Protein AF-0000000086620107 (afdb_homodimer)

Organism: Rhododendron simsii (NCBI:txid118357)

InterPro domains:
  IPR001828 Receptor, ligand binding region [PF01094] (64-385)
  IPR015683 Ionotropic glutamate receptor [PTHR34836] (44-530)
  IPR028082 Periplasmic binding protein-like I [SSF53822] (48-407)
  IPR044440 Plant glutamate receptor, periplasmic ligand-binding domain [cd19990] (48-416)

Structure (mmCIF, N/CA/C/O backbone):
data_AF-0000000086620107-model_v1
#
loop_
_entity.id
_entity.type
_entity.pdbx_description
1 polymer 'Receptor ligand binding region domain-containing protein'
#
loop_
_atom_site.group_PDB
_atom_site.id
_atom_site.type_symbol
_atom_site.label_atom_id
_atom_site.label_alt_id
_atom_site.label_comp_id
_atom_site.label_asym_id
_atom_site.label_entity_id
_atom_site.label_seq_id
_atom_site.pdbx_PDB_ins_code
_atom_site.Cartn_x
_atom_site.Cartn_y
_atom_site.Cartn_z
_atom_site.occupancy
_atom_site.B_iso_or_equiv
_atom_site.auth_seq_id
_atom_site.auth_comp_id
_atom_site.auth_asym_id
_atom_site.auth_atom_id
_atom_site.pdbx_PDB_model_num
ATOM 1 N N . MET A 1 1 ? -24.797 -97.438 -87.312 1 19.02 1 MET A N 1
ATOM 2 C CA . MET A 1 1 ? -23.859 -96.75 -86.438 1 19.02 1 MET A CA 1
ATOM 3 C C . MET A 1 1 ? -24.562 -95.688 -85.562 1 19.02 1 MET A C 1
ATOM 5 O O . MET A 1 1 ? -24.125 -95.438 -84.438 1 19.02 1 MET A O 1
ATOM 9 N N . HIS A 1 2 ? -25.406 -94.75 -86.188 1 22.33 2 HIS A N 1
ATOM 10 C CA . HIS A 1 2 ? -25.578 -93.375 -85.688 1 22.33 2 HIS A CA 1
ATOM 11 C C . HIS A 1 2 ? -26.203 -93.375 -84.312 1 22.33 2 HIS A C 1
ATOM 13 O O . HIS A 1 2 ? -26.844 -94.312 -83.875 1 22.33 2 HIS A O 1
ATOM 19 N N . ALA A 1 3 ? -26.078 -92.062 -83.625 1 22.72 3 ALA A N 1
ATOM 20 C CA . ALA A 1 3 ? -25.672 -91.25 -82.438 1 22.72 3 ALA A CA 1
ATOM 21 C C . ALA A 1 3 ? -26.875 -90.812 -81.625 1 22.72 3 ALA A C 1
ATOM 23 O O . ALA A 1 3 ? -27.578 -89.875 -81.938 1 22.72 3 ALA A O 1
ATOM 24 N N . ASN A 1 4 ? -27.703 -91.688 -81.188 1 23 4 ASN A N 1
ATOM 25 C CA . ASN A 1 4 ? -29.016 -91.562 -80.562 1 23 4 ASN A CA 1
ATOM 26 C C . ASN A 1 4 ? -28.938 -90.75 -79.312 1 23 4 ASN A C 1
ATOM 28 O O . ASN A 1 4 ? -28.234 -91.125 -78.375 1 23 4 ASN A O 1
ATOM 32 N N . ARG A 1 5 ? -29.188 -89.375 -79.312 1 22.62 5 ARG A N 1
ATOM 33 C CA . ARG A 1 5 ? -29.078 -88.125 -78.562 1 22.62 5 ARG A CA 1
ATOM 34 C C . ARG A 1 5 ? -29.953 -88.25 -77.312 1 22.62 5 ARG A C 1
ATOM 36 O O . ARG A 1 5 ? -31.156 -88 -77.375 1 22.62 5 ARG A O 1
ATOM 43 N N . ARG A 1 6 ? -29.906 -89.25 -76.438 1 22.67 6 ARG A N 1
ATOM 44 C CA . ARG A 1 6 ? -30.875 -89.562 -75.438 1 22.67 6 ARG A CA 1
ATOM 45 C C . ARG A 1 6 ? -30.891 -88.5 -74.312 1 22.67 6 ARG A C 1
ATOM 47 O O . ARG A 1 6 ? -30.016 -88.562 -73.438 1 22.67 6 ARG A O 1
ATOM 54 N N . PHE A 1 7 ? -31.109 -87.25 -74.688 1 23.56 7 PHE A N 1
ATOM 55 C CA . PHE A 1 7 ? -30.891 -86.062 -73.812 1 23.56 7 PHE A CA 1
ATOM 56 C C . PHE A 1 7 ? -31.828 -86.125 -72.625 1 23.56 7 PHE A C 1
ATOM 58 O O . PHE A 1 7 ? -33.062 -86.25 -72.812 1 23.56 7 PHE A O 1
ATOM 65 N N . LEU A 1 8 ? -31.406 -86.75 -71.5 1 21.97 8 LEU A N 1
ATOM 66 C CA . LEU A 1 8 ? -32.094 -87.125 -70.25 1 21.97 8 LEU A CA 1
ATOM 67 C C . LEU A 1 8 ? -32.531 -85.875 -69.5 1 21.97 8 LEU A C 1
ATOM 69 O O . LEU A 1 8 ? -31.719 -85.062 -69.125 1 21.97 8 LEU A O 1
ATOM 73 N N . HIS A 1 9 ? -33.656 -85.188 -69.812 1 24.03 9 HIS A N 1
ATOM 74 C CA . HIS A 1 9 ? -34.344 -84 -69.312 1 24.03 9 HIS A CA 1
ATOM 75 C C . HIS A 1 9 ? -34.656 -84.125 -67.875 1 24.03 9 HIS A C 1
ATOM 77 O O . HIS A 1 9 ? -35.625 -84.812 -67.5 1 24.03 9 HIS A O 1
ATOM 83 N N . THR A 1 10 ? -33.688 -84.438 -67 1 23.66 10 THR A N 1
ATOM 84 C CA . THR A 1 10 ? -34 -84.75 -65.562 1 23.66 10 THR A CA 1
ATOM 85 C C . THR A 1 10 ? -34.625 -83.5 -64.938 1 23.66 10 THR A C 1
ATOM 87 O O . THR A 1 10 ? -34.062 -82.375 -65 1 23.66 10 THR A O 1
ATOM 90 N N . ALA A 1 11 ? -35.969 -83.375 -64.75 1 23.75 11 ALA A N 1
ATOM 91 C CA . ALA A 1 11 ? -36.969 -82.438 -64.25 1 23.75 11 ALA A CA 1
ATOM 92 C C . ALA A 1 11 ? -36.719 -82.188 -62.781 1 23.75 11 ALA A C 1
ATOM 94 O O . ALA A 1 11 ? -36.875 -83.062 -61.906 1 23.75 11 ALA A O 1
ATOM 95 N N . PHE A 1 12 ? -35.562 -81.5 -62.344 1 25.27 12 PHE A N 1
ATOM 96 C CA . PHE A 1 12 ? -35.156 -81.188 -61 1 25.27 12 PHE A CA 1
ATOM 97 C C . PHE A 1 12 ? -36.188 -80.312 -60.312 1 25.27 12 PHE A C 1
ATOM 99 O O . PHE A 1 12 ? -36.531 -79.25 -60.875 1 25.27 12 PHE A O 1
ATOM 106 N N . GLY A 1 13 ? -37.281 -80.812 -59.656 1 23.7 13 GLY A N 1
ATOM 107 C CA . GLY A 1 13 ? -38.406 -80.188 -58.938 1 23.7 13 GLY A CA 1
ATOM 108 C C . GLY A 1 13 ? -37.938 -79.25 -57.812 1 23.7 13 GLY A C 1
ATOM 109 O O . GLY A 1 13 ? -37.281 -79.688 -56.875 1 23.7 13 GLY A O 1
ATOM 110 N N . ILE A 1 14 ? -37.531 -78 -58.031 1 26 14 ILE A N 1
ATOM 111 C CA . ILE A 1 14 ? -36.969 -76.938 -57.281 1 26 14 ILE A CA 1
ATOM 112 C C . ILE A 1 14 ? -38 -76.438 -56.25 1 26 14 ILE A C 1
ATOM 114 O O . ILE A 1 14 ? -38.938 -75.75 -56.625 1 26 14 ILE A O 1
ATOM 118 N N . THR A 1 15 ? -38.75 -77.25 -55.469 1 26.95 15 THR A N 1
ATOM 119 C CA . THR A 1 15 ? -39.75 -76.625 -54.594 1 26.95 15 THR A CA 1
ATOM 120 C C . THR A 1 15 ? -39.062 -75.75 -53.562 1 26.95 15 THR A C 1
ATOM 122 O O . THR A 1 15 ? -38.406 -76.25 -52.625 1 26.95 15 THR A O 1
ATOM 125 N N . ALA A 1 16 ? -38.312 -74.688 -53.906 1 27.84 16 ALA A N 1
ATOM 126 C CA . ALA A 1 16 ? -37.562 -73.812 -53.062 1 27.84 16 ALA A CA 1
ATOM 127 C C . ALA A 1 16 ? -38.469 -73.062 -52.094 1 27.84 16 ALA A C 1
ATOM 129 O O . ALA A 1 16 ? -39.438 -72.438 -52.5 1 27.84 16 ALA A O 1
ATOM 130 N N . LYS A 1 17 ? -38.719 -73.625 -50.844 1 32.25 17 LYS A N 1
ATOM 131 C CA . LYS A 1 17 ? -39.469 -73.125 -49.719 1 32.25 17 LYS A CA 1
ATOM 132 C C . LYS A 1 17 ? -39 -71.688 -49.344 1 32.25 17 LYS A C 1
ATOM 134 O O . LYS A 1 17 ? -37.812 -71.438 -49.156 1 32.25 17 LYS A O 1
ATOM 139 N N . PRO A 1 18 ? -39.781 -70.688 -49.719 1 34.66 18 PRO A N 1
ATOM 140 C CA . PRO A 1 18 ? -39.531 -69.25 -49.531 1 34.66 18 PRO A CA 1
ATOM 141 C C . PRO A 1 18 ? -39.406 -68.875 -48.062 1 34.66 18 PRO A C 1
ATOM 143 O O . PRO A 1 18 ? -39.469 -67.688 -47.719 1 34.66 18 PRO A O 1
ATOM 146 N N . ILE A 1 19 ? -39.219 -69.812 -47.188 1 34.22 19 ILE A N 1
ATOM 147 C CA . ILE A 1 19 ? -39.469 -69.438 -45.812 1 34.22 19 ILE A CA 1
ATOM 148 C C . ILE A 1 19 ? -38.406 -68.438 -45.375 1 34.22 19 ILE A C 1
ATOM 150 O O . ILE A 1 19 ? -38.5 -67.938 -44.25 1 34.22 19 ILE A O 1
ATOM 154 N N . VAL A 1 20 ? -37.312 -68.5 -46.062 1 37.44 20 VAL A N 1
ATOM 155 C CA . VAL A 1 20 ? -36.219 -67.812 -45.375 1 37.44 20 VAL A CA 1
ATOM 156 C C . VAL A 1 20 ? -36.375 -66.312 -45.406 1 37.44 20 VAL A C 1
ATOM 158 O O . VAL A 1 20 ? -35.531 -65.562 -44.906 1 37.44 20 VAL A O 1
ATOM 161 N N . PHE A 1 21 ? -37.312 -65.875 -46.312 1 41.38 21 PHE A N 1
ATOM 162 C CA . PHE A 1 21 ? -37.219 -64.438 -46.531 1 41.38 21 PHE A CA 1
ATOM 163 C C . PHE A 1 21 ? -37.812 -63.688 -45.344 1 41.38 21 PHE A C 1
ATOM 165 O O . PHE A 1 21 ? -37.688 -62.469 -45.25 1 41.38 21 PHE A O 1
ATOM 172 N N . VAL A 1 22 ? -38.688 -64.438 -44.594 1 44.47 22 VAL A N 1
ATOM 173 C CA . VAL A 1 22 ? -39.438 -63.625 -43.656 1 44.47 22 VAL A CA 1
ATOM 174 C C . VAL A 1 22 ? -38.531 -63.156 -42.531 1 44.47 22 VAL A C 1
ATOM 176 O O . VAL A 1 22 ? -38.625 -62 -42.062 1 44.47 22 VAL A O 1
ATOM 179 N N . PRO A 1 23 ? -37.688 -64.125 -42.062 1 48.03 23 PRO A N 1
ATOM 180 C CA . PRO A 1 23 ? -36.969 -63.625 -40.906 1 48.03 23 PRO A CA 1
ATOM 181 C C . PRO A 1 23 ? -35.969 -62.5 -41.281 1 48.03 23 PRO A C 1
ATOM 183 O O . PRO A 1 23 ? -35.688 -61.625 -40.469 1 48.03 23 PRO A O 1
ATOM 186 N N . ILE A 1 24 ? -35.5 -62.5 -42.531 1 48.69 24 ILE A N 1
ATOM 187 C CA . ILE A 1 24 ? -34.562 -61.469 -42.906 1 48.69 24 ILE A CA 1
ATOM 188 C C . ILE A 1 24 ? -35.281 -60.125 -42.969 1 48.69 24 ILE A C 1
ATOM 190 O O . ILE A 1 24 ? -34.75 -59.094 -42.562 1 48.69 24 ILE A O 1
ATOM 194 N N . LEU A 1 25 ? -36.562 -60.219 -43.531 1 48.03 25 LEU A N 1
ATOM 195 C CA . LEU A 1 25 ? -37.281 -58.969 -43.562 1 48.03 25 LEU A CA 1
ATOM 196 C C . LEU A 1 25 ? -37.625 -58.5 -42.156 1 48.03 25 LEU A C 1
ATOM 198 O O . LEU A 1 25 ? -37.562 -57.281 -41.875 1 48.03 25 LEU A O 1
ATOM 202 N N . MET A 1 26 ? -37.938 -59.5 -41.312 1 48.06 26 MET A N 1
ATOM 203 C CA . MET A 1 26 ? -38.219 -59.031 -39.938 1 48.06 26 MET A CA 1
ATOM 204 C C . MET A 1 26 ? -36.969 -58.531 -39.281 1 48.06 26 MET A C 1
ATOM 206 O O . MET A 1 26 ? -37.031 -57.625 -38.438 1 48.06 26 MET A O 1
ATOM 210 N N . ILE A 1 27 ? -35.812 -59.219 -39.469 1 50.09 27 ILE A N 1
ATOM 211 C CA . ILE A 1 27 ? -34.594 -58.656 -38.938 1 50.09 27 ILE A CA 1
ATOM 212 C C . ILE A 1 27 ? -34.312 -57.281 -39.562 1 50.09 27 ILE A C 1
ATOM 214 O O . ILE A 1 27 ? -33.906 -56.344 -38.875 1 50.09 27 ILE A O 1
ATOM 218 N N . PHE A 1 28 ? -34.594 -57.188 -40.938 1 48.28 28 PHE A N 1
ATOM 219 C CA . PHE A 1 28 ? -34.438 -55.875 -41.531 1 48.28 28 PHE A CA 1
ATOM 220 C C . PHE A 1 28 ? -35.469 -54.906 -40.969 1 48.28 28 PHE A C 1
ATOM 222 O O . PHE A 1 28 ? -35.156 -53.719 -40.719 1 48.28 28 PHE A O 1
ATOM 229 N N . LEU A 1 29 ? -36.75 -55.344 -40.906 1 46.97 29 LEU A N 1
ATOM 230 C CA . LEU A 1 29 ? -37.719 -54.438 -40.312 1 46.97 29 LEU A CA 1
ATOM 231 C C . LEU A 1 29 ? -37.406 -54.188 -38.844 1 46.97 29 LEU A C 1
ATOM 233 O O . LEU A 1 29 ? -37.562 -53.062 -38.344 1 46.97 29 LEU A O 1
ATOM 237 N N . LEU A 1 30 ? -37.062 -55.281 -38.062 1 45.09 30 LEU A N 1
ATOM 238 C CA . LEU A 1 30 ? -36.625 -55 -36.719 1 45.09 30 LEU A CA 1
ATOM 239 C C . LEU A 1 30 ? -35.344 -54.156 -36.688 1 45.09 30 LEU A C 1
ATOM 241 O O . LEU A 1 30 ? -35.094 -53.375 -35.781 1 45.09 30 LEU A O 1
ATOM 245 N N . MET A 1 31 ? -34.375 -54.406 -37.625 1 43.88 31 MET A N 1
ATOM 246 C CA . MET A 1 31 ? -33.25 -53.469 -37.688 1 43.88 31 MET A CA 1
ATOM 247 C C . MET A 1 31 ? -33.75 -52.062 -38.094 1 43.88 31 MET A C 1
ATOM 249 O O . MET A 1 31 ? -33.125 -51.062 -37.719 1 43.88 31 MET A O 1
ATOM 253 N N . ILE A 1 32 ? -34.625 -51.938 -39.125 1 44.31 32 ILE A N 1
ATOM 254 C CA . ILE A 1 32 ? -35.125 -50.594 -39.438 1 44.31 32 ILE A CA 1
ATOM 255 C C . ILE A 1 32 ? -35.938 -50.062 -38.25 1 44.31 32 ILE A C 1
ATOM 257 O O . ILE A 1 32 ? -35.875 -48.875 -37.969 1 44.31 32 ILE A O 1
ATOM 261 N N . LEU A 1 33 ? -36.906 -50.844 -37.719 1 40.69 33 LEU A N 1
ATOM 262 C CA . LEU A 1 33 ? -37.656 -50.25 -36.625 1 40.69 33 LEU A CA 1
ATOM 263 C C . LEU A 1 33 ? -36.75 -49.938 -35.438 1 40.69 33 LEU A C 1
ATOM 265 O O . LEU A 1 33 ? -37.156 -49.25 -34.5 1 40.69 33 LEU A O 1
ATOM 269 N N . SER A 1 34 ? -35.75 -50.844 -35.188 1 35.44 34 SER A N 1
ATOM 270 C CA . SER A 1 34 ? -34.812 -50.375 -34.188 1 35.44 34 SER A CA 1
ATOM 271 C C . SER A 1 34 ? -34.094 -49.094 -34.656 1 35.44 34 SER A C 1
ATOM 273 O O . SER A 1 34 ? -33 -48.812 -34.188 1 35.44 34 SER A O 1
ATOM 275 N N . LEU A 1 35 ? -34.25 -48.75 -35.969 1 33.69 35 LEU A N 1
ATOM 276 C CA . LEU A 1 35 ? -33.875 -47.344 -36.125 1 33.69 35 LEU A CA 1
ATOM 277 C C . LEU A 1 35 ? -34.625 -46.469 -35.125 1 33.69 35 LEU A C 1
ATOM 279 O O . LEU A 1 35 ? -35.844 -46.25 -35.281 1 33.69 35 LEU A O 1
ATOM 283 N N . GLY A 1 36 ? -34.562 -46.875 -33.875 1 31.12 36 GLY A N 1
ATOM 284 C CA . GLY A 1 36 ? -35.031 -46 -32.844 1 31.12 36 GLY A CA 1
ATOM 285 C C . GLY A 1 36 ? -35.156 -44.562 -33.281 1 31.12 36 GLY A C 1
ATOM 286 O O . GLY A 1 36 ? -34.531 -44.156 -34.25 1 31.12 36 GLY A O 1
ATOM 287 N N . SER A 1 37 ? -36.406 -44 -33.156 1 33.91 37 SER A N 1
ATOM 288 C CA . SER A 1 37 ? -36.531 -42.531 -33.125 1 33.91 37 SER A CA 1
ATOM 289 C C . SER A 1 37 ? -35.219 -41.875 -32.719 1 33.91 37 SER A C 1
ATOM 291 O O . SER A 1 37 ? -34.656 -42.188 -31.672 1 33.91 37 SER A O 1
ATOM 293 N N . VAL A 1 38 ? -34.344 -41.781 -33.656 1 32.97 38 VAL A N 1
ATOM 294 C CA . VAL A 1 38 ? -33.438 -40.656 -33.375 1 32.97 38 VAL A CA 1
ATOM 295 C C . VAL A 1 38 ? -34.188 -39.562 -32.625 1 32.97 38 VAL A C 1
ATOM 297 O O . VAL A 1 38 ? -35.031 -38.875 -33.219 1 32.97 38 VAL A O 1
ATOM 300 N N . ASP A 1 39 ? -34.969 -39.844 -31.609 1 32.28 39 ASP A N 1
ATOM 301 C CA . ASP A 1 39 ? -35.125 -38.625 -30.828 1 32.28 39 ASP A CA 1
ATOM 302 C C . ASP A 1 39 ? -34 -37.656 -31.109 1 32.28 39 ASP A C 1
ATOM 304 O O . ASP A 1 39 ? -32.812 -37.969 -30.859 1 32.28 39 ASP A O 1
ATOM 308 N N . VAL A 1 40 ? -34 -37.125 -32.281 1 34.78 40 VAL A N 1
ATOM 309 C CA . VAL A 1 40 ? -33.344 -35.844 -32.312 1 34.78 40 VAL A CA 1
ATOM 310 C C . VAL A 1 40 ? -33.312 -35.219 -30.906 1 34.78 40 VAL A C 1
ATOM 312 O O . VAL A 1 40 ? -34.312 -34.688 -30.453 1 34.78 40 VAL A O 1
ATOM 315 N N . ALA A 1 41 ? -33.156 -36.062 -29.969 1 35.66 41 ALA A N 1
ATOM 316 C CA . ALA A 1 41 ? -32.781 -35.312 -28.781 1 35.66 41 ALA A CA 1
ATOM 317 C C . ALA A 1 41 ? -32.094 -34 -29.156 1 35.66 41 ALA A C 1
ATOM 319 O O . ALA A 1 41 ? -31.094 -34 -29.891 1 35.66 41 ALA A O 1
ATOM 320 N N . ALA A 1 42 ? -32.844 -33.156 -29.656 1 38.09 42 ALA A N 1
ATOM 321 C CA . ALA A 1 42 ? -32.281 -31.797 -29.641 1 38.09 42 ALA A CA 1
ATOM 322 C C . ALA A 1 42 ? -31.031 -31.719 -28.797 1 38.09 42 ALA A C 1
ATOM 324 O O . ALA A 1 42 ? -31.047 -32.062 -27.609 1 38.09 42 ALA A O 1
ATOM 325 N N . ASP A 1 43 ? -29.969 -32.25 -29.141 1 42.5 43 ASP A N 1
ATOM 326 C CA . ASP A 1 43 ? -28.625 -32.188 -28.578 1 42.5 43 ASP A CA 1
ATOM 327 C C . ASP A 1 43 ? -28.484 -31.016 -27.625 1 42.5 43 ASP A C 1
ATOM 329 O O . ASP A 1 43 ? -28.406 -29.859 -28.078 1 42.5 43 ASP A O 1
ATOM 333 N N . ASN A 1 44 ? -29.344 -30.953 -26.688 1 56.5 44 ASN A N 1
ATOM 334 C CA . ASN A 1 44 ? -29.25 -29.953 -25.625 1 56.5 44 ASN A CA 1
ATOM 335 C C . ASN A 1 44 ? -27.797 -29.578 -25.344 1 56.5 44 ASN A C 1
ATOM 337 O O . ASN A 1 44 ? -27 -30.422 -24.922 1 56.5 44 ASN A O 1
ATOM 341 N N . MET A 1 45 ? -27.297 -28.844 -26.141 1 77.81 45 MET A N 1
ATOM 342 C CA . MET A 1 45 ? -25.953 -28.281 -25.938 1 77.81 45 MET A CA 1
ATOM 343 C C . MET A 1 45 ? -25.734 -27.906 -24.484 1 77.81 45 MET A C 1
ATOM 345 O O . MET A 1 45 ? -26.609 -27.328 -23.844 1 77.81 45 MET A O 1
ATOM 349 N N . VAL A 1 46 ? -24.844 -28.719 -23.844 1 87.06 46 VAL A N 1
ATOM 350 C CA . VAL A 1 46 ? -24.5 -28.391 -22.469 1 87.06 46 VAL A CA 1
ATOM 351 C C . VAL A 1 46 ? -23.234 -27.547 -22.422 1 87.06 46 VAL A C 1
ATOM 353 O O . VAL A 1 46 ? -22.219 -27.906 -23.031 1 87.06 46 VAL A O 1
ATOM 356 N N . THR A 1 47 ? -23.422 -26.438 -21.984 1 88.5 47 THR A N 1
ATOM 357 C CA . THR A 1 47 ? -22.281 -25.547 -21.766 1 88.5 47 THR A CA 1
ATOM 358 C C . THR A 1 47 ? -21.703 -25.734 -20.375 1 88.5 47 THR A C 1
ATOM 360 O O . THR A 1 47 ? -22.422 -25.594 -19.375 1 88.5 47 THR A O 1
ATOM 363 N N . ASN A 1 48 ? -20.375 -26.078 -20.266 1 93.06 48 ASN A N 1
ATOM 364 C CA . ASN A 1 48 ? -19.703 -26.312 -18.984 1 93.06 48 ASN A CA 1
ATOM 365 C C . ASN A 1 48 ? -19.125 -25.016 -18.438 1 93.06 48 ASN A C 1
ATOM 367 O O . ASN A 1 48 ? -18.375 -24.312 -19.109 1 93.06 48 ASN A O 1
ATOM 371 N N . ILE A 1 49 ? -19.547 -24.766 -17.234 1 94.25 49 ILE A N 1
ATOM 372 C CA . ILE A 1 49 ? -19.047 -23.594 -16.516 1 94.25 49 ILE A CA 1
ATOM 373 C C . ILE A 1 49 ? -18.219 -24.031 -15.305 1 94.25 49 ILE A C 1
ATOM 375 O O . ILE A 1 49 ? -18.594 -24.984 -14.609 1 94.25 49 ILE A O 1
ATOM 379 N N . GLY A 1 50 ? -17.047 -23.438 -15.172 1 95.94 50 GLY A N 1
ATOM 380 C CA . GLY A 1 50 ? -16.219 -23.75 -14.008 1 95.94 50 GLY A CA 1
ATOM 381 C C . GLY A 1 50 ? -16.438 -22.781 -12.859 1 95.94 50 GLY A C 1
ATOM 382 O O . GLY A 1 50 ? -16.547 -21.578 -13.062 1 95.94 50 GLY A O 1
ATOM 383 N N . GLY A 1 51 ? -16.562 -23.344 -11.656 1 95.69 51 GLY A N 1
ATOM 384 C CA . GLY A 1 51 ? -16.672 -22.547 -10.438 1 95.69 51 GLY A CA 1
ATOM 385 C C . GLY A 1 51 ? -15.555 -22.812 -9.461 1 95.69 51 GLY A C 1
ATOM 386 O O . GLY A 1 51 ? -15.289 -23.953 -9.094 1 95.69 51 GLY A O 1
ATOM 387 N N . ILE A 1 52 ? -14.82 -21.734 -9.125 1 95.38 52 ILE A N 1
ATOM 388 C CA . ILE A 1 52 ? -13.797 -21.812 -8.094 1 95.38 52 ILE A CA 1
ATOM 389 C C . ILE A 1 52 ? -14.25 -21.047 -6.855 1 95.38 52 ILE A C 1
ATOM 391 O O . ILE A 1 52 ? -14.211 -19.828 -6.824 1 95.38 52 ILE A O 1
ATOM 395 N N . ILE A 1 53 ? -14.641 -21.797 -5.82 1 93.38 53 ILE A N 1
ATOM 396 C CA . ILE A 1 53 ? -15.234 -21.203 -4.629 1 93.38 53 ILE A CA 1
ATOM 397 C C . ILE A 1 53 ? -14.547 -21.75 -3.381 1 93.38 53 ILE A C 1
ATOM 399 O O . ILE A 1 53 ? -14.039 -22.875 -3.383 1 93.38 53 ILE A O 1
ATOM 403 N N . ASN A 1 54 ? -14.43 -20.891 -2.404 1 90.44 54 ASN A N 1
ATOM 404 C CA . ASN A 1 54 ? -13.945 -21.328 -1.1 1 90.44 54 ASN A CA 1
ATOM 405 C C . ASN A 1 54 ? -15.062 -21.953 -0.27 1 90.44 54 ASN A C 1
ATOM 407 O O . ASN A 1 54 ? -15.852 -21.25 0.355 1 90.44 54 ASN A O 1
ATOM 411 N N . HIS A 1 55 ? -15.062 -23.203 -0.09 1 87.94 55 HIS A N 1
ATOM 412 C CA . HIS A 1 55 ? -16.156 -23.938 0.546 1 87.94 55 HIS A CA 1
ATOM 413 C C . HIS A 1 55 ? -16.141 -23.734 2.059 1 87.94 55 HIS A C 1
ATOM 415 O O . HIS A 1 55 ? -17.141 -24 2.734 1 87.94 55 HIS A O 1
ATOM 421 N N . ASN A 1 56 ? -15.016 -23.234 2.518 1 84.12 56 ASN A N 1
ATOM 422 C CA . ASN A 1 56 ? -14.883 -23.078 3.963 1 84.12 56 ASN A CA 1
ATOM 423 C C . ASN A 1 56 ? -15.312 -21.688 4.422 1 84.12 56 ASN A C 1
ATOM 425 O O . ASN A 1 56 ? -15.461 -21.438 5.621 1 84.12 56 ASN A O 1
ATOM 429 N N . SER A 1 57 ? -15.562 -20.859 3.488 1 86.69 57 SER A N 1
ATOM 430 C CA . SER A 1 57 ? -15.922 -19.5 3.852 1 86.69 57 SER A CA 1
ATOM 431 C C . SER A 1 57 ? -17.422 -19.25 3.67 1 86.69 57 SER A C 1
ATOM 433 O O . SER A 1 57 ? -18.047 -19.875 2.82 1 86.69 57 SER A O 1
ATOM 435 N N . ARG A 1 58 ? -17.953 -18.359 4.465 1 87.31 58 ARG A N 1
ATOM 436 C CA . ARG A 1 58 ? -19.359 -17.969 4.336 1 87.31 58 ARG A CA 1
ATOM 437 C C . ARG A 1 58 ? -19.641 -17.375 2.957 1 87.31 58 ARG A C 1
ATOM 439 O O . ARG A 1 58 ? -20.688 -17.641 2.367 1 87.31 58 ARG A O 1
ATOM 446 N N . ILE A 1 59 ? -18.766 -16.609 2.459 1 89.56 59 ILE A N 1
ATOM 447 C CA . ILE A 1 59 ? -18.891 -15.977 1.149 1 89.56 59 ILE A CA 1
ATOM 448 C C . ILE A 1 59 ? -18.969 -17.047 0.067 1 89.56 59 ILE A C 1
ATOM 450 O O . ILE A 1 59 ? -19.844 -17 -0.8 1 89.56 59 ILE A O 1
ATOM 454 N N . GLY A 1 60 ? -18.062 -18 0.189 1 91.25 60 GLY A N 1
ATOM 455 C CA . GLY A 1 60 ? -18.062 -19.078 -0.794 1 91.25 60 GLY A CA 1
ATOM 456 C C . GLY A 1 60 ? -19.344 -19.891 -0.795 1 91.25 60 GLY A C 1
ATOM 457 O O . GLY A 1 60 ? -19.844 -20.266 -1.857 1 91.25 60 GLY A O 1
ATOM 458 N N . LYS A 1 61 ? -19.891 -20.141 0.316 1 92.5 61 LYS A N 1
ATOM 459 C CA . LYS A 1 61 ? -21.125 -20.906 0.443 1 92.5 61 LYS A CA 1
ATOM 460 C C . LYS A 1 61 ? -22.297 -20.188 -0.205 1 92.5 61 LYS A C 1
ATOM 462 O O . LYS A 1 61 ? -23.094 -20.797 -0.917 1 92.5 61 LYS A O 1
ATOM 467 N N . GLU A 1 62 ? -22.375 -18.938 0.039 1 94.25 62 GLU A N 1
ATOM 468 C CA . GLU A 1 62 ? -23.5 -18.219 -0.526 1 94.25 62 GLU A CA 1
ATOM 469 C C . GLU A 1 62 ? -23.359 -18.047 -2.037 1 94.25 62 GLU A C 1
ATOM 471 O O . GLU A 1 62 ? -24.344 -18.078 -2.77 1 94.25 62 GLU A O 1
ATOM 476 N N . GLN A 1 63 ? -22.109 -17.891 -2.447 1 94.81 63 GLN A N 1
ATOM 477 C CA . GLN A 1 63 ? -21.875 -17.797 -3.883 1 94.81 63 GLN A CA 1
ATOM 478 C C . GLN A 1 63 ? -22.281 -19.094 -4.59 1 94.81 63 GLN A C 1
ATOM 480 O O . GLN A 1 63 ? -22.953 -19.047 -5.633 1 94.81 63 GLN A O 1
ATOM 485 N N . LYS A 1 64 ? -21.859 -20.172 -4.055 1 96 64 LYS A N 1
ATOM 486 C CA . LYS A 1 64 ? -22.203 -21.469 -4.637 1 96 64 LYS A CA 1
ATOM 487 C C . LYS A 1 64 ? -23.719 -21.641 -4.73 1 96 64 LYS A C 1
ATOM 489 O O . LYS A 1 64 ? -24.25 -22.016 -5.777 1 96 64 LYS A O 1
ATOM 494 N N . THR A 1 65 ? -24.359 -21.391 -3.645 1 97.19 65 THR A N 1
ATOM 495 C CA . THR A 1 65 ? -25.812 -21.547 -3.596 1 97.19 65 THR A CA 1
ATOM 496 C C . THR A 1 65 ? -26.484 -20.656 -4.633 1 97.19 65 THR A C 1
ATOM 498 O O . THR A 1 65 ? -27.406 -21.094 -5.336 1 97.19 65 THR A O 1
ATOM 501 N N . ALA A 1 66 ? -26.047 -19.422 -4.723 1 97.88 66 ALA A N 1
ATOM 502 C CA . ALA A 1 66 ? -26.641 -18.469 -5.664 1 97.88 66 ALA A CA 1
ATOM 503 C C . ALA A 1 66 ? -26.406 -18.906 -7.105 1 97.88 66 ALA A C 1
ATOM 505 O O . ALA A 1 66 ? -27.297 -18.797 -7.945 1 97.88 66 ALA A O 1
ATOM 506 N N . MET A 1 67 ? -25.203 -19.406 -7.395 1 97.62 67 MET A N 1
ATOM 507 C CA . MET A 1 67 ? -24.906 -19.891 -8.742 1 97.62 67 MET A CA 1
ATOM 508 C C . MET A 1 67 ? -25.766 -21.109 -9.094 1 97.62 67 MET A C 1
ATOM 510 O O . MET A 1 67 ? -26.266 -21.219 -10.211 1 97.62 67 MET A O 1
ATOM 514 N N . ASP A 1 68 ? -25.906 -21.984 -8.18 1 97.44 68 ASP A N 1
ATOM 515 C CA . ASP A 1 68 ? -26.719 -23.172 -8.398 1 97.44 68 ASP A CA 1
ATOM 516 C C . ASP A 1 68 ? -28.172 -22.797 -8.703 1 97.44 68 ASP A C 1
ATOM 518 O O . ASP A 1 68 ? -28.797 -23.391 -9.578 1 97.44 68 ASP A O 1
ATOM 522 N N . ILE A 1 69 ? -28.672 -21.859 -7.984 1 97.94 69 ILE A N 1
ATOM 523 C CA . ILE A 1 69 ? -30.047 -21.406 -8.195 1 97.94 69 ILE A CA 1
ATOM 524 C C . ILE A 1 69 ? -30.188 -20.797 -9.594 1 97.94 69 ILE A C 1
ATOM 526 O O . ILE A 1 69 ? -31.156 -21.078 -10.297 1 97.94 69 ILE A O 1
ATOM 530 N N . ALA A 1 70 ? -29.219 -19.953 -9.961 1 97.56 70 ALA A N 1
ATOM 531 C CA . ALA A 1 70 ? -29.25 -19.297 -11.266 1 97.56 70 ALA A CA 1
ATOM 532 C C . ALA A 1 70 ? -29.234 -20.312 -12.398 1 97.56 70 ALA A C 1
ATOM 534 O O . ALA A 1 70 ? -29.984 -20.203 -13.367 1 97.56 70 ALA A O 1
ATOM 535 N N . VAL A 1 71 ? -28.375 -21.328 -12.289 1 96.25 71 VAL A N 1
ATOM 536 C CA . VAL A 1 71 ? -28.266 -22.359 -13.305 1 96.25 71 VAL A CA 1
ATOM 537 C C . VAL A 1 71 ? -29.547 -23.188 -13.352 1 96.25 71 VAL A C 1
ATOM 539 O O . VAL A 1 71 ? -30.047 -23.5 -14.438 1 96.25 71 VAL A O 1
ATOM 542 N N . HIS A 1 72 ? -30.031 -23.516 -12.188 1 95.31 72 HIS A N 1
ATOM 543 C CA . HIS A 1 72 ? -31.281 -24.266 -12.117 1 95.31 72 HIS A CA 1
ATOM 544 C C . HIS A 1 72 ? -32.406 -23.516 -12.789 1 95.31 72 HIS A C 1
ATOM 546 O O . HIS A 1 72 ? -33.188 -24.094 -13.562 1 95.31 72 HIS A O 1
ATOM 552 N N . ASN A 1 73 ? -32.531 -22.266 -12.445 1 94.38 73 ASN A N 1
ATOM 553 C CA . ASN A 1 73 ? -33.594 -21.438 -13.023 1 94.38 73 ASN A CA 1
ATOM 554 C C . ASN A 1 73 ? -33.469 -21.344 -14.539 1 94.38 73 ASN A C 1
ATOM 556 O O . ASN A 1 73 ? -34.469 -21.328 -15.266 1 94.38 73 ASN A O 1
ATOM 560 N N . PHE A 1 74 ? -32.281 -21.266 -15.031 1 92.88 74 PHE A N 1
ATOM 561 C CA . PHE A 1 74 ? -32.031 -21.188 -16.469 1 92.88 74 PHE A CA 1
ATOM 562 C C . PHE A 1 74 ? -32.375 -22.516 -17.141 1 92.88 74 PHE A C 1
ATOM 564 O O . PHE A 1 74 ? -33.062 -22.516 -18.172 1 92.88 74 PHE A O 1
ATOM 571 N N . ASN A 1 75 ? -31.859 -23.531 -16.562 1 93.19 75 ASN A N 1
ATOM 572 C CA . ASN A 1 75 ? -32.094 -24.859 -17.156 1 93.19 75 ASN A CA 1
ATOM 573 C C . ASN A 1 75 ? -33.562 -25.219 -17.188 1 93.19 75 ASN A C 1
ATOM 575 O O . ASN A 1 75 ? -34 -25.938 -18.078 1 93.19 75 ASN A O 1
ATOM 579 N N . LYS A 1 76 ? -34.312 -24.734 -16.281 1 91.5 76 LYS A N 1
ATOM 580 C CA . LYS A 1 76 ? -35.75 -24.969 -16.234 1 91.5 76 LYS A CA 1
ATOM 581 C C . LYS A 1 76 ? -36.438 -24.234 -17.375 1 91.5 76 LYS A C 1
ATOM 583 O O . LYS A 1 76 ? -37.438 -24.719 -17.906 1 91.5 76 LYS A O 1
ATOM 588 N N . ARG A 1 77 ? -35.938 -23.109 -17.688 1 86.31 77 ARG A N 1
ATOM 589 C CA . ARG A 1 77 ? -36.594 -22.266 -18.703 1 86.31 77 ARG A CA 1
ATOM 590 C C . ARG A 1 77 ? -36.094 -22.625 -20.094 1 86.31 77 ARG A C 1
ATOM 592 O O . ARG A 1 77 ? -36.812 -22.438 -21.078 1 86.31 77 ARG A O 1
ATOM 599 N N . SER A 1 78 ? -34.875 -23.094 -20.141 1 82.44 78 SER A N 1
ATOM 600 C CA . SER A 1 78 ? -34.281 -23.328 -21.438 1 82.44 78 SER A CA 1
ATOM 601 C C . SER A 1 78 ? -34.562 -24.75 -21.922 1 82.44 78 SER A C 1
ATOM 603 O O . SER A 1 78 ? -34.438 -25.719 -21.156 1 82.44 78 SER A O 1
ATOM 605 N N . THR A 1 79 ? -35 -24.859 -23.125 1 74.88 79 THR A N 1
ATOM 606 C CA . THR A 1 79 ? -35.281 -26.188 -23.688 1 74.88 79 THR A CA 1
ATOM 607 C C . THR A 1 79 ? -34.156 -26.641 -24.578 1 74.88 79 THR A C 1
ATOM 609 O O . THR A 1 79 ? -34 -27.844 -24.828 1 74.88 79 THR A O 1
ATOM 612 N N . MET A 1 80 ? -33.312 -25.766 -25 1 73.5 80 MET A N 1
ATOM 613 C CA . MET A 1 80 ? -32.344 -26.141 -26.031 1 73.5 80 MET A CA 1
ATOM 614 C C . MET A 1 80 ? -30.922 -26.078 -25.484 1 73.5 80 MET A C 1
ATOM 616 O O . MET A 1 80 ? -30 -26.656 -26.078 1 73.5 80 MET A O 1
ATOM 620 N N . HIS A 1 81 ? -30.719 -25.391 -24.484 1 82.75 81 HIS A N 1
ATOM 621 C CA . HIS A 1 81 ? -29.375 -25.141 -23.984 1 82.75 81 HIS A CA 1
ATOM 622 C C . HIS A 1 81 ? -29.328 -25.219 -22.453 1 82.75 81 HIS A C 1
ATOM 624 O O . HIS A 1 81 ? -30.094 -24.531 -21.781 1 82.75 81 HIS A O 1
ATOM 630 N N . ASN A 1 82 ? -28.5 -26.25 -21.953 1 89.06 82 ASN A N 1
ATOM 631 C CA . ASN A 1 82 ? -28.359 -26.359 -20.5 1 89.06 82 ASN A CA 1
ATOM 632 C C . ASN A 1 82 ? -26.953 -25.969 -20.047 1 89.06 82 ASN A C 1
ATOM 634 O O . ASN A 1 82 ? -26 -26.031 -20.828 1 89.06 82 ASN A O 1
ATOM 638 N N . LEU A 1 83 ? -26.938 -25.531 -18.812 1 92.19 83 LEU A N 1
ATOM 639 C CA . LEU A 1 83 ? -25.672 -25.188 -18.188 1 92.19 83 LEU A CA 1
ATOM 640 C C . LEU A 1 83 ? -25.281 -26.219 -17.125 1 92.19 83 LEU A C 1
ATOM 642 O O . LEU A 1 83 ? -26.141 -26.75 -16.438 1 92.19 83 LEU A O 1
ATOM 646 N N . ALA A 1 84 ? -24.016 -26.578 -17.141 1 94.38 84 ALA A N 1
ATOM 647 C CA . ALA A 1 84 ? -23.469 -27.438 -16.094 1 94.38 84 ALA A CA 1
ATOM 648 C C . ALA A 1 84 ? -22.359 -26.734 -15.32 1 94.38 84 ALA A C 1
ATOM 650 O O . ALA A 1 84 ? -21.438 -26.172 -15.914 1 94.38 84 ALA A O 1
ATOM 651 N N . LEU A 1 85 ? -22.516 -26.781 -13.992 1 95.5 85 LEU A N 1
ATOM 652 C CA . LEU A 1 85 ? -21.531 -26.141 -13.133 1 95.5 85 LEU A CA 1
ATOM 653 C C . LEU A 1 85 ? -20.578 -27.188 -12.531 1 95.5 85 LEU A C 1
ATOM 655 O O . LEU A 1 85 ? -21.031 -28.172 -11.945 1 95.5 85 LEU A O 1
ATOM 659 N N . HIS A 1 86 ? -19.266 -26.969 -12.719 1 95.69 86 HIS A N 1
ATOM 660 C CA . HIS A 1 86 ? -18.234 -27.812 -12.133 1 95.69 86 HIS A CA 1
ATOM 661 C C . HIS A 1 86 ? -17.422 -27.047 -11.094 1 95.69 86 HIS A C 1
ATOM 663 O O . HIS A 1 86 ? -16.75 -26.062 -11.422 1 95.69 86 HIS A O 1
ATOM 669 N N . TYR A 1 87 ? -17.531 -27.547 -9.805 1 94.31 87 TYR A N 1
ATOM 670 C CA . TYR A 1 87 ? -16.859 -26.828 -8.734 1 94.31 87 TYR A CA 1
ATOM 671 C C . TYR A 1 87 ? -15.531 -27.484 -8.367 1 94.31 87 TYR A C 1
ATOM 673 O O . TYR A 1 87 ? -15.406 -28.719 -8.445 1 94.31 87 TYR A O 1
ATOM 681 N N . HIS A 1 88 ? -14.594 -26.688 -8.07 1 87.62 88 HIS A N 1
ATOM 682 C CA . HIS A 1 88 ? -13.406 -27.156 -7.355 1 87.62 88 HIS A CA 1
ATOM 683 C C . HIS A 1 88 ? -13.367 -26.594 -5.938 1 87.62 88 HIS A C 1
ATOM 685 O O . HIS A 1 88 ? -13.578 -25.391 -5.73 1 87.62 88 HIS A O 1
ATOM 691 N N . LYS A 1 89 ? -13.273 -27.516 -5.059 1 71.69 89 LYS A N 1
ATOM 692 C CA . LYS A 1 89 ? -13.266 -27.094 -3.656 1 71.69 89 LYS A CA 1
ATOM 693 C C . LYS A 1 89 ? -11.898 -26.562 -3.244 1 71.69 89 LYS A C 1
ATOM 695 O O . LYS A 1 89 ? -10.891 -27.266 -3.355 1 71.69 89 LYS A O 1
ATOM 700 N N . LEU A 1 90 ? -11.977 -25.219 -3.023 1 74.06 90 LEU A N 1
ATOM 701 C CA . LEU A 1 90 ? -10.742 -24.531 -2.67 1 74.06 90 LEU A CA 1
ATOM 702 C C . LEU A 1 90 ? -10.672 -24.281 -1.17 1 74.06 90 LEU A C 1
ATOM 704 O O . LEU A 1 90 ? -11.703 -24.094 -0.52 1 74.06 90 LEU A O 1
ATOM 708 N N . GLY A 1 91 ? -9.523 -24.453 -0.543 1 65.56 91 GLY A N 1
ATOM 709 C CA . GLY A 1 91 ? -9.328 -24.047 0.839 1 65.56 91 GLY A CA 1
ATOM 710 C C . GLY A 1 91 ? -8.742 -22.656 0.976 1 65.56 91 GLY A C 1
ATOM 711 O O . GLY A 1 91 ? -8.055 -22.359 1.956 1 65.56 91 GLY A O 1
ATOM 712 N N . GLY A 1 92 ? -8.883 -21.797 0.033 1 71.69 92 GLY A N 1
ATOM 713 C CA . GLY A 1 92 ? -8.43 -20.438 0.25 1 71.69 92 GLY A CA 1
ATOM 714 C C . GLY A 1 92 ? -7.027 -20.188 -0.271 1 71.69 92 GLY A C 1
ATOM 715 O O . GLY A 1 92 ? -6.527 -19.062 -0.193 1 71.69 92 GLY A O 1
ATOM 716 N N . ASP A 1 93 ? -6.332 -21.031 -0.787 1 80 93 ASP A N 1
ATOM 717 C CA . ASP A 1 93 ? -4.973 -20.875 -1.294 1 80 93 ASP A CA 1
ATOM 718 C C . ASP A 1 93 ? -4.977 -20.484 -2.77 1 80 93 ASP A C 1
ATOM 720 O O . ASP A 1 93 ? -5.469 -21.234 -3.615 1 80 93 ASP A O 1
ATOM 724 N N . PRO A 1 94 ? -4.328 -19.391 -3.072 1 86.81 94 PRO A N 1
ATOM 725 C CA . PRO A 1 94 ? -4.348 -18.906 -4.453 1 86.81 94 PRO A CA 1
ATOM 726 C C . PRO A 1 94 ? -3.689 -19.891 -5.43 1 86.81 94 PRO A C 1
ATOM 728 O O . PRO A 1 94 ? -4.125 -20 -6.578 1 86.81 94 PRO A O 1
ATOM 731 N N . LEU A 1 95 ? -2.666 -20.562 -5.031 1 88.38 95 LEU A N 1
ATOM 732 C CA . LEU A 1 95 ? -2.002 -21.516 -5.918 1 88.38 95 LEU A CA 1
ATOM 733 C C . LEU A 1 95 ? -2.912 -22.703 -6.227 1 88.38 95 LEU A C 1
ATOM 735 O O . LEU A 1 95 ? -2.916 -23.203 -7.352 1 88.38 95 LEU A O 1
ATOM 739 N N . LYS A 1 96 ? -3.617 -23.109 -5.25 1 88.88 96 LYS A N 1
ATOM 740 C CA . LYS A 1 96 ? -4.574 -24.188 -5.477 1 88.88 96 LYS A CA 1
ATOM 741 C C . LYS A 1 96 ? -5.676 -23.75 -6.441 1 88.88 96 LYS A C 1
ATOM 743 O O . LYS A 1 96 ? -6.18 -24.562 -7.219 1 88.88 96 LYS A O 1
ATOM 748 N N . ALA A 1 97 ? -6.023 -22.5 -6.328 1 92.31 97 ALA A N 1
ATOM 749 C CA . ALA A 1 97 ? -7.016 -21.969 -7.262 1 92.31 97 ALA A CA 1
ATOM 750 C C . ALA A 1 97 ? -6.5 -22.016 -8.695 1 92.31 97 ALA A C 1
ATOM 752 O O . ALA A 1 97 ? -7.262 -22.312 -9.625 1 92.31 97 ALA A O 1
ATOM 753 N N . ALA A 1 98 ? -5.246 -21.75 -8.867 1 92.25 98 ALA A N 1
ATOM 754 C CA . ALA A 1 98 ? -4.645 -21.797 -10.195 1 92.25 98 ALA A CA 1
ATOM 755 C C . ALA A 1 98 ? -4.637 -23.234 -10.734 1 92.25 98 ALA A C 1
ATOM 757 O O . ALA A 1 98 ? -4.941 -23.453 -11.906 1 92.25 98 ALA A O 1
ATOM 758 N N . TYR A 1 99 ? -4.316 -24.172 -9.852 1 90.75 99 TYR A N 1
ATOM 759 C CA . TYR A 1 99 ? -4.336 -25.578 -10.25 1 90.75 99 TYR A CA 1
ATOM 760 C C . TYR A 1 99 ? -5.75 -26.016 -10.602 1 90.75 99 TYR A C 1
ATOM 762 O O . TYR A 1 99 ? -5.953 -26.781 -11.555 1 90.75 99 TYR A O 1
ATOM 770 N N . ALA A 1 100 ? -6.648 -25.562 -9.828 1 94.31 100 ALA A N 1
ATOM 771 C CA . ALA A 1 100 ? -8.047 -25.891 -10.078 1 94.31 100 ALA A CA 1
ATOM 772 C C . ALA A 1 100 ? -8.5 -25.359 -11.43 1 94.31 100 ALA A C 1
ATOM 774 O O . ALA A 1 100 ? -9.219 -26.047 -12.164 1 94.31 100 ALA A O 1
ATOM 775 N N . ALA A 1 101 ? -8.117 -24.141 -11.711 1 95.62 101 ALA A N 1
ATOM 776 C CA . ALA A 1 101 ? -8.469 -23.531 -12.992 1 95.62 101 ALA A CA 1
ATOM 777 C C . ALA A 1 101 ? -7.914 -24.359 -14.156 1 95.62 101 ALA A C 1
ATOM 779 O O . ALA A 1 101 ? -8.617 -24.609 -15.141 1 95.62 101 ALA A O 1
ATOM 780 N N . LYS A 1 102 ? -6.695 -24.797 -14.023 1 94 102 LYS A N 1
ATOM 781 C CA . LYS A 1 102 ? -6.07 -25.594 -15.07 1 94 102 LYS A CA 1
ATOM 782 C C . LYS A 1 102 ? -6.801 -26.922 -15.258 1 94 102 LYS A C 1
ATOM 784 O O . LYS A 1 102 ? -7.012 -27.375 -16.391 1 94 102 LYS A O 1
ATOM 789 N N . GLU A 1 103 ? -7.156 -27.5 -14.188 1 94.12 103 GLU A N 1
ATOM 790 C CA . GLU A 1 103 ? -7.879 -28.766 -14.234 1 94.12 103 GLU A CA 1
ATOM 791 C C . GLU A 1 103 ? -9.25 -28.594 -14.883 1 94.12 103 GLU A C 1
ATOM 793 O O . GLU A 1 103 ? -9.656 -29.406 -15.711 1 94.12 103 GLU A O 1
ATOM 798 N N . LEU A 1 104 ? -9.93 -27.547 -14.523 1 95.62 104 LEU A N 1
ATOM 799 C CA . LEU A 1 104 ? -11.258 -27.297 -15.07 1 95.62 104 LEU A CA 1
ATOM 800 C C . LEU A 1 104 ? -11.188 -27.062 -16.578 1 95.62 104 LEU A C 1
ATOM 802 O O . LEU A 1 104 ? -12.039 -27.562 -17.312 1 95.62 104 LEU A O 1
ATOM 806 N N . ILE A 1 105 ? -10.18 -26.375 -17.031 1 95.19 105 ILE A N 1
ATOM 807 C CA . ILE A 1 105 ? -10.039 -26.047 -18.453 1 95.19 105 ILE A CA 1
ATOM 808 C C . ILE A 1 105 ? -9.633 -27.297 -19.234 1 95.19 105 ILE A C 1
ATOM 810 O O . ILE A 1 105 ? -10.227 -27.609 -20.266 1 95.19 105 ILE A O 1
ATOM 814 N N . ASN A 1 106 ? -8.703 -28.047 -18.703 1 94.62 106 ASN A N 1
ATOM 815 C CA . ASN A 1 106 ? -8.117 -29.156 -19.453 1 94.62 106 ASN A CA 1
ATOM 816 C C . ASN A 1 106 ? -8.969 -30.406 -19.375 1 94.62 106 ASN A C 1
ATOM 818 O O . ASN A 1 106 ? -9.078 -31.156 -20.344 1 94.62 106 ASN A O 1
ATOM 822 N N . GLU A 1 107 ? -9.57 -30.641 -18.219 1 94.69 107 GLU A N 1
ATOM 823 C CA . GLU A 1 107 ? -10.273 -31.906 -18.016 1 94.69 107 GLU A CA 1
ATOM 824 C C . GLU A 1 107 ? -11.766 -31.75 -18.266 1 94.69 107 GLU A C 1
ATOM 826 O O . GLU A 1 107 ? -12.406 -32.625 -18.828 1 94.69 107 GLU A O 1
ATOM 831 N N . LYS A 1 108 ? -12.305 -30.641 -17.844 1 93.44 108 LYS A N 1
ATOM 832 C CA . LYS A 1 108 ? -13.75 -30.469 -17.938 1 93.44 108 LYS A CA 1
ATOM 833 C C . LYS A 1 108 ? -14.109 -29.594 -19.141 1 93.44 108 LYS A C 1
ATOM 835 O O . LYS A 1 108 ? -15.289 -29.453 -19.484 1 93.44 108 LYS A O 1
ATOM 840 N N . HIS A 1 109 ? -13.18 -28.938 -19.766 1 92 109 HIS A N 1
ATOM 841 C CA . HIS A 1 109 ? -13.367 -28.109 -20.953 1 92 109 HIS A CA 1
ATOM 842 C C . HIS A 1 109 ? -14.398 -27.016 -20.703 1 92 109 HIS A C 1
ATOM 844 O O . HIS A 1 109 ? -15.344 -26.859 -21.484 1 92 109 HIS A O 1
ATOM 850 N N . VAL A 1 110 ? -14.188 -26.312 -19.672 1 93.62 110 VAL A N 1
ATOM 851 C CA . VAL A 1 110 ? -15.102 -25.234 -19.312 1 93.62 110 VAL A CA 1
ATOM 852 C C . VAL A 1 110 ? -14.898 -24.047 -20.266 1 93.62 110 VAL A C 1
ATOM 854 O O . VAL A 1 110 ? -13.781 -23.812 -20.734 1 93.62 110 VAL A O 1
ATOM 857 N N . VAL A 1 111 ? -15.969 -23.312 -20.5 1 91.12 111 VAL A N 1
ATOM 858 C CA . VAL A 1 111 ? -15.906 -22.203 -21.453 1 91.12 111 VAL A CA 1
ATOM 859 C C . VAL A 1 111 ? -15.688 -20.891 -20.703 1 91.12 111 VAL A C 1
ATOM 861 O O . VAL A 1 111 ? -15.25 -19.906 -21.281 1 91.12 111 VAL A O 1
ATOM 864 N N . VAL A 1 112 ? -15.992 -20.922 -19.438 1 94.31 112 VAL A N 1
ATOM 865 C CA . VAL A 1 112 ? -15.82 -19.75 -18.578 1 94.31 112 VAL A CA 1
ATOM 866 C C . VAL A 1 112 ? -15.609 -20.203 -17.141 1 94.31 112 VAL A C 1
ATOM 868 O O . VAL A 1 112 ? -16.094 -21.25 -16.719 1 94.31 112 VAL A O 1
ATOM 871 N N . ILE A 1 113 ? -14.789 -19.5 -16.438 1 95.81 113 ILE A N 1
ATOM 872 C CA . ILE A 1 113 ? -14.57 -19.75 -15.023 1 95.81 113 ILE A CA 1
ATOM 873 C C . ILE A 1 113 ? -15.133 -18.594 -14.195 1 95.81 113 ILE A C 1
ATOM 875 O O . ILE A 1 113 ? -14.938 -17.422 -14.539 1 95.81 113 ILE A O 1
ATOM 879 N N . ILE A 1 114 ? -15.867 -18.953 -13.125 1 95.88 114 ILE A N 1
ATOM 880 C CA . ILE A 1 114 ? -16.453 -17.938 -12.258 1 95.88 114 ILE A CA 1
ATOM 881 C C . ILE A 1 114 ? -16.031 -18.188 -10.812 1 95.88 114 ILE A C 1
ATOM 883 O O . ILE A 1 114 ? -15.836 -19.344 -10.406 1 95.88 114 ILE A O 1
ATOM 887 N N . GLY A 1 115 ? -15.773 -17.109 -10.172 1 94.81 115 GLY A N 1
ATOM 888 C CA . GLY A 1 115 ? -15.578 -17.297 -8.742 1 94.81 115 GLY A CA 1
ATOM 889 C C . GLY A 1 115 ? -14.438 -16.469 -8.18 1 94.81 115 GLY A C 1
ATOM 890 O O . GLY A 1 115 ? -14.305 -15.281 -8.492 1 94.81 115 GLY A O 1
ATOM 891 N N . MET A 1 116 ? -13.641 -17.016 -7.172 1 91.69 116 MET A N 1
ATOM 892 C CA . MET A 1 116 ? -12.516 -16.406 -6.457 1 91.69 116 MET A CA 1
ATOM 893 C C . MET A 1 116 ? -13.008 -15.398 -5.426 1 91.69 116 MET A C 1
ATOM 895 O O . MET A 1 116 ? -13.875 -14.57 -5.723 1 91.69 116 MET A O 1
ATOM 899 N N . GLU A 1 117 ? -12.523 -15.492 -4.312 1 86.94 117 GLU A N 1
ATOM 900 C CA . GLU A 1 117 ? -12.922 -14.625 -3.209 1 86.94 117 GLU A CA 1
ATOM 901 C C . GLU A 1 117 ? -11.938 -13.477 -3.027 1 86.94 117 GLU A C 1
ATOM 903 O O . GLU A 1 117 ? -12.32 -12.391 -2.586 1 86.94 117 GLU A O 1
ATOM 908 N N . THR A 1 118 ? -10.719 -13.75 -3.357 1 84.12 118 THR A N 1
ATOM 909 C CA . THR A 1 118 ? -9.68 -12.75 -3.137 1 84.12 118 THR A CA 1
ATOM 910 C C . THR A 1 118 ? -9.016 -12.367 -4.453 1 84.12 118 THR A C 1
ATOM 912 O O . THR A 1 118 ? -9.062 -13.117 -5.426 1 84.12 118 THR A O 1
ATOM 915 N N . TRP A 1 119 ? -8.438 -11.266 -4.438 1 83.31 119 TRP A N 1
ATOM 916 C CA . TRP A 1 119 ? -7.734 -10.797 -5.629 1 83.31 119 TRP A CA 1
ATOM 917 C C . TRP A 1 119 ? -6.559 -11.711 -5.957 1 83.31 119 TRP A C 1
ATOM 919 O O . TRP A 1 119 ? -6.25 -11.945 -7.129 1 83.31 119 TRP A O 1
ATOM 929 N N . SER A 1 120 ? -5.875 -12.203 -4.957 1 83 120 SER A N 1
ATOM 930 C CA . SER A 1 120 ? -4.738 -13.094 -5.191 1 83 120 SER A CA 1
ATOM 931 C C . SER A 1 120 ? -5.156 -14.336 -5.957 1 83 120 SER A C 1
ATOM 933 O O . SER A 1 120 ? -4.434 -14.797 -6.848 1 83 120 SER A O 1
ATOM 935 N N . GLU A 1 121 ? -6.277 -14.836 -5.605 1 88.56 121 GLU A N 1
ATOM 936 C CA . GLU A 1 121 ? -6.816 -15.961 -6.355 1 88.56 121 GLU A CA 1
ATOM 937 C C . GLU A 1 121 ? -7.18 -15.555 -7.781 1 88.56 121 GLU A C 1
ATOM 939 O O . GLU A 1 121 ? -6.867 -16.266 -8.734 1 88.56 121 GLU A O 1
ATOM 944 N N . THR A 1 122 ? -7.82 -14.43 -7.859 1 89.69 122 THR A N 1
ATOM 945 C CA . THR A 1 122 ? -8.289 -13.93 -9.148 1 89.69 122 THR A CA 1
ATOM 946 C C . THR A 1 122 ? -7.121 -13.727 -10.102 1 89.69 122 THR A C 1
ATOM 948 O O . THR A 1 122 ? -7.199 -14.102 -11.273 1 89.69 122 THR A O 1
ATOM 951 N N . ALA A 1 123 ? -6.078 -13.148 -9.609 1 86.06 123 ALA A N 1
ATOM 952 C CA . ALA A 1 123 ? -4.93 -12.828 -10.453 1 86.06 123 ALA A CA 1
ATOM 953 C C . ALA A 1 123 ? -4.305 -14.102 -11.023 1 86.06 123 ALA A C 1
ATOM 955 O O . ALA A 1 123 ? -3.973 -14.156 -12.211 1 86.06 123 ALA A O 1
ATOM 956 N N . LEU A 1 124 ? -4.16 -15.109 -10.25 1 89.06 124 LEU A N 1
ATOM 957 C CA . LEU A 1 124 ? -3.545 -16.359 -10.703 1 89.06 124 LEU A CA 1
ATOM 958 C C . LEU A 1 124 ? -4.465 -17.094 -11.664 1 89.06 124 LEU A C 1
ATOM 960 O O . LEU A 1 124 ? -4.008 -17.625 -12.68 1 89.06 124 LEU A O 1
ATOM 964 N N . VAL A 1 125 ? -5.742 -17.062 -11.312 1 93.25 125 VAL A N 1
ATOM 965 C CA . VAL A 1 125 ? -6.703 -17.75 -12.164 1 93.25 125 VAL A CA 1
ATOM 966 C C . VAL A 1 125 ? -6.832 -17.016 -13.492 1 93.25 125 VAL A C 1
ATOM 968 O O . VAL A 1 125 ? -6.969 -17.641 -14.547 1 93.25 125 VAL A O 1
ATOM 971 N N . ALA A 1 126 ? -6.848 -15.695 -13.43 1 91.56 126 ALA A N 1
ATOM 972 C CA . ALA A 1 126 ? -6.906 -14.891 -14.648 1 91.56 126 ALA A CA 1
ATOM 973 C C . ALA A 1 126 ? -5.707 -15.172 -15.547 1 91.56 126 ALA A C 1
ATOM 975 O O . ALA A 1 126 ? -5.84 -15.195 -16.781 1 91.56 126 ALA A O 1
ATOM 976 N N . SER A 1 127 ? -4.555 -15.344 -14.938 1 89.31 127 SER A N 1
ATOM 977 C CA . SER A 1 127 ? -3.357 -15.672 -15.703 1 89.31 127 SER A CA 1
ATOM 978 C C . SER A 1 127 ? -3.51 -17 -16.422 1 89.31 127 SER A C 1
ATOM 980 O O . SER A 1 127 ? -3.145 -17.125 -17.594 1 89.31 127 SER A O 1
ATOM 982 N N . VAL A 1 128 ? -4.051 -17.969 -15.75 1 93.5 128 VAL A N 1
ATOM 983 C CA . VAL A 1 128 ? -4.285 -19.297 -16.328 1 93.5 128 VAL A CA 1
ATOM 984 C C . VAL A 1 128 ? -5.312 -19.188 -17.453 1 93.5 128 VAL A C 1
ATOM 986 O O . VAL A 1 128 ? -5.125 -19.75 -18.531 1 93.5 128 VAL A O 1
ATOM 989 N N . GLY A 1 129 ? -6.395 -18.438 -17.156 1 94.06 129 GLY A N 1
ATOM 990 C CA . GLY A 1 129 ? -7.434 -18.234 -18.156 1 94.06 129 GLY A CA 1
ATOM 991 C C . GLY A 1 129 ? -6.93 -17.547 -19.406 1 94.06 129 GLY A C 1
ATOM 992 O O . GLY A 1 129 ? -7.281 -17.953 -20.531 1 94.06 129 GLY A O 1
ATOM 993 N N . ASN A 1 130 ? -6.137 -16.594 -19.219 1 89.25 130 ASN A N 1
ATOM 994 C CA . ASN A 1 130 ? -5.59 -15.867 -20.359 1 89.25 130 ASN A CA 1
ATOM 995 C C . ASN A 1 130 ? -4.688 -16.75 -21.203 1 89.25 130 ASN A C 1
ATOM 997 O O . ASN A 1 130 ? -4.719 -16.688 -22.438 1 89.25 130 ASN A O 1
ATOM 1001 N N . GLN A 1 131 ? -3.891 -17.547 -20.594 1 88.06 131 GLN A N 1
ATOM 1002 C CA . GLN A 1 131 ? -3.016 -18.469 -21.312 1 88.06 131 GLN A CA 1
ATOM 1003 C C . GLN A 1 131 ? -3.826 -19.484 -22.094 1 88.06 131 GLN A C 1
ATOM 1005 O O . GLN A 1 131 ? -3.461 -19.844 -23.219 1 88.06 131 GLN A O 1
ATOM 1010 N N . ALA A 1 132 ? -4.934 -19.922 -21.547 1 93 132 ALA A N 1
ATOM 1011 C CA . ALA A 1 132 ? -5.777 -20.953 -22.172 1 93 132 ALA A CA 1
ATOM 1012 C C . ALA A 1 132 ? -6.855 -20.312 -23.047 1 93 132 ALA A C 1
ATOM 1014 O O . ALA A 1 132 ? -7.629 -21.016 -23.688 1 93 132 ALA A O 1
ATOM 1015 N N . GLN A 1 133 ? -6.98 -18.984 -23.031 1 91.88 133 GLN A N 1
ATOM 1016 C CA . GLN A 1 133 ? -7.984 -18.25 -23.781 1 91.88 133 GLN A CA 1
ATOM 1017 C C . GLN A 1 133 ? -9.391 -18.594 -23.312 1 91.88 133 GLN A C 1
ATOM 1019 O O . GLN A 1 133 ? -10.273 -18.891 -24.109 1 91.88 133 GLN A O 1
ATOM 1024 N N . VAL A 1 134 ? -9.555 -18.672 -22.031 1 94 134 VAL A N 1
ATOM 1025 C CA . VAL A 1 134 ? -10.836 -18.891 -21.375 1 94 134 VAL A CA 1
ATOM 1026 C C . VAL A 1 134 ? -11.18 -17.688 -20.5 1 94 134 VAL A C 1
ATOM 1028 O O . VAL A 1 134 ? -10.414 -17.344 -19.594 1 94 134 VAL A O 1
ATOM 1031 N N . PRO A 1 135 ? -12.297 -17.047 -20.672 1 93.81 135 PRO A N 1
ATOM 1032 C CA . PRO A 1 135 ? -12.664 -15.891 -19.859 1 93.81 135 PRO A CA 1
ATOM 1033 C C . PRO A 1 135 ? -12.883 -16.25 -18.391 1 93.81 135 PRO A C 1
ATOM 1035 O O . PRO A 1 135 ? -13.297 -17.375 -18.078 1 93.81 135 PRO A O 1
ATOM 1038 N N . VAL A 1 136 ? -12.57 -15.297 -17.547 1 94.69 136 VAL A N 1
ATOM 1039 C CA . VAL A 1 136 ? -12.711 -15.461 -16.094 1 94.69 136 VAL A CA 1
ATOM 1040 C C . VAL A 1 136 ? -13.57 -14.328 -15.539 1 94.69 136 VAL A C 1
ATOM 1042 O O . VAL A 1 136 ? -13.32 -13.148 -15.812 1 94.69 136 VAL A O 1
ATOM 1045 N N . ILE A 1 137 ? -14.617 -14.688 -14.812 1 94.5 137 ILE A N 1
ATOM 1046 C CA . ILE A 1 137 ? -15.438 -13.711 -14.102 1 94.5 137 ILE A CA 1
ATOM 1047 C C . ILE A 1 137 ? -15.109 -13.742 -12.609 1 94.5 137 ILE A C 1
ATOM 1049 O O . ILE A 1 137 ? -15.383 -14.727 -11.922 1 94.5 137 ILE A O 1
ATOM 1053 N N . SER A 1 138 ? -14.555 -12.688 -12.172 1 93.88 138 SER A N 1
ATOM 1054 C CA . SER A 1 138 ? -14.133 -12.625 -10.781 1 93.88 138 SER A CA 1
ATOM 1055 C C . SER A 1 138 ? -15.234 -12.039 -9.898 1 93.88 138 SER A C 1
ATOM 1057 O O . SER A 1 138 ? -15.891 -11.062 -10.281 1 93.88 138 SER A O 1
ATOM 1059 N N . LEU A 1 139 ? -15.383 -12.664 -8.75 1 92.75 139 LEU A N 1
ATOM 1060 C CA . LEU A 1 139 ? -16.344 -12.18 -7.758 1 92.75 139 LEU A CA 1
ATOM 1061 C C . LEU A 1 139 ? -15.625 -11.492 -6.598 1 92.75 139 LEU A C 1
ATOM 1063 O O . LEU A 1 139 ? -16.25 -11.141 -5.594 1 92.75 139 LEU A O 1
ATOM 1067 N N . ALA A 1 140 ? -14.281 -11.375 -6.742 1 85.62 140 ALA A N 1
ATOM 1068 C CA . ALA A 1 140 ? -13.477 -10.766 -5.688 1 85.62 140 ALA A CA 1
ATOM 1069 C C . ALA A 1 140 ? -13.75 -9.273 -5.586 1 85.62 140 ALA A C 1
ATOM 1071 O O . ALA A 1 140 ? -13.914 -8.594 -6.602 1 85.62 140 ALA A O 1
ATOM 1072 N N . ALA A 1 141 ? -13.727 -8.867 -4.219 1 68.19 141 ALA A N 1
ATOM 1073 C CA . ALA A 1 141 ? -13.938 -7.438 -3.988 1 68.19 141 ALA A CA 1
ATOM 1074 C C . ALA A 1 141 ? -12.68 -6.641 -4.324 1 68.19 141 ALA A C 1
ATOM 1076 O O . ALA A 1 141 ? -11.562 -7.152 -4.199 1 68.19 141 ALA A O 1
ATOM 1077 N N . GLY A 1 142 ? -12.781 -5.441 -4.902 1 61.31 142 GLY A N 1
ATOM 1078 C CA . GLY A 1 142 ? -11.664 -4.516 -5.02 1 61.31 142 GLY A CA 1
ATOM 1079 C C . GLY A 1 142 ? -10.977 -4.586 -6.367 1 61.31 142 GLY A C 1
ATOM 1080 O O . GLY A 1 142 ? -9.781 -4.879 -6.445 1 61.31 142 GLY A O 1
ATOM 1081 N N . ALA A 1 143 ? -11.781 -4.406 -7.309 1 60.5 143 ALA A N 1
ATOM 1082 C CA . ALA A 1 143 ? -11.32 -4.516 -8.688 1 60.5 143 ALA A CA 1
ATOM 1083 C C . ALA A 1 143 ? -10.352 -3.391 -9.039 1 60.5 143 ALA A C 1
ATOM 1085 O O . ALA A 1 143 ? -10.609 -2.225 -8.727 1 60.5 143 ALA A O 1
ATOM 1086 N N . ILE A 1 144 ? -8.961 -3.785 -9.219 1 61.72 144 ILE A N 1
ATOM 1087 C CA . ILE A 1 144 ? -8.055 -2.789 -9.773 1 61.72 144 ILE A CA 1
ATOM 1088 C C . ILE A 1 144 ? -8.016 -2.92 -11.297 1 61.72 144 ILE A C 1
ATOM 1090 O O . ILE A 1 144 ? -8.195 -4.012 -11.836 1 61.72 144 ILE A O 1
ATOM 1094 N N . LYS A 1 145 ? -8.102 -1.798 -11.867 1 60.97 145 LYS A N 1
ATOM 1095 C CA . LYS A 1 145 ? -8.016 -1.806 -13.328 1 60.97 145 LYS A CA 1
ATOM 1096 C C . LYS A 1 145 ? -6.762 -2.541 -13.797 1 60.97 145 LYS A C 1
ATOM 1098 O O . LYS A 1 145 ? -5.668 -2.305 -13.281 1 60.97 145 LYS A O 1
ATOM 1103 N N . THR A 1 146 ? -7.047 -3.648 -14.438 1 66.5 146 THR A N 1
ATOM 1104 C CA . THR A 1 146 ? -5.883 -4.395 -14.906 1 66.5 146 THR A CA 1
ATOM 1105 C C . THR A 1 146 ? -5.871 -4.48 -16.422 1 66.5 146 THR A C 1
ATOM 1107 O O . THR A 1 146 ? -6.926 -4.637 -17.047 1 66.5 146 THR A O 1
ATOM 1110 N N . ARG A 1 147 ? -4.832 -4.133 -17.047 1 66.62 147 ARG A N 1
ATOM 1111 C CA . ARG A 1 147 ? -4.66 -4.277 -18.5 1 66.62 147 ARG A CA 1
ATOM 1112 C C . ARG A 1 147 ? -3.955 -5.59 -18.828 1 66.62 147 ARG A C 1
ATOM 1114 O O . ARG A 1 147 ? -3.932 -6.004 -20 1 66.62 147 ARG A O 1
ATOM 1121 N N . GLN A 1 148 ? -3.676 -6.301 -17.844 1 75.44 148 GLN A N 1
ATOM 1122 C CA . GLN A 1 148 ? -2.846 -7.484 -18.031 1 75.44 148 GLN A CA 1
ATOM 1123 C C . GLN A 1 148 ? -3.682 -8.672 -18.5 1 75.44 148 GLN A C 1
ATOM 1125 O O . GLN A 1 148 ? -3.182 -9.547 -19.203 1 75.44 148 GLN A O 1
ATOM 1130 N N . TRP A 1 149 ? -4.938 -8.633 -18.078 1 84.81 149 TRP A N 1
ATOM 1131 C CA . TRP A 1 149 ? -5.773 -9.781 -18.391 1 84.81 149 TRP A CA 1
ATOM 1132 C C . TRP A 1 149 ? -7.031 -9.352 -19.141 1 84.81 149 TRP A C 1
ATOM 1134 O O . TRP A 1 149 ? -8.094 -9.172 -18.531 1 84.81 149 TRP A O 1
ATOM 1144 N N . PRO A 1 150 ? -6.918 -9.328 -20.438 1 83.31 150 PRO A N 1
ATOM 1145 C CA . PRO A 1 150 ? -8.055 -8.859 -21.234 1 83.31 150 PRO A CA 1
ATOM 1146 C C . PRO A 1 150 ? -9.281 -9.758 -21.094 1 83.31 150 PRO A C 1
ATOM 1148 O O . PRO A 1 150 ? -10.406 -9.32 -21.359 1 83.31 150 PRO A O 1
ATOM 1151 N N . LEU A 1 151 ? -9.086 -11.031 -20.672 1 90.75 151 LEU A N 1
ATOM 1152 C CA . LEU A 1 151 ? -10.211 -11.961 -20.594 1 90.75 151 LEU A CA 1
ATOM 1153 C C . LEU A 1 151 ? -10.797 -11.977 -19.188 1 90.75 151 LEU A C 1
ATOM 1155 O O . LEU A 1 151 ? -11.68 -12.789 -18.891 1 90.75 151 LEU A O 1
ATOM 1159 N N . LEU A 1 152 ? -10.32 -11.102 -18.344 1 91.38 152 LEU A N 1
ATOM 1160 C CA . LEU A 1 152 ? -10.828 -11 -16.969 1 91.38 152 LEU A CA 1
ATOM 1161 C C . LEU A 1 152 ? -11.969 -9.992 -16.891 1 91.38 152 LEU A C 1
ATOM 1163 O O . LEU A 1 152 ? -11.844 -8.859 -17.359 1 91.38 152 LEU A O 1
ATOM 1167 N N . VAL A 1 153 ? -13.102 -10.43 -16.406 1 91.44 153 VAL A N 1
ATOM 1168 C CA . VAL A 1 153 ? -14.25 -9.57 -16.109 1 91.44 153 VAL A CA 1
ATOM 1169 C C . VAL A 1 153 ? -14.492 -9.539 -14.602 1 91.44 153 VAL A C 1
ATOM 1171 O O . VAL A 1 153 ? -14.555 -10.586 -13.953 1 91.44 153 VAL A O 1
ATOM 1174 N N . GLN A 1 154 ? -14.625 -8.406 -14.117 1 90.56 154 GLN A N 1
ATOM 1175 C CA . GLN A 1 154 ? -14.781 -8.273 -12.672 1 90.56 154 GLN A CA 1
ATOM 1176 C C . GLN A 1 154 ? -16.203 -7.836 -12.305 1 90.56 154 GLN A C 1
ATOM 1178 O O . GLN A 1 154 ? -16.656 -6.781 -12.75 1 90.56 154 GLN A O 1
ATOM 1183 N N . MET A 1 155 ? -16.844 -8.688 -11.469 1 89.88 155 MET A N 1
ATOM 1184 C CA . MET A 1 155 ? -18.188 -8.398 -10.977 1 89.88 155 MET A CA 1
ATOM 1185 C C . MET A 1 155 ? -18.125 -7.609 -9.664 1 89.88 155 MET A C 1
ATOM 1187 O O . MET A 1 155 ? -18.672 -8.039 -8.656 1 89.88 155 MET A O 1
ATOM 1191 N N . ALA A 1 156 ? -17.391 -6.578 -9.602 1 82.25 156 ALA A N 1
ATOM 1192 C CA . ALA A 1 156 ? -17.25 -5.727 -8.43 1 82.25 156 ALA A CA 1
ATOM 1193 C C . ALA A 1 156 ? -17.141 -4.254 -8.828 1 82.25 156 ALA A C 1
ATOM 1195 O O . ALA A 1 156 ? -16.719 -3.938 -9.938 1 82.25 156 ALA A O 1
ATOM 1196 N N . ASN A 1 157 ? -17.562 -3.396 -7.922 1 77.75 157 ASN A N 1
ATOM 1197 C CA . ASN A 1 157 ? -17.516 -1.958 -8.156 1 77.75 157 ASN A CA 1
ATOM 1198 C C . ASN A 1 157 ? -16.094 -1.429 -8.109 1 77.75 157 ASN A C 1
ATOM 1200 O O . ASN A 1 157 ? -15.195 -2.082 -7.566 1 77.75 157 ASN A O 1
ATOM 1204 N N . ASP A 1 158 ? -16 -0.241 -8.672 1 76.19 158 ASP A N 1
ATOM 1205 C CA . ASP A 1 158 ? -14.711 0.449 -8.641 1 76.19 158 ASP A CA 1
ATOM 1206 C C . ASP A 1 158 ? -14.312 0.807 -7.215 1 76.19 158 ASP A C 1
ATOM 1208 O O . ASP A 1 158 ? -15.086 1.427 -6.48 1 76.19 158 ASP A O 1
ATOM 1212 N N . VAL A 1 159 ? -13.164 0.46 -6.848 1 83.12 159 VAL A N 1
ATOM 1213 C CA . VAL A 1 159 ? -12.672 0.655 -5.492 1 83.12 159 VAL A CA 1
ATOM 1214 C C . VAL A 1 159 ? -12.438 2.143 -5.234 1 83.12 159 VAL A C 1
ATOM 1216 O O . VAL A 1 159 ? -12.547 2.607 -4.098 1 83.12 159 VAL A O 1
ATOM 1219 N N . SER A 1 160 ? -12.188 2.947 -6.262 1 85.31 160 SER A N 1
ATOM 1220 C CA . SER A 1 160 ? -11.891 4.367 -6.094 1 85.31 160 SER A CA 1
ATOM 1221 C C . SER A 1 160 ? -13.086 5.121 -5.527 1 85.31 160 SER A C 1
ATOM 1223 O O . SER A 1 160 ? -12.922 6.02 -4.699 1 85.31 160 SER A O 1
ATOM 1225 N N . GLU A 1 161 ? -14.25 4.723 -5.949 1 86.88 161 GLU A N 1
ATOM 1226 C CA . GLU A 1 161 ? -15.453 5.395 -5.461 1 86.88 161 GLU A CA 1
ATOM 1227 C C . GLU A 1 161 ? -15.695 5.082 -3.986 1 86.88 161 GLU A C 1
ATOM 1229 O O . GLU A 1 161 ? -16.125 5.953 -3.227 1 86.88 161 GLU A O 1
ATOM 1234 N N . GLN A 1 162 ? -15.445 3.92 -3.713 1 90.44 162 GLN A N 1
ATOM 1235 C CA . GLN A 1 162 ? -15.586 3.527 -2.316 1 90.44 162 GLN A CA 1
ATOM 1236 C C . GLN A 1 162 ? -14.633 4.32 -1.422 1 90.44 162 GLN A C 1
ATOM 1238 O O . GLN A 1 162 ? -15.008 4.742 -0.327 1 90.44 162 GLN A O 1
ATOM 1243 N N . MET A 1 163 ? -13.406 4.516 -1.863 1 93.38 163 MET A N 1
ATOM 1244 C CA . MET A 1 163 ? -12.414 5.254 -1.09 1 93.38 163 MET A CA 1
ATOM 1245 C C . MET A 1 163 ? -12.805 6.723 -0.965 1 93.38 163 MET A C 1
ATOM 1247 O O . MET A 1 163 ? -12.586 7.344 0.077 1 93.38 163 MET A O 1
ATOM 1251 N N . ASN A 1 164 ? -13.414 7.238 -1.998 1 92.56 164 ASN A N 1
ATOM 1252 C CA . ASN A 1 164 ? -13.906 8.609 -1.926 1 92.56 164 ASN A CA 1
ATOM 1253 C C . ASN A 1 164 ? -15.016 8.758 -0.892 1 92.56 164 ASN A C 1
ATOM 1255 O O . ASN A 1 164 ? -15.117 9.781 -0.22 1 92.56 164 ASN A O 1
ATOM 1259 N N . CYS A 1 165 ? -15.844 7.746 -0.812 1 93.62 165 CYS A N 1
ATOM 1260 C CA . CYS A 1 165 ? -16.891 7.762 0.197 1 93.62 165 CYS A CA 1
ATOM 1261 C C . CYS A 1 165 ? -16.297 7.762 1.602 1 93.62 165 CYS A C 1
ATOM 1263 O O . CYS A 1 165 ? -16.734 8.531 2.463 1 93.62 165 CYS A O 1
ATOM 1265 N N . ILE A 1 166 ? -15.328 6.926 1.844 1 95.88 166 ILE A N 1
ATOM 1266 C CA . ILE A 1 166 ? -14.664 6.848 3.139 1 95.88 166 ILE A CA 1
ATOM 1267 C C . ILE A 1 166 ? -14.016 8.195 3.467 1 95.88 166 ILE A C 1
ATOM 1269 O O . ILE A 1 166 ? -14.109 8.672 4.598 1 95.88 166 ILE A O 1
ATOM 1273 N N . ALA A 1 167 ? -13.336 8.758 2.471 1 94.31 167 ALA A N 1
ATOM 1274 C CA . ALA A 1 167 ? -12.703 10.062 2.66 1 94.31 167 ALA A CA 1
ATOM 1275 C C . ALA A 1 167 ? -13.734 11.125 3.021 1 94.31 167 ALA A C 1
ATOM 1277 O O . ALA A 1 167 ? -13.484 11.992 3.867 1 94.31 167 ALA A O 1
ATOM 1278 N N . ALA A 1 168 ? -14.891 11.047 2.395 1 91.81 168 ALA A N 1
ATOM 1279 C CA . ALA A 1 168 ? -15.961 12 2.686 1 91.81 168 ALA A CA 1
ATOM 1280 C C . ALA A 1 168 ? -16.422 11.875 4.133 1 91.81 168 ALA A C 1
ATOM 1282 O O . ALA A 1 168 ? -16.781 12.867 4.762 1 91.81 168 ALA A O 1
ATOM 1283 N N . ILE A 1 169 ? -16.406 10.695 4.648 1 92 169 ILE A N 1
ATOM 1284 C CA . ILE A 1 169 ? -16.844 10.445 6.02 1 92 169 ILE A CA 1
ATOM 1285 C C . ILE A 1 169 ? -15.836 11.031 7 1 92 169 ILE A C 1
ATOM 1287 O O . ILE A 1 169 ? -16.219 11.664 7.992 1 92 169 ILE A O 1
ATOM 1291 N N . VAL A 1 170 ? -14.555 10.93 6.723 1 89.19 170 VAL A N 1
ATOM 1292 C CA . VAL A 1 170 ? -13.516 11.297 7.68 1 89.19 170 VAL A CA 1
ATOM 1293 C C . VAL A 1 170 ? -13.164 12.773 7.527 1 89.19 170 VAL A C 1
ATOM 1295 O O . VAL A 1 170 ? -12.523 13.359 8.406 1 89.19 170 VAL A O 1
ATOM 1298 N N . GLN A 1 171 ? -13.57 13.367 6.551 1 82.81 171 GLN A N 1
ATOM 1299 C CA . GLN A 1 171 ? -13.188 14.719 6.172 1 82.81 171 GLN A CA 1
ATOM 1300 C C . GLN A 1 171 ? -13.352 15.688 7.34 1 82.81 171 GLN A C 1
ATOM 1302 O O . GLN A 1 171 ? -14.406 15.711 7.988 1 82.81 171 GLN A O 1
ATOM 1307 N N . SER A 1 172 ? -12.32 16.469 7.641 1 64.56 172 SER A N 1
ATOM 1308 C CA . SER A 1 172 ? -12.297 17.625 8.539 1 64.56 172 SER A CA 1
ATOM 1309 C C . SER A 1 172 ? -12.266 17.188 10 1 64.56 172 SER A C 1
ATOM 1311 O O . SER A 1 172 ? -11.758 17.906 10.859 1 64.56 172 SER A O 1
ATOM 1313 N N . ASN A 1 173 ? -12.742 15.953 10.32 1 71.44 173 ASN A N 1
ATOM 1314 C CA . ASN A 1 173 ? -12.844 15.562 11.719 1 71.44 173 ASN A CA 1
ATOM 1315 C C . ASN A 1 173 ? -11.719 14.609 12.117 1 71.44 173 ASN A C 1
ATOM 1317 O O . ASN A 1 173 ? -11.211 14.68 13.242 1 71.44 173 ASN A O 1
ATOM 1321 N N . TRP A 1 174 ? -11.477 13.805 11.336 1 82.69 174 TRP A N 1
ATOM 1322 C CA . TRP A 1 174 ? -10.438 12.82 11.625 1 82.69 174 TRP A CA 1
ATOM 1323 C C . TRP A 1 174 ? -9.281 12.953 10.648 1 82.69 174 TRP A C 1
ATOM 1325 O O . TRP A 1 174 ? -9.234 12.266 9.625 1 82.69 174 TRP A O 1
ATOM 1335 N N . ILE A 1 175 ? -8.328 13.734 11.016 1 78.5 175 ILE A N 1
ATOM 1336 C CA . ILE A 1 175 ? -7.223 14.109 10.141 1 78.5 175 ILE A CA 1
ATOM 1337 C C . ILE A 1 175 ? -6.188 12.984 10.109 1 78.5 175 ILE A C 1
ATOM 1339 O O . ILE A 1 175 ? -5.652 12.664 9.047 1 78.5 175 ILE A O 1
ATOM 1343 N N . ARG A 1 176 ? -5.996 12.422 11.273 1 83.69 176 ARG A N 1
ATOM 1344 C CA . ARG A 1 176 ? -5.035 11.336 11.406 1 83.69 176 ARG A CA 1
ATOM 1345 C C . ARG A 1 176 ? -5.746 9.992 11.586 1 83.69 176 ARG A C 1
ATOM 1347 O O . ARG A 1 176 ? -6.523 9.82 12.531 1 83.69 176 ARG A O 1
ATOM 1354 N N . VAL A 1 177 ? -5.477 9.133 10.688 1 91.06 177 VAL A N 1
ATOM 1355 C CA . VAL A 1 177 ? -6.234 7.887 10.742 1 91.06 177 VAL A CA 1
ATOM 1356 C C . VAL A 1 177 ? -5.273 6.699 10.75 1 91.06 177 VAL A C 1
ATOM 1358 O O . VAL A 1 177 ? -4.141 6.809 10.273 1 91.06 177 VAL A O 1
ATOM 1361 N N . VAL A 1 178 ? -5.707 5.625 11.406 1 92.62 178 VAL A N 1
ATOM 1362 C CA . VAL A 1 178 ? -5.039 4.328 11.383 1 92.62 178 VAL A CA 1
ATOM 1363 C C . VAL A 1 178 ? -5.773 3.383 10.438 1 92.62 178 VAL A C 1
ATOM 1365 O O . VAL A 1 178 ? -6.996 3.248 10.516 1 92.62 178 VAL A O 1
ATOM 1368 N N . VAL A 1 179 ? -5.082 2.82 9.516 1 96.06 179 VAL A N 1
ATOM 1369 C CA . VAL A 1 179 ? -5.719 1.916 8.57 1 96.06 179 VAL A CA 1
ATOM 1370 C C . VAL A 1 179 ? -5.43 0.468 8.953 1 96.06 179 VAL A C 1
ATOM 1372 O O . VAL A 1 179 ? -4.277 0.103 9.195 1 96.06 179 VAL A O 1
ATOM 1375 N N . VAL A 1 180 ? -6.48 -0.309 9.047 1 96.5 180 VAL A N 1
ATOM 1376 C CA . VAL A 1 180 ? -6.395 -1.72 9.414 1 96.5 180 VAL A CA 1
ATOM 1377 C C . VAL A 1 180 ? -6.66 -2.586 8.18 1 96.5 180 VAL A C 1
ATOM 1379 O O . VAL A 1 180 ? -7.633 -2.367 7.457 1 96.5 180 VAL A O 1
ATOM 1382 N N . TYR A 1 181 ? -5.789 -3.516 7.914 1 93.75 181 TYR A N 1
ATOM 1383 C CA . TYR A 1 181 ? -6.062 -4.426 6.805 1 93.75 181 TYR A CA 1
ATOM 1384 C C . TYR A 1 181 ? -5.387 -5.773 7.027 1 93.75 181 TYR A C 1
ATOM 1386 O O . TYR A 1 181 ? -4.359 -5.859 7.707 1 93.75 181 TYR A O 1
ATOM 1394 N N . GLU A 1 182 ? -6.062 -6.742 6.562 1 91.5 182 GLU A N 1
ATOM 1395 C CA . GLU A 1 182 ? -5.52 -8.102 6.527 1 91.5 182 GLU A CA 1
ATOM 1396 C C . GLU A 1 182 ? -4.672 -8.32 5.277 1 91.5 182 GLU A C 1
ATOM 1398 O O . GLU A 1 182 ? -5.109 -8.031 4.164 1 91.5 182 GLU A O 1
ATOM 1403 N N . GLU A 1 183 ? -3.453 -8.773 5.504 1 8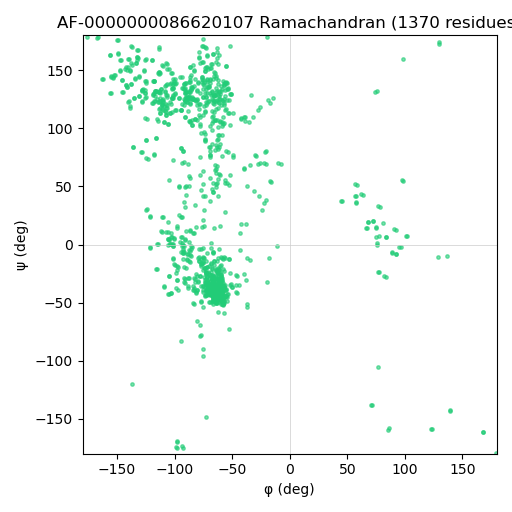4 183 GLU A N 1
ATOM 1404 C CA . GLU A 1 183 ? -2.557 -9.047 4.383 1 84 183 GLU A CA 1
ATOM 1405 C C . GLU A 1 183 ? -3.025 -10.258 3.584 1 84 183 GLU A C 1
ATOM 1407 O O . GLU A 1 183 ? -3.74 -11.117 4.109 1 84 183 GLU A O 1
ATOM 1412 N N . ASP A 1 184 ? -2.648 -10.18 2.332 1 79.25 184 ASP A N 1
ATOM 1413 C CA . ASP A 1 184 ? -2.967 -11.344 1.51 1 79.25 184 ASP A CA 1
ATOM 1414 C C . ASP A 1 184 ? -2.072 -12.523 1.868 1 79.25 184 ASP A C 1
ATOM 1416 O O . ASP A 1 184 ? -1.1 -12.375 2.609 1 79.25 184 ASP A O 1
ATOM 1420 N N . MET A 1 185 ? -2.4 -13.617 1.386 1 72.81 185 MET A N 1
ATOM 1421 C CA . MET A 1 185 ? -1.688 -14.852 1.713 1 72.81 185 MET A CA 1
ATOM 1422 C C . MET A 1 185 ? -0.227 -14.758 1.284 1 72.81 185 MET A C 1
ATOM 1424 O O . MET A 1 185 ? 0.63 -15.445 1.845 1 72.81 185 MET A O 1
ATOM 1428 N N . TYR A 1 186 ? 0.043 -13.883 0.358 1 73.06 186 TYR A N 1
ATOM 1429 C CA . TYR A 1 186 ? 1.414 -13.812 -0.134 1 73.06 186 TYR A CA 1
ATOM 1430 C C . TYR A 1 186 ? 2.088 -12.523 0.306 1 73.06 186 TYR A C 1
ATOM 1432 O O . TYR A 1 186 ? 3.09 -12.102 -0.282 1 73.06 186 TYR A O 1
ATOM 1440 N N . GLY A 1 187 ? 1.537 -11.984 1.422 1 65.44 187 GLY A N 1
ATOM 1441 C CA . GLY A 1 187 ? 2.17 -10.828 2.039 1 65.44 187 GLY A CA 1
ATOM 1442 C C . GLY A 1 187 ? 1.931 -9.539 1.278 1 65.44 187 GLY A C 1
ATOM 1443 O O . GLY A 1 187 ? 2.604 -8.539 1.521 1 65.44 187 GLY A O 1
ATOM 1444 N N . GLY A 1 188 ? 1.049 -9.57 0.442 1 74.44 188 GLY A N 1
ATOM 1445 C CA . GLY A 1 188 ? 0.767 -8.375 -0.33 1 74.44 188 GLY A CA 1
ATOM 1446 C C . GLY A 1 188 ? -0.153 -7.402 0.387 1 74.44 188 GLY A C 1
ATOM 1447 O O . GLY A 1 188 ? -0.844 -7.781 1.336 1 74.44 188 GLY A O 1
ATOM 1448 N N . VAL A 1 189 ? 0.048 -6.137 0.087 1 82.19 189 VAL A N 1
ATOM 1449 C CA . VAL A 1 189 ? -0.805 -5.059 0.574 1 82.19 189 VAL A CA 1
ATOM 1450 C C . VAL A 1 189 ? -1.988 -4.867 -0.372 1 82.19 189 VAL A C 1
ATOM 1452 O O . VAL A 1 189 ? -1.848 -5.012 -1.589 1 82.19 189 VAL A O 1
ATOM 1455 N N . PRO A 1 190 ? -3.133 -4.633 0.297 1 82.75 190 PRO A N 1
ATOM 1456 C CA . PRO A 1 190 ? -4.293 -4.414 -0.569 1 82.75 190 PRO A CA 1
ATOM 1457 C C . PRO A 1 190 ? -4.086 -3.266 -1.554 1 82.75 190 PRO A C 1
ATOM 1459 O O . PRO A 1 190 ? -3.574 -2.207 -1.176 1 82.75 190 PRO A O 1
ATOM 1462 N N . ALA A 1 191 ? -4.496 -3.504 -2.742 1 80.56 191 ALA A N 1
ATOM 1463 C CA . ALA A 1 191 ? -4.324 -2.514 -3.803 1 80.56 191 ALA A CA 1
ATOM 1464 C C . ALA A 1 191 ? -5.148 -1.263 -3.525 1 80.56 191 ALA A C 1
ATOM 1466 O O . ALA A 1 191 ? -4.887 -0.199 -4.094 1 80.56 191 ALA A O 1
ATOM 1467 N N . MET A 1 192 ? -6.078 -1.374 -2.582 1 87.44 192 MET A N 1
ATOM 1468 C CA . MET A 1 192 ? -6.953 -0.254 -2.252 1 87.44 192 MET A CA 1
ATOM 1469 C C . MET A 1 192 ? -6.219 0.778 -1.402 1 87.44 192 MET A C 1
ATOM 1471 O O . MET A 1 192 ? -6.664 1.922 -1.288 1 87.44 192 MET A O 1
ATOM 1475 N N . LEU A 1 193 ? -5.145 0.402 -0.853 1 90.69 193 LEU A N 1
ATOM 1476 C CA . LEU A 1 193 ? -4.48 1.243 0.136 1 90.69 193 LEU A CA 1
ATOM 1477 C C . LEU A 1 193 ? -3.998 2.547 -0.493 1 90.69 193 LEU A C 1
ATOM 1479 O O . LEU A 1 193 ? -4.254 3.629 0.038 1 90.69 193 LEU A O 1
ATOM 1483 N N . PRO A 1 194 ? -3.285 2.529 -1.664 1 89.62 194 PRO A N 1
ATOM 1484 C CA . PRO A 1 194 ? -2.869 3.797 -2.266 1 89.62 194 PRO A CA 1
ATOM 1485 C C . PRO A 1 194 ? -4.051 4.676 -2.668 1 89.62 194 PRO A C 1
ATOM 1487 O O . PRO A 1 194 ? -3.969 5.902 -2.594 1 89.62 194 PRO A O 1
ATOM 1490 N N . LEU A 1 195 ? -5.102 4.047 -3.072 1 89.75 195 LEU A N 1
ATOM 1491 C CA . LEU A 1 195 ? -6.293 4.801 -3.453 1 89.75 195 LEU A CA 1
ATOM 1492 C C . LEU A 1 195 ? -6.906 5.496 -2.244 1 89.75 195 LEU A C 1
ATOM 1494 O O . LEU A 1 195 ? -7.355 6.641 -2.342 1 89.75 195 LEU A O 1
ATOM 1498 N N . LEU A 1 196 ? -6.938 4.754 -1.15 1 94 196 LEU A N 1
ATOM 1499 C CA . LEU A 1 196 ? -7.426 5.363 0.081 1 94 196 LEU A CA 1
ATOM 1500 C C . LEU A 1 196 ? -6.539 6.535 0.494 1 94 196 LEU A C 1
ATOM 1502 O O . LEU A 1 196 ? -7.043 7.598 0.871 1 94 196 LEU A O 1
ATOM 1506 N N . SER A 1 197 ? -5.234 6.281 0.446 1 92.5 197 SER A N 1
ATOM 1507 C CA . SER A 1 197 ? -4.285 7.324 0.817 1 92.5 197 SER A CA 1
ATOM 1508 C C . SER A 1 197 ? -4.504 8.594 -0.003 1 92.5 197 SER A C 1
ATOM 1510 O O . SER A 1 197 ? -4.527 9.695 0.545 1 92.5 197 SER A O 1
ATOM 1512 N N . GLU A 1 198 ? -4.695 8.461 -1.261 1 89.06 198 GLU A N 1
ATOM 1513 C CA . GLU A 1 198 ? -4.914 9.602 -2.146 1 89.06 198 GLU A CA 1
ATOM 1514 C C . GLU A 1 198 ? -6.234 10.297 -1.836 1 89.06 198 GLU A C 1
ATOM 1516 O O . GLU A 1 198 ? -6.305 11.523 -1.812 1 89.06 198 GLU A O 1
ATOM 1521 N N . ALA A 1 199 ? -7.27 9.508 -1.655 1 92.56 199 ALA A N 1
ATOM 1522 C CA . ALA A 1 199 ? -8.578 10.07 -1.335 1 92.56 199 ALA A CA 1
ATOM 1523 C C . ALA A 1 199 ? -8.539 10.859 -0.031 1 92.56 199 ALA A C 1
ATOM 1525 O O . ALA A 1 199 ? -9.125 11.938 0.069 1 92.56 199 ALA A O 1
ATOM 1526 N N . LEU A 1 200 ? -7.844 10.305 0.949 1 92.75 200 LEU A N 1
ATOM 1527 C CA . LEU A 1 200 ? -7.727 10.961 2.246 1 92.75 200 LEU A CA 1
ATOM 1528 C C . LEU A 1 200 ? -6.965 12.273 2.119 1 92.75 200 LEU A C 1
ATOM 1530 O O . LEU A 1 200 ? -7.352 13.281 2.715 1 92.75 200 LEU A O 1
ATOM 1534 N N . HIS A 1 201 ? -5.953 12.242 1.345 1 84.75 201 HIS A N 1
ATOM 1535 C CA . HIS A 1 201 ? -5.16 13.453 1.171 1 84.75 201 HIS A CA 1
ATOM 1536 C C . HIS A 1 201 ? -5.988 14.57 0.551 1 84.75 201 HIS A C 1
ATOM 1538 O O . HIS A 1 201 ? -5.824 15.742 0.905 1 84.75 201 HIS A O 1
ATOM 1544 N N . LYS A 1 202 ? -6.82 14.219 -0.348 1 82.06 202 LYS A N 1
ATOM 1545 C CA . LYS A 1 202 ? -7.66 15.203 -1.025 1 82.06 202 LYS A CA 1
ATOM 1546 C C . LYS A 1 202 ? -8.547 15.945 -0.03 1 82.06 202 LYS A C 1
ATOM 1548 O O . LYS A 1 202 ? -8.906 17.094 -0.256 1 82.06 202 LYS A O 1
ATOM 1553 N N . VAL A 1 203 ? -8.859 15.289 1.052 1 83.69 203 VAL A N 1
ATOM 1554 C CA . VAL A 1 203 ? -9.758 15.914 2.016 1 83.69 203 VAL A CA 1
ATOM 1555 C C . VAL A 1 203 ? -8.961 16.406 3.225 1 83.69 203 VAL A C 1
ATOM 1557 O O . VAL A 1 203 ? -9.539 16.797 4.234 1 83.69 203 VAL A O 1
ATOM 1560 N N . GLY A 1 204 ? -7.641 16.266 3.174 1 77.25 204 GLY A N 1
ATOM 1561 C CA . GLY A 1 204 ? -6.781 16.828 4.211 1 77.25 204 GLY A CA 1
ATOM 1562 C C . GLY A 1 204 ? -6.492 15.836 5.328 1 77.25 204 GLY A C 1
ATOM 1563 O O . GLY A 1 204 ? -6.051 16.234 6.41 1 77.25 204 GLY A O 1
ATOM 1564 N N . SER A 1 205 ? -6.789 14.594 5.141 1 84.31 205 SER A N 1
ATOM 1565 C CA . SER A 1 205 ? -6.484 13.547 6.105 1 84.31 205 SER A CA 1
ATOM 1566 C C . SER A 1 205 ? -5.344 12.664 5.617 1 84.31 205 SER A C 1
ATOM 1568 O O . SER A 1 205 ? -5.02 12.656 4.426 1 84.31 205 SER A O 1
ATOM 1570 N N . TYR A 1 206 ? -4.68 12.031 6.566 1 84.5 206 TYR A N 1
ATOM 1571 C CA . TYR A 1 206 ? -3.582 11.18 6.133 1 84.5 206 TYR A CA 1
ATOM 1572 C C . TYR A 1 206 ? -3.426 9.977 7.059 1 84.5 206 TYR A C 1
ATOM 1574 O O . TYR A 1 206 ? -3.869 10.016 8.211 1 84.5 206 TYR A O 1
ATOM 1582 N N . ILE A 1 207 ? -2.812 8.977 6.555 1 90.5 207 ILE A N 1
ATOM 1583 C CA . ILE A 1 207 ? -2.58 7.738 7.289 1 90.5 207 ILE A CA 1
ATOM 1584 C C . ILE A 1 207 ? -1.321 7.871 8.141 1 90.5 207 ILE A C 1
ATOM 1586 O O . ILE A 1 207 ? -0.248 8.195 7.633 1 90.5 207 ILE A O 1
ATOM 1590 N N . VAL A 1 208 ? -1.474 7.605 9.445 1 85.88 208 VAL A N 1
ATOM 1591 C CA . VAL A 1 208 ? -0.325 7.785 10.328 1 85.88 208 VAL A CA 1
ATOM 1592 C C . VAL A 1 208 ? 0.261 6.426 10.695 1 85.88 208 VAL A C 1
ATOM 1594 O O . VAL A 1 208 ? 1.443 6.324 11.031 1 85.88 208 VAL A O 1
ATOM 1597 N N . LEU A 1 209 ? -0.619 5.48 10.664 1 89.38 209 LEU A N 1
ATOM 1598 C CA . LEU A 1 209 ? -0.192 4.145 11.07 1 89.38 209 LEU A CA 1
ATOM 1599 C C . LEU A 1 209 ? -0.914 3.072 10.266 1 89.38 209 LEU A C 1
ATOM 1601 O O . LEU A 1 209 ? -2.086 3.232 9.922 1 89.38 209 LEU A O 1
ATOM 1605 N N . HIS A 1 210 ? -0.176 2.057 9.953 1 91.12 210 HIS A N 1
ATOM 1606 C CA . HIS A 1 210 ? -0.722 0.882 9.281 1 91.12 210 HIS A CA 1
ATOM 1607 C C . HIS A 1 210 ? -0.805 -0.306 10.234 1 91.12 210 HIS A C 1
ATOM 1609 O O . HIS A 1 210 ? 0.22 -0.799 10.711 1 91.12 210 HIS A O 1
ATOM 1615 N N . PHE A 1 211 ? -1.999 -0.689 10.555 1 93.19 211 PHE A N 1
ATOM 1616 C CA . PHE A 1 211 ? -2.248 -1.87 11.367 1 93.19 211 PHE A CA 1
ATOM 1617 C C . PHE A 1 211 ? -2.471 -3.098 10.492 1 93.19 211 PHE A C 1
ATOM 1619 O O . PHE A 1 211 ? -3.611 -3.518 10.281 1 93.19 211 PHE A O 1
ATOM 1626 N N . ALA A 1 212 ? -1.376 -3.65 10.039 1 90.56 212 ALA A N 1
ATOM 1627 C CA . ALA A 1 212 ? -1.426 -4.824 9.172 1 90.56 212 ALA A CA 1
ATOM 1628 C C . ALA A 1 212 ? -1.457 -6.109 9.992 1 90.56 212 ALA A C 1
ATOM 1630 O O . ALA A 1 212 ? -0.646 -6.297 10.898 1 90.56 212 ALA A O 1
ATOM 1631 N N . VAL A 1 213 ? -2.424 -6.945 9.695 1 91 213 VAL A N 1
ATOM 1632 C CA . VAL A 1 213 ? -2.504 -8.234 10.367 1 91 213 VAL A CA 1
ATOM 1633 C C . VAL A 1 213 ? -2.266 -9.359 9.367 1 91 213 VAL A C 1
ATOM 1635 O O . VAL A 1 213 ? -2.607 -9.227 8.188 1 91 213 VAL A O 1
ATOM 1638 N N . ALA A 1 214 ? -1.671 -10.414 9.844 1 87 214 ALA A N 1
ATOM 1639 C CA . ALA A 1 214 ? -1.431 -11.586 9 1 87 214 ALA A CA 1
ATOM 1640 C C . ALA A 1 214 ? -2.742 -12.281 8.641 1 87 214 ALA A C 1
ATOM 1642 O O . ALA A 1 214 ? -3.766 -12.062 9.297 1 87 214 ALA A O 1
ATOM 1643 N N . PRO A 1 215 ? -2.697 -12.992 7.535 1 85.5 215 PRO A N 1
ATOM 1644 C CA . PRO A 1 215 ? -3.912 -13.734 7.191 1 85.5 215 PRO A CA 1
ATOM 1645 C C . PRO A 1 215 ? -4.379 -14.664 8.312 1 85.5 215 PRO A C 1
ATOM 1647 O O . PRO A 1 215 ? -3.559 -15.32 8.953 1 85.5 215 PRO A O 1
ATOM 1650 N N . PHE A 1 216 ? -5.676 -14.703 8.531 1 88 216 PHE A N 1
ATOM 1651 C CA . PHE A 1 216 ? -6.273 -15.445 9.633 1 88 216 PHE A CA 1
ATOM 1652 C C . PHE A 1 216 ? -5.852 -16.906 9.594 1 88 216 PHE A C 1
ATOM 1654 O O . PHE A 1 216 ? -5.531 -17.5 10.633 1 88 216 PHE A O 1
ATOM 1661 N N . SER A 1 217 ? -5.789 -17.422 8.406 1 80.31 217 SER A N 1
ATOM 1662 C CA . SER A 1 217 ? -5.527 -18.844 8.234 1 80.31 217 SER A CA 1
ATOM 1663 C C . SER A 1 217 ? -4.066 -19.172 8.523 1 80.31 217 SER A C 1
ATOM 1665 O O . SER A 1 217 ? -3.729 -20.328 8.781 1 80.31 217 SER A O 1
ATOM 1667 N N . SER A 1 218 ? -3.209 -18.188 8.477 1 79.38 218 SER A N 1
ATOM 1668 C CA . SER A 1 218 ? -1.785 -18.422 8.68 1 79.38 218 SER A CA 1
ATOM 1669 C C . SER A 1 218 ? -1.417 -18.344 10.156 1 79.38 218 SER A C 1
ATOM 1671 O O . SER A 1 218 ? -0.312 -18.734 10.547 1 79.38 218 SER A O 1
ATOM 1673 N N . LEU A 1 219 ? -2.367 -17.922 11 1 86.19 219 LEU A N 1
ATOM 1674 C CA . LEU A 1 219 ? -2.08 -17.688 12.414 1 86.19 219 LEU A CA 1
ATOM 1675 C C . LEU A 1 219 ? -2.541 -18.875 13.258 1 86.19 219 LEU A C 1
ATOM 1677 O O . LEU A 1 219 ? -3.65 -19.391 13.07 1 86.19 219 LEU A O 1
ATOM 1681 N N . SER A 1 220 ? -1.608 -19.344 14.102 1 86.12 220 SER A N 1
ATOM 1682 C CA . SER A 1 220 ? -1.978 -20.406 15.031 1 86.12 220 SER A CA 1
ATOM 1683 C C . SER A 1 220 ? -2.922 -19.891 16.109 1 86.12 220 SER A C 1
ATOM 1685 O O . SER A 1 220 ? -3.871 -20.578 16.484 1 86.12 220 SER A O 1
ATOM 1687 N N . ASN A 1 221 ? -2.676 -18.656 16.531 1 92.94 221 ASN A N 1
ATOM 1688 C CA . ASN A 1 221 ? -3.498 -18 17.547 1 92.94 221 ASN A CA 1
ATOM 1689 C C . ASN A 1 221 ? -3.814 -16.547 17.156 1 92.94 221 ASN A C 1
ATOM 1691 O O . ASN A 1 221 ? -3.195 -15.617 17.672 1 92.94 221 ASN A O 1
ATOM 1695 N N . PRO A 1 222 ? -4.859 -16.438 16.344 1 94.19 222 PRO A N 1
ATOM 1696 C CA . PRO A 1 222 ? -5.199 -15.094 15.859 1 94.19 222 PRO A CA 1
ATOM 1697 C C . PRO A 1 222 ? -5.555 -14.133 17 1 94.19 222 PRO A C 1
ATOM 1699 O O . PRO A 1 222 ? -5.223 -12.945 16.938 1 94.19 222 PRO A O 1
ATOM 1702 N N . LYS A 1 223 ? -6.203 -14.594 18.062 1 95.31 223 LYS A N 1
ATOM 1703 C CA . LYS A 1 223 ? -6.598 -13.75 19.188 1 95.31 223 LYS A CA 1
ATOM 1704 C C . LYS A 1 223 ? -5.379 -13.141 19.859 1 95.31 223 LYS A C 1
ATOM 1706 O O . LYS A 1 223 ? -5.34 -11.93 20.109 1 95.31 223 LYS A O 1
ATOM 1711 N N . GLN A 1 224 ? -4.48 -13.945 20.125 1 94.56 224 GLN A N 1
ATOM 1712 C CA . GLN A 1 224 ? -3.266 -13.469 20.781 1 94.56 224 GLN A CA 1
ATOM 1713 C C . GLN A 1 224 ? -2.488 -12.516 19.891 1 94.56 224 GLN A C 1
ATOM 1715 O O . GLN A 1 224 ? -1.961 -11.5 20.359 1 94.56 224 GLN A O 1
ATOM 1720 N N . PHE A 1 225 ? -2.41 -12.867 18.703 1 93.5 225 PHE A N 1
ATOM 1721 C CA . PHE A 1 225 ? -1.688 -12.039 17.75 1 93.5 225 PHE A CA 1
ATOM 1722 C C . PHE A 1 225 ? -2.283 -10.633 17.703 1 93.5 225 PHE A C 1
ATOM 1724 O O . PHE A 1 225 ? -1.557 -9.641 17.797 1 93.5 225 PHE A O 1
ATOM 1731 N N . VAL A 1 226 ? -3.572 -10.562 17.516 1 95.81 226 VAL A N 1
ATOM 1732 C CA . VAL A 1 226 ? -4.266 -9.289 17.406 1 95.81 226 VAL A CA 1
ATOM 1733 C C . VAL A 1 226 ? -4.18 -8.539 18.734 1 95.81 226 VAL A C 1
ATOM 1735 O O . VAL A 1 226 ? -3.984 -7.32 18.766 1 95.81 226 VAL A O 1
ATOM 1738 N N . HIS A 1 227 ? -4.305 -9.273 19.812 1 95.38 227 HIS A N 1
ATOM 1739 C CA . HIS A 1 227 ? -4.211 -8.672 21.141 1 95.38 227 HIS A CA 1
ATOM 1740 C C . HIS A 1 227 ? -2.869 -7.977 21.344 1 95.38 227 HIS A C 1
ATOM 1742 O O . HIS A 1 227 ? -2.818 -6.832 21.797 1 95.38 227 HIS A O 1
ATOM 1748 N N . GLU A 1 228 ? -1.854 -8.641 21 1 92.5 228 GLU A N 1
ATOM 1749 C CA . GLU A 1 228 ? -0.51 -8.094 21.172 1 92.5 228 GLU A CA 1
ATOM 1750 C C . GLU A 1 228 ? -0.299 -6.871 20.281 1 92.5 228 GLU A C 1
ATOM 1752 O O . GLU A 1 228 ? 0.331 -5.898 20.688 1 92.5 228 GLU A O 1
ATOM 1757 N N . LYS A 1 229 ? -0.752 -6.949 19.094 1 91.75 229 LYS A N 1
ATOM 1758 C CA . LYS A 1 229 ? -0.603 -5.824 18.172 1 91.75 229 LYS A CA 1
ATOM 1759 C C . LYS A 1 229 ? -1.383 -4.609 18.656 1 91.75 229 LYS A C 1
ATOM 1761 O O . LYS A 1 229 ? -0.914 -3.475 18.547 1 91.75 229 LYS A O 1
ATOM 1766 N N . LEU A 1 230 ? -2.588 -4.801 19.203 1 93 230 LEU A N 1
ATOM 1767 C CA . LEU A 1 230 ? -3.4 -3.717 19.75 1 93 230 LEU A CA 1
ATOM 1768 C C . LEU A 1 230 ? -2.748 -3.109 20.984 1 93 230 LEU A C 1
ATOM 1770 O O . LEU A 1 230 ? -2.828 -1.897 21.203 1 93 230 LEU A O 1
ATOM 1774 N N . MET A 1 231 ? -2.1 -3.912 21.766 1 90.31 231 MET A N 1
ATOM 1775 C CA . MET A 1 231 ? -1.418 -3.43 22.969 1 90.31 231 MET A CA 1
ATOM 1776 C C . MET A 1 231 ? -0.32 -2.436 22.594 1 90.31 231 MET A C 1
ATOM 1778 O O . MET A 1 231 ? -0.084 -1.472 23.328 1 90.31 231 MET A O 1
ATOM 1782 N N . LYS A 1 232 ? 0.236 -2.654 21.469 1 84.12 232 LYS A N 1
ATOM 1783 C CA . LYS A 1 232 ? 1.292 -1.754 21.016 1 84.12 232 LYS A CA 1
ATOM 1784 C C . LYS A 1 232 ? 0.72 -0.401 20.594 1 84.12 232 LYS A C 1
ATOM 1786 O O . LYS A 1 232 ? 1.434 0.604 20.578 1 84.12 232 LYS A O 1
ATOM 1791 N N . LEU A 1 233 ? -0.56 -0.405 20.234 1 83.69 233 LEU A N 1
ATOM 1792 C CA . LEU A 1 233 ? -1.219 0.814 19.781 1 83.69 233 LEU A CA 1
ATOM 1793 C C . LEU A 1 233 ? -1.752 1.618 20.969 1 83.69 233 LEU A C 1
ATOM 1795 O O . LEU A 1 233 ? -2.176 2.764 20.797 1 83.69 233 LEU A O 1
ATOM 1799 N N . LYS A 1 234 ? -1.729 1.063 22.062 1 77.31 234 LYS A N 1
ATOM 1800 C CA . LYS A 1 234 ? -2.35 1.695 23.219 1 77.31 234 LYS A CA 1
ATOM 1801 C C . LYS A 1 234 ? -1.709 3.049 23.516 1 77.31 234 LYS A C 1
ATOM 1803 O O . LYS A 1 234 ? -2.381 3.971 23.984 1 77.31 234 LYS A O 1
ATOM 1808 N N . SER A 1 235 ? -0.472 3.113 23.078 1 67.81 235 SER A N 1
ATOM 1809 C CA . SER A 1 235 ? 0.222 4.367 23.344 1 67.81 235 SER A CA 1
ATOM 1810 C C . SER A 1 235 ? 0.065 5.352 22.203 1 67.81 235 SER A C 1
ATOM 1812 O O . SER A 1 235 ? 0.495 6.504 22.297 1 67.81 235 SER A O 1
ATOM 1814 N N . SER A 1 236 ? -0.643 4.789 21.266 1 65.62 236 SER A N 1
ATOM 1815 C CA . SER A 1 236 ? -0.79 5.645 20.094 1 65.62 236 SER A CA 1
ATOM 1816 C C . SER A 1 236 ? -1.977 6.59 20.234 1 65.62 236 SER A C 1
ATOM 1818 O O . SER A 1 236 ? -2.963 6.258 20.906 1 65.62 236 SER A O 1
ATOM 1820 N N . GLN A 1 237 ? -1.866 7.867 19.703 1 66.69 237 GLN A N 1
ATOM 1821 C CA . GLN A 1 237 ? -2.875 8.898 19.922 1 66.69 237 GLN A CA 1
ATOM 1822 C C . GLN A 1 237 ? -3.971 8.828 18.859 1 66.69 237 GLN A C 1
ATOM 1824 O O . GLN A 1 237 ? -5.148 9.023 19.172 1 66.69 237 GLN A O 1
ATOM 1829 N N . PRO A 1 238 ? -3.678 8.555 17.672 1 76.25 238 PRO A N 1
ATOM 1830 C CA . PRO A 1 238 ? -4.898 8.555 16.859 1 76.25 238 PRO A CA 1
ATOM 1831 C C . PRO A 1 238 ? -5.785 7.344 17.125 1 76.25 238 PRO A C 1
ATOM 1833 O O . PRO A 1 238 ? -5.277 6.242 17.359 1 76.25 238 PRO A O 1
ATOM 1836 N N . ARG A 1 239 ? -7.086 7.637 17.281 1 84.81 239 ARG A N 1
ATOM 1837 C CA . ARG A 1 239 ? -8.055 6.578 17.547 1 84.81 239 ARG A CA 1
ATOM 1838 C C . ARG A 1 239 ? -9.141 6.547 16.484 1 84.81 239 ARG A C 1
ATOM 1840 O O . ARG A 1 239 ? -10.312 6.316 16.781 1 84.81 239 ARG A O 1
ATOM 1847 N N . ALA A 1 240 ? -8.875 7.035 15.359 1 89.81 240 ALA A N 1
ATOM 1848 C CA . ALA A 1 240 ? -9.734 6.875 14.188 1 89.81 240 ALA A CA 1
ATOM 1849 C C . ALA A 1 240 ? -9.227 5.75 13.289 1 89.81 240 ALA A C 1
ATOM 1851 O O . ALA A 1 240 ? -8.133 5.84 12.734 1 89.81 240 ALA A O 1
ATOM 1852 N N . PHE A 1 241 ? -10.055 4.734 13.188 1 94.38 241 PHE A N 1
ATOM 1853 C CA . PHE A 1 241 ? -9.625 3.514 12.516 1 94.38 241 PHE A CA 1
ATOM 1854 C C . PHE A 1 241 ? -10.469 3.27 11.266 1 94.38 241 PHE A C 1
ATOM 1856 O O . PHE A 1 241 ? -11.688 3.398 11.297 1 94.38 241 PHE A O 1
ATOM 1863 N N . ILE A 1 242 ? -9.82 2.992 10.203 1 96.81 242 ILE A N 1
ATOM 1864 C CA . ILE A 1 242 ? -10.477 2.557 8.977 1 96.81 242 ILE A CA 1
ATOM 1865 C C . ILE A 1 242 ? -10.117 1.1 8.688 1 96.81 242 ILE A C 1
ATOM 1867 O O . ILE A 1 242 ? -8.953 0.772 8.453 1 96.81 242 ILE A O 1
ATOM 1871 N N . VAL A 1 243 ? -11.07 0.234 8.758 1 97 243 VAL A N 1
ATOM 1872 C CA . VAL A 1 243 ? -10.836 -1.158 8.391 1 97 243 VAL A CA 1
ATOM 1873 C C . VAL A 1 243 ? -11.008 -1.329 6.879 1 97 243 VAL A C 1
ATOM 1875 O O . VAL A 1 243 ? -12.133 -1.462 6.387 1 97 243 VAL A O 1
ATOM 1878 N N . LEU A 1 244 ? -9.891 -1.405 6.266 1 94.88 244 LEU A N 1
ATOM 1879 C CA . LEU A 1 244 ? -9.852 -1.394 4.809 1 94.88 244 LEU A CA 1
ATOM 1880 C C . LEU A 1 244 ? -10.266 -2.748 4.242 1 94.88 244 LEU A C 1
ATOM 1882 O O . LEU A 1 244 ? -11.07 -2.814 3.309 1 94.88 244 LEU A O 1
ATOM 1886 N N . HIS A 1 245 ? -9.688 -3.789 4.758 1 91.88 245 HIS A N 1
ATOM 1887 C CA . HIS A 1 245 ? -9.953 -5.148 4.293 1 91.88 245 HIS A CA 1
ATOM 1888 C C . HIS A 1 245 ? -9.648 -6.168 5.383 1 91.88 245 HIS A C 1
ATOM 1890 O O . HIS A 1 245 ? -8.586 -6.121 6.008 1 91.88 245 HIS A O 1
ATOM 1896 N N . ALA A 1 246 ? -10.594 -7.066 5.617 1 92.44 246 ALA A N 1
ATOM 1897 C CA . ALA A 1 246 ? -10.422 -8.156 6.578 1 92.44 246 ALA A CA 1
ATOM 1898 C C . ALA A 1 246 ? -11.461 -9.258 6.348 1 92.44 246 ALA A C 1
ATOM 1900 O O . ALA A 1 246 ? -12.594 -8.977 5.953 1 92.44 246 ALA A O 1
ATOM 1901 N N . SER A 1 247 ? -10.992 -10.453 6.527 1 88.44 247 SER A N 1
ATOM 1902 C CA . SER A 1 247 ? -11.938 -11.562 6.484 1 88.44 247 SER A CA 1
ATOM 1903 C C . SER A 1 247 ? -12.914 -11.508 7.652 1 88.44 247 SER A C 1
ATOM 1905 O O . SER A 1 247 ? -12.68 -10.789 8.625 1 88.44 247 SER A O 1
ATOM 1907 N N . LEU A 1 248 ? -14 -12.25 7.547 1 88.62 248 LEU A N 1
ATOM 1908 C CA . LEU A 1 248 ? -15.023 -12.25 8.586 1 88.62 248 LEU A CA 1
ATOM 1909 C C . LEU A 1 248 ? -14.461 -12.75 9.906 1 88.62 248 LEU A C 1
ATOM 1911 O O . LEU A 1 248 ? -14.648 -12.125 10.953 1 88.62 248 LEU A O 1
ATOM 1915 N N . PRO A 1 249 ? -13.68 -13.859 9.883 1 89.31 249 PRO A N 1
ATOM 1916 C CA . PRO A 1 249 ? -13.125 -14.305 11.164 1 89.31 249 PRO A CA 1
ATOM 1917 C C . PRO A 1 249 ? -12.141 -13.305 11.758 1 89.31 249 PRO A C 1
ATOM 1919 O O . PRO A 1 249 ? -12.125 -13.094 12.977 1 89.31 249 PRO A O 1
ATOM 1922 N N . MET A 1 250 ? -11.336 -12.703 10.914 1 93.06 250 MET A N 1
ATOM 1923 C CA . MET A 1 250 ? -10.383 -11.719 11.414 1 93.06 250 MET A CA 1
ATOM 1924 C C . MET A 1 250 ? -11.102 -10.5 11.977 1 93.06 250 MET A C 1
ATOM 1926 O O . MET A 1 250 ? -10.703 -9.969 13.016 1 93.06 250 MET A O 1
ATOM 1930 N N . THR A 1 251 ? -12.133 -10.023 11.297 1 93.62 251 THR A N 1
ATOM 1931 C CA . THR A 1 251 ? -12.922 -8.891 11.766 1 93.62 251 THR A CA 1
ATOM 1932 C C . THR A 1 251 ? -13.523 -9.18 13.141 1 93.62 251 THR A C 1
ATOM 1934 O O . THR A 1 251 ? -13.516 -8.312 14.016 1 93.62 251 THR A O 1
ATOM 1937 N N . THR A 1 252 ? -13.992 -10.375 13.312 1 91.38 252 THR A N 1
ATOM 1938 C CA . THR A 1 252 ? -14.586 -10.781 14.586 1 91.38 252 THR A CA 1
ATOM 1939 C C . THR A 1 252 ? -13.555 -10.727 15.703 1 91.38 252 THR A C 1
ATOM 1941 O O . THR A 1 252 ? -13.812 -10.164 16.766 1 91.38 252 THR A O 1
ATOM 1944 N N . VAL A 1 253 ? -12.414 -11.281 15.469 1 94.44 253 VAL A N 1
ATOM 1945 C CA . VAL A 1 253 ? -11.352 -11.312 16.469 1 94.44 253 VAL A CA 1
ATOM 1946 C C . VAL A 1 253 ? -10.867 -9.891 16.75 1 94.44 253 VAL A C 1
ATOM 1948 O O . VAL A 1 253 ? -10.617 -9.531 17.891 1 94.44 253 VAL A O 1
ATOM 1951 N N . LEU A 1 254 ? -10.734 -9.102 15.672 1 96 254 LEU A N 1
ATOM 1952 C CA . LEU A 1 254 ? -10.258 -7.727 15.797 1 96 254 LEU A CA 1
ATOM 1953 C C . LEU A 1 254 ? -11.148 -6.922 16.734 1 96 254 LEU A C 1
ATOM 1955 O O . LEU A 1 254 ? -10.656 -6.301 17.688 1 96 254 LEU A O 1
ATOM 1959 N N . PHE A 1 255 ? -12.438 -6.961 16.594 1 94.25 255 PHE A N 1
ATOM 1960 C CA . PHE A 1 255 ? -13.336 -6.117 17.375 1 94.25 255 PHE A CA 1
ATOM 1961 C C . PHE A 1 255 ? -13.555 -6.695 18.766 1 94.25 255 PHE A C 1
ATOM 1963 O O . PHE A 1 255 ? -13.75 -5.949 19.734 1 94.25 255 PHE A O 1
ATOM 1970 N N . THR A 1 256 ? -13.516 -8.062 18.875 1 93.5 256 THR A N 1
ATOM 1971 C CA . THR A 1 256 ? -13.594 -8.656 20.203 1 93.5 256 THR A CA 1
ATOM 1972 C C . THR A 1 256 ? -12.43 -8.188 21.078 1 93.5 256 THR A C 1
ATOM 1974 O O . THR A 1 256 ? -12.633 -7.762 22.219 1 93.5 256 THR A O 1
ATOM 1977 N N . GLU A 1 257 ? -11.227 -8.242 20.516 1 94.75 257 GLU A N 1
ATOM 1978 C CA . GLU A 1 257 ? -10.047 -7.82 21.266 1 94.75 257 GLU A CA 1
ATOM 1979 C C . GLU A 1 257 ? -10.016 -6.305 21.438 1 94.75 257 GLU A C 1
ATOM 1981 O O . GLU A 1 257 ? -9.562 -5.801 22.469 1 94.75 257 GLU A O 1
ATOM 1986 N N . ALA A 1 258 ? -10.414 -5.57 20.391 1 92.81 258 ALA A N 1
ATOM 1987 C CA . ALA A 1 258 ? -10.477 -4.117 20.484 1 92.81 258 ALA A CA 1
ATOM 1988 C C . ALA A 1 258 ? -11.398 -3.678 21.625 1 92.81 258 ALA A C 1
ATOM 1990 O O . ALA A 1 258 ? -11.094 -2.727 22.344 1 92.81 258 ALA A O 1
ATOM 1991 N N . LYS A 1 259 ? -12.531 -4.301 21.734 1 90.75 259 LYS A N 1
ATOM 1992 C CA . LYS A 1 259 ? -13.469 -3.996 22.812 1 90.75 259 LYS A CA 1
ATOM 1993 C C . LYS A 1 259 ? -12.852 -4.289 24.172 1 90.75 259 LYS A C 1
ATOM 1995 O O . LYS A 1 259 ? -12.953 -3.475 25.094 1 90.75 259 LYS A O 1
ATOM 2000 N N . LYS A 1 260 ? -12.18 -5.387 24.281 1 90.19 260 LYS A N 1
ATOM 2001 C CA . LYS A 1 260 ? -11.539 -5.781 25.531 1 90.19 260 LYS A CA 1
ATOM 2002 C C . LYS A 1 260 ? -10.492 -4.754 25.953 1 90.19 260 LYS A C 1
ATOM 2004 O O . LYS A 1 260 ? -10.312 -4.508 27.156 1 90.19 260 LYS A O 1
ATOM 2009 N N . LEU A 1 261 ? -9.867 -4.137 25 1 88.81 261 LEU A N 1
ATOM 2010 C CA . LEU A 1 261 ? -8.773 -3.217 25.297 1 88.81 261 LEU A CA 1
ATOM 2011 C C . LEU A 1 261 ? -9.25 -1.771 25.234 1 88.81 261 LEU A C 1
ATOM 2013 O O . LEU A 1 261 ? -8.43 -0.846 25.172 1 88.81 261 LEU A O 1
ATOM 2017 N N . ASP A 1 262 ? -10.523 -1.525 25.031 1 83.81 262 ASP A N 1
ATOM 2018 C CA . ASP A 1 262 ? -11.172 -0.22 25.125 1 83.81 262 ASP A CA 1
ATOM 2019 C C . ASP A 1 262 ? -10.891 0.616 23.875 1 83.81 262 ASP A C 1
ATOM 2021 O O . ASP A 1 262 ? -10.633 1.817 23.969 1 83.81 262 ASP A O 1
ATOM 2025 N N . PHE A 1 263 ? -10.773 -0.138 22.766 1 87.88 263 PHE A N 1
ATOM 2026 C CA . PHE A 1 263 ? -10.633 0.566 21.5 1 87.88 263 PHE A CA 1
ATOM 2027 C C . PHE A 1 263 ? -11.992 0.767 20.844 1 87.88 263 PHE A C 1
ATOM 2029 O O . PHE A 1 263 ? -12.086 1.379 19.766 1 87.88 263 PHE A O 1
ATOM 2036 N N . VAL A 1 264 ? -12.891 0.052 21.422 1 83.81 264 VAL A N 1
ATOM 2037 C CA . VAL A 1 264 ? -14.234 0.23 20.875 1 83.81 264 VAL A CA 1
ATOM 2038 C C . VAL A 1 264 ? -15.086 1.032 21.859 1 83.81 264 VAL A C 1
ATOM 2040 O O . VAL A 1 264 ? -15.133 0.724 23.062 1 83.81 264 VAL A O 1
ATOM 2043 N N . GLY A 1 265 ? -15.562 1.953 21.297 1 70.31 265 GLY A N 1
ATOM 2044 C CA . GLY A 1 265 ? -16.344 2.783 22.203 1 70.31 265 GLY A CA 1
ATOM 2045 C C . GLY A 1 265 ? -15.594 4 22.703 1 70.31 265 GLY A C 1
ATOM 2046 O O . GLY A 1 265 ? -14.484 4.277 22.25 1 70.31 265 GLY A O 1
ATOM 2047 N N . LYS A 1 266 ? -16.234 5.059 23.203 1 65.88 266 LYS A N 1
ATOM 2048 C CA . LYS A 1 266 ? -15.727 6.289 23.797 1 65.88 266 LYS A CA 1
ATOM 2049 C C . LYS A 1 266 ? -15.203 7.25 22.734 1 65.88 266 LYS A C 1
ATOM 2051 O O . LYS A 1 266 ? -15.953 7.652 21.828 1 65.88 266 LYS A O 1
ATOM 2056 N N . GLU A 1 267 ? -13.797 7.312 22.688 1 72.19 267 GLU A N 1
ATOM 2057 C CA . GLU A 1 267 ? -13.195 8.352 21.859 1 72.19 267 GLU A CA 1
ATOM 2058 C C . GLU A 1 267 ? -12.664 7.773 20.547 1 72.19 267 GLU A C 1
ATOM 2060 O O . GLU A 1 267 ? -12.141 8.508 19.719 1 72.19 267 GLU A O 1
ATOM 2065 N N . SER A 1 268 ? -13.094 6.406 20.344 1 83.88 268 SER A N 1
ATOM 2066 C CA . SER A 1 268 ? -12.57 5.793 19.125 1 83.88 268 SER A CA 1
ATOM 2067 C C . SER A 1 268 ? -13.602 5.828 18 1 83.88 268 SER A C 1
ATOM 2069 O O . SER A 1 268 ? -14.805 5.711 18.25 1 83.88 268 SER A O 1
ATOM 2071 N N . PHE A 1 269 ? -13.227 6.086 16.891 1 89.06 269 PHE A N 1
ATOM 2072 C CA . PHE A 1 269 ? -14.062 6.086 15.695 1 89.06 269 PHE A CA 1
ATOM 2073 C C . PHE A 1 269 ? -13.617 4.996 14.727 1 89.06 269 PHE A C 1
ATOM 2075 O O . PHE A 1 269 ? -12.438 4.902 14.383 1 89.06 269 PHE A O 1
ATOM 2082 N N . TRP A 1 270 ? -14.562 4.098 14.391 1 93.12 270 TRP A N 1
ATOM 2083 C CA . TRP A 1 270 ? -14.281 3.012 13.453 1 93.12 270 TRP A CA 1
ATOM 2084 C C . TRP A 1 270 ? -15.141 3.131 12.203 1 93.12 270 TRP A C 1
ATOM 2086 O O . TRP A 1 270 ? -16.344 3.375 12.289 1 93.12 270 TRP A O 1
ATOM 2096 N N . VAL A 1 271 ? -14.555 3.012 11.07 1 95.38 271 VAL A N 1
ATOM 2097 C CA . VAL A 1 271 ? -15.289 3.004 9.812 1 95.38 271 VAL A CA 1
ATOM 2098 C C . VAL A 1 271 ? -14.93 1.753 9.008 1 95.38 271 VAL A C 1
ATOM 2100 O O . VAL A 1 271 ? -13.75 1.441 8.828 1 95.38 271 VAL A O 1
ATOM 2103 N N . LEU A 1 272 ? -15.914 1.035 8.539 1 96.25 272 LEU A N 1
ATOM 2104 C CA . LEU A 1 272 ? -15.734 -0.166 7.73 1 96.25 272 LEU A CA 1
ATOM 2105 C C . LEU A 1 272 ? -15.977 0.134 6.254 1 96.25 272 LEU A C 1
ATOM 2107 O O . LEU A 1 272 ? -16.922 0.837 5.906 1 96.25 272 LEU A O 1
ATOM 2111 N N . THR A 1 273 ? -15.07 -0.368 5.43 1 94.31 273 THR A N 1
ATOM 2112 C CA . THR A 1 273 ? -15.289 -0.273 3.99 1 94.31 273 THR A CA 1
ATOM 2113 C C . THR A 1 273 ? -16.344 -1.28 3.535 1 94.31 273 THR A C 1
ATOM 2115 O O . THR A 1 273 ? -16.781 -2.123 4.32 1 94.31 273 THR A O 1
ATOM 2118 N N . ASP A 1 274 ? -16.734 -1.15 2.316 1 91.38 274 ASP A N 1
ATOM 2119 C CA . ASP A 1 274 ? -17.734 -2.047 1.755 1 91.38 274 ASP A CA 1
ATOM 2120 C C . ASP A 1 274 ? -17.266 -3.498 1.788 1 91.38 274 ASP A C 1
ATOM 2122 O O . ASP A 1 274 ? -18.062 -4.414 2.014 1 91.38 274 ASP A O 1
ATOM 2126 N N . SER A 1 275 ? -15.977 -3.697 1.61 1 86.44 275 SER A N 1
ATOM 2127 C CA . SER A 1 275 ? -15.383 -5.031 1.589 1 86.44 275 SER A CA 1
ATOM 2128 C C . SER A 1 275 ? -15.57 -5.738 2.928 1 86.44 275 SER A C 1
ATOM 2130 O O . SER A 1 275 ? -15.609 -6.969 2.984 1 86.44 275 SER A O 1
ATOM 2132 N N . VAL A 1 276 ? -15.734 -4.98 3.971 1 91.12 276 VAL A N 1
ATOM 2133 C CA . VAL A 1 276 ? -15.875 -5.555 5.305 1 91.12 276 VAL A CA 1
ATOM 2134 C C . VAL A 1 276 ? -17.328 -5.469 5.75 1 91.12 276 VAL A C 1
ATOM 2136 O O . VAL A 1 276 ? -17.891 -6.441 6.266 1 91.12 276 VAL A O 1
ATOM 2139 N N . ALA A 1 277 ? -17.938 -4.344 5.484 1 92.25 277 ALA A N 1
ATOM 2140 C CA . ALA A 1 277 ? -19.297 -4.109 5.945 1 92.25 277 ALA A CA 1
ATOM 2141 C C . ALA A 1 277 ? -20.281 -5.043 5.242 1 92.25 277 ALA A C 1
ATOM 2143 O O . ALA A 1 277 ? -21.312 -5.406 5.809 1 92.25 277 ALA A O 1
ATOM 2144 N N . SER A 1 278 ? -19.953 -5.418 4.07 1 87.62 278 SER A N 1
ATOM 2145 C CA . SER A 1 278 ? -20.844 -6.305 3.324 1 87.62 278 SER A CA 1
ATOM 2146 C C . SER A 1 278 ? -20.891 -7.691 3.955 1 87.62 278 SER A C 1
ATOM 2148 O O . SER A 1 278 ? -21.812 -8.469 3.68 1 87.62 278 SER A O 1
ATOM 2150 N N . LEU A 1 279 ? -19.953 -8 4.801 1 86.44 279 LEU A N 1
ATOM 2151 C CA . LEU A 1 279 ? -19.922 -9.281 5.492 1 86.44 279 LEU A CA 1
ATOM 2152 C C . LEU A 1 279 ? -20.953 -9.32 6.617 1 86.44 279 LEU A C 1
ATOM 2154 O O . LEU A 1 279 ? -21.297 -10.398 7.109 1 86.44 279 LEU A O 1
ATOM 2158 N N . LEU A 1 280 ? -21.422 -8.188 6.98 1 85.38 280 LEU A N 1
ATOM 2159 C CA . LEU A 1 280 ? -22.312 -8.086 8.117 1 85.38 280 LEU A CA 1
ATOM 2160 C C . LEU A 1 280 ? -23.656 -8.773 7.824 1 85.38 280 LEU A C 1
ATOM 2162 O O . LEU A 1 280 ? -24.328 -9.234 8.742 1 85.38 280 LEU A O 1
ATOM 2166 N N . ASP A 1 281 ? -23.969 -8.766 6.562 1 79 281 ASP A N 1
ATOM 2167 C CA . ASP A 1 281 ? -25.219 -9.406 6.18 1 79 281 ASP A CA 1
ATOM 2168 C C . ASP A 1 281 ? -25.188 -10.906 6.496 1 79 281 ASP A C 1
ATOM 2170 O O . ASP A 1 281 ? -26.234 -11.508 6.746 1 79 281 ASP A O 1
ATOM 2174 N N . SER A 1 282 ? -23.969 -11.406 6.523 1 76.56 282 SER A N 1
ATOM 2175 C CA . SER A 1 282 ? -23.797 -12.844 6.703 1 76.56 282 SER A CA 1
ATOM 2176 C C . SER A 1 282 ? -23.344 -13.18 8.117 1 76.56 282 SER A C 1
ATOM 2178 O O . SER A 1 282 ? -23.156 -14.344 8.461 1 76.56 282 SER A O 1
ATOM 2180 N N . ALA A 1 283 ? -23.203 -12.164 8.867 1 77.94 283 ALA A N 1
ATOM 2181 C CA . ALA A 1 283 ? -22.641 -12.367 10.203 1 77.94 283 ALA A CA 1
ATOM 2182 C C . ALA A 1 283 ? -23.719 -12.727 11.203 1 77.94 283 ALA A C 1
ATOM 2184 O O . ALA A 1 283 ? -24.891 -12.406 11 1 77.94 283 ALA A O 1
ATOM 2185 N N . ASN A 1 284 ? -23.25 -13.469 12.219 1 76.25 284 ASN A N 1
ATOM 2186 C CA . ASN A 1 284 ? -24.156 -13.797 13.32 1 76.25 284 ASN A CA 1
ATOM 2187 C C . ASN A 1 284 ? -24.312 -12.625 14.281 1 76.25 284 ASN A C 1
ATOM 2189 O O . ASN A 1 284 ? -23.516 -11.695 14.281 1 76.25 284 ASN A O 1
ATOM 2193 N N . SER A 1 285 ? -25.391 -12.727 15.023 1 74.12 285 SER A N 1
ATOM 2194 C CA . SER A 1 285 ? -25.703 -11.641 15.961 1 74.12 285 SER A CA 1
ATOM 2195 C C . SER A 1 285 ? -24.562 -11.43 16.953 1 74.12 285 SER A C 1
ATOM 2197 O O . SER A 1 285 ? -24.312 -10.305 17.375 1 74.12 285 SER A O 1
ATOM 2199 N N . SER A 1 286 ? -23.906 -12.461 17.25 1 74.69 286 SER A N 1
ATOM 2200 C CA . SER A 1 286 ? -22.828 -12.352 18.234 1 74.69 286 SER A CA 1
ATOM 2201 C C . SER A 1 286 ? -21.672 -11.523 17.688 1 74.69 286 SER A C 1
ATOM 2203 O O . SER A 1 286 ? -20.906 -10.938 18.453 1 74.69 286 SER A O 1
ATOM 2205 N N . PHE A 1 287 ? -21.641 -11.43 16.391 1 78.31 287 PHE A N 1
ATOM 2206 C CA . PHE A 1 287 ? -20.609 -10.664 15.711 1 78.31 287 PHE A CA 1
ATOM 2207 C C . PHE A 1 287 ? -20.75 -9.18 16.016 1 78.31 287 PHE A C 1
ATOM 2209 O O . PHE A 1 287 ? -19.75 -8.477 16.188 1 78.31 287 PHE A O 1
ATOM 2216 N N . PHE A 1 288 ? -21.953 -8.781 16.312 1 81.25 288 PHE A N 1
ATOM 2217 C CA . PHE A 1 288 ? -22.266 -7.367 16.469 1 81.25 288 PHE A CA 1
ATOM 2218 C C . PHE A 1 288 ? -21.984 -6.898 17.891 1 81.25 288 PHE A C 1
ATOM 2220 O O . PHE A 1 288 ? -21.875 -5.699 18.141 1 81.25 288 PHE A O 1
ATOM 2227 N N . SER A 1 289 ? -21.828 -7.844 18.781 1 83 289 SER A N 1
ATOM 2228 C CA . SER A 1 289 ? -21.75 -7.488 20.188 1 83 289 SER A CA 1
ATOM 2229 C C . SER A 1 289 ? -20.516 -6.641 20.484 1 83 289 SER A C 1
ATOM 2231 O O . SER A 1 289 ? -20.516 -5.832 21.422 1 83 289 SER A O 1
ATOM 2233 N N . SER A 1 290 ? -19.562 -6.758 19.656 1 87.25 290 SER A N 1
ATOM 2234 C CA . SER A 1 290 ? -18.312 -6.051 19.922 1 87.25 290 SER A CA 1
ATOM 2235 C C . SER A 1 290 ? -18.156 -4.848 19 1 87.25 290 SER A C 1
ATOM 2237 O O . SER A 1 290 ? -17.109 -4.191 19 1 87.25 290 SER A O 1
ATOM 2239 N N . MET A 1 291 ? -19.188 -4.477 18.281 1 90.12 291 MET A N 1
ATOM 2240 C CA . MET A 1 291 ? -19 -3.477 17.234 1 90.12 291 MET A CA 1
ATOM 2241 C C . MET A 1 291 ? -19.938 -2.295 17.422 1 90.12 291 MET A C 1
ATOM 2243 O O . MET A 1 291 ? -20.344 -1.65 16.453 1 90.12 291 MET A O 1
ATOM 2247 N N . ASP A 1 292 ? -20.25 -2.049 18.625 1 86.62 292 ASP A N 1
ATOM 2248 C CA . ASP A 1 292 ? -21.156 -0.935 18.891 1 86.62 292 ASP A CA 1
ATOM 2249 C C . ASP A 1 292 ? -20.516 0.397 18.5 1 86.62 292 ASP A C 1
ATOM 2251 O O . ASP A 1 292 ? -19.375 0.678 18.875 1 86.62 292 ASP A O 1
ATOM 2255 N N . GLY A 1 293 ? -21.266 1.19 17.703 1 86.75 293 GLY A N 1
ATOM 2256 C CA . GLY A 1 293 ? -20.797 2.521 17.328 1 86.75 293 GLY A CA 1
ATOM 2257 C C . GLY A 1 293 ? -20.031 2.551 16.031 1 86.75 293 GLY A C 1
ATOM 2258 O O . GLY A 1 293 ? -19.766 3.625 15.484 1 86.75 293 GLY A O 1
ATOM 2259 N N . VAL A 1 294 ? -19.734 1.412 15.484 1 91.94 294 VAL A N 1
ATOM 2260 C CA . VAL A 1 294 ? -18.953 1.321 14.258 1 91.94 294 VAL A CA 1
ATOM 2261 C C . VAL A 1 294 ? -19.797 1.782 13.07 1 91.94 294 VAL A C 1
ATOM 2263 O O . VAL A 1 294 ? -21 1.494 13 1 91.94 294 VAL A O 1
ATOM 2266 N N . VAL A 1 295 ? -19.188 2.574 12.234 1 92.75 295 VAL A N 1
ATOM 2267 C CA . VAL A 1 295 ? -19.828 3.043 11.008 1 92.75 295 VAL A CA 1
ATOM 2268 C C . VAL A 1 295 ? -19.281 2.258 9.812 1 92.75 295 VAL A C 1
ATOM 2270 O O . VAL A 1 295 ? -18.156 1.749 9.852 1 92.75 295 VAL A O 1
ATOM 2273 N N . GLY A 1 296 ? -20.125 2.045 8.828 1 94.56 296 GLY A N 1
ATOM 2274 C CA . GLY A 1 296 ? -19.703 1.338 7.629 1 94.56 296 GLY A CA 1
ATOM 2275 C C . GLY A 1 296 ? -20.438 1.78 6.383 1 94.56 296 GLY A C 1
ATOM 2276 O O . GLY A 1 296 ? -21.406 2.535 6.465 1 94.56 296 GLY A O 1
ATOM 2277 N N . ILE A 1 297 ? -19.906 1.426 5.281 1 94.75 297 ILE A N 1
ATOM 2278 C CA . ILE A 1 297 ? -20.578 1.679 4.016 1 94.75 297 ILE A CA 1
ATOM 2279 C C . ILE A 1 297 ? -20.875 0.355 3.311 1 94.75 297 ILE A C 1
ATOM 2281 O O . ILE A 1 297 ? -20.062 -0.579 3.377 1 94.75 297 ILE A O 1
ATOM 2285 N N . LYS A 1 298 ? -21.969 0.282 2.723 1 91.88 298 LYS A N 1
ATOM 2286 C CA . LYS A 1 298 ? -22.406 -0.905 1.991 1 91.88 298 LYS A CA 1
ATOM 2287 C C . LYS A 1 298 ? -23 -0.53 0.635 1 91.88 298 LYS A C 1
ATOM 2289 O O . LYS A 1 298 ? -23.688 0.48 0.513 1 91.88 298 LYS A O 1
ATOM 2294 N N . THR A 1 299 ? -22.688 -1.376 -0.288 1 89.75 299 THR A N 1
ATOM 2295 C CA . THR A 1 299 ? -23.328 -1.185 -1.585 1 89.75 299 THR A CA 1
ATOM 2296 C C . THR A 1 299 ? -24.844 -1.344 -1.469 1 89.75 299 THR A C 1
ATOM 2298 O O . THR A 1 299 ? -25.328 -2.303 -0.865 1 89.75 299 THR A O 1
ATOM 2301 N N . GLU A 1 300 ? -25.516 -0.384 -2.041 1 90.5 300 GLU A N 1
ATOM 2302 C CA . GLU A 1 300 ? -26.984 -0.412 -1.981 1 90.5 300 GLU A CA 1
ATOM 2303 C C . GLU A 1 300 ? -27.562 -1.223 -3.135 1 90.5 300 GLU A C 1
ATOM 2305 O O . GLU A 1 300 ? -27.094 -1.129 -4.27 1 90.5 300 GLU A O 1
ATOM 2310 N N . TYR A 1 301 ? -28.469 -2.1 -2.834 1 88.69 301 TYR A N 1
ATOM 2311 C CA . TYR A 1 301 ? -29.281 -2.811 -3.82 1 88.69 301 TYR A CA 1
ATOM 2312 C C . TYR A 1 301 ? -30.719 -2.949 -3.35 1 88.69 301 TYR A C 1
ATOM 2314 O O . TYR A 1 301 ? -31 -2.85 -2.154 1 88.69 301 TYR A O 1
ATOM 2322 N N . SER A 1 302 ? -31.625 -3.18 -4.277 1 87.56 302 SER A N 1
ATOM 2323 C CA . SER A 1 302 ? -33.062 -3.25 -3.955 1 87.56 302 SER A CA 1
ATOM 2324 C C . SER A 1 302 ? -33.406 -4.617 -3.391 1 87.56 302 SER A C 1
ATOM 2326 O O . SER A 1 302 ? -33.188 -5.645 -4.035 1 87.56 302 SER A O 1
ATOM 2328 N N . GLU A 1 303 ? -34 -4.574 -2.229 1 89.06 303 GLU A N 1
ATOM 2329 C CA . GLU A 1 303 ? -34.438 -5.816 -1.6 1 89.06 303 GLU A CA 1
ATOM 2330 C C . GLU A 1 303 ? -35.938 -6 -1.753 1 89.06 303 GLU A C 1
ATOM 2332 O O . GLU A 1 303 ? -36.5 -6.977 -1.26 1 89.06 303 GLU A O 1
ATOM 2337 N N . ASN A 1 304 ? -36.562 -5.109 -2.516 1 89.56 304 ASN A N 1
ATOM 2338 C CA . ASN A 1 304 ? -38.031 -5.141 -2.631 1 89.56 304 ASN A CA 1
ATOM 2339 C C . ASN A 1 304 ? -38.469 -5.48 -4.051 1 89.56 304 ASN A C 1
ATOM 2341 O O . ASN A 1 304 ? -39.656 -5.625 -4.316 1 89.56 304 ASN A O 1
ATOM 2345 N N . SER A 1 305 ? -37.562 -5.691 -4.879 1 91.75 305 SER A N 1
ATOM 2346 C CA . SER A 1 305 ? -37.938 -6.07 -6.238 1 91.75 305 SER A CA 1
ATOM 2347 C C . SER A 1 305 ? -38.469 -7.488 -6.289 1 91.75 305 SER A C 1
ATOM 2349 O O . SER A 1 305 ? -38.125 -8.32 -5.453 1 91.75 305 SER A O 1
ATOM 2351 N N . LYS A 1 306 ? -39.312 -7.727 -7.254 1 93.94 306 LYS A N 1
ATOM 2352 C CA . LYS A 1 306 ? -39.906 -9.055 -7.422 1 93.94 306 LYS A CA 1
ATOM 2353 C C . LYS A 1 306 ? -38.844 -10.102 -7.668 1 93.94 306 LYS A C 1
ATOM 2355 O O . LYS A 1 306 ? -38.906 -11.203 -7.117 1 93.94 306 LYS A O 1
ATOM 2360 N N . GLN A 1 307 ? -37.906 -9.773 -8.445 1 94.31 307 GLN A N 1
ATOM 2361 C CA . GLN A 1 307 ? -36.812 -10.688 -8.75 1 94.31 307 GLN A CA 1
ATOM 2362 C C . GLN A 1 307 ? -36.031 -11.062 -7.496 1 94.31 307 GLN A C 1
ATOM 2364 O O . GLN A 1 307 ? -35.688 -12.227 -7.309 1 94.31 307 GLN A O 1
ATOM 2369 N N . TYR A 1 308 ? -35.75 -10.102 -6.66 1 96.25 308 TYR A N 1
ATOM 2370 C CA . TYR A 1 308 ? -35 -10.359 -5.43 1 96.25 308 TYR A CA 1
ATOM 2371 C C . TYR A 1 308 ? -35.812 -11.25 -4.484 1 96.25 308 TYR A C 1
ATOM 2373 O O . TYR A 1 308 ? -35.25 -12.172 -3.885 1 96.25 308 TYR A O 1
ATOM 2381 N N . LEU A 1 309 ? -37.094 -11 -4.371 1 96.25 309 LEU A N 1
ATOM 2382 C CA . LEU A 1 309 ? -37.938 -11.75 -3.439 1 96.25 309 LEU A CA 1
ATOM 2383 C C . LEU A 1 309 ? -38.031 -13.211 -3.859 1 96.25 309 LEU A C 1
ATOM 2385 O O . LEU A 1 309 ? -38.031 -14.109 -3.012 1 96.25 309 LEU A O 1
ATOM 2389 N N . GLU A 1 310 ? -38.156 -13.406 -5.121 1 96.31 310 GLU A N 1
ATOM 2390 C CA . GLU A 1 310 ? -38.156 -14.773 -5.629 1 96.31 310 GLU A CA 1
ATOM 2391 C C . GLU A 1 310 ? -36.844 -15.477 -5.359 1 96.31 310 GLU A C 1
ATOM 2393 O O . GLU A 1 310 ? -36.812 -16.625 -4.926 1 96.31 310 GLU A O 1
ATOM 2398 N N . PHE A 1 311 ? -35.812 -14.828 -5.652 1 97.38 311 PHE A N 1
ATOM 2399 C CA . PHE A 1 311 ? -34.5 -15.367 -5.395 1 97.38 311 PHE A CA 1
ATOM 2400 C C . PHE A 1 311 ? -34.312 -15.641 -3.906 1 97.38 311 PHE A C 1
ATOM 2402 O O . PHE A 1 311 ? -33.75 -16.688 -3.525 1 97.38 311 PHE A O 1
ATOM 2409 N N . TYR A 1 312 ? -34.688 -14.641 -3.102 1 96.56 312 TYR A N 1
ATOM 2410 C CA . TYR A 1 312 ? -34.531 -14.727 -1.655 1 96.56 312 TYR A CA 1
ATOM 2411 C C . TYR A 1 312 ? -35.188 -15.992 -1.112 1 96.56 312 TYR A C 1
ATOM 2413 O O . TYR A 1 312 ? -34.594 -16.688 -0.275 1 96.56 312 TYR A O 1
ATOM 2421 N N . GLU A 1 313 ? -36.312 -16.297 -1.578 1 96.94 313 GLU A N 1
ATOM 2422 C CA . GLU A 1 313 ? -37.031 -17.5 -1.123 1 96.94 313 GLU A CA 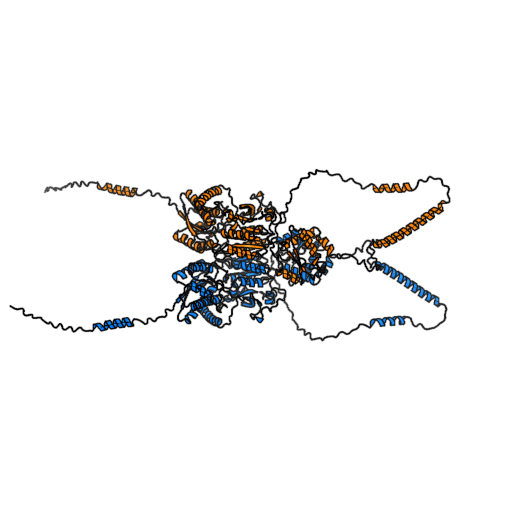1
ATOM 2423 C C . GLU A 1 313 ? -36.312 -18.766 -1.528 1 96.94 313 GLU A C 1
ATOM 2425 O O . GLU A 1 313 ? -36.156 -19.688 -0.726 1 96.94 313 GLU A O 1
ATOM 2430 N N . GLN A 1 314 ? -35.875 -18.797 -2.742 1 97.69 314 GLN A N 1
ATOM 2431 C CA . GLN A 1 314 ? -35.125 -19.953 -3.217 1 97.69 314 GLN A CA 1
ATOM 2432 C C . GLN A 1 314 ? -33.812 -20.109 -2.439 1 97.69 314 GLN A C 1
ATOM 2434 O O . GLN A 1 314 ? -33.438 -21.219 -2.057 1 97.69 314 GLN A O 1
ATOM 2439 N N . PHE A 1 315 ? -33.156 -19.016 -2.254 1 97.5 315 PHE A N 1
ATOM 2440 C CA . PHE A 1 315 ? -31.859 -19.016 -1.579 1 97.5 315 PHE A CA 1
ATOM 2441 C C . PHE A 1 315 ? -32 -19.484 -0.14 1 97.5 315 PHE A C 1
ATOM 2443 O O . PHE A 1 315 ? -31.25 -20.359 0.308 1 97.5 315 PHE A O 1
ATOM 2450 N N . ARG A 1 316 ? -32.969 -18.906 0.552 1 95.75 316 ARG A N 1
ATOM 2451 C CA . ARG A 1 316 ? -33.156 -19.25 1.954 1 95.75 316 ARG A CA 1
ATOM 2452 C C . ARG A 1 316 ? -33.438 -20.75 2.115 1 95.75 316 ARG A C 1
ATOM 2454 O O . ARG A 1 316 ? -32.844 -21.391 2.979 1 95.75 316 ARG A O 1
ATOM 2461 N N . GLN A 1 317 ? -34.219 -21.297 1.301 1 96.69 317 GLN A N 1
ATOM 2462 C CA . GLN A 1 317 ? -34.594 -22.703 1.373 1 96.69 317 GLN A CA 1
ATOM 2463 C C . GLN A 1 317 ? -33.375 -23.594 1.076 1 96.69 317 GLN A C 1
ATOM 2465 O O . GLN A 1 317 ? -33.094 -24.531 1.83 1 96.69 317 GLN A O 1
ATOM 2470 N N . ARG A 1 318 ? -32.719 -23.297 0.063 1 97 318 ARG A N 1
ATOM 2471 C CA . ARG A 1 318 ? -31.578 -24.109 -0.362 1 97 318 ARG A CA 1
ATOM 2472 C C . ARG A 1 318 ? -30.406 -23.969 0.607 1 97 318 ARG A C 1
ATOM 2474 O O . ARG A 1 318 ? -29.719 -24.953 0.906 1 97 318 ARG A O 1
ATOM 2481 N N . PHE A 1 319 ? -30.125 -22.781 1.027 1 96 319 PHE A N 1
ATOM 2482 C CA . PHE A 1 319 ? -29 -22.516 1.92 1 96 319 PHE A CA 1
ATOM 2483 C C . PHE A 1 319 ? -29.219 -23.188 3.271 1 96 319 PHE A C 1
ATOM 2485 O O . PHE A 1 319 ? -28.266 -23.703 3.869 1 96 319 PHE A O 1
ATOM 2492 N N . GLN A 1 320 ? -30.406 -23.156 3.729 1 94.62 320 GLN A N 1
ATOM 2493 C CA . GLN A 1 320 ? -30.75 -23.812 4.988 1 94.62 320 GLN A CA 1
ATOM 2494 C C . GLN A 1 320 ? -30.594 -25.328 4.883 1 94.62 320 GLN A C 1
ATOM 2496 O O . GLN A 1 320 ? -30.156 -25.984 5.832 1 94.62 320 GLN A O 1
ATOM 2501 N N . LEU A 1 321 ? -30.938 -25.844 3.781 1 95.12 321 LEU A N 1
ATOM 2502 C CA . LEU A 1 321 ? -30.844 -27.281 3.555 1 95.12 321 LEU A CA 1
ATOM 2503 C C . LEU A 1 321 ? -29.391 -27.719 3.455 1 95.12 321 LEU A C 1
ATOM 2505 O O . LEU A 1 321 ? -29.016 -28.766 4.008 1 95.12 321 LEU A O 1
ATOM 2509 N N . GLU A 1 322 ? -28.609 -26.953 2.771 1 94.19 322 GLU A N 1
ATOM 2510 C CA . GLU A 1 322 ? -27.219 -27.344 2.494 1 94.19 322 GLU A CA 1
ATOM 2511 C C . GLU A 1 322 ? -26.312 -27 3.662 1 94.19 322 GLU A C 1
ATOM 2513 O O . GLU A 1 322 ? -25.328 -27.703 3.922 1 94.19 322 GLU A O 1
ATOM 2518 N N . TYR A 1 323 ? -26.562 -25.859 4.246 1 92.81 323 TYR A N 1
ATOM 2519 C CA . TYR A 1 323 ? -25.703 -25.375 5.316 1 92.81 323 TYR A CA 1
ATOM 2520 C C . TYR A 1 323 ? -26.5 -25.109 6.586 1 92.81 323 TYR A C 1
ATOM 2522 O O . TYR A 1 323 ? -26.562 -23.969 7.059 1 92.81 323 TYR A O 1
ATOM 2530 N N . ALA A 1 324 ? -26.922 -26.078 7.285 1 90.44 324 ALA A N 1
ATOM 2531 C CA . ALA A 1 324 ? -27.797 -25.984 8.445 1 90.44 324 ALA A CA 1
ATOM 2532 C C . ALA A 1 324 ? -27.062 -25.406 9.648 1 90.44 324 ALA A C 1
ATOM 2534 O O . ALA A 1 324 ? -27.688 -24.828 10.539 1 90.44 324 ALA A O 1
ATOM 2535 N N . GLU A 1 325 ? -25.766 -25.484 9.555 1 86.31 325 GLU A N 1
ATOM 2536 C CA . GLU A 1 325 ? -24.969 -25.016 10.688 1 86.31 325 GLU A CA 1
ATOM 2537 C C . GLU A 1 325 ? -24.859 -23.5 10.711 1 86.31 325 GLU A C 1
ATOM 2539 O O . GLU A 1 325 ? -24.516 -22.906 11.734 1 86.31 325 GLU A O 1
ATOM 2544 N N . GLU A 1 326 ? -25.234 -22.906 9.555 1 85.88 326 GLU A N 1
ATOM 2545 C CA . GLU A 1 326 ? -25.188 -21.453 9.5 1 85.88 326 GLU A CA 1
ATOM 2546 C C . GLU A 1 326 ? -26.359 -20.828 10.25 1 85.88 326 GLU A C 1
ATOM 2548 O O . GLU A 1 326 ? -27.453 -21.391 10.281 1 85.88 326 GLU A O 1
ATOM 2553 N N . GLU A 1 327 ? -26.109 -19.719 10.891 1 81.19 327 GLU A N 1
ATOM 2554 C CA . GLU A 1 327 ? -27.141 -19.062 11.695 1 81.19 327 GLU A CA 1
ATOM 2555 C C . GLU A 1 327 ? -27.922 -18.047 10.875 1 81.19 327 GLU A C 1
ATOM 2557 O O . GLU A 1 327 ? -29.094 -17.781 11.148 1 81.19 327 GLU A O 1
ATOM 2562 N N . ASN A 1 328 ? -27.344 -17.484 9.93 1 85.62 328 ASN A N 1
ATOM 2563 C CA . ASN A 1 328 ? -27.953 -16.469 9.086 1 85.62 328 ASN A CA 1
ATOM 2564 C C . ASN A 1 328 ? -28.156 -16.953 7.656 1 85.62 328 ASN A C 1
ATOM 2566 O O . ASN A 1 328 ? -27.188 -17.344 6.992 1 85.62 328 ASN A O 1
ATOM 2570 N N . TYR A 1 329 ? -29.422 -16.891 7.184 1 89.75 329 TYR A N 1
ATOM 2571 C CA . TYR A 1 329 ? -29.703 -17.469 5.875 1 89.75 329 TYR A CA 1
ATOM 2572 C C . TYR A 1 329 ? -30.031 -16.375 4.867 1 89.75 329 TYR A C 1
ATOM 2574 O O . TYR A 1 329 ? -30.547 -16.656 3.783 1 89.75 329 TYR A O 1
ATOM 2582 N N . LYS A 1 330 ? -29.812 -15.172 5.207 1 89.19 330 LYS A N 1
ATOM 2583 C CA . LYS A 1 330 ? -30.031 -14.07 4.273 1 89.19 330 LYS A CA 1
ATOM 2584 C C . LYS A 1 330 ? -28.859 -13.93 3.307 1 89.19 330 LYS A C 1
ATOM 2586 O O . LYS A 1 330 ? -27.688 -13.977 3.721 1 89.19 330 LYS A O 1
ATOM 2591 N N . PRO A 1 331 ? -29.156 -13.812 2.01 1 93.44 331 PRO A N 1
ATOM 2592 C CA . PRO A 1 331 ? -28.062 -13.609 1.051 1 93.44 331 PRO A CA 1
ATOM 2593 C C . PRO A 1 331 ? -27.453 -12.219 1.137 1 93.44 331 PRO A C 1
ATOM 2595 O O . PRO A 1 331 ? -28.156 -11.242 1.394 1 93.44 331 PRO A O 1
ATOM 2598 N N . GLY A 1 332 ? -26.172 -12.164 0.983 1 90.75 332 GLY A N 1
ATOM 2599 C CA . GLY A 1 332 ? -25.484 -10.883 0.879 1 90.75 332 GLY A CA 1
ATOM 2600 C C . GLY A 1 332 ? -25.172 -10.484 -0.552 1 90.75 332 GLY A C 1
ATOM 2601 O O . GLY A 1 332 ? -25.656 -11.117 -1.495 1 90.75 332 GLY A O 1
ATOM 2602 N N . ILE A 1 333 ? -24.469 -9.438 -0.725 1 90.94 333 ILE A N 1
ATOM 2603 C CA . ILE A 1 333 ? -24.141 -8.898 -2.039 1 90.94 333 ILE A CA 1
ATOM 2604 C C . ILE A 1 333 ? -23.344 -9.922 -2.836 1 90.94 333 ILE A C 1
ATOM 2606 O O . ILE A 1 333 ? -23.438 -9.984 -4.062 1 90.94 333 ILE A O 1
ATOM 2610 N N . HIS A 1 334 ? -22.547 -10.773 -2.164 1 92.62 334 HIS A N 1
ATOM 2611 C CA . HIS A 1 334 ? -21.734 -11.766 -2.838 1 92.62 334 HIS A CA 1
ATOM 2612 C C . HIS A 1 334 ? -22.594 -12.828 -3.518 1 92.62 334 HIS A C 1
ATOM 2614 O O . HIS A 1 334 ? -22.25 -13.32 -4.594 1 92.62 334 HIS A O 1
ATOM 2620 N N . ALA A 1 335 ? -23.641 -13.188 -2.875 1 95.44 335 ALA A N 1
ATOM 2621 C CA . ALA A 1 335 ? -24.594 -14.102 -3.496 1 95.44 335 ALA A CA 1
ATOM 2622 C C . ALA A 1 335 ? -25.25 -13.469 -4.711 1 95.44 335 ALA A C 1
ATOM 2624 O O . ALA A 1 335 ? -25.406 -14.109 -5.758 1 95.44 335 ALA A O 1
ATOM 2625 N N . LEU A 1 336 ? -25.625 -12.234 -4.543 1 95.69 336 LEU A N 1
ATOM 2626 C CA . LEU A 1 336 ? -26.328 -11.531 -5.613 1 95.69 336 LEU A CA 1
ATOM 2627 C C . LEU A 1 336 ? -25.438 -11.383 -6.84 1 95.69 336 LEU A C 1
ATOM 2629 O O . LEU A 1 336 ? -25.891 -11.594 -7.969 1 95.69 336 LEU A O 1
ATOM 2633 N N . ARG A 1 337 ? -24.188 -11.094 -6.617 1 94.19 337 ARG A N 1
ATOM 2634 C CA . ARG A 1 337 ? -23.25 -10.938 -7.719 1 94.19 337 ARG A CA 1
ATOM 2635 C C . ARG A 1 337 ? -22.969 -12.266 -8.406 1 94.19 337 ARG A C 1
ATOM 2637 O O . ARG A 1 337 ? -22.75 -12.32 -9.617 1 94.19 337 ARG A O 1
ATOM 2644 N N . ALA A 1 338 ? -22.906 -13.266 -7.598 1 96.69 338 ALA A N 1
ATOM 2645 C CA . ALA A 1 338 ? -22.719 -14.594 -8.172 1 96.69 338 ALA A CA 1
ATOM 2646 C C . ALA A 1 338 ? -23.891 -14.984 -9.062 1 96.69 338 ALA A C 1
ATOM 2648 O O . ALA A 1 338 ? -23.688 -15.492 -10.172 1 96.69 338 ALA A O 1
ATOM 2649 N N . TYR A 1 339 ? -25.094 -14.766 -8.625 1 97.94 339 TYR A N 1
ATOM 2650 C CA . TYR A 1 339 ? -26.281 -15.016 -9.414 1 97.94 339 TYR A CA 1
ATOM 2651 C C . TYR A 1 339 ? -26.266 -14.211 -10.711 1 97.94 339 TYR A C 1
ATOM 2653 O O . TYR A 1 339 ? -26.547 -14.742 -11.781 1 97.94 339 TYR A O 1
ATOM 2661 N N . ASP A 1 340 ? -25.938 -12.969 -10.586 1 96.5 340 ASP A N 1
ATOM 2662 C CA . ASP A 1 340 ? -25.938 -12.055 -11.727 1 96.5 340 ASP A CA 1
ATOM 2663 C C . ASP A 1 340 ? -24.859 -12.453 -12.742 1 96.5 340 ASP A C 1
ATOM 2665 O O . ASP A 1 340 ? -25.016 -12.211 -13.938 1 96.5 340 ASP A O 1
ATOM 2669 N N . SER A 1 341 ? -23.766 -13.031 -12.258 1 95.88 341 SER A N 1
ATOM 2670 C CA . SER A 1 341 ? -22.719 -13.484 -13.164 1 95.88 341 SER A CA 1
ATOM 2671 C C . SER A 1 341 ? -23.234 -14.586 -14.094 1 95.88 341 SER A C 1
ATOM 2673 O O . SER A 1 341 ? -22.953 -14.57 -15.297 1 95.88 341 SER A O 1
ATOM 2675 N N . ILE A 1 342 ? -23.953 -15.516 -13.539 1 96 342 ILE A N 1
ATOM 2676 C CA . ILE A 1 342 ? -24.547 -16.578 -14.352 1 96 342 ILE A CA 1
ATOM 2677 C C . ILE A 1 342 ? -25.578 -15.969 -15.305 1 96 342 ILE A C 1
ATOM 2679 O O . ILE A 1 342 ? -25.656 -16.359 -16.469 1 96 342 ILE A O 1
ATOM 2683 N N . THR A 1 343 ? -26.328 -15.047 -14.789 1 94.88 343 THR A N 1
ATOM 2684 C CA . THR A 1 343 ? -27.312 -14.375 -15.625 1 94.88 343 THR A CA 1
ATOM 2685 C C . THR A 1 343 ? -26.641 -13.656 -16.797 1 94.88 343 THR A C 1
ATOM 2687 O O . THR A 1 343 ? -27.172 -13.656 -17.906 1 94.88 343 THR A O 1
ATOM 2690 N N . ALA A 1 344 ? -25.516 -13.031 -16.516 1 93.56 344 ALA A N 1
ATOM 2691 C CA . ALA A 1 344 ? -24.766 -12.359 -17.578 1 93.56 344 ALA A CA 1
ATOM 2692 C C . ALA A 1 344 ? -24.281 -13.359 -18.625 1 93.56 344 ALA A C 1
ATOM 2694 O O . ALA A 1 344 ? -24.328 -13.078 -19.828 1 93.56 344 ALA A O 1
ATOM 2695 N N . ILE A 1 345 ? -23.844 -14.492 -18.188 1 92.06 345 ILE A N 1
ATOM 2696 C CA . ILE A 1 345 ? -23.391 -15.539 -19.094 1 92.06 345 ILE A CA 1
ATOM 2697 C C . ILE A 1 345 ? -24.547 -16.016 -19.969 1 92.06 345 ILE A C 1
ATOM 2699 O O . ILE A 1 345 ? -24.391 -16.156 -21.188 1 92.06 345 ILE A O 1
ATOM 2703 N N . THR A 1 346 ? -25.656 -16.266 -19.359 1 90.12 346 THR A N 1
ATOM 2704 C CA . THR A 1 346 ? -26.812 -16.766 -20.094 1 90.12 346 THR A CA 1
ATOM 2705 C C . THR A 1 346 ? -27.312 -15.719 -21.094 1 90.12 346 THR A C 1
ATOM 2707 O O . THR A 1 346 ? -27.75 -16.062 -22.188 1 90.12 346 THR A O 1
ATOM 2710 N N . ALA A 1 347 ? -27.25 -14.469 -20.641 1 88.56 347 ALA A N 1
ATOM 2711 C CA . ALA A 1 347 ? -27.609 -13.398 -21.562 1 88.56 347 ALA A CA 1
ATOM 2712 C C . ALA A 1 347 ? -26.672 -13.352 -22.766 1 88.56 347 ALA A C 1
ATOM 2714 O O . ALA A 1 347 ? -27.094 -13.086 -23.891 1 88.56 347 ALA A O 1
ATOM 2715 N N . ALA A 1 348 ? -25.438 -13.602 -22.469 1 86.88 348 ALA A N 1
ATOM 2716 C CA . ALA A 1 348 ? -24.438 -13.617 -23.531 1 86.88 348 ALA A CA 1
ATOM 2717 C C . ALA A 1 348 ? -24.641 -14.805 -24.469 1 86.88 348 ALA A C 1
ATOM 2719 O O . ALA A 1 348 ? -24.469 -14.68 -25.688 1 86.88 348 ALA A O 1
ATOM 2720 N N . LEU A 1 349 ? -25.016 -15.914 -23.875 1 80.75 349 LEU A N 1
ATOM 2721 C CA . LEU A 1 349 ? -25.25 -17.125 -24.672 1 80.75 349 LEU A CA 1
ATOM 2722 C C . LEU A 1 349 ? -26.5 -16.969 -25.531 1 80.75 349 LEU A C 1
ATOM 2724 O O . LEU A 1 349 ? -26.531 -17.469 -26.656 1 80.75 349 LEU A O 1
ATOM 2728 N N . ASP A 1 350 ? -27.438 -16.344 -25.016 1 79.38 350 ASP A N 1
ATOM 2729 C CA . ASP A 1 350 ? -28.688 -16.141 -25.75 1 79.38 350 ASP A CA 1
ATOM 2730 C C . ASP A 1 350 ? -28.453 -15.211 -26.953 1 79.38 350 ASP A C 1
ATOM 2732 O O . ASP A 1 350 ? -29.125 -15.344 -27.969 1 79.38 350 ASP A O 1
ATOM 2736 N N . ARG A 1 351 ? -27.609 -14.32 -26.766 1 76.12 351 ARG A N 1
ATOM 2737 C CA . ARG A 1 351 ? -27.328 -13.375 -27.844 1 76.12 351 ARG A CA 1
ATOM 2738 C C . ARG A 1 351 ? -26.531 -14.047 -28.953 1 76.12 351 ARG A C 1
ATOM 2740 O O . ARG A 1 351 ? -26.688 -13.703 -30.125 1 76.12 351 ARG A O 1
ATOM 2747 N N . ASP A 1 352 ? -25.625 -14.867 -28.5 1 64.5 352 ASP A N 1
ATOM 2748 C CA . ASP A 1 352 ? -24.734 -15.484 -29.484 1 64.5 352 ASP A CA 1
ATOM 2749 C C . ASP A 1 352 ? -25.297 -16.828 -29.969 1 64.5 352 ASP A C 1
ATOM 2751 O O . ASP A 1 352 ? -25.109 -17.844 -29.312 1 64.5 352 ASP A O 1
ATOM 2755 N N . LYS A 1 353 ? -26.344 -16.844 -30.734 1 58.31 353 LYS A N 1
ATOM 2756 C CA . LYS A 1 353 ? -26.953 -18.062 -31.266 1 58.31 353 LYS A CA 1
ATOM 2757 C C . LYS A 1 353 ? -25.922 -18.922 -31.984 1 58.31 353 LYS A C 1
ATOM 2759 O O . LYS A 1 353 ? -26.219 -20.047 -32.406 1 58.31 353 LYS A O 1
ATOM 2764 N N . LYS A 1 354 ? -24.766 -18.328 -32.219 1 55.59 354 LYS A N 1
ATOM 2765 C CA . LYS A 1 354 ? -23.797 -19.016 -33.062 1 55.59 354 LYS A CA 1
ATOM 2766 C C . LYS A 1 354 ? -22.828 -19.844 -32.219 1 55.59 354 LYS A C 1
ATOM 2768 O O . LYS A 1 354 ? -22.938 -19.859 -30.984 1 55.59 354 LYS A O 1
ATOM 2773 N N . THR A 1 355 ? -21.766 -20.484 -32.906 1 53.31 355 THR A N 1
ATOM 2774 C CA . THR A 1 355 ? -20.703 -21.344 -32.406 1 53.31 355 THR A CA 1
ATOM 2775 C C . THR A 1 355 ? -19.922 -20.641 -31.297 1 53.31 355 THR A C 1
ATOM 2777 O O . THR A 1 355 ? -19.406 -19.547 -31.5 1 53.31 355 THR A O 1
ATOM 2780 N N . PHE A 1 356 ? -20 -21.25 -30.047 1 58.25 356 PHE A N 1
ATOM 2781 C CA . PHE A 1 356 ? -19.531 -20.75 -28.766 1 58.25 356 PHE A CA 1
ATOM 2782 C C . PHE A 1 356 ? -18 -20.734 -28.734 1 58.25 356 PHE A C 1
ATOM 2784 O O . PHE A 1 356 ? -17.359 -21.781 -28.891 1 58.25 356 PHE A O 1
ATOM 2791 N N . THR A 1 357 ? -17.344 -19.656 -29.281 1 65 357 THR A N 1
ATOM 2792 C CA . THR A 1 357 ? -15.922 -19.547 -29 1 65 357 THR A CA 1
ATOM 2793 C C . THR A 1 357 ? -15.68 -18.625 -27.797 1 65 357 THR A C 1
ATOM 2795 O O . THR A 1 357 ? -16.531 -17.797 -27.469 1 65 357 THR A O 1
ATOM 2798 N N . SER A 1 358 ? -14.672 -18.984 -27 1 68.88 358 SER A N 1
ATOM 2799 C CA . SER A 1 358 ? -14.289 -18.219 -25.812 1 68.88 358 SER A CA 1
ATOM 2800 C C . SER A 1 358 ? -14.219 -16.719 -26.125 1 68.88 358 SER A C 1
ATOM 2802 O O . SER A 1 358 ? -14.633 -15.891 -25.312 1 68.88 358 SER A O 1
ATOM 2804 N N . GLU A 1 359 ? -13.688 -16.375 -27.234 1 72.88 359 GLU A N 1
ATOM 2805 C CA . GLU A 1 359 ? -13.523 -14.977 -27.609 1 72.88 359 GLU A CA 1
ATOM 2806 C C . GLU A 1 359 ? -14.875 -14.297 -27.828 1 72.88 359 GLU A C 1
ATOM 2808 O O . GLU A 1 359 ? -15.078 -13.156 -27.422 1 72.88 359 GLU A O 1
ATOM 2813 N N . ARG A 1 360 ? -15.711 -15.016 -28.406 1 78.81 360 ARG A N 1
ATOM 2814 C CA . ARG A 1 360 ? -17.031 -14.469 -28.703 1 78.81 360 ARG A CA 1
ATOM 2815 C C . ARG A 1 360 ? -17.844 -14.312 -27.422 1 78.81 360 ARG A C 1
ATOM 2817 O O . ARG A 1 360 ? -18.609 -13.359 -27.281 1 78.81 360 ARG A O 1
ATOM 2824 N N . LEU A 1 361 ? -17.578 -15.195 -26.562 1 83.19 361 LEU A N 1
ATOM 2825 C CA . LEU A 1 361 ? -18.281 -15.125 -25.281 1 83.19 361 LEU A CA 1
ATOM 2826 C C . LEU A 1 361 ? -17.906 -13.859 -24.531 1 83.19 361 LEU A C 1
ATOM 2828 O O . LEU A 1 361 ? -18.766 -13.203 -23.938 1 83.19 361 LEU A O 1
ATOM 2832 N N . LEU A 1 362 ? -16.625 -13.492 -24.594 1 85.5 362 LEU A N 1
ATOM 2833 C CA . LEU A 1 362 ? -16.156 -12.297 -23.891 1 85.5 362 LEU A CA 1
ATOM 2834 C C . LEU A 1 362 ? -16.797 -11.039 -24.484 1 85.5 362 LEU A C 1
ATOM 2836 O O . LEU A 1 362 ? -17.203 -10.141 -23.734 1 85.5 362 LEU A O 1
ATOM 2840 N N . ASP A 1 363 ? -16.875 -11.008 -25.75 1 84.75 363 ASP A N 1
ATOM 2841 C CA . ASP A 1 363 ? -17.469 -9.859 -26.406 1 84.75 363 ASP A CA 1
ATOM 2842 C C . ASP A 1 363 ? -18.953 -9.742 -26.062 1 84.75 363 ASP A C 1
ATOM 2844 O O . ASP A 1 363 ? -19.453 -8.641 -25.812 1 84.75 363 ASP A O 1
ATOM 2848 N N . SER A 1 364 ? -19.547 -10.867 -26.094 1 85.94 364 SER A N 1
ATOM 2849 C CA . SER A 1 364 ? -20.969 -10.883 -25.75 1 85.94 364 SER A CA 1
ATOM 2850 C C . SER A 1 364 ? -21.188 -10.508 -24.297 1 85.94 364 SER A C 1
ATOM 2852 O O . SER A 1 364 ? -22.141 -9.812 -23.953 1 85.94 364 SER A O 1
ATOM 2854 N N . LEU A 1 365 ? -20.328 -10.977 -23.469 1 88.06 365 LEU A N 1
ATOM 2855 C CA . LEU A 1 365 ? -20.422 -10.703 -22.047 1 88.06 365 LEU A CA 1
ATOM 2856 C C . LEU A 1 365 ? -20.25 -9.219 -21.766 1 88.06 365 LEU A C 1
ATOM 2858 O O . LEU A 1 365 ? -21 -8.633 -20.984 1 88.06 365 LEU A O 1
ATOM 2862 N N . THR A 1 366 ? -19.266 -8.594 -22.391 1 87 366 THR A N 1
ATOM 2863 C CA . THR A 1 366 ? -18.953 -7.199 -22.109 1 87 366 THR A CA 1
ATOM 2864 C C . THR A 1 366 ? -19.969 -6.27 -22.75 1 87 366 THR A C 1
ATOM 2866 O O . THR A 1 366 ? -20.078 -5.098 -22.375 1 87 366 THR A O 1
ATOM 2869 N N . SER A 1 367 ? -20.812 -6.84 -23.609 1 86.88 367 SER A N 1
ATOM 2870 C CA . SER A 1 367 ? -21.828 -6.031 -24.281 1 86.88 367 SER A CA 1
ATOM 2871 C C . SER A 1 367 ? -23.203 -6.211 -23.625 1 86.88 367 SER A C 1
ATOM 2873 O O . SER A 1 367 ? -24.156 -5.523 -23.984 1 86.88 367 SER A O 1
ATOM 2875 N N . THR A 1 368 ? -23.219 -7.008 -22.672 1 87.62 368 THR A N 1
ATOM 2876 C CA . THR A 1 368 ? -24.5 -7.273 -22 1 87.62 368 THR A CA 1
ATOM 2877 C C . THR A 1 368 ? -24.844 -6.156 -21.016 1 87.62 368 THR A C 1
ATOM 2879 O O . THR A 1 368 ? -23.953 -5.598 -20.375 1 87.62 368 THR A O 1
ATOM 2882 N N . SER A 1 369 ? -26.109 -5.785 -21 1 90 369 SER A N 1
ATOM 2883 C CA . SER A 1 369 ? -26.641 -4.824 -20.031 1 90 369 SER A CA 1
ATOM 2884 C C . SER A 1 369 ? -28.016 -5.254 -19.531 1 90 369 SER A C 1
ATOM 2886 O O . SER A 1 369 ? -28.906 -5.555 -20.312 1 90 369 SER A O 1
ATOM 2888 N N . PHE A 1 370 ? -28.156 -5.402 -18.266 1 91.62 370 PHE A N 1
ATOM 2889 C CA . PHE A 1 370 ? -29.422 -5.781 -17.672 1 91.62 370 PHE A CA 1
ATOM 2890 C C . PHE A 1 370 ? -29.5 -5.34 -16.219 1 91.62 370 PHE A C 1
ATOM 2892 O O . PHE A 1 370 ? -28.484 -4.965 -15.625 1 91.62 370 PHE A O 1
ATOM 2899 N N . THR A 1 371 ? -30.672 -5.312 -15.695 1 91.69 371 THR A N 1
ATOM 2900 C CA . THR A 1 371 ? -30.859 -5.059 -14.273 1 91.69 371 THR A CA 1
ATOM 2901 C C . THR A 1 371 ? -30.875 -6.367 -13.492 1 91.69 371 THR A C 1
ATOM 2903 O O . THR A 1 371 ? -31.797 -7.172 -13.633 1 91.69 371 THR A O 1
ATOM 2906 N N . GLY A 1 372 ? -29.828 -6.555 -12.734 1 93.81 372 GLY A N 1
ATOM 2907 C CA . GLY A 1 372 ? -29.719 -7.777 -11.953 1 93.81 372 GLY A CA 1
ATOM 2908 C C . GLY A 1 372 ? -30.156 -7.605 -10.516 1 93.81 372 GLY A C 1
ATOM 2909 O O . GLY A 1 372 ? -30.812 -6.621 -10.172 1 93.81 372 GLY A O 1
ATOM 2910 N N . LEU A 1 373 ? -29.859 -8.648 -9.703 1 95.06 373 LEU A N 1
ATOM 2911 C CA . LEU A 1 373 ? -30.188 -8.641 -8.281 1 95.06 373 LEU A CA 1
ATOM 2912 C C . LEU A 1 373 ? -29.328 -7.629 -7.531 1 95.06 373 LEU A C 1
ATOM 2914 O O . LEU A 1 373 ? -29.766 -7.023 -6.555 1 95.06 373 LEU A O 1
ATOM 2918 N N . SER A 1 374 ? -28.031 -7.48 -7.965 1 92.12 374 SER A N 1
ATOM 2919 C CA . SER A 1 374 ? -27.078 -6.617 -7.277 1 92.12 374 SER A CA 1
ATOM 2920 C C . SER A 1 374 ? -27.094 -5.207 -7.852 1 92.12 374 SER A C 1
ATOM 2922 O O . SER A 1 374 ? -26.281 -4.367 -7.477 1 92.12 374 SER A O 1
ATOM 2924 N N . GLY A 1 375 ? -27.984 -4.934 -8.766 1 89.38 375 GLY A N 1
ATOM 2925 C CA . GLY A 1 375 ? -28.078 -3.631 -9.406 1 89.38 375 GLY A CA 1
ATOM 2926 C C . GLY A 1 375 ? -27.938 -3.699 -10.922 1 89.38 375 GLY A C 1
ATOM 2927 O O . GLY A 1 375 ? -28.203 -4.738 -11.523 1 89.38 375 GLY A O 1
ATOM 2928 N N . GLU A 1 376 ? -27.578 -2.566 -11.508 1 89.25 376 GLU A N 1
ATOM 2929 C CA . GLU A 1 376 ? -27.391 -2.518 -12.953 1 89.25 376 GLU A CA 1
ATOM 2930 C C . GLU A 1 376 ? -26.078 -3.18 -13.359 1 89.25 376 GLU A C 1
ATOM 2932 O O . GLU A 1 376 ? -25.016 -2.836 -12.844 1 89.25 376 GLU A O 1
ATOM 2937 N N . ILE A 1 377 ? -26.156 -4.109 -14.266 1 92.38 377 ILE A N 1
ATOM 2938 C CA . ILE A 1 377 ? -24.984 -4.836 -14.734 1 92.38 377 ILE A CA 1
ATOM 2939 C C . ILE A 1 377 ? -24.594 -4.348 -16.125 1 92.38 377 ILE A C 1
ATOM 2941 O O . ILE A 1 377 ? -25.312 -4.59 -17.109 1 92.38 377 ILE A O 1
ATOM 2945 N N . ARG A 1 378 ? -23.609 -3.6 -16.172 1 90.5 378 ARG A N 1
ATOM 2946 C CA . ARG A 1 378 ? -22.969 -3.113 -17.391 1 90.5 378 ARG A CA 1
ATOM 2947 C C . ARG A 1 378 ? -21.453 -3.084 -17.234 1 90.5 378 ARG A C 1
ATOM 2949 O O . ARG A 1 378 ? -20.938 -2.682 -16.188 1 90.5 378 ARG A O 1
ATOM 2956 N N . PHE A 1 379 ? -20.766 -3.562 -18.25 1 87.62 379 PHE A N 1
ATOM 2957 C CA . PHE A 1 379 ? -19.312 -3.662 -18.141 1 87.62 379 PHE A CA 1
ATOM 2958 C C . PHE A 1 379 ? -18.641 -2.611 -19.016 1 87.62 379 PHE A C 1
ATOM 2960 O O . PHE A 1 379 ? -19.094 -2.328 -20.125 1 87.62 379 PHE A O 1
ATOM 2967 N N . GLU A 1 380 ? -17.734 -1.973 -18.391 1 82.69 380 GLU A N 1
ATOM 2968 C CA . GLU A 1 380 ? -16.812 -1.09 -19.109 1 82.69 380 GLU A CA 1
ATOM 2969 C C . GLU A 1 380 ? -15.367 -1.415 -18.766 1 82.69 380 GLU A C 1
ATOM 2971 O O . GLU A 1 380 ? -14.984 -1.421 -17.594 1 82.69 380 GLU A O 1
ATOM 2976 N N . ASP A 1 381 ? -14.523 -1.715 -19.703 1 78.12 381 ASP A N 1
ATOM 2977 C CA . ASP A 1 381 ? -13.117 -2.053 -19.516 1 78.12 381 ASP A CA 1
ATOM 2978 C C . ASP A 1 381 ? -12.961 -3.24 -18.578 1 78.12 381 ASP A C 1
ATOM 2980 O O . ASP A 1 381 ? -12.141 -3.205 -17.656 1 78.12 381 ASP A O 1
ATOM 2984 N N . GLY A 1 382 ? -13.922 -4.215 -18.672 1 80.31 382 GLY A N 1
ATOM 2985 C CA . GLY A 1 382 ? -13.812 -5.461 -17.938 1 80.31 382 GLY A CA 1
ATOM 2986 C C . GLY A 1 382 ? -14.32 -5.355 -16.516 1 80.31 382 GLY A C 1
ATOM 2987 O O . GLY A 1 382 ? -14.18 -6.289 -15.727 1 80.31 382 GLY A O 1
ATOM 2988 N N . ARG A 1 383 ? -14.914 -4.23 -16.109 1 84.5 383 ARG A N 1
ATOM 2989 C CA . ARG A 1 383 ? -15.453 -4.066 -14.758 1 84.5 383 ARG A CA 1
ATOM 2990 C C . ARG A 1 383 ? -16.859 -3.486 -14.812 1 84.5 383 ARG A C 1
ATOM 2992 O O . ARG A 1 383 ? -17.297 -2.965 -15.844 1 84.5 383 ARG A O 1
ATOM 2999 N N . LEU A 1 384 ? -17.516 -3.539 -13.688 1 84.75 384 LEU A N 1
ATOM 3000 C CA . LEU A 1 384 ? -18.859 -2.965 -13.602 1 84.75 384 LEU A CA 1
ATOM 3001 C C . LEU A 1 384 ? -18.797 -1.441 -13.656 1 84.75 384 LEU A C 1
ATOM 3003 O O . LEU A 1 384 ? -17.984 -0.821 -12.969 1 84.75 384 LEU A O 1
ATOM 3007 N N . SER A 1 385 ? -19.453 -0.775 -14.547 1 77.56 385 SER A N 1
ATOM 3008 C CA . SER A 1 385 ? -19.344 0.658 -14.805 1 77.56 385 SER A CA 1
ATOM 3009 C C . SER A 1 385 ? -20.406 1.431 -14.023 1 77.56 385 SER A C 1
ATOM 3011 O O . SER A 1 385 ? -20.344 2.66 -13.938 1 77.56 385 SER A O 1
ATOM 3013 N N . TYR A 1 386 ? -21.219 0.863 -13.32 1 70.31 386 TYR A N 1
ATOM 3014 C CA . TYR A 1 386 ? -22.312 1.634 -12.727 1 70.31 386 TYR A CA 1
ATOM 3015 C C . TYR A 1 386 ? -21.875 2.283 -11.422 1 70.31 386 TYR A C 1
ATOM 3017 O O . TYR A 1 386 ? -21.078 1.714 -10.672 1 70.31 386 TYR A O 1
ATOM 3025 N N . GLN A 1 387 ? -22.297 3.521 -11.398 1 66.5 387 GLN A N 1
ATOM 3026 C CA . GLN A 1 387 ? -22.031 4.262 -10.172 1 66.5 387 GLN A CA 1
ATOM 3027 C C . GLN A 1 387 ? -22.828 3.67 -9 1 66.5 387 GLN A C 1
ATOM 3029 O O . GLN A 1 387 ? -24.047 3.58 -9.055 1 66.5 387 GLN A O 1
ATOM 3034 N N . SER A 1 388 ? -22.031 3.342 -8.125 1 78.44 388 SER A N 1
ATOM 3035 C CA . SER A 1 388 ? -22.625 2.664 -6.98 1 78.44 388 SER A CA 1
ATOM 3036 C C . SER A 1 388 ? -23.141 3.666 -5.949 1 78.44 388 SER A C 1
ATOM 3038 O O . SER A 1 388 ? -22.562 4.742 -5.785 1 78.44 388 SER A O 1
ATOM 3040 N N . ILE A 1 389 ? -24.344 3.441 -5.465 1 88.81 389 ILE A N 1
ATOM 3041 C CA . ILE A 1 389 ? -24.844 4.121 -4.277 1 88.81 389 ILE A CA 1
ATOM 3042 C C . ILE A 1 389 ? -24.453 3.332 -3.029 1 88.81 389 ILE A C 1
ATOM 3044 O O . ILE A 1 389 ? -24.656 2.117 -2.969 1 88.81 389 ILE A O 1
ATOM 3048 N N . TYR A 1 390 ? -23.828 4.012 -2.141 1 92.94 390 TYR A N 1
ATOM 3049 C CA . TYR A 1 390 ? -23.438 3.367 -0.895 1 92.94 390 TYR A CA 1
ATOM 3050 C C . TYR A 1 390 ? -24.391 3.74 0.239 1 92.94 390 TYR A C 1
ATOM 3052 O O . TYR A 1 390 ? -24.75 4.906 0.39 1 92.94 390 TYR A O 1
ATOM 3060 N N . ARG A 1 391 ? -24.75 2.779 0.932 1 93.31 391 ARG A N 1
ATOM 3061 C CA . ARG A 1 391 ? -25.5 2.961 2.176 1 93.31 391 ARG A CA 1
ATOM 3062 C C . ARG A 1 391 ? -24.547 3.148 3.355 1 93.31 391 ARG A C 1
ATOM 3064 O O . ARG A 1 391 ? -23.625 2.359 3.543 1 93.31 391 ARG A O 1
ATOM 3071 N N . VAL A 1 392 ? -24.734 4.238 4.094 1 94.06 392 VAL A N 1
ATOM 3072 C CA . VAL A 1 392 ? -23.953 4.457 5.309 1 94.06 392 VAL A CA 1
ATOM 3073 C C . VAL A 1 392 ? -24.688 3.852 6.504 1 94.06 392 VAL A C 1
ATOM 3075 O O . VAL A 1 392 ? -25.844 4.176 6.766 1 94.06 392 VAL A O 1
ATOM 3078 N N . ILE A 1 393 ? -23.953 3.004 7.25 1 93.31 393 ILE A N 1
ATOM 3079 C CA . ILE A 1 393 ? -24.641 2.273 8.32 1 93.31 393 ILE A CA 1
ATOM 3080 C C . ILE A 1 393 ? -23.922 2.516 9.641 1 93.31 393 ILE A C 1
ATOM 3082 O O . ILE A 1 393 ? -22.766 2.947 9.664 1 93.31 393 ILE A O 1
ATOM 3086 N N . ASN A 1 394 ? -24.625 2.301 10.703 1 91.56 394 ASN A N 1
ATOM 3087 C CA . ASN A 1 394 ? -24.109 2.328 12.07 1 91.56 394 ASN A CA 1
ATOM 3088 C C . ASN A 1 394 ? -24.531 1.085 12.852 1 91.56 394 ASN A C 1
ATOM 3090 O O . ASN A 1 394 ? -25.688 0.665 12.789 1 91.56 394 ASN A O 1
ATOM 3094 N N . ILE A 1 395 ? -23.594 0.47 13.406 1 90.19 395 ILE A N 1
ATOM 3095 C CA . ILE A 1 395 ? -23.859 -0.743 14.172 1 90.19 395 ILE A CA 1
ATOM 3096 C C . ILE A 1 395 ? -24.219 -0.377 15.609 1 90.19 395 ILE A C 1
ATOM 3098 O O . ILE A 1 395 ? -23.453 0.312 16.297 1 90.19 395 ILE A O 1
ATOM 3102 N N . PHE A 1 396 ? -25.406 -0.821 15.93 1 83.69 396 PHE A N 1
ATOM 3103 C CA . PHE A 1 396 ? -25.875 -0.594 17.297 1 83.69 396 PHE A CA 1
ATOM 3104 C C . PHE A 1 396 ? -26.922 -1.635 17.672 1 83.69 396 PHE A C 1
ATOM 3106 O O . PHE A 1 396 ? -27.734 -2.045 16.844 1 83.69 396 PHE A O 1
ATOM 3113 N N . ASN A 1 397 ? -26.969 -2.064 18.891 1 80.19 397 ASN A N 1
ATOM 3114 C CA . ASN A 1 397 ? -27.953 -2.994 19.422 1 80.19 397 ASN A CA 1
ATOM 3115 C C . ASN A 1 397 ? -27.984 -4.305 18.641 1 80.19 397 ASN A C 1
ATOM 3117 O O . ASN A 1 397 ? -29.031 -4.738 18.172 1 80.19 397 ASN A O 1
ATOM 3121 N N . MET A 1 398 ? -26.938 -4.816 18.297 1 80.88 398 MET A N 1
ATOM 3122 C CA . MET A 1 398 ? -26.719 -6.141 17.719 1 80.88 398 MET A CA 1
ATOM 3123 C C . MET A 1 398 ? -27.234 -6.184 16.281 1 80.88 398 MET A C 1
ATOM 3125 O O . MET A 1 398 ? -27.641 -7.238 15.789 1 80.88 398 MET A O 1
ATOM 3129 N N . THR A 1 399 ? -27.375 -5.023 15.695 1 84.88 399 THR A N 1
ATOM 3130 C CA . THR A 1 399 ? -27.75 -4.895 14.289 1 84.88 399 THR A CA 1
ATOM 3131 C C . THR A 1 399 ? -27.141 -3.627 13.688 1 84.88 399 THR A C 1
ATOM 3133 O O . THR A 1 399 ? -26.344 -2.941 14.336 1 84.88 399 THR A O 1
ATOM 3136 N N . TYR A 1 400 ? -27.375 -3.484 12.359 1 88.56 400 TYR A N 1
ATOM 3137 C CA . TYR A 1 400 ? -26.922 -2.223 11.773 1 88.56 400 TYR A CA 1
ATOM 3138 C C . TYR A 1 400 ? -28.109 -1.439 11.211 1 88.56 400 TYR A C 1
ATOM 3140 O O . TYR A 1 400 ? -29.078 -2.027 10.734 1 88.56 400 TYR A O 1
ATOM 3148 N N . ASN A 1 401 ? -28.016 -0.143 11.422 1 88.12 401 ASN A N 1
ATOM 3149 C CA . ASN A 1 401 ? -29.047 0.767 10.938 1 88.12 401 ASN A CA 1
ATOM 3150 C C . ASN A 1 401 ? -28.516 1.694 9.852 1 88.12 401 ASN A C 1
ATOM 3152 O O . ASN A 1 401 ? -27.344 2.08 9.875 1 88.12 401 ASN A O 1
ATOM 3156 N N . THR A 1 402 ? -29.406 2.033 8.961 1 90.5 402 THR A N 1
ATOM 3157 C CA . THR A 1 402 ? -29.031 2.928 7.875 1 90.5 402 THR A CA 1
ATOM 3158 C C . THR A 1 402 ? -29.109 4.387 8.32 1 90.5 402 THR A C 1
ATOM 3160 O O . THR A 1 402 ? -30.125 4.824 8.859 1 90.5 402 THR A O 1
ATOM 3163 N N . LEU A 1 403 ? -28.031 5.078 8.156 1 89.25 403 LEU A N 1
ATOM 3164 C CA . LEU A 1 403 ? -27.984 6.496 8.484 1 89.25 403 LEU A CA 1
ATOM 3165 C C . LEU A 1 403 ? -28.344 7.348 7.273 1 89.25 403 LEU A C 1
ATOM 3167 O O . LEU A 1 403 ? -28.859 8.453 7.418 1 89.25 403 LEU A O 1
ATOM 3171 N N . GLY A 1 404 ? -28 6.891 6.137 1 91.31 404 GLY A N 1
ATOM 3172 C CA . GLY A 1 404 ? -28.203 7.59 4.879 1 91.31 404 GLY A CA 1
ATOM 3173 C C . GLY A 1 404 ? -27.453 6.961 3.719 1 91.31 404 GLY A C 1
ATOM 3174 O O . GLY A 1 404 ? -27.109 5.773 3.758 1 91.31 404 GLY A O 1
ATOM 3175 N N . TYR A 1 405 ? -27.312 7.801 2.668 1 92.69 405 TYR A N 1
ATOM 3176 C CA . TYR A 1 405 ? -26.703 7.305 1.437 1 92.69 405 TYR A CA 1
ATOM 3177 C C . TYR A 1 405 ? -25.656 8.273 0.915 1 92.69 405 TYR A C 1
ATOM 3179 O O . TYR A 1 405 ? -25.625 9.445 1.309 1 92.69 405 TYR A O 1
ATOM 3187 N N . TRP A 1 406 ? -24.75 7.707 0.146 1 92.88 406 TRP A N 1
ATOM 3188 C CA . TRP A 1 406 ? -23.734 8.539 -0.487 1 92.88 406 TRP A CA 1
ATOM 3189 C C . TRP A 1 406 ? -23.5 8.109 -1.933 1 92.88 406 TRP A C 1
ATOM 3191 O O . TRP A 1 406 ? -23.5 6.914 -2.24 1 92.88 406 TRP A O 1
ATOM 3201 N N . SER A 1 407 ? -23.359 8.984 -2.855 1 90 407 SER A N 1
ATOM 3202 C CA . SER A 1 407 ? -22.938 8.773 -4.234 1 90 407 SER A CA 1
ATOM 3203 C C . SER A 1 407 ? -22.031 9.906 -4.719 1 90 407 SER A C 1
ATOM 3205 O O . SER A 1 407 ? -22.078 11.016 -4.184 1 90 407 SER A O 1
ATOM 3207 N N . PRO A 1 408 ? -21.156 9.578 -5.613 1 84.56 408 PRO A N 1
ATOM 3208 C CA . PRO A 1 408 ? -20.312 10.648 -6.152 1 84.56 408 PRO A CA 1
ATOM 3209 C C . PRO A 1 408 ? -21.125 11.781 -6.777 1 84.56 408 PRO A C 1
ATOM 3211 O O . PRO A 1 408 ? -20.672 12.93 -6.805 1 84.56 408 PRO A O 1
ATOM 3214 N N . ASP A 1 409 ? -22.266 11.539 -7.152 1 80.94 409 ASP A N 1
ATOM 3215 C CA . ASP A 1 409 ? -23.094 12.5 -7.875 1 80.94 409 ASP A CA 1
ATOM 3216 C C . ASP A 1 409 ? -23.75 13.484 -6.914 1 80.94 409 ASP A C 1
ATOM 3218 O O . ASP A 1 409 ? -23.812 14.688 -7.191 1 80.94 409 ASP A O 1
ATOM 3222 N N . PHE A 1 410 ? -24.234 12.953 -5.77 1 83.44 410 PHE A N 1
ATOM 3223 C CA . PHE A 1 410 ? -25.016 13.844 -4.93 1 83.44 410 PHE A CA 1
ATOM 3224 C C . PHE A 1 410 ? -24.406 13.969 -3.543 1 83.44 410 PHE A C 1
ATOM 3226 O O . PHE A 1 410 ? -24.859 14.773 -2.725 1 83.44 410 PHE A O 1
ATOM 3233 N N . GLY A 1 411 ? -23.359 13.281 -3.291 1 87.75 411 GLY A N 1
ATOM 3234 C CA . GLY A 1 411 ? -22.812 13.305 -1.944 1 87.75 411 GLY A CA 1
ATOM 3235 C C . GLY A 1 411 ? -23.672 12.562 -0.938 1 87.75 411 GLY A C 1
ATOM 3236 O O . GLY A 1 411 ? -24.141 11.461 -1.21 1 87.75 411 GLY A O 1
ATOM 3237 N N . PHE A 1 412 ? -23.859 13.102 0.264 1 89.56 412 PHE A N 1
ATOM 3238 C CA . PHE A 1 412 ? -24.641 12.445 1.311 1 89.56 412 PHE A CA 1
ATOM 3239 C C . PHE A 1 412 ? -26.109 12.859 1.232 1 89.56 412 PHE A C 1
ATOM 3241 O O . PHE A 1 412 ? -26.422 14.016 0.95 1 89.56 412 PHE A O 1
ATOM 3248 N N . SER A 1 413 ? -26.969 11.875 1.43 1 88.75 413 SER A N 1
ATOM 3249 C CA . SER A 1 413 ? -28.406 12.117 1.455 1 88.75 413 SER A CA 1
ATOM 3250 C C . SER A 1 413 ? -29.109 11.156 2.412 1 88.75 413 SER A C 1
ATOM 3252 O O . SER A 1 413 ? -28.672 10.023 2.604 1 88.75 413 SER A O 1
ATOM 3254 N N . LYS A 1 414 ? -30.141 11.602 2.941 1 86.19 414 LYS A N 1
ATOM 3255 C CA . LYS A 1 414 ? -30.891 10.766 3.867 1 86.19 414 LYS A CA 1
ATOM 3256 C C . LYS A 1 414 ? -31.797 9.797 3.117 1 86.19 414 LYS A C 1
ATOM 3258 O O . LYS A 1 414 ? -32.125 8.727 3.637 1 86.19 414 LYS A O 1
ATOM 3263 N N . SER A 1 415 ? -32.156 10.188 1.924 1 84.5 415 SER A N 1
ATOM 3264 C CA . SER A 1 415 ? -33.031 9.336 1.143 1 84.5 415 SER A CA 1
ATOM 3265 C C . SER A 1 415 ? -32.531 9.164 -0.283 1 84.5 415 SER A C 1
ATOM 3267 O O . SER A 1 415 ? -31.641 9.898 -0.724 1 84.5 415 SER A O 1
ATOM 3269 N N . LEU A 1 416 ? -33.031 8.141 -0.923 1 83.19 416 LEU A N 1
ATOM 3270 C CA . LEU A 1 416 ? -32.656 7.859 -2.301 1 83.19 416 LEU A CA 1
ATOM 3271 C C . LEU A 1 416 ? -33.5 8.641 -3.281 1 83.19 416 LEU A C 1
ATOM 3273 O O . LEU A 1 416 ? -33.281 8.594 -4.492 1 83.19 416 LEU A O 1
ATOM 3277 N N . ASP A 1 417 ? -34.406 9.359 -2.717 1 74.94 417 ASP A N 1
ATOM 3278 C CA . ASP A 1 417 ? -35.281 10.141 -3.58 1 74.94 417 ASP A CA 1
ATOM 3279 C C . ASP A 1 417 ? -34.562 11.344 -4.172 1 74.94 417 ASP A C 1
ATOM 3281 O O . ASP A 1 417 ? -33.938 12.133 -3.439 1 74.94 417 ASP A O 1
ATOM 3285 N N . VAL A 1 418 ? -34.438 11.273 -5.473 1 62.88 418 VAL A N 1
ATOM 3286 C CA . VAL A 1 418 ? -33.688 12.266 -6.262 1 62.88 418 VAL A CA 1
ATOM 3287 C C . VAL A 1 418 ? -34.094 13.672 -5.805 1 62.88 418 VAL A C 1
ATOM 3289 O O . VAL A 1 418 ? -33.25 14.57 -5.789 1 62.88 418 VAL A O 1
ATOM 3292 N N . ALA A 1 419 ? -35.375 13.852 -5.426 1 54.91 419 ALA A N 1
ATOM 3293 C CA . ALA A 1 419 ? -35.812 15.18 -5.023 1 54.91 419 ALA A CA 1
ATOM 3294 C C . ALA A 1 419 ? -35.031 15.688 -3.822 1 54.91 419 ALA A C 1
ATOM 3296 O O . ALA A 1 419 ? -34.938 16.906 -3.592 1 54.91 419 ALA A O 1
ATOM 3297 N N . GLU A 1 420 ? -34.438 14.82 -3.182 1 56.19 420 GLU A N 1
ATOM 3298 C CA . GLU A 1 420 ? -33.75 15.18 -1.943 1 56.19 420 GLU A CA 1
ATOM 3299 C C . GLU A 1 420 ? -32.25 15.305 -2.16 1 56.19 420 GLU A C 1
ATOM 3301 O O . GLU A 1 420 ? -31.516 15.727 -1.262 1 56.19 420 GLU A O 1
ATOM 3306 N N . TYR A 1 421 ? -31.984 15.047 -3.512 1 57.03 421 TYR A N 1
ATOM 3307 C CA . TYR A 1 421 ? -30.562 15.094 -3.797 1 57.03 421 TYR A CA 1
ATOM 3308 C C . TYR A 1 421 ? -30.031 16.531 -3.699 1 57.03 421 TYR A C 1
ATOM 3310 O O . TYR A 1 421 ? -30.688 17.469 -4.148 1 57.03 421 TYR A O 1
ATOM 3318 N N . GLY A 1 422 ? -29 16.734 -3.143 1 52.28 422 GLY A N 1
ATOM 3319 C CA . GLY A 1 422 ? -28.359 18.047 -3.115 1 52.28 422 GLY A CA 1
ATOM 3320 C C . GLY A 1 422 ? -28.938 18.953 -2.053 1 52.28 422 GLY A C 1
ATOM 3321 O O . GLY A 1 422 ? -28.406 20.047 -1.811 1 52.28 422 GLY A O 1
ATOM 3322 N N . LYS A 1 423 ? -30.375 18.734 -1.615 1 49.81 423 LYS A N 1
ATOM 3323 C CA . LYS A 1 423 ? -30.984 19.625 -0.631 1 49.81 423 LYS A CA 1
ATOM 3324 C C . LYS A 1 423 ? -30.156 19.688 0.645 1 49.81 423 LYS A C 1
ATOM 3326 O O . LYS A 1 423 ? -30.391 20.531 1.518 1 49.81 423 LYS A O 1
ATOM 3331 N N . ASN A 1 424 ? -29.828 18.594 0.928 1 48.03 424 ASN A N 1
ATOM 3332 C CA . ASN A 1 424 ? -28.938 18.781 2.061 1 48.03 424 ASN A CA 1
ATOM 3333 C C . ASN A 1 424 ? -27.844 19.812 1.754 1 48.03 424 ASN A C 1
ATOM 3335 O O . ASN A 1 424 ? -26.969 19.562 0.93 1 48.03 424 ASN A O 1
ATOM 3339 N N . ASP A 1 425 ? -28.359 21.016 1.45 1 39.56 425 ASP A N 1
ATOM 3340 C CA . ASP A 1 425 ? -27.859 22.375 1.19 1 39.56 425 ASP A CA 1
ATOM 3341 C C . ASP A 1 425 ? -26.406 22.516 1.644 1 39.56 425 ASP A C 1
ATOM 3343 O O . ASP A 1 425 ? -25.984 21.875 2.619 1 39.56 425 ASP A O 1
ATOM 3347 N N . SER A 1 426 ? -25.531 22.969 0.723 1 38.28 426 SER A N 1
ATOM 3348 C CA . SER A 1 426 ? -24.297 23.719 0.637 1 38.28 426 SER A CA 1
ATOM 3349 C C . SER A 1 426 ? -24.047 24.547 1.899 1 38.28 426 SER A C 1
ATOM 3351 O O . SER A 1 426 ? -23.031 25.219 2.027 1 38.28 426 SER A O 1
ATOM 3353 N N . SER A 1 427 ? -25.156 24.922 2.406 1 35.09 427 SER A N 1
ATOM 3354 C CA . SER A 1 427 ? -24.969 26.094 3.258 1 35.09 427 SER A CA 1
ATOM 3355 C C . SER A 1 427 ? -24.078 25.766 4.457 1 35.09 427 SER A C 1
ATOM 3357 O O . SER A 1 427 ? -23.578 26.672 5.133 1 35.09 427 SER A O 1
ATOM 3359 N N . GLY A 1 428 ? -24.328 24.703 5.238 1 39.69 428 GLY A N 1
ATOM 3360 C CA . GLY A 1 428 ? -23.703 24.75 6.551 1 39.69 428 GLY A CA 1
ATOM 3361 C C . GLY A 1 428 ? -22.281 24.188 6.559 1 39.69 428 GLY A C 1
ATOM 3362 O O . GLY A 1 428 ? -21.906 23.422 5.668 1 39.69 428 GLY A O 1
ATOM 3363 N N . LYS A 1 429 ? -21.344 25 7.191 1 46.16 429 LYS A N 1
ATOM 3364 C CA . LYS A 1 429 ? -19.984 25.047 7.738 1 46.16 429 LYS A CA 1
ATOM 3365 C C . LYS A 1 429 ? -19.656 23.734 8.461 1 46.16 429 LYS A C 1
ATOM 3367 O O . LYS A 1 429 ? -20.359 23.344 9.391 1 46.16 429 LYS A O 1
ATOM 3372 N N . GLY A 1 430 ? -19.531 22.422 7.926 1 56.28 430 GLY A N 1
ATOM 3373 C CA . GLY A 1 430 ? -19.016 21.281 8.656 1 56.28 430 GLY A CA 1
ATOM 3374 C C . GLY A 1 430 ? -18.906 20.031 7.805 1 56.28 430 GLY A C 1
ATOM 3375 O O . GLY A 1 430 ? -19.188 20.062 6.605 1 56.28 430 GLY A O 1
ATOM 3376 N N . ASN A 1 431 ? -18.484 19.016 8.242 1 67.44 431 ASN A N 1
ATOM 3377 C CA . ASN A 1 431 ? -18.406 17.688 7.656 1 67.44 431 ASN A CA 1
ATOM 3378 C C . ASN A 1 431 ? -19.781 17.156 7.254 1 67.44 431 ASN A C 1
ATOM 3380 O O . ASN A 1 431 ? -20.656 16.984 8.102 1 67.44 431 ASN A O 1
ATOM 3384 N N . PRO A 1 432 ? -20.094 17.141 5.902 1 72.25 432 PRO A N 1
ATOM 3385 C CA . PRO A 1 432 ? -21.391 16.688 5.426 1 72.25 432 PRO A CA 1
ATOM 3386 C C . PRO A 1 432 ? -21.844 15.383 6.086 1 72.25 432 PRO A C 1
ATOM 3388 O O . PRO A 1 432 ? -23.047 15.141 6.242 1 72.25 432 PRO A O 1
ATOM 3391 N N . PHE A 1 433 ? -20.969 14.625 6.496 1 84.25 433 PHE A N 1
ATOM 3392 C CA . PHE A 1 433 ? -21.297 13.383 7.172 1 84.25 433 PHE A CA 1
ATOM 3393 C C . PHE A 1 433 ? -21.906 13.648 8.539 1 84.25 433 PHE A C 1
ATOM 3395 O O . PHE A 1 433 ? -22.859 12.984 8.938 1 84.25 433 PHE A O 1
ATOM 3402 N N . LEU A 1 434 ? -21.375 14.578 9.18 1 74.81 434 LEU A N 1
ATOM 3403 C CA . LEU A 1 434 ? -21.891 14.898 10.5 1 74.81 434 LEU A CA 1
ATOM 3404 C C . LEU A 1 434 ? -23.297 15.484 10.398 1 74.81 434 LEU A C 1
ATOM 3406 O O . LEU A 1 434 ? -24.125 15.305 11.305 1 74.81 434 LEU A O 1
ATOM 3410 N N . LYS A 1 435 ? -23.547 16.125 9.312 1 73.75 435 LYS A N 1
ATOM 3411 C CA . LYS A 1 435 ? -24.906 16.625 9.07 1 73.75 435 LYS A CA 1
ATOM 3412 C C . LYS A 1 435 ? -25.875 15.484 8.812 1 73.75 435 LYS A C 1
ATOM 3414 O O . LYS A 1 435 ? -27.031 15.531 9.258 1 73.75 435 LYS A O 1
ATOM 3419 N N . LEU A 1 436 ? -25.344 14.508 8.141 1 76.88 436 LEU A N 1
ATOM 3420 C CA . LEU A 1 436 ? -26.141 13.32 7.859 1 76.88 436 LEU A CA 1
ATOM 3421 C C . LEU A 1 436 ? -26.578 12.641 9.156 1 76.88 436 LEU A C 1
ATOM 3423 O O . LEU A 1 436 ? -27.703 12.172 9.266 1 76.88 436 LEU A O 1
ATOM 3427 N N . VAL A 1 437 ? -25.656 12.617 10.109 1 74.56 437 VAL A N 1
ATOM 3428 C CA . VAL A 1 437 ? -25.922 11.844 11.312 1 74.56 437 VAL A CA 1
ATOM 3429 C C . VAL A 1 437 ? -26.438 12.766 12.422 1 74.56 437 VAL A C 1
ATOM 3431 O O . VAL A 1 437 ? -26.609 12.336 13.562 1 74.56 437 VAL A O 1
ATOM 3434 N N . ASP A 1 438 ? -26.828 13.922 12 1 63.47 438 ASP A N 1
ATOM 3435 C CA . ASP A 1 438 ? -27.312 14.922 12.945 1 63.47 438 ASP A CA 1
ATOM 3436 C C . ASP A 1 438 ? -26.406 15.016 14.172 1 63.47 438 ASP A C 1
ATOM 3438 O O . ASP A 1 438 ? -26.875 15.008 15.305 1 63.47 438 ASP A O 1
ATOM 3442 N N . GLY A 1 439 ? -25.188 14.875 13.797 1 55.78 439 GLY A N 1
ATOM 3443 C CA . GLY A 1 439 ? -24.172 15.055 14.812 1 55.78 439 GLY A CA 1
ATOM 3444 C C . GLY A 1 439 ? -24.047 13.875 15.758 1 55.78 439 GLY A C 1
ATOM 3445 O O . GLY A 1 439 ? -23.281 13.922 16.719 1 55.78 439 GLY A O 1
ATOM 3446 N N . PHE A 1 440 ? -24.938 12.828 15.477 1 59.69 440 PHE A N 1
ATOM 3447 C CA . PHE A 1 440 ? -24.906 11.75 16.453 1 59.69 440 PHE A CA 1
ATOM 3448 C C . PHE A 1 440 ? -24.625 10.406 15.773 1 59.69 440 PHE A C 1
ATOM 3450 O O . PHE A 1 440 ? -25.25 10.086 14.758 1 59.69 440 PHE A O 1
ATOM 3457 N N . ILE A 1 441 ? -23.422 9.922 16 1 63.09 441 ILE A N 1
ATOM 3458 C CA . ILE A 1 441 ? -23.188 8.508 15.75 1 63.09 441 ILE A CA 1
ATOM 3459 C C . ILE A 1 441 ? -23.562 7.691 16.984 1 63.09 441 ILE A C 1
ATOM 3461 O O . ILE A 1 441 ? -23.156 8.023 18.109 1 63.09 441 ILE A O 1
ATOM 3465 N N . LYS A 1 442 ? -24.578 7.035 16.938 1 61.38 442 LYS A N 1
ATOM 3466 C CA . LYS A 1 442 ? -25.031 6.328 18.125 1 61.38 442 LYS A CA 1
ATOM 3467 C C . LYS A 1 442 ? -23.891 5.52 18.75 1 61.38 442 LYS A C 1
ATOM 3469 O O . LYS A 1 442 ? -23.438 4.531 18.156 1 61.38 442 LYS A O 1
ATOM 3474 N N . PRO A 1 443 ? -22.922 6.324 19.516 1 53.03 443 PRO A N 1
ATOM 3475 C CA . PRO A 1 443 ? -21.766 5.68 20.109 1 53.03 443 PRO A CA 1
ATOM 3476 C C . PRO A 1 443 ? -22.141 4.523 21.031 1 53.03 443 PRO A C 1
ATOM 3478 O O . PRO A 1 443 ? -23.297 4.41 21.453 1 53.03 443 PRO A O 1
ATOM 3481 N N . PRO A 1 444 ? -21 3.566 21.062 1 47.22 444 PRO A N 1
ATOM 3482 C CA . PRO A 1 444 ? -21.141 2.717 22.25 1 47.22 444 PRO A CA 1
ATOM 3483 C C . PRO A 1 444 ? -21.203 3.518 23.547 1 47.22 444 PRO A C 1
ATOM 3485 O O . PRO A 1 444 ? -20.469 4.496 23.703 1 47.22 444 PRO A O 1
ATOM 3488 N N . GLY A 1 445 ? -22.234 3.365 24.203 1 49.81 445 GLY A N 1
ATOM 3489 C CA . GLY A 1 445 ? -22.469 4.004 25.484 1 49.81 445 GLY A CA 1
ATOM 3490 C C . GLY A 1 445 ? -23.062 5.395 25.375 1 49.81 445 GLY A C 1
ATOM 3491 O O . GLY A 1 445 ? -23.609 5.754 24.328 1 49.81 445 GLY A O 1
ATOM 3492 N N . ASP A 1 446 ? -22.922 6.324 26.469 1 50.47 446 ASP A N 1
ATOM 3493 C CA . ASP A 1 446 ? -23.578 7.594 26.781 1 50.47 446 ASP A CA 1
ATOM 3494 C C . ASP A 1 446 ? -22.906 8.75 26.031 1 50.47 446 ASP A C 1
ATOM 3496 O O . ASP A 1 446 ? -23.094 9.914 26.375 1 50.47 446 ASP A O 1
ATOM 3500 N N . LEU A 1 447 ? -22.016 8.383 25.094 1 52.88 447 LEU A N 1
ATOM 3501 C CA . LEU A 1 447 ? -21.375 9.586 24.562 1 52.88 447 LEU A CA 1
ATOM 3502 C C . LEU A 1 447 ? -22.297 10.289 23.562 1 52.88 447 LEU A C 1
ATOM 3504 O O . LEU A 1 447 ? -22.766 9.672 22.609 1 52.88 447 LEU A O 1
ATOM 3508 N N . LYS A 1 448 ? -22.891 11.266 23.859 1 57.66 448 LYS A N 1
ATOM 3509 C CA . LYS A 1 448 ? -23.812 12.062 23.062 1 57.66 448 LYS A CA 1
ATOM 3510 C C . LYS A 1 448 ? -23.062 12.922 22.047 1 57.66 448 LYS A C 1
ATOM 3512 O O . LYS A 1 448 ? -23.594 13.914 21.547 1 57.66 448 LYS A O 1
ATOM 3517 N N . ARG A 1 449 ? -21.625 12.555 21.812 1 64.25 449 ARG A N 1
ATOM 3518 C CA . ARG A 1 449 ? -20.891 13.391 20.859 1 64.25 449 ARG A CA 1
ATOM 3519 C C . ARG A 1 449 ? -20.125 12.539 19.859 1 64.25 449 ARG A C 1
ATOM 3521 O O . ARG A 1 449 ? -19.984 11.328 20.047 1 64.25 449 ARG A O 1
ATOM 3528 N N . VAL A 1 450 ? -19.766 13.125 18.75 1 67.31 450 VAL A N 1
ATOM 3529 C CA . VAL A 1 450 ? -18.938 12.477 17.734 1 67.31 450 VAL A CA 1
ATOM 3530 C C . VAL A 1 450 ? -17.531 12.234 18.297 1 67.31 450 VAL A C 1
ATOM 3532 O O . VAL A 1 450 ? -16.922 13.133 18.859 1 67.31 450 VAL A O 1
ATOM 3535 N N . PRO A 1 451 ? -17.141 10.984 18.234 1 69.25 451 PRO A N 1
ATOM 3536 C CA . PRO A 1 451 ? -15.797 10.711 18.75 1 69.25 451 PRO A CA 1
ATOM 3537 C C . PRO A 1 451 ? -14.711 11.531 18.047 1 69.25 451 PRO A C 1
ATOM 3539 O O . PRO A 1 451 ? -14.781 11.734 16.828 1 69.25 451 PRO A O 1
ATOM 3542 N N . GLU A 1 452 ? -13.758 12.031 18.781 1 66.25 452 GLU A N 1
ATOM 3543 C CA . GLU A 1 452 ? -12.719 12.906 18.25 1 66.25 452 GLU A CA 1
ATOM 3544 C C . GLU A 1 452 ? -11.633 12.094 17.531 1 66.25 452 GLU A C 1
ATOM 3546 O O . GLU A 1 452 ? -10.859 12.641 16.75 1 66.25 452 GLU A O 1
ATOM 3551 N N . GLY A 1 453 ? -11.695 10.797 17.719 1 65.06 453 GLY A N 1
ATOM 3552 C CA . GLY A 1 453 ? -10.664 9.992 17.094 1 65.06 453 GLY A CA 1
ATOM 3553 C C . GLY A 1 453 ? -9.289 10.211 17.703 1 65.06 453 GLY A C 1
ATOM 3554 O O . GLY A 1 453 ? -8.273 10.156 17 1 65.06 453 GLY A O 1
ATOM 3555 N N . TRP A 1 454 ? -9.18 10.727 18.875 1 69 454 TRP A N 1
ATOM 3556 C CA . TRP A 1 454 ? -7.973 11.047 19.625 1 69 454 TRP A CA 1
ATOM 3557 C C . TRP A 1 454 ? -8.164 10.75 21.109 1 69 454 TRP A C 1
ATOM 3559 O O . TRP A 1 454 ? -9.281 10.812 21.625 1 69 454 TRP A O 1
ATOM 3569 N N . THR A 1 455 ? -7.125 10.172 21.625 1 68.19 455 THR A N 1
ATOM 3570 C CA . THR A 1 455 ? -7.215 10 23.078 1 68.19 455 THR A CA 1
ATOM 3571 C C . THR A 1 455 ? -7.277 11.352 23.781 1 68.19 455 THR A C 1
ATOM 3573 O O . THR A 1 455 ? -6.289 12.086 23.812 1 68.19 455 THR A O 1
ATOM 3576 N N . MET A 1 456 ? -8.43 11.586 24.234 1 69.06 456 MET A N 1
ATOM 3577 C CA . MET A 1 456 ? -8.633 12.883 24.875 1 69.06 456 MET A CA 1
ATOM 3578 C C . MET A 1 456 ? -7.984 12.906 26.266 1 69.06 456 MET A C 1
ATOM 3580 O O . MET A 1 456 ? -7.957 11.891 26.953 1 69.06 456 MET A O 1
ATOM 3584 N N . PRO A 1 457 ? -7.34 14.031 26.578 1 73.56 457 PRO A N 1
ATOM 3585 C CA . PRO A 1 457 ? -6.773 14.164 27.922 1 73.56 457 PRO A CA 1
ATOM 3586 C C . PRO A 1 457 ? -7.801 13.914 29.031 1 73.56 457 PRO A C 1
ATOM 3588 O O . PRO A 1 457 ? -8.977 14.242 28.859 1 73.56 457 PRO A O 1
ATOM 3591 N N . SER A 1 458 ? -7.445 13.117 30.047 1 73.81 458 SER A N 1
ATOM 3592 C CA . SER A 1 458 ? -8.273 12.828 31.203 1 73.81 458 SER A CA 1
ATOM 3593 C C . SER A 1 458 ? -7.66 13.406 32.469 1 73.81 458 SER A C 1
ATOM 3595 O O . SER A 1 458 ? -6.582 14 32.438 1 73.81 458 SER A O 1
ATOM 3597 N N . LEU A 1 459 ? -8.461 13.391 33.594 1 74.5 459 LEU A N 1
ATOM 3598 C CA . LEU A 1 459 ? -7.953 13.891 34.844 1 74.5 459 LEU A CA 1
ATOM 3599 C C . LEU A 1 459 ? -6.723 13.102 35.281 1 74.5 459 LEU A C 1
ATOM 3601 O O . LEU A 1 459 ? -5.805 13.664 35.906 1 74.5 459 LEU A O 1
ATOM 3605 N N . GLU A 1 460 ? -6.73 11.883 34.875 1 71.38 460 GLU A N 1
ATOM 3606 C CA . GLU A 1 460 ? -5.594 11.031 35.188 1 71.38 460 GLU A CA 1
ATOM 3607 C C . GLU A 1 460 ? -4.387 11.352 34.312 1 71.38 460 GLU A C 1
ATOM 3609 O O . GLU A 1 460 ? -3.246 11.312 34.781 1 71.38 460 GLU A O 1
ATOM 3614 N N . ASN A 1 461 ? -4.715 11.711 33.031 1 76.69 461 ASN A N 1
ATOM 3615 C CA . ASN A 1 461 ? -3.676 12.07 32.062 1 76.69 461 ASN A CA 1
ATOM 3616 C C . ASN A 1 461 ? -3.986 13.398 31.375 1 76.69 461 ASN A C 1
ATOM 3618 O O . ASN A 1 461 ? -4.418 13.422 30.219 1 76.69 461 ASN A O 1
ATOM 3622 N N . PRO A 1 462 ? -3.676 14.453 32.125 1 81.25 462 PRO A N 1
ATOM 3623 C CA . PRO A 1 462 ? -4.047 15.758 31.562 1 81.25 462 PRO A CA 1
ATOM 3624 C C . PRO A 1 462 ? -3.119 16.219 30.453 1 81.25 462 PRO A C 1
ATOM 3626 O O . PRO A 1 462 ? -2.018 15.68 30.297 1 81.25 462 PRO A O 1
ATOM 3629 N N . LEU A 1 463 ? -3.617 17.078 29.625 1 82.56 463 LEU A N 1
ATOM 3630 C CA . LEU A 1 463 ? -2.811 17.734 28.609 1 82.56 463 LEU A CA 1
ATOM 3631 C C . LEU A 1 463 ? -1.698 18.562 29.234 1 82.56 463 LEU A C 1
ATOM 3633 O O . LEU A 1 463 ? -1.952 19.375 30.141 1 82.56 463 LEU A O 1
ATOM 3637 N N . ILE A 1 464 ? -0.49 18.359 28.875 1 78.88 464 ILE A N 1
ATOM 3638 C CA . ILE A 1 464 ? 0.643 19.094 29.422 1 78.88 464 ILE A CA 1
ATOM 3639 C C . ILE A 1 464 ? 0.95 20.297 28.531 1 78.88 464 ILE A C 1
ATOM 3641 O O . ILE A 1 464 ? 1.203 20.141 27.328 1 78.88 464 ILE A O 1
ATOM 3645 N N . ILE A 1 465 ? 0.887 21.406 29.078 1 81.5 465 ILE A N 1
ATOM 3646 C CA . ILE A 1 465 ? 1.178 22.641 28.359 1 81.5 465 ILE A CA 1
ATOM 3647 C C . ILE A 1 465 ? 2.521 23.203 28.828 1 81.5 465 ILE A C 1
ATOM 3649 O O . ILE A 1 465 ? 2.693 23.531 30 1 81.5 465 ILE A O 1
ATOM 3653 N N . GLY A 1 466 ? 3.457 23.297 27.938 1 78.06 466 GLY A N 1
ATOM 3654 C CA . GLY A 1 466 ? 4.754 23.875 28.25 1 78.06 466 GLY A CA 1
ATOM 3655 C C . GLY A 1 466 ? 4.754 25.391 28.203 1 78.06 466 GLY A C 1
ATOM 3656 O O . GLY A 1 466 ? 4.359 25.984 27.203 1 78.06 466 GLY A O 1
ATOM 3657 N N . VAL A 1 467 ? 5.16 26 29.328 1 79.44 467 VAL A N 1
ATOM 3658 C CA . VAL A 1 467 ? 5.266 27.453 29.438 1 79.44 467 VAL A CA 1
ATOM 3659 C C . VAL A 1 467 ? 6.734 27.859 29.531 1 79.44 467 VAL A C 1
ATOM 3661 O O . VAL A 1 467 ? 7.465 27.375 30.406 1 79.44 467 VAL A O 1
ATOM 3664 N N . PRO A 1 468 ? 7.09 28.656 28.562 1 76.25 468 PRO A N 1
ATOM 3665 C CA . PRO A 1 468 ? 8.492 29.094 28.625 1 76.25 468 PRO A CA 1
ATOM 3666 C C . PRO A 1 468 ? 8.797 29.891 29.891 1 76.25 468 PRO A C 1
ATOM 3668 O O . PRO A 1 468 ? 8.094 30.844 30.203 1 76.25 468 PRO A O 1
ATOM 3671 N N . GLY A 1 469 ? 9.719 29.453 30.688 1 69.44 469 GLY A N 1
ATOM 3672 C CA . GLY A 1 469 ? 10.109 30.125 31.906 1 69.44 469 GLY A CA 1
ATOM 3673 C C . GLY A 1 469 ? 10.82 31.438 31.672 1 69.44 469 GLY A C 1
ATOM 3674 O O . GLY A 1 469 ? 10.695 32.375 32.469 1 69.44 469 GLY A O 1
ATOM 3675 N N . ASN A 1 470 ? 11.688 31.438 30.641 1 62.25 470 ASN A N 1
ATOM 3676 C CA . ASN A 1 470 ? 12.445 32.656 30.375 1 62.25 470 ASN A CA 1
ATOM 3677 C C . ASN A 1 470 ? 11.781 33.5 29.281 1 62.25 470 ASN A C 1
ATOM 3679 O O . ASN A 1 470 ? 12.406 33.812 28.266 1 62.25 470 ASN A O 1
ATOM 3683 N N . ALA A 1 471 ? 10.469 33.719 29.469 1 57.44 471 ALA A N 1
ATOM 3684 C CA . ALA A 1 471 ? 9.805 34.5 28.422 1 57.44 471 ALA A CA 1
ATOM 3685 C C . ALA A 1 471 ? 10.227 35.969 28.484 1 57.44 471 ALA A C 1
ATOM 3687 O O . ALA A 1 471 ? 10.461 36.5 29.562 1 57.44 471 ALA A O 1
ATOM 3688 N N . THR A 1 472 ? 10.789 36.531 27.406 1 55.19 472 THR A N 1
ATOM 3689 C CA . THR A 1 472 ? 11.258 37.906 27.297 1 55.19 472 THR A CA 1
ATOM 3690 C C . THR A 1 472 ? 10.172 38.875 27.734 1 55.19 472 THR A C 1
ATOM 3692 O O . THR A 1 472 ? 10.469 39.938 28.281 1 55.19 472 THR A O 1
ATOM 3695 N N . SER A 1 473 ? 8.898 38.5 27.453 1 57.62 473 SER A N 1
ATOM 3696 C CA . SER A 1 473 ? 7.824 39.406 27.797 1 57.62 473 SER A CA 1
ATOM 3697 C C . SER A 1 473 ? 6.922 38.844 28.875 1 57.62 473 SER A C 1
ATOM 3699 O O . SER A 1 473 ? 6.203 37.844 28.641 1 57.62 473 SER A O 1
ATOM 3701 N N . GLU A 1 474 ? 7.023 39.344 30.047 1 64.88 474 GLU A N 1
ATOM 3702 C CA . GLU A 1 474 ? 6.258 38.875 31.203 1 64.88 474 GLU A CA 1
ATOM 3703 C C . GLU A 1 474 ? 4.758 39.062 30.984 1 64.88 474 GLU A C 1
ATOM 3705 O O . GLU A 1 474 ? 3.945 38.406 31.641 1 64.88 474 GLU A O 1
ATOM 3710 N N . ASN A 1 475 ? 4.465 39.969 30.047 1 68.31 475 ASN A N 1
ATOM 3711 C CA . ASN A 1 475 ? 3.047 40.188 29.781 1 68.31 475 ASN A CA 1
ATOM 3712 C C . ASN A 1 475 ? 2.441 39 29.016 1 68.31 475 ASN A C 1
ATOM 3714 O O . ASN A 1 475 ? 1.234 38.781 29.078 1 68.31 475 ASN A O 1
ATOM 3718 N N . LEU A 1 476 ? 3.252 38.344 28.359 1 74.88 476 LEU A N 1
ATOM 3719 C CA . LEU A 1 476 ? 2.746 37.219 27.578 1 74.88 476 LEU A CA 1
ATOM 3720 C C . LEU A 1 476 ? 2.615 35.969 28.453 1 74.88 476 LEU A C 1
ATOM 3722 O O . LEU A 1 476 ? 1.576 35.312 28.453 1 74.88 476 LEU A O 1
ATOM 3726 N N . VAL A 1 477 ? 3.693 35.688 29.156 1 79.94 477 VAL A N 1
ATOM 3727 C CA . VAL A 1 477 ? 3.703 34.562 30.062 1 79.94 477 VAL A CA 1
ATOM 3728 C C . VAL A 1 477 ? 4.57 34.875 31.281 1 79.94 477 VAL A C 1
ATOM 3730 O O . VAL A 1 477 ? 5.648 35.438 31.156 1 79.94 477 VAL A O 1
ATOM 3733 N N . LYS A 1 478 ? 4.047 34.625 32.438 1 78.62 478 LYS A N 1
ATOM 3734 C CA . LYS A 1 478 ? 4.762 34.875 33.688 1 78.62 478 LYS A CA 1
ATOM 3735 C C . LYS A 1 478 ? 4.617 33.688 34.656 1 78.62 478 LYS A C 1
ATOM 3737 O O . LYS A 1 478 ? 3.518 33.156 34.812 1 78.62 478 LYS A O 1
ATOM 3742 N N . ILE A 1 479 ? 5.742 33.219 35.094 1 84.69 479 ILE A N 1
ATOM 3743 C CA . ILE A 1 479 ? 5.754 32.125 36.062 1 84.69 479 ILE A CA 1
ATOM 3744 C C . ILE A 1 479 ? 6.188 32.656 37.406 1 84.69 479 ILE A C 1
ATOM 3746 O O . ILE A 1 479 ? 7.266 33.25 37.531 1 84.69 479 ILE A O 1
ATOM 3750 N N . THR A 1 480 ? 5.363 32.625 38.344 1 81.31 480 THR A N 1
ATOM 3751 C CA . THR A 1 480 ? 5.684 33.094 39.688 1 81.31 480 THR A CA 1
ATOM 3752 C C . THR A 1 480 ? 5.742 31.922 40.656 1 81.31 480 THR A C 1
ATOM 3754 O O . THR A 1 480 ? 4.859 31.062 40.656 1 81.31 480 THR A O 1
ATOM 3757 N N . SER A 1 481 ? 6.855 31.766 41.219 1 77.88 481 SER A N 1
ATOM 3758 C CA . SER A 1 481 ? 7.016 30.703 42.188 1 77.88 481 SER A CA 1
ATOM 3759 C C . SER A 1 481 ? 6.438 31.125 43.562 1 77.88 481 SER A C 1
ATOM 3761 O O . SER A 1 481 ? 6.598 32.281 43.969 1 77.88 481 SER A O 1
ATOM 3763 N N . ILE A 1 482 ? 5.484 30.438 44.094 1 67.75 482 ILE A N 1
ATOM 3764 C CA . ILE A 1 482 ? 4.98 30.672 45.438 1 67.75 482 ILE A CA 1
ATOM 3765 C C . ILE A 1 482 ? 6.047 30.281 46.469 1 67.75 482 ILE A C 1
ATOM 3767 O O . ILE A 1 482 ? 6.648 29.219 46.375 1 67.75 482 ILE A O 1
ATOM 3771 N N . LYS A 1 483 ? 6.316 31.234 47.406 1 67.94 483 LYS A N 1
ATOM 3772 C CA . LYS A 1 483 ? 7.266 30.969 48.469 1 67.94 483 LYS A CA 1
ATOM 3773 C C . LYS A 1 483 ? 6.875 29.719 49.25 1 67.94 483 LYS A C 1
ATOM 3775 O O . LYS A 1 483 ? 5.719 29.562 49.656 1 67.94 483 LYS A O 1
ATOM 3780 N N . ASN A 1 484 ? 7.727 28.719 49.469 1 63.72 484 ASN A N 1
ATOM 3781 C CA . ASN A 1 484 ? 7.672 27.5 50.281 1 63.72 484 ASN A CA 1
ATOM 3782 C C . ASN A 1 484 ? 6.777 26.438 49.656 1 63.72 484 ASN A C 1
ATOM 3784 O O . ASN A 1 484 ? 6.234 25.578 50.344 1 63.72 484 ASN A O 1
ATOM 3788 N N . SER A 1 485 ? 6.266 26.688 48.375 1 62.94 485 SER A N 1
ATOM 3789 C CA . SER A 1 485 ? 5.453 25.656 47.75 1 62.94 485 SER A CA 1
ATOM 3790 C C . SER A 1 485 ? 6.012 25.281 46.375 1 62.94 485 SER A C 1
ATOM 3792 O O . SER A 1 485 ? 6.691 26.078 45.75 1 62.94 485 SER A O 1
ATOM 3794 N N . ALA A 1 486 ? 6.109 24.016 46.156 1 70.69 486 ALA A N 1
ATOM 3795 C CA . ALA A 1 486 ? 6.551 23.484 44.875 1 70.69 486 ALA A CA 1
ATOM 3796 C C . ALA A 1 486 ? 5.602 23.891 43.75 1 70.69 486 ALA A C 1
ATOM 3798 O O . ALA A 1 486 ? 5.918 23.734 42.562 1 70.69 486 ALA A O 1
ATOM 3799 N N . GLU A 1 487 ? 4.531 24.578 44.156 1 76.56 487 GLU A N 1
ATOM 3800 C CA . GLU A 1 487 ? 3.529 24.906 43.156 1 76.56 487 GLU A CA 1
ATOM 3801 C C . GLU A 1 487 ? 3.811 26.25 42.5 1 76.56 487 GLU A C 1
ATOM 3803 O O . GLU A 1 487 ? 4.258 27.188 43.156 1 76.56 487 GLU A O 1
ATOM 3808 N N . LYS A 1 488 ? 3.785 26.328 41.25 1 83 488 LYS A N 1
ATOM 3809 C CA . LYS A 1 488 ? 4.027 27.547 40.469 1 83 488 LYS A CA 1
ATOM 3810 C C . LYS A 1 488 ? 2.725 28.125 39.938 1 83 488 LYS A C 1
ATOM 3812 O O . LYS A 1 488 ? 1.778 27.391 39.656 1 83 488 LYS A O 1
ATOM 3817 N N . ILE A 1 489 ? 2.654 29.422 40.031 1 84.56 489 ILE A N 1
ATOM 3818 C CA . ILE A 1 489 ? 1.494 30.109 39.5 1 84.56 489 ILE A CA 1
ATOM 3819 C C . ILE A 1 489 ? 1.817 30.609 38.094 1 84.56 489 ILE A C 1
ATOM 3821 O O . ILE A 1 489 ? 2.848 31.266 37.875 1 84.56 489 ILE A O 1
ATOM 3825 N N . TYR A 1 490 ? 0.985 30.25 37.188 1 87.81 490 TYR A N 1
ATOM 3826 C CA . TYR A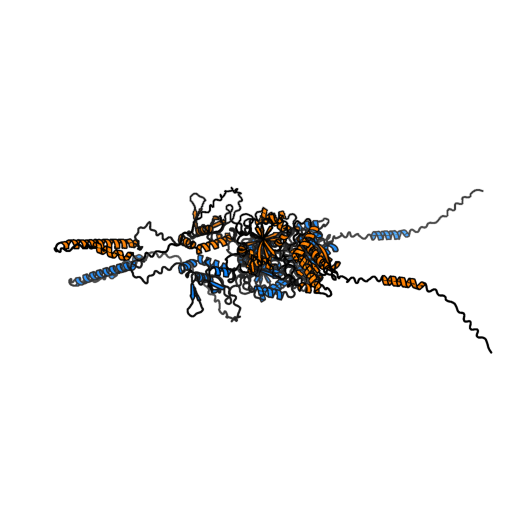 1 490 ? 1.149 30.656 35.812 1 87.81 490 TYR A CA 1
ATOM 3827 C C . TYR A 1 490 ? 0.17 31.766 35.438 1 87.81 490 TYR A C 1
ATOM 3829 O O . TYR A 1 490 ? -1.023 31.672 35.719 1 87.81 490 TYR A O 1
ATOM 3837 N N . SER A 1 491 ? 0.706 32.844 35 1 82.31 491 SER A N 1
ATOM 3838 C CA . SER A 1 491 ? -0.128 33.969 34.594 1 82.31 491 SER A CA 1
ATOM 3839 C C . SER A 1 491 ? 0.4 34.594 33.312 1 82.31 491 SER A C 1
ATOM 3841 O O . SER A 1 491 ? 1.458 34.219 32.812 1 82.31 491 SER A O 1
ATOM 3843 N N . GLY A 1 492 ? -0.427 35.531 32.75 1 80.5 492 GLY A N 1
ATOM 3844 C CA . GLY A 1 492 ? -0.06 36.219 31.516 1 80.5 492 GLY A CA 1
ATOM 3845 C C . GLY A 1 492 ? -1.152 36.188 30.469 1 80.5 492 GLY A C 1
ATOM 3846 O O . GLY A 1 492 ? -2.191 35.562 30.656 1 80.5 492 GLY A O 1
ATOM 3847 N N . PHE A 1 493 ? -0.872 36.938 29.438 1 80.31 493 PHE A N 1
ATOM 3848 C CA . PHE A 1 493 ? -1.834 37.062 28.344 1 80.31 493 PHE A CA 1
ATOM 3849 C C . PHE A 1 493 ? -2.156 35.688 27.75 1 80.31 493 PHE A C 1
ATOM 3851 O O . PHE A 1 493 ? -3.328 35.312 27.609 1 80.31 493 PHE A O 1
ATOM 3858 N N . CYS A 1 494 ? -1.152 34.906 27.391 1 82.06 494 CYS A N 1
ATOM 3859 C CA . CYS A 1 494 ? -1.336 33.625 26.719 1 82.06 494 CYS A CA 1
ATOM 3860 C C . CYS A 1 494 ? -2.074 32.625 27.625 1 82.06 494 CYS A C 1
ATOM 3862 O O . CYS A 1 494 ? -2.896 31.844 27.141 1 82.06 494 CYS A O 1
ATOM 3864 N N . ILE A 1 495 ? -1.771 32.719 28.859 1 87.31 495 ILE A N 1
ATOM 3865 C CA . ILE A 1 495 ? -2.41 31.812 29.797 1 87.31 495 ILE A CA 1
ATOM 3866 C C . ILE A 1 495 ? -3.891 32.156 29.938 1 87.31 495 ILE A C 1
ATOM 3868 O O . ILE A 1 495 ? -4.746 31.281 29.953 1 87.31 495 ILE A O 1
ATOM 3872 N N . ARG A 1 496 ? -4.18 33.406 30.016 1 86.56 496 ARG A N 1
ATOM 3873 C CA . ARG A 1 496 ? -5.566 33.844 30.141 1 86.56 496 ARG A CA 1
ATOM 3874 C C . ARG A 1 496 ? -6.363 33.5 28.875 1 86.56 496 ARG A C 1
ATOM 3876 O O . ARG A 1 496 ? -7.535 33.125 28.969 1 86.56 496 ARG A O 1
ATOM 3883 N N . VAL A 1 497 ? -5.699 33.75 27.844 1 87.19 497 VAL A N 1
ATOM 3884 C CA . VAL A 1 497 ? -6.359 33.375 26.594 1 87.19 497 VAL A CA 1
ATOM 3885 C C . VAL A 1 497 ? -6.695 31.891 26.609 1 87.19 497 VAL A C 1
ATOM 3887 O O . VAL A 1 497 ? -7.801 31.5 26.234 1 87.19 497 VAL A O 1
ATOM 3890 N N . PHE A 1 498 ? -5.789 31.078 27 1 90.12 498 PHE A N 1
ATOM 3891 C CA . PHE A 1 498 ? -5.996 29.641 27.031 1 90.12 498 PHE A CA 1
ATOM 3892 C C . PHE A 1 498 ? -7.121 29.266 27.984 1 90.12 498 PHE A C 1
ATOM 3894 O O . PHE A 1 498 ? -7.914 28.375 27.719 1 90.12 498 PHE A O 1
ATOM 3901 N N . GLU A 1 499 ? -7.191 29.938 29.078 1 89 499 GLU A N 1
ATOM 3902 C CA . GLU A 1 499 ? -8.25 29.672 30.031 1 89 499 GLU A CA 1
ATOM 3903 C C . GLU A 1 499 ? -9.617 30.062 29.469 1 89 499 GLU A C 1
ATOM 3905 O O . GLU A 1 499 ? -10.617 29.375 29.734 1 89 499 GLU A O 1
ATOM 3910 N N . GLU A 1 500 ? -9.609 31.109 28.734 1 88.81 500 GLU A N 1
ATOM 3911 C CA . GLU A 1 500 ? -10.867 31.484 28.094 1 88.81 500 GLU A CA 1
ATOM 3912 C C . GLU A 1 500 ? -11.266 30.484 27.031 1 88.81 500 GLU A C 1
ATOM 3914 O O . GLU A 1 500 ? -12.453 30.203 26.828 1 88.81 500 GLU A O 1
ATOM 3919 N N . VAL A 1 501 ? -10.266 30.016 26.344 1 90.31 501 VAL A N 1
ATOM 3920 C CA . VAL A 1 501 ? -10.5 29.016 25.312 1 90.31 501 VAL A CA 1
ATOM 3921 C C . VAL A 1 501 ? -11.094 27.75 25.953 1 90.31 501 VAL A C 1
ATOM 3923 O O . VAL A 1 501 ? -12.031 27.156 25.406 1 90.31 501 VAL A O 1
ATOM 3926 N N . LYS A 1 502 ? -10.633 27.344 27.062 1 88.56 502 LYS A N 1
ATOM 3927 C CA . LYS A 1 502 ? -11.109 26.156 27.75 1 88.56 502 LYS A CA 1
ATOM 3928 C C . LYS A 1 502 ? -12.586 26.281 28.125 1 88.56 502 LYS A C 1
ATOM 3930 O O . LYS A 1 502 ? -13.32 25.297 28.141 1 88.56 502 LYS A O 1
ATOM 3935 N N . ARG A 1 503 ? -12.984 27.422 28.328 1 84.38 503 ARG A N 1
ATOM 3936 C CA . ARG A 1 503 ? -14.359 27.672 28.734 1 84.38 503 ARG A CA 1
ATOM 3937 C C . ARG A 1 503 ? -15.312 27.578 27.547 1 84.38 503 ARG A C 1
ATOM 3939 O O . ARG A 1 503 ? -16.484 27.234 27.703 1 84.38 503 ARG A O 1
ATOM 3946 N N . ILE A 1 504 ? -14.727 27.859 26.438 1 83 504 ILE A N 1
ATOM 3947 C CA . ILE A 1 504 ? -15.578 27.906 25.25 1 83 504 ILE A CA 1
ATOM 3948 C C . ILE A 1 504 ? -15.617 26.547 24.578 1 83 504 ILE A C 1
ATOM 3950 O O . ILE A 1 504 ? -16.547 26.234 23.844 1 83 504 ILE A O 1
ATOM 3954 N N . LEU A 1 505 ? -14.672 25.766 24.891 1 83.25 505 LEU A N 1
ATOM 3955 C CA . LEU A 1 505 ? -14.625 24.438 24.266 1 83.25 505 LEU A CA 1
ATOM 3956 C C . LEU A 1 505 ? -15.828 23.609 24.672 1 83.25 505 LEU A C 1
ATOM 3958 O O . LEU A 1 505 ? -16.328 23.734 25.797 1 83.25 505 LEU A O 1
ATOM 3962 N N . GLU A 1 506 ? -16.344 22.812 23.844 1 72.5 506 GLU A N 1
ATOM 3963 C CA . GLU A 1 506 ? -17.547 22 24.047 1 72.5 506 GLU A CA 1
ATOM 3964 C C . GLU A 1 506 ? -17.234 20.766 24.891 1 72.5 506 GLU A C 1
ATOM 3966 O O . GLU A 1 506 ? -18.094 19.922 25.125 1 72.5 506 GLU A O 1
ATOM 3971 N N . TYR A 1 507 ? -15.977 20.594 25.219 1 74.94 507 TYR A N 1
ATOM 3972 C CA . TYR A 1 507 ? -15.562 19.469 26.062 1 74.94 507 TYR A CA 1
ATOM 3973 C C . TYR A 1 507 ? -14.547 19.922 27.109 1 74.94 507 TYR A C 1
ATOM 3975 O O . TYR A 1 507 ? -13.914 20.953 26.953 1 74.94 507 TYR A O 1
ATOM 3983 N N . ASP A 1 508 ? -14.531 19.156 28.188 1 78.88 508 ASP A N 1
ATOM 3984 C CA . ASP A 1 508 ? -13.555 19.453 29.219 1 78.88 508 ASP A CA 1
ATOM 3985 C C . ASP A 1 508 ? -12.141 19.078 28.766 1 78.88 508 ASP A C 1
ATOM 3987 O O . ASP A 1 508 ? -11.938 18.047 28.125 1 78.88 508 ASP A O 1
ATOM 3991 N N . LEU A 1 509 ? -11.234 19.969 28.922 1 85.44 509 LEU A N 1
ATOM 3992 C CA . LEU A 1 509 ? -9.844 19.75 28.562 1 85.44 509 LEU A CA 1
ATOM 3993 C C . LEU A 1 509 ? -8.945 19.859 29.797 1 85.44 509 LEU A C 1
ATOM 3995 O O . LEU A 1 509 ? -8.367 20.922 30.047 1 85.44 509 LEU A O 1
ATOM 3999 N N . PRO A 1 510 ? -8.953 18.781 30.625 1 84.81 510 PRO A N 1
ATOM 4000 C CA . PRO A 1 510 ? -8.008 18.828 31.734 1 84.81 510 PRO A CA 1
ATOM 4001 C C . PRO A 1 510 ? -6.574 19.109 31.297 1 84.81 510 PRO A C 1
ATOM 4003 O O . PRO A 1 510 ? -6.078 18.453 30.359 1 84.81 510 PRO A O 1
ATOM 4006 N N . SER A 1 511 ? -5.988 20.094 31.812 1 87 511 SER A N 1
ATOM 4007 C CA . SER A 1 511 ? -4.648 20.484 31.391 1 87 511 SER A CA 1
ATOM 4008 C C . SER A 1 511 ? -3.783 20.875 32.594 1 87 511 SER A C 1
ATOM 4010 O O . SER A 1 511 ? -4.305 21.188 33.656 1 87 511 SER A O 1
ATOM 4012 N N . ARG A 1 512 ? -2.561 20.672 32.5 1 85.31 512 ARG A N 1
ATOM 4013 C CA . ARG A 1 512 ? -1.574 21.062 33.5 1 85.31 512 ARG A CA 1
ATOM 4014 C C . ARG A 1 512 ? -0.435 21.844 32.875 1 85.31 512 ARG A C 1
ATOM 4016 O O . ARG A 1 512 ? 0.071 21.484 31.797 1 85.31 512 ARG A O 1
ATOM 4023 N N . TYR A 1 513 ? -0.079 22.984 33.5 1 86.88 513 TYR A N 1
ATOM 4024 C CA . TYR A 1 513 ? 1.025 23.812 33 1 86.88 513 TYR A CA 1
ATOM 4025 C C . TYR A 1 513 ? 2.355 23.312 33.562 1 86.88 513 TYR A C 1
ATOM 4027 O O . TYR A 1 513 ? 2.443 22.938 34.75 1 86.88 513 TYR A O 1
ATOM 4035 N N . VAL A 1 514 ? 3.307 23.234 32.75 1 82.75 514 VAL A N 1
ATOM 4036 C CA . VAL A 1 514 ? 4.648 22.844 33.156 1 82.75 514 VAL A CA 1
ATOM 4037 C C . VAL A 1 514 ? 5.664 23.859 32.656 1 82.75 514 VAL A C 1
ATOM 4039 O O . VAL A 1 514 ? 5.582 24.312 31.516 1 82.75 514 VAL A O 1
ATOM 4042 N N . GLU A 1 515 ? 6.531 24.25 33.562 1 82.31 515 GLU A N 1
ATOM 4043 C CA . GLU A 1 515 ? 7.574 25.203 33.219 1 82.31 515 GLU A CA 1
ATOM 4044 C C . GLU A 1 515 ? 8.648 24.562 32.344 1 82.31 515 GLU A C 1
ATOM 4046 O O . GLU A 1 515 ? 9.078 23.438 32.625 1 82.31 515 GLU A O 1
ATOM 4051 N N . PHE A 1 516 ? 8.922 25.203 31.219 1 78.69 516 PHE A N 1
ATOM 4052 C CA . PHE A 1 516 ? 9.992 24.766 30.328 1 78.69 516 PHE A CA 1
ATOM 4053 C C . PHE A 1 516 ? 11.141 25.766 30.344 1 78.69 516 PHE A C 1
ATOM 4055 O O . PHE A 1 516 ? 10.961 26.922 29.984 1 78.69 516 PHE A O 1
ATOM 4062 N N . ASN A 1 517 ? 12.266 25.219 30.828 1 72.38 517 ASN A N 1
ATOM 4063 C CA . ASN A 1 517 ? 13.453 26.062 30.891 1 72.38 517 ASN A CA 1
ATOM 4064 C C . ASN A 1 517 ? 14.328 25.891 29.656 1 72.38 517 ASN A C 1
ATOM 4066 O O . ASN A 1 517 ? 14.906 24.812 29.453 1 72.38 517 ASN A O 1
ATOM 4070 N N . GLY A 1 518 ? 14.086 26.531 28.547 1 65.62 518 GLY A N 1
ATOM 4071 C CA . GLY A 1 518 ? 14.867 26.5 27.312 1 65.62 518 GLY A CA 1
ATOM 4072 C C . GLY A 1 518 ? 14.492 27.578 26.328 1 65.62 518 GLY A C 1
ATOM 4073 O O . GLY A 1 518 ? 13.758 28.516 26.672 1 65.62 518 GLY A O 1
ATOM 4074 N N . THR A 1 519 ? 15.234 27.578 25.219 1 61.28 519 THR A N 1
ATOM 4075 C CA . THR A 1 519 ? 14.922 28.531 24.141 1 61.28 519 THR A CA 1
ATOM 4076 C C . THR A 1 519 ? 13.633 28.125 23.422 1 61.28 519 THR A C 1
ATOM 4078 O O . THR A 1 519 ? 13.164 27 23.578 1 61.28 519 THR A O 1
ATOM 4081 N N . TYR A 1 520 ? 13.047 29.094 22.922 1 60.62 520 TYR A N 1
ATOM 4082 C CA . TYR A 1 520 ? 11.844 28.828 22.141 1 60.62 520 TYR A CA 1
ATOM 4083 C C . TYR A 1 520 ? 12.094 27.75 21.109 1 60.62 520 TYR A C 1
ATOM 4085 O O . TYR A 1 520 ? 11.242 26.891 20.859 1 60.62 520 TYR A O 1
ATOM 4093 N N . ASP A 1 521 ? 13.234 27.828 20.625 1 61.47 521 ASP A N 1
ATOM 4094 C CA . ASP A 1 521 ? 13.578 26.812 19.625 1 61.47 521 ASP A CA 1
ATOM 4095 C C . ASP A 1 521 ? 13.578 25.422 20.219 1 61.47 521 ASP A C 1
ATOM 4097 O O . ASP A 1 521 ? 13.141 24.453 19.594 1 61.47 521 ASP A O 1
ATOM 4101 N N . ASN A 1 522 ? 13.969 25.422 21.406 1 64.06 522 ASN A N 1
ATOM 4102 C CA . ASN A 1 522 ? 13.961 24.141 22.094 1 64.06 522 ASN A CA 1
ATOM 4103 C C . ASN A 1 522 ? 12.531 23.656 22.344 1 64.06 522 ASN A C 1
ATOM 4105 O O . ASN A 1 522 ? 12.258 22.453 22.25 1 64.06 522 ASN A O 1
ATOM 4109 N N . LEU A 1 523 ? 11.75 24.656 22.625 1 68.88 523 LEU A N 1
ATOM 4110 C CA . LEU A 1 523 ? 10.359 24.297 22.875 1 68.88 523 LEU A CA 1
ATOM 4111 C C . LEU A 1 523 ? 9.703 23.719 21.625 1 68.88 523 LEU A C 1
ATOM 4113 O O . LEU A 1 523 ? 9.016 22.703 21.703 1 68.88 523 LEU A O 1
ATOM 4117 N N . VAL A 1 524 ? 9.984 24.375 20.578 1 64.5 524 VAL A N 1
ATOM 4118 C CA . VAL A 1 524 ? 9.445 23.922 19.312 1 64.5 524 VAL A CA 1
ATOM 4119 C C . VAL A 1 524 ? 10.031 22.547 18.969 1 64.5 524 VAL A C 1
ATOM 4121 O O . VAL A 1 524 ? 9.328 21.672 18.453 1 64.5 524 VAL A O 1
ATOM 4124 N N . GLY A 1 525 ? 11.25 22.516 19.219 1 61.84 525 GLY A N 1
ATOM 4125 C CA . GLY A 1 525 ? 11.906 21.234 19 1 61.84 525 GLY A CA 1
ATOM 4126 C C . GLY A 1 525 ? 11.289 20.094 19.797 1 61.84 525 GLY A C 1
ATOM 4127 O O . GLY A 1 525 ? 11.125 18.984 19.281 1 61.84 525 GLY A O 1
ATOM 4128 N N . ASN A 1 526 ? 10.859 20.438 20.984 1 62.94 526 ASN A N 1
ATOM 4129 C CA . ASN A 1 526 ? 10.25 19.422 21.844 1 62.94 526 ASN A CA 1
ATOM 4130 C C . ASN A 1 526 ? 8.891 18.969 21.297 1 62.94 526 ASN A C 1
ATOM 4132 O O . ASN A 1 526 ? 8.492 17.828 21.484 1 62.94 526 ASN A O 1
ATOM 4136 N N . VAL A 1 527 ? 8.297 19.875 20.688 1 64.56 527 VAL A N 1
ATOM 4137 C CA . VAL A 1 527 ? 7.031 19.516 20.062 1 64.56 527 VAL A CA 1
ATOM 4138 C C . VAL A 1 527 ? 7.289 18.656 18.828 1 64.56 527 VAL A C 1
ATOM 4140 O O . VAL A 1 527 ? 6.605 17.641 18.625 1 64.56 527 VAL A O 1
ATOM 4143 N N . ALA A 1 528 ? 8.344 19.141 18.203 1 58.69 528 ALA A N 1
ATOM 4144 C CA . ALA A 1 528 ? 8.695 18.422 16.984 1 58.69 528 ALA A CA 1
ATOM 4145 C C . ALA A 1 528 ? 9.188 17.016 17.297 1 58.69 528 ALA A C 1
ATOM 4147 O O . ALA A 1 528 ? 8.898 16.078 16.562 1 58.69 528 ALA A O 1
ATOM 4148 N N . ASN A 1 529 ? 9.891 16.984 18.406 1 52.09 529 ASN A N 1
ATOM 4149 C CA . ASN A 1 529 ? 10.484 15.703 18.781 1 52.09 529 ASN A CA 1
ATOM 4150 C C . ASN A 1 529 ? 9.516 14.852 19.594 1 52.09 529 ASN A C 1
ATOM 4152 O O . ASN A 1 529 ? 9.922 13.875 20.234 1 52.09 529 ASN A O 1
ATOM 4156 N N . LYS A 1 530 ? 8.211 15.32 19.578 1 55.56 530 LYS A N 1
ATOM 4157 C CA . LYS A 1 530 ? 7.082 14.578 20.141 1 55.56 530 LYS A CA 1
ATOM 4158 C C . LYS A 1 530 ? 7.191 14.453 21.656 1 55.56 530 LYS A C 1
ATOM 4160 O O . LYS A 1 530 ? 6.668 13.5 22.234 1 55.56 530 LYS A O 1
ATOM 4165 N N . VAL A 1 531 ? 8.109 15.281 22.172 1 51.81 531 VAL A N 1
ATOM 4166 C CA . VAL A 1 531 ? 7.984 15.414 23.625 1 51.81 531 VAL A CA 1
ATOM 4167 C C . VAL A 1 531 ? 6.59 15.938 23.969 1 51.81 531 VAL A C 1
ATOM 4169 O O . VAL A 1 531 ? 5.945 15.43 24.891 1 51.81 531 VAL A O 1
ATOM 4172 N N . PHE A 1 532 ? 6.172 16.781 23.047 1 53.12 532 PHE A N 1
ATOM 4173 C CA . PHE A 1 532 ? 4.789 17.234 23.062 1 53.12 532 PHE A CA 1
ATOM 4174 C C . PHE A 1 532 ? 4.035 16.703 21.844 1 53.12 532 PHE A C 1
ATOM 4176 O O . PHE A 1 532 ? 4.531 16.797 20.719 1 53.12 532 PHE A O 1
ATOM 4183 N N . GLN A 1 533 ? 2.887 16.016 22.125 1 59.47 533 GLN A N 1
ATOM 4184 C CA . GLN A 1 533 ? 2.146 15.383 21.047 1 59.47 533 GLN A CA 1
ATOM 4185 C C . GLN A 1 533 ? 1.722 16.406 20 1 59.47 533 GLN A C 1
ATOM 4187 O O . GLN A 1 533 ? 1.345 17.531 20.328 1 59.47 533 GLN A O 1
ATOM 4192 N N . LYS A 1 534 ? 2.105 16.141 18.781 1 60.97 534 LYS A N 1
ATOM 4193 C CA . LYS A 1 534 ? 1.71 16.984 17.656 1 60.97 534 LYS A CA 1
ATOM 4194 C C . LYS A 1 534 ? 0.556 16.359 16.891 1 60.97 534 LYS A C 1
ATOM 4196 O O . LYS A 1 534 ? 0.346 15.141 16.938 1 60.97 534 LYS A O 1
ATOM 4201 N N . GLY A 1 535 ? -0.362 17.25 16.469 1 60.88 535 GLY A N 1
ATOM 4202 C CA . GLY A 1 535 ? -1.376 16.812 15.531 1 60.88 535 GLY A CA 1
ATOM 4203 C C . GLY A 1 535 ? -2.717 16.531 16.188 1 60.88 535 GLY A C 1
ATOM 4204 O O . GLY A 1 535 ? -3.586 15.891 15.594 1 60.88 535 GLY A O 1
ATOM 4205 N N . SER A 1 536 ? -2.785 16.859 17.438 1 67.31 536 SER A N 1
ATOM 4206 C CA . SER A 1 536 ? -4.059 16.703 18.125 1 67.31 536 SER A CA 1
ATOM 4207 C C . SER A 1 536 ? -5.148 17.562 17.5 1 67.31 536 SER A C 1
ATOM 4209 O O . SER A 1 536 ? -4.891 18.688 17.078 1 67.31 536 SER A O 1
ATOM 4211 N N . PRO A 1 537 ? -6.234 16.906 17.266 1 65.94 537 PRO A N 1
ATOM 4212 C CA . PRO A 1 537 ? -7.34 17.719 16.781 1 65.94 537 PRO A CA 1
ATOM 4213 C C . PRO A 1 537 ? -7.691 18.875 17.719 1 65.94 537 PRO A C 1
ATOM 4215 O O . PRO A 1 537 ? -8.383 19.812 17.328 1 65.94 537 PRO A O 1
ATOM 4218 N N . ILE A 1 538 ? -7.094 18.797 18.922 1 73.44 538 ILE A N 1
ATOM 4219 C CA . ILE A 1 538 ? -7.367 19.828 19.922 1 73.44 538 ILE A CA 1
ATOM 4220 C C . ILE A 1 538 ? -6.809 21.156 19.438 1 73.44 538 ILE A C 1
ATOM 4222 O O . ILE A 1 538 ? -7.371 22.219 19.734 1 73.44 538 ILE A O 1
ATOM 4226 N N . ALA A 1 539 ? -5.699 21.031 18.734 1 71.19 539 ALA A N 1
ATOM 4227 C CA . ALA A 1 539 ? -5.074 22.266 18.25 1 71.19 539 ALA A CA 1
ATOM 4228 C C . ALA A 1 539 ? -6.031 23.047 17.359 1 71.19 539 ALA A C 1
ATOM 4230 O O . ALA A 1 539 ? -6.129 24.266 17.469 1 71.19 539 ALA A O 1
ATOM 4231 N N . ALA A 1 540 ? -6.691 22.281 16.562 1 67 540 ALA A N 1
ATOM 4232 C CA . ALA A 1 540 ? -7.656 22.938 15.672 1 67 540 ALA A CA 1
ATOM 4233 C C . ALA A 1 540 ? -8.82 23.531 16.469 1 67 540 ALA A C 1
ATOM 4235 O O . ALA A 1 540 ? -9.281 24.625 16.172 1 67 540 ALA A O 1
ATOM 4236 N N . ASP A 1 541 ? -9.227 22.812 17.438 1 74.69 541 ASP A N 1
ATOM 4237 C CA . ASP A 1 541 ? -10.32 23.312 18.266 1 74.69 541 ASP A CA 1
ATOM 4238 C C . ASP A 1 541 ? -9.914 24.562 19.031 1 74.69 541 ASP A C 1
ATOM 4240 O O . ASP A 1 541 ? -10.703 25.5 19.156 1 74.69 541 ASP A O 1
ATOM 4244 N N . ILE A 1 542 ? -8.734 24.531 19.469 1 79.38 542 ILE A N 1
ATOM 4245 C CA . ILE A 1 542 ? -8.227 25.672 20.203 1 79.38 542 ILE A CA 1
ATOM 4246 C C . ILE A 1 542 ? -8.109 26.875 19.266 1 79.38 542 ILE A C 1
ATOM 4248 O O . ILE A 1 542 ? -8.492 27.984 19.625 1 79.38 542 ILE A O 1
ATOM 4252 N N . SER A 1 543 ? -7.648 26.609 18.141 1 71.19 543 SER A N 1
ATOM 4253 C CA . SER A 1 543 ? -7.523 27.688 17.172 1 71.19 543 SER A CA 1
ATOM 4254 C C . SER A 1 543 ? -8.883 28.281 16.828 1 71.19 543 SER A C 1
ATOM 4256 O O . SER A 1 543 ? -9.031 29.5 16.719 1 71.19 543 SER A O 1
ATOM 4258 N N . LYS A 1 544 ? -9.82 27.438 16.641 1 71.69 544 LYS A N 1
ATOM 4259 C CA . LYS A 1 544 ? -11.18 27.891 16.375 1 71.69 544 LYS A CA 1
ATOM 4260 C C . LYS A 1 544 ? -11.734 28.688 17.547 1 71.69 544 LYS A C 1
ATOM 4262 O O . LYS A 1 544 ? -12.414 29.703 17.344 1 71.69 544 LYS A O 1
ATOM 4267 N N . ALA A 1 545 ? -11.445 28.188 18.656 1 79.38 545 ALA A N 1
ATOM 4268 C CA . ALA A 1 545 ? -11.898 28.891 19.859 1 79.38 545 ALA A CA 1
ATOM 4269 C C . ALA A 1 545 ? -11.258 30.266 19.969 1 79.38 545 ALA A C 1
ATOM 4271 O O . ALA A 1 545 ? -11.914 31.234 20.375 1 79.38 545 ALA A O 1
ATOM 4272 N N . ILE A 1 546 ? -10.055 30.344 19.625 1 77.19 546 ILE A N 1
ATOM 4273 C CA . ILE A 1 546 ? -9.359 31.625 19.672 1 77.19 546 ILE A CA 1
ATOM 4274 C C . ILE A 1 546 ? -9.992 32.594 18.672 1 77.19 546 ILE A C 1
ATOM 4276 O O . ILE A 1 546 ? -10.172 33.781 18.969 1 77.19 546 ILE A O 1
ATOM 4280 N N . LEU A 1 547 ? -10.328 32.031 17.578 1 67.62 547 LEU A N 1
ATOM 4281 C CA . LEU A 1 547 ? -10.984 32.844 16.578 1 67.62 547 LEU A CA 1
ATOM 4282 C C . LEU A 1 547 ? -12.336 33.344 17.078 1 67.62 547 LEU A C 1
ATOM 4284 O O . LEU A 1 547 ? -12.719 34.5 16.828 1 67.62 547 LEU A O 1
ATOM 4288 N N . ARG A 1 548 ? -13.016 32.531 17.719 1 74.94 548 ARG A N 1
ATOM 4289 C CA . ARG A 1 548 ? -14.297 32.938 18.297 1 74.94 548 ARG A CA 1
ATOM 4290 C C . ARG A 1 548 ? -14.102 34.031 19.359 1 74.94 548 ARG A C 1
ATOM 4292 O O . ARG A 1 548 ? -14.906 34.938 19.453 1 74.94 548 ARG A O 1
ATOM 4299 N N . LEU A 1 549 ? -13.078 33.906 20.062 1 76.94 549 LEU A N 1
ATOM 4300 C CA . LEU A 1 549 ? -12.766 34.906 21.078 1 76.94 549 LEU A CA 1
ATOM 4301 C C . LEU A 1 549 ? -12.43 36.25 20.422 1 76.94 549 LEU A C 1
ATOM 4303 O O . LEU A 1 549 ? -12.719 37.312 20.984 1 76.94 549 LEU A O 1
ATOM 4307 N N . THR A 1 550 ? -11.891 36.125 19.344 1 70 550 THR A N 1
ATOM 4308 C CA . THR A 1 550 ? -11.57 37.344 18.609 1 70 550 THR A CA 1
ATOM 4309 C C . THR A 1 550 ? -12.844 38 18.094 1 70 550 THR A C 1
ATOM 4311 O O . THR A 1 550 ? -12.977 39.219 18.141 1 70 550 THR A O 1
ATOM 4314 N N . GLU A 1 551 ? -13.727 37.125 17.672 1 68.62 551 GLU A N 1
ATOM 4315 C CA . GLU A 1 551 ? -14.969 37.625 17.094 1 68.62 551 GLU A CA 1
ATOM 4316 C C . GLU A 1 551 ? -15.875 38.219 18.172 1 68.62 551 GLU A C 1
ATOM 4318 O O . GLU A 1 551 ? -16.578 39.188 17.938 1 68.62 551 GLU A O 1
ATOM 4323 N N . ASP A 1 552 ? -15.789 37.625 19.281 1 72 552 ASP A N 1
ATOM 4324 C CA . ASP A 1 552 ? -16.672 38.094 20.359 1 72 552 ASP A CA 1
ATOM 4325 C C . ASP A 1 552 ? -16.047 39.25 21.109 1 72 552 ASP A C 1
ATOM 4327 O O . ASP A 1 552 ? -16.688 39.875 21.969 1 72 552 ASP A O 1
ATOM 4331 N N . GLY A 1 553 ? -14.766 39.625 20.75 1 70 553 GLY A N 1
ATOM 4332 C CA . GLY A 1 553 ? -14.125 40.812 21.344 1 70 553 GLY A CA 1
ATOM 4333 C C . GLY A 1 553 ? -13.375 40.5 22.625 1 70 553 GLY A C 1
ATOM 4334 O O . GLY A 1 553 ? -12.695 41.344 23.172 1 70 553 GLY A O 1
ATOM 4335 N N . THR A 1 554 ? -13.531 39.344 23.062 1 81.25 554 THR A N 1
ATOM 4336 C CA . THR A 1 554 ? -12.875 38.938 24.297 1 81.25 554 THR A CA 1
ATOM 4337 C C . THR A 1 554 ? -11.359 39 24.172 1 81.25 554 THR A C 1
ATOM 4339 O O . THR A 1 554 ? -10.664 39.438 25.094 1 81.25 554 THR A O 1
ATOM 4342 N N . LEU A 1 555 ? -10.883 38.625 23.109 1 79.88 555 LEU A N 1
ATOM 4343 C CA . LEU A 1 555 ? -9.438 38.656 22.891 1 79.88 555 LEU A CA 1
ATOM 4344 C C . LEU A 1 555 ? -8.906 40.062 22.938 1 79.88 555 LEU A C 1
ATOM 4346 O O . LEU A 1 555 ? -7.832 40.312 23.5 1 79.88 555 LEU A O 1
ATOM 4350 N N . LYS A 1 556 ? -9.648 40.938 22.375 1 73.38 556 LYS A N 1
ATOM 4351 C CA . LYS A 1 556 ? -9.242 42.344 22.391 1 73.38 556 LYS A CA 1
ATOM 4352 C C . LYS A 1 556 ? -9.219 42.875 23.828 1 73.38 556 LYS A C 1
ATOM 4354 O O . LYS A 1 556 ? -8.305 43.594 24.203 1 73.38 556 LYS A O 1
ATOM 4359 N N . ARG A 1 557 ? -10.18 42.531 24.516 1 78.06 557 ARG A N 1
ATOM 4360 C CA . ARG A 1 557 ? -10.227 42.938 25.906 1 78.06 557 ARG A CA 1
ATOM 4361 C C . ARG A 1 557 ? -9.023 42.406 26.672 1 78.06 557 ARG A C 1
ATOM 4363 O O . ARG A 1 557 ? -8.406 43.125 27.469 1 78.06 557 ARG A O 1
ATOM 4370 N N . LEU A 1 558 ? -8.68 41.25 26.359 1 80.75 558 LEU A N 1
ATOM 4371 C CA . LEU A 1 558 ? -7.543 40.625 27.047 1 80.75 558 LEU A CA 1
ATOM 4372 C C . LEU A 1 558 ? -6.234 41.281 26.594 1 80.75 558 LEU A C 1
ATOM 4374 O O . LEU A 1 558 ? -5.32 41.469 27.406 1 80.75 558 LEU A O 1
ATOM 4378 N N . GLU A 1 559 ? -6.188 41.531 25.438 1 76.12 559 GLU A N 1
ATOM 4379 C CA . GLU A 1 559 ? -4.992 42.188 24.906 1 76.12 559 GLU A CA 1
ATOM 4380 C C . GLU A 1 559 ? -4.797 43.562 25.547 1 76.12 559 GLU A C 1
ATOM 4382 O O . GLU A 1 559 ? -3.674 43.938 25.891 1 76.12 559 GLU A O 1
ATOM 4387 N N . GLU A 1 560 ? -5.867 44.281 25.688 1 70 560 GLU A N 1
ATOM 4388 C CA . GLU A 1 560 ? -5.816 45.594 26.312 1 70 560 GLU A CA 1
ATOM 4389 C C . GLU A 1 560 ? -5.441 45.5 27.781 1 70 560 GLU A C 1
ATOM 4391 O O . GLU A 1 560 ? -4.695 46.312 28.297 1 70 560 GLU A O 1
ATOM 4396 N N . GLU A 1 561 ? -5.914 44.5 28.234 1 74.62 561 GLU A N 1
ATOM 4397 C CA . GLU A 1 561 ? -5.664 44.281 29.672 1 74.62 561 GLU A CA 1
ATOM 4398 C C . GLU A 1 561 ? -4.211 43.906 29.922 1 74.62 561 GLU A C 1
ATOM 4400 O O . GLU A 1 561 ? -3.607 44.344 30.906 1 74.62 561 GLU A O 1
ATOM 4405 N N . TRP A 1 562 ? -3.701 43.125 29.031 1 70.94 562 TRP A N 1
ATOM 4406 C CA . TRP A 1 562 ? -2.416 42.5 29.375 1 70.94 562 TRP A CA 1
ATOM 4407 C C . TRP A 1 562 ? -1.295 43.125 28.531 1 70.94 562 TRP A C 1
ATOM 4409 O O . TRP A 1 562 ? -0.139 43.156 28.953 1 70.94 562 TRP A O 1
ATOM 4419 N N . LEU A 1 563 ? -1.662 43.406 27.375 1 63.69 563 LEU A N 1
ATOM 4420 C CA . LEU A 1 563 ? -0.595 43.844 26.469 1 63.69 563 LEU A CA 1
ATOM 4421 C C . LEU A 1 563 ? -0.561 45.375 26.359 1 63.69 563 LEU A C 1
ATOM 4423 O O . LEU A 1 563 ? 0.458 45.938 25.969 1 63.69 563 LEU A O 1
ATOM 4427 N N . THR A 1 564 ? -1.628 46.094 26.594 1 53.59 564 THR A N 1
ATOM 4428 C CA . THR A 1 564 ? -1.612 47.562 26.562 1 53.59 564 THR A CA 1
ATOM 4429 C C . THR A 1 564 ? -1.153 48.125 27.906 1 53.59 564 THR A C 1
ATOM 4431 O O . THR A 1 564 ? -1.61 47.688 28.953 1 53.59 564 THR A O 1
ATOM 4434 N N . PRO A 1 565 ? -0.027 48.656 28.094 1 44.66 565 PRO A N 1
ATOM 4435 C CA . PRO A 1 565 ? 0.427 49.312 29.328 1 44.66 565 PRO A CA 1
ATOM 4436 C C . PRO A 1 565 ? -0.691 50.062 30.062 1 44.66 565 PRO A C 1
ATOM 4438 O O . PRO A 1 565 ? -1.554 50.656 29.406 1 44.66 565 PRO A O 1
ATOM 4441 N N . SER A 1 566 ? -1.114 49.562 31.047 1 38.47 566 SER A N 1
ATOM 4442 C CA . SER A 1 566 ? -1.958 50.375 31.922 1 38.47 566 SER A CA 1
ATOM 4443 C C . SER A 1 566 ? -1.436 51.812 32 1 38.47 566 SER A C 1
ATOM 4445 O O . SER A 1 566 ? -0.238 52.031 32.188 1 38.47 566 SER A O 1
ATOM 4447 N N . ALA A 1 567 ? -1.903 52.75 31.5 1 34.25 567 ALA A N 1
ATOM 4448 C CA . ALA A 1 567 ? -1.7 54.125 31.938 1 34.25 567 ALA A CA 1
ATOM 4449 C C . ALA A 1 567 ? -1.667 54.219 33.469 1 34.25 567 ALA A C 1
ATOM 4451 O O . ALA A 1 567 ? -2.52 54.875 34.062 1 34.25 567 ALA A O 1
ATOM 4452 N N . GLU A 1 568 ? -1.486 53.312 34.281 1 32.94 568 GLU A N 1
ATOM 4453 C CA . GLU A 1 568 ? -1.138 53.781 35.625 1 32.94 568 GLU A CA 1
ATOM 4454 C C . GLU A 1 568 ? 0.145 54.625 35.594 1 32.94 568 GLU A C 1
ATOM 4456 O O . GLU A 1 568 ? 1.222 54.094 35.312 1 32.94 568 GLU A O 1
ATOM 4461 N N . CYS A 1 569 ? 0.147 55.844 35.156 1 32.09 569 CYS A N 1
ATOM 4462 C CA . CYS A 1 569 ? 0.932 56.969 35.594 1 32.09 569 CYS A CA 1
ATOM 4463 C C . CYS A 1 569 ? 1.37 56.812 37.062 1 32.09 569 CYS A C 1
ATOM 4465 O O . CYS A 1 569 ? 0.579 56.406 37.906 1 32.09 569 CYS A O 1
ATOM 4467 N N . ARG A 1 570 ? 2.691 56.781 37.156 1 33.28 570 ARG A N 1
ATOM 4468 C CA . ARG A 1 570 ? 3.551 57.219 38.25 1 33.28 570 ARG A CA 1
ATOM 4469 C C . ARG A 1 570 ? 2.867 58.281 39.125 1 33.28 570 ARG A C 1
ATOM 4471 O O . ARG A 1 570 ? 3.127 59.469 38.938 1 33.28 570 ARG A O 1
ATOM 4478 N N . ASN A 1 571 ? 1.616 58.438 39.375 1 29.36 571 ASN A N 1
ATOM 4479 C CA . ASN A 1 571 ? 1.259 59.469 40.344 1 29.36 571 ASN A CA 1
ATOM 4480 C C . ASN A 1 571 ? 1.905 59.219 41.719 1 29.36 571 ASN A C 1
ATOM 4482 O O . ASN A 1 571 ? 1.59 59.906 42.688 1 29.36 571 ASN A O 1
ATOM 4486 N N . SER A 1 572 ? 2.477 58.156 42.062 1 27.06 572 SER A N 1
ATOM 4487 C CA . SER A 1 572 ? 2.811 58.438 43.469 1 27.06 572 SER A CA 1
ATOM 4488 C C . SER A 1 572 ? 4.078 59.281 43.562 1 27.06 572 SER A C 1
ATOM 4490 O O . SER A 1 572 ? 4.242 60.062 44.5 1 27.06 572 SER A O 1
ATOM 4492 N N . GLN A 1 573 ? 5.34 59.031 43.25 1 26.75 573 GLN A N 1
ATOM 4493 C CA . GLN A 1 573 ? 6.297 59.844 43.969 1 26.75 573 GLN A CA 1
ATOM 4494 C C . GLN A 1 573 ? 6.344 61.281 43.438 1 26.75 573 GLN A C 1
ATOM 4496 O O . GLN A 1 573 ? 6.426 62.25 44.219 1 26.75 573 GLN A O 1
ATOM 4501 N N . THR A 1 574 ? 7.32 61.688 42.469 1 27.64 574 THR A N 1
ATOM 4502 C CA . THR A 1 574 ? 7.625 63.125 42.406 1 27.64 574 THR A CA 1
ATOM 4503 C C . THR A 1 574 ? 6.371 63.938 42.094 1 27.64 574 THR A C 1
ATOM 4505 O O . THR A 1 574 ? 5.738 63.719 41.031 1 27.64 574 THR A O 1
ATOM 4508 N N . ASP A 1 575 ? 5.695 64.625 43.062 1 26.56 575 ASP A N 1
ATOM 4509 C CA . ASP A 1 575 ? 5.531 66 43.562 1 26.56 575 ASP A CA 1
ATOM 4510 C C . ASP A 1 575 ? 6.676 66.875 43.062 1 26.56 575 ASP A C 1
ATOM 4512 O O . ASP A 1 575 ? 7.242 67.625 43.875 1 26.56 575 ASP A O 1
ATOM 4516 N N . LYS A 1 576 ? 7.918 66.75 42.438 1 31.52 576 LYS A N 1
ATOM 4517 C CA . LYS A 1 576 ? 8.062 68.062 41.75 1 31.52 576 LYS A CA 1
ATOM 4518 C C . LYS A 1 576 ? 6.973 68.25 40.688 1 31.52 576 LYS A C 1
ATOM 4520 O O . LYS A 1 576 ? 6.383 67.25 40.25 1 31.52 576 LYS A O 1
ATOM 4525 N N . ASN A 1 577 ? 6.809 69.562 40.094 1 26.16 577 ASN A N 1
ATOM 4526 C CA . ASN A 1 577 ? 6.043 70.438 39.188 1 26.16 577 ASN A CA 1
ATOM 4527 C C . ASN A 1 577 ? 5.898 69.812 37.812 1 26.16 577 ASN A C 1
ATOM 4529 O O . ASN A 1 577 ? 4.809 69.812 37.25 1 26.16 577 ASN A O 1
ATOM 4533 N N . ILE A 1 578 ? 6.852 69.625 36.75 1 27.88 578 ILE A N 1
ATOM 4534 C CA . ILE A 1 578 ? 6.113 70.125 35.594 1 27.88 578 ILE A CA 1
ATOM 4535 C C . ILE A 1 578 ? 4.859 69.25 35.375 1 27.88 578 ILE A C 1
ATOM 4537 O O . ILE A 1 578 ? 3.789 69.812 35.062 1 27.88 578 ILE A O 1
ATOM 4541 N N . ASP A 1 579 ? 5.191 67.938 35.188 1 26.41 579 ASP A N 1
ATOM 4542 C CA . ASP A 1 579 ? 5.105 67.188 33.969 1 26.41 579 ASP A CA 1
ATOM 4543 C C . ASP A 1 579 ? 3.65 66.875 33.625 1 26.41 579 ASP A C 1
ATOM 4545 O O . ASP A 1 579 ? 2.803 66.75 34.5 1 26.41 579 ASP A O 1
ATOM 4549 N N . VAL A 1 580 ? 3.078 65.688 32.906 1 28.5 580 VAL A N 1
ATOM 4550 C CA . VAL A 1 580 ? 1.927 65.688 32 1 28.5 580 VAL A CA 1
ATOM 4551 C C . VAL A 1 580 ? 0.657 66 32.812 1 28.5 580 VAL A C 1
ATOM 4553 O O . VAL A 1 580 ? 0.319 65.25 33.75 1 28.5 580 VAL A O 1
ATOM 4556 N N . LEU A 1 581 ? 0.353 67.25 33 1 27 581 LEU A N 1
ATOM 4557 C CA . LEU A 1 581 ? -0.797 67.875 33.656 1 27 581 LEU A CA 1
ATOM 4558 C C . LEU A 1 581 ? -2.08 67.125 33.312 1 27 581 LEU A C 1
ATOM 4560 O O . LEU A 1 581 ? -2.473 67.062 32.156 1 27 581 LEU A O 1
ATOM 4564 N N . SER A 1 582 ? -2.184 65.938 33.75 1 27.17 582 SER A N 1
ATOM 4565 C CA . SER A 1 582 ? -3.514 65.375 33.594 1 27.17 582 SER A CA 1
ATOM 4566 C C . SER A 1 582 ? -4.602 66.375 33.938 1 27.17 582 SER A C 1
ATOM 4568 O O . SER A 1 582 ? -4.434 67.188 34.844 1 27.17 582 SER A O 1
ATOM 4570 N N . PHE A 1 583 ? -5.281 66.812 32.906 1 33.03 583 PHE A N 1
ATOM 4571 C CA . PHE A 1 583 ? -6.371 67.688 33.219 1 33.03 583 PHE A CA 1
ATOM 4572 C C . PHE A 1 583 ? -7.043 67.312 34.531 1 33.03 583 PHE A C 1
ATOM 4574 O O . PHE A 1 583 ? -7.855 68.062 35.062 1 33.03 583 PHE A O 1
ATOM 4581 N N . GLN A 1 584 ? -6.762 66.125 35.062 1 32.06 584 GLN A N 1
ATOM 4582 C CA . GLN A 1 584 ? -7.383 66.062 36.375 1 32.06 584 GLN A CA 1
ATOM 4583 C C . GLN A 1 584 ? -6.629 66.938 37.375 1 32.06 584 GLN A C 1
ATOM 4585 O O . GLN A 1 584 ? -7.148 67.25 38.469 1 32.06 584 GLN A O 1
ATOM 4590 N N . SER A 1 585 ? -5.305 67 37.125 1 33.09 585 SER A N 1
ATOM 4591 C CA . SER A 1 585 ? -4.457 67.875 37.969 1 33.09 585 SER A CA 1
ATOM 4592 C C . SER A 1 585 ? -4.848 69.312 37.875 1 33.09 585 SER A C 1
ATOM 4594 O O . SER A 1 585 ? -4.301 70.188 38.562 1 33.09 585 SER A O 1
ATOM 4596 N N . PHE A 1 586 ? -5.379 69.625 36.656 1 35.62 586 PHE A N 1
ATOM 4597 C CA . PHE A 1 586 ? -5.941 71 36.406 1 35.62 586 PHE A CA 1
ATOM 4598 C C . PHE A 1 586 ? -7.191 71.188 37.281 1 35.62 586 PHE A C 1
ATOM 4600 O O . PHE A 1 586 ? -7.84 72.25 37.188 1 35.62 586 PHE A O 1
ATOM 4607 N N . TRP A 1 587 ? -7.473 70 37.906 1 36.84 587 TRP A N 1
ATOM 4608 C CA . TRP A 1 587 ? -8.656 70 38.75 1 36.84 587 TRP A CA 1
ATOM 4609 C C . TRP A 1 587 ? -8.438 70.875 40 1 36.84 587 TRP A C 1
ATOM 4611 O O . TRP A 1 587 ? -9.383 71.5 40.5 1 36.84 587 TRP A O 1
ATOM 4621 N N . GLY A 1 588 ? -7.094 70.812 40.344 1 37.72 588 GLY A N 1
ATOM 4622 C CA . GLY A 1 588 ? -6.734 71.688 41.469 1 37.72 588 GLY A CA 1
ATOM 4623 C C . GLY A 1 588 ? -6.957 73.125 41.188 1 37.72 588 GLY A C 1
ATOM 4624 O O . GLY A 1 588 ? -7.379 73.875 42.062 1 37.72 588 GLY A O 1
ATOM 4625 N N . LEU A 1 589 ? -6.555 73.438 39.906 1 41.62 589 LEU A N 1
ATOM 4626 C CA . LEU A 1 589 ? -6.773 74.812 39.469 1 41.62 589 LEU A CA 1
ATOM 4627 C C . LEU A 1 589 ? -8.266 75.125 39.438 1 41.62 589 LEU A C 1
ATOM 4629 O O . LEU A 1 589 ? -8.656 76.25 39.781 1 41.62 589 LEU A O 1
ATOM 4633 N N . TYR A 1 590 ? -9.031 74 39.188 1 46.84 590 TYR A N 1
ATOM 4634 C CA . TYR A 1 590 ? -10.484 74.125 39.281 1 46.84 590 TYR A CA 1
ATOM 4635 C C . TYR A 1 590 ? -10.922 74.188 40.719 1 46.84 590 TYR A C 1
ATOM 4637 O O . TYR A 1 590 ? -11.812 75 41.062 1 46.84 590 TYR A O 1
ATOM 4645 N N . LEU A 1 591 ? -10.234 73.375 41.469 1 43.09 591 LEU A N 1
ATOM 4646 C CA . LEU A 1 591 ? -10.555 73.375 42.906 1 43.09 591 LEU A CA 1
ATOM 4647 C C . LEU A 1 591 ? -10.141 74.688 43.562 1 43.09 591 LEU A C 1
ATOM 4649 O O . LEU A 1 591 ? -10.852 75.188 44.406 1 43.09 591 LEU A O 1
ATOM 4653 N N . PHE A 1 592 ? -8.93 75.125 43.062 1 46.94 592 PHE A N 1
ATOM 4654 C CA . PHE A 1 592 ? -8.445 76.438 43.562 1 46.94 592 PHE A CA 1
ATOM 4655 C C . PHE A 1 592 ? -9.336 77.562 43.094 1 46.94 592 PHE A C 1
ATOM 4657 O O . PHE A 1 592 ? -9.617 78.5 43.875 1 46.94 592 PHE A O 1
ATOM 4664 N N . SER A 1 593 ? -9.883 77.438 41.812 1 50.56 593 SER A N 1
ATOM 4665 C CA . SER A 1 593 ? -10.867 78.375 41.25 1 50.56 593 SER A CA 1
ATOM 4666 C C . SER A 1 593 ? -12.195 78.25 42 1 50.56 593 SER A C 1
ATOM 4668 O O . SER A 1 593 ? -12.852 79.25 42.25 1 50.56 593 SER A O 1
ATOM 4670 N N . ILE A 1 594 ? -12.477 77 42.406 1 54.91 594 ILE A N 1
ATOM 4671 C CA . ILE A 1 594 ? -13.688 76.688 43.156 1 54.91 594 ILE A CA 1
ATOM 4672 C C . ILE A 1 594 ? -13.531 77.25 44.594 1 54.91 594 ILE A C 1
ATOM 4674 O O . ILE A 1 594 ? -14.438 77.875 45.125 1 54.91 594 ILE A O 1
ATOM 4678 N N . ALA A 1 595 ? -12.336 77 45.062 1 51.72 595 ALA A N 1
ATOM 4679 C CA . ALA A 1 595 ? -12.047 77.438 46.438 1 51.72 595 ALA A CA 1
ATOM 4680 C C . ALA A 1 595 ? -12.008 79 46.531 1 51.72 595 ALA A C 1
ATOM 4682 O O . ALA A 1 595 ? -12.562 79.562 47.438 1 51.72 595 ALA A O 1
ATOM 4683 N N . THR A 1 596 ? -11.398 79.562 45.438 1 57.44 596 THR A N 1
ATOM 4684 C CA . THR A 1 596 ? -11.328 81 45.375 1 57.44 596 THR A CA 1
ATOM 4685 C C . THR A 1 596 ? -12.703 81.625 45.125 1 57.44 596 THR A C 1
ATOM 4687 O O . THR A 1 596 ? -13.055 82.625 45.719 1 57.44 596 THR A O 1
ATOM 4690 N N . SER A 1 597 ? -13.477 80.875 44.281 1 57.84 597 SER A N 1
ATOM 4691 C CA . SER A 1 597 ? -14.844 81.25 44 1 57.84 597 SER A CA 1
ATOM 4692 C C . SER A 1 597 ? -15.742 81.062 45.219 1 57.84 597 SER A C 1
ATOM 4694 O O . SER A 1 597 ? -16.594 81.938 45.5 1 57.84 597 SER A O 1
ATOM 4696 N N . SER A 1 598 ? -15.484 80.062 45.938 1 56.94 598 SER A N 1
ATOM 4697 C CA . SER A 1 598 ? -16.219 79.75 47.188 1 56.94 598 SER A CA 1
ATOM 4698 C C . SER A 1 598 ? -15.859 80.75 48.281 1 56.94 598 SER A C 1
ATOM 4700 O O . SER A 1 598 ? -16.734 81.188 49.031 1 56.94 598 SER A O 1
ATOM 4702 N N . ILE A 1 599 ? -14.555 81.125 48.312 1 60.19 599 ILE A N 1
ATOM 4703 C CA . ILE A 1 599 ? -14.094 82.125 49.25 1 60.19 599 ILE A CA 1
ATOM 4704 C C . ILE A 1 599 ? -14.68 83.5 48.906 1 60.19 599 ILE A C 1
ATOM 4706 O O . ILE A 1 599 ? -15.125 84.25 49.781 1 60.19 599 ILE A O 1
ATOM 4710 N N . CYS A 1 600 ? -14.758 83.75 47.531 1 59.72 600 CYS A N 1
ATOM 4711 C CA . CYS A 1 600 ? -15.375 85 47.062 1 59.72 600 CYS A CA 1
ATOM 4712 C C . CYS A 1 600 ? -16.875 85 47.375 1 59.72 600 CYS A C 1
ATOM 4714 O O . CYS A 1 600 ? -17.406 86.062 47.781 1 59.72 600 CYS A O 1
ATOM 4716 N N . CYS A 1 601 ? -17.469 83.812 47.25 1 63.5 601 CYS A N 1
ATOM 4717 C CA . CYS A 1 601 ? -18.875 83.688 47.562 1 63.5 601 CYS A CA 1
ATOM 4718 C C . CYS A 1 601 ? -19.125 83.875 49.062 1 63.5 601 CYS A C 1
ATOM 4720 O O . CYS A 1 601 ? -20.078 84.5 49.469 1 63.5 601 CYS A O 1
ATOM 4722 N N . LEU A 1 602 ? -18.234 83.312 49.875 1 61.72 602 LEU A N 1
ATOM 4723 C CA . LEU A 1 602 ? -18.328 83.438 51.312 1 61.72 602 LEU A CA 1
ATOM 4724 C C . LEU A 1 602 ? -18.094 84.875 51.75 1 61.72 602 LEU A C 1
ATOM 4726 O O . LEU A 1 602 ? -18.766 85.375 52.656 1 61.72 602 LEU A O 1
ATOM 4730 N N . LEU A 1 603 ? -17.078 85.5 51.125 1 60.91 603 LEU A N 1
ATOM 4731 C CA . LEU A 1 603 ? -16.828 86.875 51.406 1 60.91 603 LEU A CA 1
ATOM 4732 C C . LEU A 1 603 ? -18.016 87.75 51 1 60.91 603 LEU A C 1
ATOM 4734 O O . LEU A 1 603 ? -18.359 88.75 51.719 1 60.91 603 LEU A O 1
ATOM 4738 N N . PHE A 1 604 ? -18.594 87.438 49.844 1 60.16 604 PHE A N 1
ATOM 4739 C CA . PHE A 1 604 ? -19.797 88.125 49.375 1 60.16 604 PHE A CA 1
ATOM 4740 C C . PHE A 1 604 ? -20.953 87.875 50.344 1 60.16 604 PHE A C 1
ATOM 4742 O O . PHE A 1 604 ? -21.688 88.812 50.656 1 60.16 604 PHE A O 1
ATOM 4749 N N . LEU A 1 605 ? -21.078 86.688 50.781 1 61.84 605 LEU A N 1
ATOM 4750 C CA . LEU A 1 605 ? -22.109 86.375 51.719 1 61.84 605 LEU A CA 1
ATOM 4751 C C . LEU A 1 605 ? -21.875 87.062 53.062 1 61.84 605 LEU A C 1
ATOM 4753 O O . LEU A 1 605 ? -22.812 87.562 53.688 1 61.84 605 LEU A O 1
ATOM 4757 N N . ALA A 1 606 ? -20.594 87.125 53.438 1 58.88 606 ALA A N 1
ATOM 4758 C CA . ALA A 1 606 ? -20.25 87.812 54.656 1 58.88 606 ALA A CA 1
ATOM 4759 C C . ALA A 1 606 ? -20.516 89.312 54.5 1 58.88 606 ALA A C 1
ATOM 4761 O O . ALA A 1 606 ? -20.953 90 55.438 1 58.88 606 ALA A O 1
ATOM 4762 N N . LYS A 1 607 ? -20.156 89.812 53.312 1 59.59 607 LYS A N 1
ATOM 4763 C CA . LYS A 1 607 ? -20.469 91.188 53.031 1 59.59 607 LYS A CA 1
ATOM 4764 C C . LYS A 1 607 ? -21.984 91.438 53.062 1 59.59 607 LYS A C 1
ATOM 4766 O O . LYS A 1 607 ? -22.453 92.438 53.531 1 59.59 607 LYS A O 1
ATOM 4771 N N . LEU A 1 608 ? -22.656 90.5 52.5 1 56.62 608 LEU A N 1
ATOM 4772 C CA . LEU A 1 608 ? -24.109 90.562 52.531 1 56.62 608 LEU A CA 1
ATOM 4773 C C . LEU A 1 608 ? -24.641 90.5 53.938 1 56.62 608 LEU A C 1
ATOM 4775 O O . LEU A 1 608 ? -25.547 91.25 54.312 1 56.62 608 LEU A O 1
ATOM 4779 N N . LEU A 1 609 ? -24.094 89.688 54.75 1 51.62 609 LEU A N 1
ATOM 4780 C CA . LEU A 1 609 ? -24.531 89.562 56.125 1 51.62 609 LEU A CA 1
ATOM 4781 C C . LEU A 1 609 ? -24.156 90.812 56.906 1 51.62 609 LEU A C 1
ATOM 4783 O O . LEU A 1 609 ? -24.938 91.312 57.75 1 51.62 609 LEU A O 1
ATOM 4787 N N . LYS A 1 610 ? -22.844 91.188 56.75 1 49.75 610 LYS A N 1
ATOM 4788 C CA . LYS A 1 610 ? -22.469 92.438 57.438 1 49.75 610 LYS A CA 1
ATOM 4789 C C . LYS A 1 610 ? -23.375 93.562 57.031 1 49.75 610 LYS A C 1
ATOM 4791 O O . LYS A 1 610 ? -23.719 94.438 57.875 1 49.75 610 LYS A O 1
ATOM 4796 N N . SER A 1 611 ? -23.562 93.688 55.688 1 47 611 SER A N 1
ATOM 4797 C CA . SER A 1 611 ? -24.484 94.75 55.281 1 47 611 SER A CA 1
ATOM 4798 C C . SER A 1 611 ? -25.859 94.562 55.938 1 47 611 SER A C 1
ATOM 4800 O O . SER A 1 611 ? -26.594 95.562 56.125 1 47 611 SER A O 1
ATOM 4802 N N . PHE A 1 612 ? -26.234 93.312 56.062 1 42.94 612 PHE A N 1
ATOM 4803 C CA . PHE A 1 612 ? -27.5 93.062 56.75 1 42.94 612 PHE A CA 1
ATOM 4804 C C . PHE A 1 612 ? -27.422 93.5 58.219 1 42.94 612 PHE A C 1
ATOM 4806 O O . PHE A 1 612 ? -28.406 93.938 58.781 1 42.94 612 PHE A O 1
ATOM 4813 N N . TYR A 1 613 ? -26.328 93.125 58.938 1 38.06 613 TYR A N 1
ATOM 4814 C CA . TYR A 1 613 ? -26.281 93.5 60.344 1 38.06 613 TYR A CA 1
ATOM 4815 C C . TYR A 1 613 ? -26.234 95 60.531 1 38.06 613 TYR A C 1
ATOM 4817 O O . TYR A 1 613 ? -26.516 95.5 61.625 1 38.06 613 TYR A O 1
ATOM 4825 N N . HIS A 1 614 ? -25.375 95.688 59.781 1 35.84 614 HIS A N 1
ATOM 4826 C CA . HIS A 1 614 ? -25.391 97.125 60.125 1 35.84 614 HIS A CA 1
ATOM 4827 C C . HIS A 1 614 ? -26.781 97.688 60 1 35.84 614 HIS A C 1
ATOM 4829 O O . HIS A 1 614 ? -27.016 98.875 60.344 1 35.84 614 HIS A O 1
ATOM 4835 N N . ASP A 1 615 ? -27.453 97.25 59 1 37.06 615 ASP A N 1
ATOM 4836 C CA . ASP A 1 615 ? -28.688 98 58.812 1 37.06 615 ASP A CA 1
ATOM 4837 C C . ASP A 1 615 ? -29.688 97.75 59.938 1 37.06 615 ASP A C 1
ATOM 4839 O O . ASP A 1 615 ? -30.859 98.062 59.812 1 37.06 615 ASP A O 1
ATOM 4843 N N . HIS A 1 616 ? -29.344 96.875 61.031 1 35.12 616 HIS A N 1
ATOM 4844 C CA . HIS A 1 616 ? -30.312 96.688 62.094 1 35.12 616 HIS A CA 1
ATOM 4845 C C . HIS A 1 616 ? -30.578 98 62.844 1 35.12 616 HIS A C 1
ATOM 4847 O O . HIS A 1 616 ? -31.328 98 63.812 1 35.12 616 HIS A O 1
ATOM 4853 N N . GLU A 1 617 ? -29.547 98.812 63.031 1 32.41 617 GLU A N 1
ATOM 4854 C CA . GLU A 1 617 ? -29.906 99.75 64.062 1 32.41 617 GLU A CA 1
ATOM 4855 C C . GLU A 1 617 ? -31.172 100.5 63.688 1 32.41 617 GLU A C 1
ATOM 4857 O O . GLU A 1 617 ? -31.953 100.938 64.562 1 32.41 617 GLU A O 1
ATOM 4862 N N . SER A 1 618 ? -31.172 101.188 62.594 1 29.22 618 SER A N 1
ATOM 4863 C CA . SER A 1 618 ? -32.094 102.312 62.75 1 29.22 618 SER A CA 1
ATOM 4864 C C . SER A 1 618 ? -33.531 101.875 62.625 1 29.22 618 SER A C 1
ATOM 4866 O O . SER A 1 618 ? -34.375 102.312 63.406 1 29.22 618 SER A O 1
ATOM 4868 N N . ASP A 1 619 ? -34.094 101.625 61.438 1 27.95 619 ASP A N 1
ATOM 4869 C CA . ASP A 1 619 ? -35.469 102.125 61.281 1 27.95 619 ASP A CA 1
ATOM 4870 C C . ASP A 1 619 ? -36.469 101.062 61.844 1 27.95 619 ASP A C 1
ATOM 4872 O O . ASP A 1 619 ? -36.156 99.875 61.938 1 27.95 619 ASP A O 1
ATOM 4876 N N . ASP A 1 620 ? -37.656 101.5 62.469 1 27.84 620 ASP A N 1
ATOM 4877 C CA . ASP A 1 620 ? -38.969 101.188 63 1 27.84 620 ASP A CA 1
ATOM 4878 C C . ASP A 1 620 ? -39.688 100.188 62.094 1 27.84 620 ASP A C 1
ATOM 4880 O O . ASP A 1 620 ? -40.875 99.875 62.344 1 27.84 620 ASP A O 1
ATOM 4884 N N . ILE A 1 621 ? -39.375 100.062 60.656 1 30.16 621 ILE A N 1
ATOM 4885 C CA . ILE A 1 621 ? -40.562 99.75 59.906 1 30.16 621 ILE A CA 1
ATOM 4886 C C . ILE A 1 621 ? -40.938 98.312 60.125 1 30.16 621 ILE A C 1
ATOM 4888 O O . ILE A 1 621 ? -40.094 97.438 60 1 30.16 621 ILE A O 1
ATOM 4892 N N . HIS A 1 622 ? -42.125 97.812 60.688 1 27.17 622 HIS A N 1
ATOM 4893 C CA . HIS A 1 622 ? -42.812 96.625 61.125 1 27.17 622 HIS A CA 1
ATOM 4894 C C . HIS A 1 622 ? -42.812 95.562 60.031 1 27.17 622 HIS A C 1
ATOM 4896 O O . HIS A 1 622 ? -43.312 94.438 60.25 1 27.17 622 HIS A O 1
ATOM 4902 N N . GLY A 1 623 ? -42.688 95.938 58.688 1 27.31 623 GLY A N 1
ATOM 4903 C CA . GLY A 1 623 ? -43.469 95.188 57.719 1 27.31 623 GLY A CA 1
ATOM 4904 C C . GLY A 1 623 ? -42.938 93.75 57.5 1 27.31 623 GLY A C 1
ATOM 4905 O O . GLY A 1 623 ? -41.75 93.5 57.75 1 27.31 623 GLY A O 1
ATOM 4906 N N . SER A 1 624 ? -43.812 92.75 57.375 1 28.41 624 SER A N 1
ATOM 4907 C CA . SER A 1 624 ? -43.875 91.25 57.406 1 28.41 624 SER A CA 1
ATOM 4908 C C . SER A 1 624 ? -42.906 90.625 56.406 1 28.41 624 SER A C 1
ATOM 4910 O O . SER A 1 624 ? -42.656 91.25 55.344 1 28.41 624 SER A O 1
ATOM 4912 N N . ASP A 1 625 ? -42.188 89.5 56.75 1 27.72 625 ASP A N 1
ATOM 4913 C CA . ASP A 1 625 ? -41.062 88.562 56.719 1 27.72 625 ASP A CA 1
ATOM 4914 C C . ASP A 1 625 ? -41.156 87.625 55.531 1 27.72 625 ASP A C 1
ATOM 4916 O O . ASP A 1 625 ? -40.531 86.562 55.531 1 27.72 625 ASP A O 1
ATOM 4920 N N . ASP A 1 626 ? -41.969 87.75 54.375 1 33.72 626 ASP A N 1
ATOM 4921 C CA . ASP A 1 626 ? -42.219 86.562 53.594 1 33.72 626 ASP A CA 1
ATOM 4922 C C . ASP A 1 626 ? -40.938 86.062 52.938 1 33.72 626 ASP A C 1
ATOM 4924 O O . ASP A 1 626 ? -40.281 86.812 52.25 1 33.72 626 ASP A O 1
ATOM 4928 N N . SER A 1 627 ? -40.312 84.938 53.406 1 34.72 627 SER A N 1
ATOM 4929 C CA . SER A 1 627 ? -38.969 84.375 53.281 1 34.72 627 SER A CA 1
ATOM 4930 C C . SER A 1 627 ? -38.656 84 51.844 1 34.72 627 SER A C 1
ATOM 4932 O O . SER A 1 627 ? -39.531 83.562 51.125 1 34.72 627 SER A O 1
ATOM 4934 N N . VAL A 1 628 ? -37.719 84.562 51.156 1 38.31 628 VAL A N 1
ATOM 4935 C CA . VAL A 1 628 ? -37.125 84.5 49.812 1 38.31 628 VAL A CA 1
ATOM 4936 C C . VAL A 1 628 ? -36.969 83.062 49.406 1 38.31 628 VAL A C 1
ATOM 4938 O O . VAL A 1 628 ? -36.625 82.75 48.281 1 38.31 628 VAL A O 1
ATOM 4941 N N . TRP A 1 629 ? -37.281 82 50.344 1 33.5 629 TRP A N 1
ATOM 4942 C CA . TRP A 1 629 ? -37.094 80.625 50.062 1 33.5 629 TRP A CA 1
ATOM 4943 C C . TRP A 1 629 ? -38.031 80.125 48.938 1 33.5 629 TRP A C 1
ATOM 4945 O O . TRP A 1 629 ? -37.625 79.375 48.062 1 33.5 629 TRP A O 1
ATOM 4955 N N . ASN A 1 630 ? -39.312 80.562 48.938 1 39.06 630 ASN A N 1
ATOM 4956 C CA . ASN A 1 630 ? -40.344 80 48.062 1 39.06 630 ASN A CA 1
ATOM 4957 C C . ASN A 1 630 ? -40.031 80.25 46.594 1 39.06 630 ASN A C 1
ATOM 4959 O O . ASN A 1 630 ? -40.469 79.5 45.719 1 39.06 630 ASN A O 1
ATOM 4963 N N . LYS A 1 631 ? -39.312 81.375 46.344 1 40.97 631 LYS A N 1
ATOM 4964 C CA . LYS A 1 631 ? -39.219 81.75 44.938 1 40.97 631 LYS A CA 1
ATOM 4965 C C . LYS A 1 631 ? -38.281 80.812 44.188 1 40.97 631 LYS A C 1
ATOM 4967 O O . LYS A 1 631 ? -38.562 80.438 43.062 1 40.97 631 LYS A O 1
ATOM 4972 N N . THR A 1 632 ? -37.25 80.312 44.812 1 41.91 632 THR A N 1
ATOM 4973 C CA . THR A 1 632 ? -36.25 79.562 44.062 1 41.91 632 THR A CA 1
ATOM 4974 C C . THR A 1 632 ? -36.781 78.188 43.688 1 41.91 632 THR A C 1
ATOM 4976 O O . THR A 1 632 ? -36.375 77.625 42.656 1 41.91 632 THR A O 1
ATOM 4979 N N . VAL A 1 633 ? -37.844 77.562 44.344 1 41.81 633 VAL A N 1
ATOM 4980 C CA . VAL A 1 633 ? -38.344 76.25 44.094 1 41.81 633 VAL A CA 1
ATOM 4981 C C . VAL A 1 633 ? -39.062 76.188 42.719 1 41.81 633 VAL A C 1
ATOM 4983 O O . VAL A 1 633 ? -39 75.25 42 1 41.81 633 VAL A O 1
ATOM 4986 N N . ARG A 1 634 ? -39.812 77.25 42.344 1 40.06 634 ARG A N 1
ATOM 4987 C CA . ARG A 1 634 ? -40.688 77.188 41.156 1 40.06 634 ARG A CA 1
ATOM 4988 C C . ARG A 1 634 ? -39.875 77 39.906 1 40.06 634 ARG A C 1
ATOM 4990 O O . ARG A 1 634 ? -40.312 76.25 39 1 40.06 634 ARG A O 1
ATOM 4997 N N . LEU A 1 635 ? -38.75 77.688 39.812 1 39.22 635 LEU A N 1
ATOM 4998 C CA . LEU A 1 635 ? -38.094 77.688 38.5 1 39.22 635 LEU A CA 1
ATOM 4999 C C . LEU A 1 635 ? -37.594 76.312 38.156 1 39.22 635 LEU A C 1
ATOM 5001 O O . LEU A 1 635 ? -37.562 75.875 37 1 39.22 635 LEU A O 1
ATOM 5005 N N . GLY A 1 636 ? -37.25 75.375 39.125 1 35.78 636 GLY A N 1
ATOM 5006 C CA . GLY A 1 636 ? -36.719 74.062 38.875 1 35.78 636 GLY A CA 1
ATOM 5007 C C . GLY A 1 636 ? -37.719 73.125 38.188 1 35.78 636 GLY A C 1
ATOM 5008 O O . GLY A 1 636 ? -37.312 72.188 37.5 1 35.78 636 GLY A O 1
ATOM 5009 N N . ARG A 1 637 ? -39 73.188 38.344 1 35.75 637 ARG A N 1
ATOM 5010 C CA . ARG A 1 637 ? -40 72.25 37.844 1 35.75 637 ARG A CA 1
ATOM 5011 C C . ARG A 1 637 ? -40 72.25 36.312 1 35.75 637 ARG A C 1
ATOM 5013 O O . ARG A 1 637 ? -40.312 71.188 35.719 1 35.75 637 ARG A O 1
ATOM 5020 N N . TYR A 1 638 ? -39.938 73.375 35.656 1 32.34 638 TYR A N 1
ATOM 5021 C CA . TYR A 1 638 ? -40.312 73.375 34.219 1 32.34 638 TYR A CA 1
ATOM 5022 C C . TYR A 1 638 ? -39.406 72.5 33.406 1 32.34 638 TYR A C 1
ATOM 5024 O O . TYR A 1 638 ? -39.844 71.938 32.406 1 32.34 638 TYR A O 1
ATOM 5032 N N . LEU A 1 639 ? -38.156 72.438 33.562 1 28.09 639 LEU A N 1
ATOM 5033 C CA . LEU A 1 639 ? -37.312 71.812 32.531 1 28.09 639 LEU A CA 1
ATOM 5034 C C . LEU A 1 639 ? -37.5 70.312 32.469 1 28.09 639 LEU A C 1
ATOM 5036 O O . LEU A 1 639 ? -37.031 69.688 31.547 1 28.09 639 LEU A O 1
ATOM 5040 N N . TYR A 1 640 ? -38.031 69.562 33.438 1 24.58 640 TYR A N 1
ATOM 5041 C CA . TYR A 1 640 ? -38.031 68.062 33.469 1 24.58 640 TYR A CA 1
ATOM 5042 C C . TYR A 1 640 ? -39.031 67.5 32.5 1 24.58 640 TYR A C 1
ATOM 5044 O O . TYR A 1 640 ? -39 66.312 32.188 1 24.58 640 TYR A O 1
ATOM 5052 N N . LYS A 1 641 ? -40.156 68 32.031 1 25.42 641 LYS A N 1
ATOM 5053 C CA . LYS A 1 641 ? -41.312 67.25 31.562 1 25.42 641 LYS A CA 1
ATOM 5054 C C . LYS A 1 641 ? -41.031 66.562 30.219 1 25.42 641 LYS A C 1
ATOM 5056 O O . LYS A 1 641 ? -41.875 65.812 29.703 1 25.42 641 LYS A O 1
ATOM 5061 N N . ALA A 1 642 ? -40.25 66.875 29.297 1 23.39 642 ALA A N 1
ATOM 5062 C CA . ALA A 1 642 ? -40.75 66.625 27.938 1 23.39 642 ALA A CA 1
ATOM 5063 C C . ALA A 1 642 ? -40.688 65.125 27.609 1 23.39 642 ALA A C 1
ATOM 5065 O O . ALA A 1 642 ? -41.562 64.625 26.906 1 23.39 642 ALA A O 1
ATOM 5066 N N . GLU A 1 643 ? -39.594 64.188 27.672 1 22.59 643 GLU A N 1
ATOM 5067 C CA . GLU A 1 643 ? -39.438 63.219 26.609 1 22.59 643 GLU A CA 1
ATOM 5068 C C . GLU A 1 643 ? -40.188 61.938 26.922 1 22.59 643 GLU A C 1
ATOM 5070 O O . GLU A 1 643 ? -39.562 60.938 27.344 1 22.59 643 GLU A O 1
ATOM 5075 N N . THR A 1 644 ? -41.344 61.75 27.406 1 21.42 644 THR A N 1
ATOM 5076 C CA . THR A 1 644 ? -41.906 60.531 27.922 1 21.42 644 THR A CA 1
ATOM 5077 C C . THR A 1 644 ? -42.438 59.656 26.797 1 21.42 644 THR A C 1
ATOM 5079 O O . THR A 1 644 ? -43.188 58.688 27.031 1 21.42 644 THR A O 1
ATOM 5082 N N . GLY A 1 645 ? -41.969 59.469 25.484 1 21.7 645 GLY A N 1
ATOM 5083 C CA . GLY A 1 645 ? -42.938 58.812 24.625 1 21.7 645 GLY A CA 1
ATOM 5084 C C . GLY A 1 645 ? -43.062 57.312 24.922 1 21.7 645 GLY A C 1
ATOM 5085 O O . GLY A 1 645 ? -42.094 56.688 25.344 1 21.7 645 GLY A O 1
ATOM 5086 N N . ASN A 1 646 ? -44.312 56.531 25 1 19.28 646 ASN A N 1
ATOM 5087 C CA . ASN A 1 646 ? -45.031 55.406 25.547 1 19.28 646 ASN A CA 1
ATOM 5088 C C . ASN A 1 646 ? -44.812 54.156 24.703 1 19.28 646 ASN A C 1
ATOM 5090 O O . ASN A 1 646 ? -45.375 54 23.625 1 19.28 646 ASN A O 1
ATOM 5094 N N . PRO A 1 647 ? -43.656 53.5 24.375 1 21.53 647 PRO A N 1
ATOM 5095 C CA . PRO A 1 647 ? -43.812 52.406 23.391 1 21.53 647 PRO A CA 1
ATOM 5096 C C . PRO A 1 647 ? -44.625 51.25 23.922 1 21.53 647 PRO A C 1
ATOM 5098 O O . PRO A 1 647 ? -44.688 51.031 25.141 1 21.53 647 PRO A O 1
ATOM 5101 N N . THR A 1 648 ? -45.5 50.5 23.062 1 19.27 648 THR A N 1
ATOM 5102 C CA . THR A 1 648 ? -46.625 49.594 23.172 1 19.27 648 THR A CA 1
ATOM 5103 C C . THR A 1 648 ? -46.156 48.188 23.562 1 19.27 648 THR A C 1
ATOM 5105 O O . THR A 1 648 ? -45.188 47.688 22.984 1 19.27 648 THR A O 1
ATOM 5108 N N . ARG A 1 649 ? -46.719 47.375 24.656 1 18.34 649 ARG A N 1
ATOM 5109 C CA . ARG A 1 649 ? -46.594 46.312 25.641 1 18.34 649 ARG A CA 1
ATOM 5110 C C . ARG A 1 649 ? -47 44.969 25.047 1 18.34 649 ARG A C 1
ATOM 5112 O O . ARG A 1 649 ? -48.188 44.688 24.875 1 18.34 649 ARG A O 1
ATOM 5119 N N . ALA A 1 650 ? -46.344 44.25 24.094 1 21.55 650 ALA A N 1
ATOM 5120 C CA . ALA A 1 650 ? -46.969 43.031 23.547 1 21.55 650 ALA A CA 1
ATOM 5121 C C . ALA A 1 650 ? -47.125 41.969 24.625 1 21.55 650 ALA A C 1
ATOM 5123 O O . ALA A 1 650 ? -46.344 41.938 25.578 1 21.55 650 ALA A O 1
ATOM 5124 N N . PRO A 1 651 ? -48.125 40.906 24.5 1 19.3 651 PRO A N 1
ATOM 5125 C CA . PRO A 1 651 ? -48.812 40.062 25.469 1 19.3 651 PRO A CA 1
ATOM 5126 C C . PRO A 1 651 ? -47.969 38.906 25.984 1 19.3 651 PRO A C 1
ATOM 5128 O O . PRO A 1 651 ? -47 38.5 25.328 1 19.3 651 PRO A O 1
ATOM 5131 N N . THR A 1 652 ? -48.375 38.125 27.203 1 17.92 652 THR A N 1
ATOM 5132 C CA . THR A 1 652 ? -47.906 37.469 28.422 1 17.92 652 THR A CA 1
ATOM 5133 C C . THR A 1 652 ? -47.938 35.938 28.266 1 17.92 652 THR A C 1
ATOM 5135 O O . THR A 1 652 ? -47.656 35.219 29.203 1 17.92 652 THR A O 1
ATOM 5138 N N . SER A 1 653 ? -47.969 35.25 27.125 1 19.45 653 SER A N 1
ATOM 5139 C CA . SER A 1 653 ? -48.531 33.938 27.297 1 19.45 653 SER A CA 1
ATOM 5140 C C . SER A 1 653 ? -47.719 33.094 28.266 1 19.45 653 SER A C 1
ATOM 5142 O O . SER A 1 653 ? -46.531 33.312 28.438 1 19.45 653 SER A O 1
ATOM 5144 N N . SER A 1 654 ? -48.344 31.859 28.875 1 18.16 654 SER A N 1
ATOM 5145 C CA . SER A 1 654 ? -48.469 31.062 30.078 1 18.16 654 SER A CA 1
ATOM 5146 C C . SER A 1 654 ? -47.375 30 30.141 1 18.16 654 SER A C 1
ATOM 5148 O O . SER A 1 654 ? -47.125 29.297 29.156 1 18.16 654 SER A O 1
ATOM 5150 N N . ARG A 1 655 ? -46.562 29.875 31.234 1 18.55 655 ARG A N 1
ATOM 5151 C CA . ARG A 1 655 ? -45.281 29.359 31.75 1 18.55 655 ARG A CA 1
ATOM 5152 C C . ARG A 1 655 ? -45.469 27.938 32.281 1 18.55 655 ARG A C 1
ATOM 5154 O O . ARG A 1 655 ? -44.812 27.562 33.25 1 18.55 655 ARG A O 1
ATOM 5161 N N . GLU A 1 656 ? -46.312 27.031 31.812 1 19.55 656 GLU A N 1
ATOM 5162 C CA . GLU A 1 656 ? -46.531 25.984 32.812 1 19.55 656 GLU A CA 1
ATOM 5163 C C . GLU A 1 656 ? -45.219 25.25 33.125 1 19.55 656 GLU A C 1
ATOM 5165 O O . GLU A 1 656 ? -44.375 25.047 32.25 1 19.55 656 GLU A O 1
ATOM 5170 N N . THR A 1 657 ? -44.906 24.922 34.469 1 17.62 657 THR A N 1
ATOM 5171 C CA . THR A 1 657 ? -43.781 24.672 35.375 1 17.62 657 THR A CA 1
ATOM 5172 C C . THR A 1 657 ? -43.438 23.188 35.406 1 17.62 657 THR A C 1
ATOM 5174 O O . THR A 1 657 ? -42.531 22.766 36.125 1 17.62 657 THR A O 1
ATOM 5177 N N . PRO A 1 658 ? -43.5 22.375 34.344 1 19.78 658 PRO A N 1
ATOM 5178 C CA . PRO A 1 658 ? -43.562 21 34.844 1 19.78 658 PRO A CA 1
ATOM 5179 C C . PRO A 1 658 ? -42.375 20.609 35.719 1 19.78 658 PRO A C 1
ATOM 5181 O O . PRO A 1 658 ? -41.281 21.203 35.562 1 19.78 658 PRO A O 1
ATOM 5184 N N . HIS A 1 659 ? -42.5 19.828 36.844 1 18.12 659 HIS A N 1
ATOM 5185 C CA . HIS A 1 659 ? -41.844 19.406 38.062 1 18.12 659 HIS A CA 1
ATOM 5186 C C . HIS A 1 659 ? -40.75 18.391 37.781 1 18.12 659 HIS A C 1
ATOM 5188 O O . HIS A 1 659 ? -41.062 17.219 37.5 1 18.12 659 HIS A O 1
ATOM 5194 N N . ILE A 1 660 ? -39.688 18.672 37.062 1 16.66 660 ILE A N 1
ATOM 5195 C CA . ILE A 1 660 ? -38.625 17.719 36.656 1 16.66 660 ILE A CA 1
ATOM 5196 C C . ILE A 1 660 ? -37.906 17.203 37.906 1 16.66 660 ILE A C 1
ATOM 5198 O O . ILE A 1 660 ? -37.25 17.969 38.594 1 16.66 660 ILE A O 1
ATOM 5202 N N . ARG A 1 661 ? -38.406 16.156 38.562 1 17.14 661 ARG A N 1
ATOM 5203 C CA . ARG A 1 661 ? -37.906 15.492 39.75 1 17.14 661 ARG A CA 1
ATOM 5204 C C . ARG A 1 661 ? -36.438 15.102 39.625 1 17.14 661 ARG A C 1
ATOM 5206 O O . ARG A 1 661 ? -35.938 14.922 38.5 1 17.14 661 ARG A O 1
ATOM 5213 N N . ASN A 1 662 ? -35.719 14.586 40.844 1 15.98 662 ASN A N 1
ATOM 5214 C CA . ASN A 1 662 ? -34.531 14.75 41.719 1 15.98 662 ASN A CA 1
ATOM 5215 C C . ASN A 1 662 ? -33.406 13.82 41.281 1 15.98 662 ASN A C 1
ATOM 5217 O O . ASN A 1 662 ? -32.281 14.266 41.094 1 15.98 662 ASN A O 1
ATOM 5221 N N . MET A 1 663 ? -33.281 12.43 41.656 1 16.72 663 MET A N 1
ATOM 5222 C CA . MET A 1 663 ? -32.344 11.93 42.656 1 16.72 663 MET A CA 1
ATOM 5223 C C . MET A 1 663 ? -31.125 11.297 42 1 16.72 663 MET A C 1
ATOM 5225 O O . MET A 1 663 ? -31.234 10.25 41.344 1 16.72 663 MET A O 1
ATOM 5229 N N . ILE A 1 664 ? -30.188 11.953 41.406 1 16.83 664 ILE A N 1
ATOM 5230 C CA . ILE A 1 664 ? -29.047 11.406 40.688 1 16.83 664 ILE A CA 1
ATOM 5231 C C . ILE A 1 664 ? -28.078 10.742 41.656 1 16.83 664 ILE A C 1
ATOM 5233 O O . ILE A 1 664 ? -27.5 11.414 42.531 1 16.83 664 ILE A O 1
ATOM 5237 N N . ARG A 1 665 ? -28.297 9.469 42.125 1 17.53 665 ARG A N 1
ATOM 5238 C CA . ARG A 1 665 ? -27.422 8.781 43.062 1 17.53 665 ARG A CA 1
ATOM 5239 C C . ARG A 1 665 ? -26.016 8.633 42.5 1 17.53 665 ARG A C 1
ATOM 5241 O O . ARG A 1 665 ? -25.844 8.219 41.344 1 17.53 665 ARG A O 1
ATOM 5248 N N . LEU A 1 666 ? -24.938 9.18 43.156 1 16.7 666 LEU A N 1
ATOM 5249 C CA . LEU A 1 666 ? -23.5 9.398 43.062 1 16.7 666 LEU A CA 1
ATOM 5250 C C . LEU A 1 666 ? -22.734 8.078 43.125 1 16.7 666 LEU A C 1
ATOM 5252 O O . LEU A 1 666 ? -22.641 7.465 44.188 1 16.7 666 LEU A O 1
ATOM 5256 N N . SER A 1 667 ? -23.016 7.039 42.312 1 17.36 667 SER A N 1
ATOM 5257 C CA . SER A 1 667 ? -22.25 5.828 42.625 1 17.36 667 SER A CA 1
ATOM 5258 C C . SER A 1 667 ? -20.75 6.082 42.531 1 17.36 667 SER A C 1
ATOM 5260 O O . SER A 1 667 ? -20.297 6.934 41.781 1 17.36 667 SER A O 1
ATOM 5262 N N . LYS A 1 668 ? -19.859 5.633 43.562 1 18.17 668 LYS A N 1
ATOM 5263 C CA . LYS A 1 668 ? -18.5 5.676 44.062 1 18.17 668 LYS A CA 1
ATOM 5264 C C . LYS A 1 668 ? -17.531 5.02 43.094 1 18.17 668 LYS A C 1
ATOM 5266 O O . LYS A 1 668 ? -17.531 3.795 42.938 1 18.17 668 LYS A O 1
ATOM 5271 N N . PHE A 1 669 ? -17.25 5.52 41.938 1 17.2 669 PHE A N 1
ATOM 5272 C CA . PHE A 1 669 ? -16.312 4.832 41.062 1 17.2 669 PHE A CA 1
ATOM 5273 C C . PHE A 1 669 ? -14.914 4.809 41.656 1 17.2 669 PHE A C 1
ATOM 5275 O O . PHE A 1 669 ? -14.453 5.812 42.219 1 17.2 669 PHE A O 1
ATOM 5282 N N . LYS A 1 670 ? -14.422 3.596 42 1 18.67 670 LYS A N 1
ATOM 5283 C CA . LYS A 1 670 ? -13.117 3.182 42.5 1 18.67 670 LYS A CA 1
ATOM 5284 C C . LYS A 1 670 ? -11.992 3.609 41.562 1 18.67 670 LYS A C 1
ATOM 5286 O O . LYS A 1 670 ? -12.133 3.521 40.344 1 18.67 670 LYS A O 1
ATOM 5291 N N . LYS A 1 671 ? -10.828 4.23 42.062 1 18.53 671 LYS A N 1
ATOM 5292 C CA . LYS A 1 671 ? -9.656 5.016 41.688 1 18.53 671 LYS A CA 1
ATOM 5293 C C . LYS A 1 671 ? -8.609 4.141 41 1 18.53 671 LYS A C 1
ATOM 5295 O O . LYS A 1 671 ? -7.863 3.414 41.656 1 18.53 671 LYS A O 1
ATOM 5300 N N . ARG A 1 672 ? -8.898 3.359 39.969 1 18.91 672 ARG A N 1
ATOM 5301 C CA . ARG A 1 672 ? -7.719 2.6 39.562 1 18.91 672 ARG A CA 1
ATOM 5302 C C . ARG A 1 672 ? -6.617 3.527 39.062 1 18.91 672 ARG A C 1
ATOM 5304 O O . ARG A 1 672 ? -6.895 4.566 38.469 1 18.91 672 ARG A O 1
ATOM 5311 N N . LYS A 1 673 ? -5.281 3.324 39.5 1 19.16 673 LYS A N 1
ATOM 5312 C CA . LYS A 1 673 ? -3.975 3.973 39.5 1 19.16 673 LYS A CA 1
ATOM 5313 C C . LYS A 1 673 ? -3.432 4.074 38.062 1 19.16 673 LYS A C 1
ATOM 5315 O O . LYS A 1 673 ? -2.818 3.133 37.562 1 19.16 673 LYS A O 1
ATOM 5320 N N . ASN A 1 674 ? -4.227 4.473 37.094 1 18.36 674 ASN A N 1
ATOM 5321 C CA . ASN A 1 674 ? -3.723 4.348 35.75 1 18.36 674 ASN A CA 1
ATOM 5322 C C . ASN A 1 674 ? -2.555 5.297 35.5 1 18.36 674 ASN A C 1
ATOM 5324 O O . ASN A 1 674 ? -2.504 6.391 36.062 1 18.36 674 ASN A O 1
ATOM 5328 N N . ARG A 1 675 ? -1.427 4.766 34.906 1 20.5 675 ARG A N 1
ATOM 5329 C CA . ARG A 1 675 ? -0.142 5.336 34.5 1 20.5 675 ARG A CA 1
ATOM 5330 C C . ARG A 1 675 ? -0.336 6.559 33.625 1 20.5 675 ARG A C 1
ATOM 5332 O O . ARG A 1 675 ? -1.208 6.566 32.75 1 20.5 675 ARG A O 1
ATOM 5339 N N . GLU A 1 676 ? 0.343 7.66 33.969 1 21.55 676 GLU A N 1
ATOM 5340 C CA . GLU A 1 676 ? 0.289 9.109 33.75 1 21.55 676 GLU A CA 1
ATOM 5341 C C . GLU A 1 676 ? 0.814 9.492 32.375 1 21.55 676 GLU A C 1
ATOM 5343 O O . GLU A 1 676 ? 2.01 9.367 32.094 1 21.55 676 GLU A O 1
ATOM 5348 N N . ASN A 1 677 ? 0.227 9.008 31.359 1 21.72 677 ASN A N 1
ATOM 5349 C CA . ASN A 1 677 ? 0.775 9.492 30.094 1 21.72 677 ASN A CA 1
ATOM 5350 C C . ASN A 1 677 ? 0.488 10.977 29.891 1 21.72 677 ASN A C 1
ATOM 5352 O O . ASN A 1 677 ? -0.667 11.406 29.953 1 21.72 677 ASN A O 1
ATOM 5356 N N . HIS A 1 678 ? 1.465 11.891 30.188 1 21.8 678 HIS A N 1
ATOM 5357 C CA . HIS A 1 678 ? 1.475 13.344 30.312 1 21.8 678 HIS A CA 1
ATOM 5358 C C . HIS A 1 678 ? 1.411 14.008 28.938 1 21.8 678 HIS A C 1
ATOM 5360 O O . HIS A 1 678 ? 2.107 13.594 28 1 21.8 678 HIS A O 1
ATOM 5366 N N . PHE A 1 679 ? 0.305 14.391 28.516 1 23.52 679 PHE A N 1
ATOM 5367 C CA . PHE A 1 679 ? 0.109 15.109 27.266 1 23.52 679 PHE A CA 1
ATOM 5368 C C . PHE A 1 679 ? 0.425 16.594 27.422 1 23.52 679 PHE A C 1
ATOM 5370 O O . PHE A 1 679 ? 0.121 17.172 28.469 1 23.52 679 PHE A O 1
ATOM 5377 N N . LEU A 1 680 ? 1.572 17.141 26.875 1 24.03 680 LEU A N 1
ATOM 5378 C CA . LEU A 1 680 ? 1.933 18.531 27.094 1 24.03 680 LEU A CA 1
ATOM 5379 C C . LEU A 1 680 ? 1.426 19.406 25.953 1 24.03 680 LEU A C 1
ATOM 5381 O O . LEU A 1 680 ? 1.476 19 24.781 1 24.03 680 LEU A O 1
ATOM 5385 N N . PHE A 1 681 ? 0.512 20.375 26.109 1 24.17 681 PHE A N 1
ATOM 5386 C CA . PHE A 1 681 ? 0.077 21.438 25.203 1 24.17 681 PHE A CA 1
ATOM 5387 C C . PHE A 1 681 ? 0.939 22.672 25.375 1 24.17 681 PHE A C 1
ATOM 5389 O O . PHE A 1 681 ? 1.347 23 26.5 1 24.17 681 PHE A O 1
ATOM 5396 N N . ILE A 1 682 ? 1.709 23.078 24.359 1 23.88 682 ILE A N 1
ATOM 5397 C CA . ILE A 1 682 ? 2.533 24.281 24.422 1 23.88 682 ILE A CA 1
ATOM 5398 C C . ILE A 1 682 ? 1.657 25.516 24.234 1 23.88 682 ILE A C 1
ATOM 5400 O O . ILE A 1 6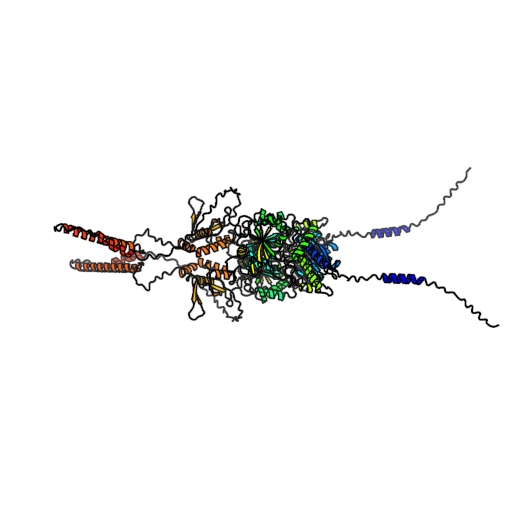82 ? 0.926 25.641 23.25 1 23.88 682 ILE A O 1
ATOM 5404 N N . LEU A 1 683 ? 1.243 26.141 25.328 1 22.52 683 LEU A N 1
ATOM 5405 C CA . LEU A 1 683 ? 0.676 27.484 25.422 1 22.52 683 LEU A CA 1
ATOM 5406 C C . LEU A 1 683 ? 1.773 28.531 25.375 1 22.52 683 LEU A C 1
ATOM 5408 O O . LEU A 1 683 ? 2.789 28.406 26.062 1 22.52 683 LEU A O 1
ATOM 5412 N N . GLY A 1 684 ? 1.933 29.453 24.422 1 22.44 684 GLY A N 1
ATOM 5413 C CA . GLY A 1 684 ? 2.656 30.719 24.297 1 22.44 684 GLY A CA 1
ATOM 5414 C C . GLY A 1 684 ? 3.371 30.859 22.969 1 22.44 684 GLY A C 1
ATOM 5415 O O . GLY A 1 684 ? 4.199 31.75 22.812 1 22.44 684 GLY A O 1
ATOM 5416 N N . ALA A 1 685 ? 3.443 29.859 22.234 1 21.11 685 ALA A N 1
ATOM 5417 C CA . ALA A 1 685 ? 4.422 30.203 21.219 1 21.11 685 ALA A CA 1
ATOM 5418 C C . ALA A 1 685 ? 3.846 31.203 20.219 1 21.11 685 ALA A C 1
ATOM 5420 O O . ALA A 1 685 ? 2.775 30.984 19.656 1 21.11 685 ALA A O 1
ATOM 5421 N N . GLU A 1 686 ? 3.994 32.594 20.469 1 19.27 686 GLU A N 1
ATOM 5422 C CA . GLU A 1 686 ? 4.027 33.594 19.406 1 19.27 686 GLU A CA 1
ATOM 5423 C C . GLU A 1 686 ? 4.762 33.094 18.172 1 19.27 686 GLU A C 1
ATOM 5425 O O . GLU A 1 686 ? 4.449 33.469 17.047 1 19.27 686 GLU A O 1
ATOM 5430 N N . ARG A 1 687 ? 5.988 32.562 18.344 1 18.92 687 ARG A N 1
ATOM 5431 C CA . ARG A 1 687 ? 6.734 32.344 17.125 1 18.92 687 ARG A CA 1
ATOM 5432 C C . ARG A 1 687 ? 6.23 31.078 16.406 1 18.92 687 ARG A C 1
ATOM 5434 O O . ARG A 1 687 ? 6.07 30.031 17.031 1 18.92 687 ARG A O 1
ATOM 5441 N N . MET B 1 1 ? 40.688 -129 0.938 1 19.8 1 MET B N 1
ATOM 5442 C CA . MET B 1 1 ? 40.031 -128.625 -0.306 1 19.8 1 MET B CA 1
ATOM 5443 C C . MET B 1 1 ? 40.375 -127.188 -0.652 1 19.8 1 MET B C 1
ATOM 5445 O O . MET B 1 1 ? 40.062 -126.312 0.12 1 19.8 1 MET B O 1
ATOM 5449 N N . HIS B 1 2 ? 41.469 -126.875 -1.416 1 21.86 2 HIS B N 1
ATOM 5450 C CA . HIS B 1 2 ? 42.594 -126 -1.677 1 21.86 2 HIS B CA 1
ATOM 5451 C C . HIS B 1 2 ? 42.188 -124.812 -2.572 1 21.86 2 HIS B C 1
ATOM 5453 O O . HIS B 1 2 ? 43.062 -124.062 -3.051 1 21.86 2 HIS B O 1
ATOM 5459 N N . ALA B 1 3 ? 40.844 -124.812 -2.891 1 23.36 3 ALA B N 1
ATOM 5460 C CA . ALA B 1 3 ? 40.5 -124.188 -4.188 1 23.36 3 ALA B CA 1
ATOM 5461 C C . ALA B 1 3 ? 40.812 -122.75 -4.227 1 23.36 3 ALA B C 1
ATOM 5463 O O . ALA B 1 3 ? 40.656 -122 -3.238 1 23.36 3 ALA B O 1
ATOM 5464 N N . ASN B 1 4 ? 41.625 -122.25 -5.188 1 22.25 4 ASN B N 1
ATOM 5465 C CA . ASN B 1 4 ? 42.594 -121.312 -5.719 1 22.25 4 ASN B CA 1
ATOM 5466 C C . ASN B 1 4 ? 41.938 -120 -6.117 1 22.25 4 ASN B C 1
ATOM 5468 O O . ASN B 1 4 ? 41.125 -120 -7.035 1 22.25 4 ASN B O 1
ATOM 5472 N N . ARG B 1 5 ? 41.562 -119.125 -5.086 1 23.09 5 ARG B N 1
ATOM 5473 C CA . ARG B 1 5 ? 40.719 -117.938 -4.992 1 23.09 5 ARG B CA 1
ATOM 5474 C C . ARG B 1 5 ? 41.25 -116.812 -5.914 1 23.09 5 ARG B C 1
ATOM 5476 O O . ARG B 1 5 ? 42.219 -116.125 -5.59 1 23.09 5 ARG B O 1
ATOM 5483 N N . ARG B 1 6 ? 41.312 -117.125 -7.238 1 22.3 6 ARG B N 1
ATOM 5484 C CA . ARG B 1 6 ? 42.031 -116.438 -8.305 1 22.3 6 ARG B CA 1
ATOM 5485 C C . ARG B 1 6 ? 41.531 -115 -8.469 1 22.3 6 ARG B C 1
ATOM 5487 O O . ARG B 1 6 ? 40.438 -114.812 -8.992 1 22.3 6 ARG B O 1
ATOM 5494 N N . PHE B 1 7 ? 41.688 -114.25 -7.395 1 23.66 7 PHE B N 1
ATOM 5495 C CA . PHE B 1 7 ? 41.094 -112.938 -7.16 1 23.66 7 PHE B CA 1
ATOM 5496 C C . PHE B 1 7 ? 41.562 -111.938 -8.211 1 23.66 7 PHE B C 1
ATOM 5498 O O . PHE B 1 7 ? 42.781 -111.688 -8.383 1 23.66 7 PHE B O 1
ATOM 5505 N N . LEU B 1 8 ? 40.906 -111.875 -9.43 1 21.34 8 LEU B N 1
ATOM 5506 C CA . LEU B 1 8 ? 41.25 -111.25 -10.688 1 21.34 8 LEU B CA 1
ATOM 5507 C C . LEU B 1 8 ? 41.344 -109.75 -10.516 1 21.34 8 LEU B C 1
ATOM 5509 O O . LEU B 1 8 ? 40.375 -109.062 -10.117 1 21.34 8 LEU B O 1
ATOM 5513 N N . HIS B 1 9 ? 42.469 -109.062 -10.047 1 23.41 9 HIS B N 1
ATOM 5514 C CA . HIS B 1 9 ? 42.938 -107.75 -9.688 1 23.41 9 HIS B CA 1
ATOM 5515 C C . HIS B 1 9 ? 42.906 -106.812 -10.891 1 23.41 9 HIS B C 1
ATOM 5517 O O . HIS B 1 9 ? 43.875 -106.125 -11.156 1 23.41 9 HIS B O 1
ATOM 5523 N N . THR B 1 10 ? 41.844 -106.812 -11.773 1 23.28 10 THR B N 1
ATOM 5524 C CA . THR B 1 10 ? 42.062 -106.188 -13.047 1 23.28 10 THR B CA 1
ATOM 5525 C C . THR B 1 10 ? 42.25 -104.688 -12.844 1 23.28 10 THR B C 1
ATOM 5527 O O . THR B 1 10 ? 41.469 -104 -12.141 1 23.28 10 THR B O 1
ATOM 5530 N N . ALA B 1 11 ? 43.5 -104.062 -12.922 1 23.34 11 ALA B N 1
ATOM 5531 C CA . ALA B 1 11 ? 44.281 -102.812 -12.758 1 23.34 11 ALA B CA 1
ATOM 5532 C C . ALA B 1 11 ? 43.812 -101.75 -13.773 1 23.34 11 ALA B C 1
ATOM 5534 O O . ALA B 1 11 ? 44.156 -101.875 -14.961 1 23.34 11 ALA B O 1
ATOM 5535 N N . PHE B 1 12 ? 42.5 -101.438 -13.953 1 25.19 12 PHE B N 1
ATOM 5536 C CA . PHE B 1 12 ? 42.094 -100.562 -15.062 1 25.19 12 PHE B CA 1
ATOM 5537 C C . PHE B 1 12 ? 42.75 -99.188 -14.953 1 25.19 12 PHE B C 1
ATOM 5539 O O . PHE B 1 12 ? 42.812 -98.625 -13.867 1 25.19 12 PHE B O 1
ATOM 5546 N N . GLY B 1 13 ? 43.812 -98.812 -15.797 1 23.27 13 GLY B N 1
ATOM 5547 C CA . GLY B 1 13 ? 44.781 -97.75 -16.031 1 23.27 13 GLY B CA 1
ATOM 5548 C C . GLY B 1 13 ? 44.094 -96.438 -16.375 1 23.27 13 GLY B C 1
ATOM 5549 O O . GLY B 1 13 ? 43.594 -96.25 -17.469 1 23.27 13 GLY B O 1
ATOM 5550 N N . ILE B 1 14 ? 43.156 -95.812 -15.594 1 25.3 14 ILE B N 1
ATOM 5551 C CA . ILE B 1 14 ? 42.344 -94.625 -15.836 1 25.3 14 ILE B CA 1
ATOM 5552 C C . ILE B 1 14 ? 43.219 -93.375 -15.984 1 25.3 14 ILE B C 1
ATOM 5554 O O . ILE B 1 14 ? 43.844 -92.938 -15.023 1 25.3 14 ILE B O 1
ATOM 5558 N N . THR B 1 15 ? 44.094 -93.25 -17.047 1 26.08 15 THR B N 1
ATOM 5559 C CA . THR B 1 15 ? 45 -92.125 -17.25 1 26.08 15 THR B CA 1
ATOM 5560 C C . THR B 1 15 ? 44.188 -90.812 -17.453 1 26.08 15 THR B C 1
ATOM 5562 O O . THR B 1 15 ? 43.594 -90.625 -18.516 1 26.08 15 THR B O 1
ATOM 5565 N N . ALA B 1 16 ? 43.25 -90.375 -16.609 1 28.12 16 ALA B N 1
ATOM 5566 C CA . ALA B 1 16 ? 42.344 -89.25 -16.734 1 28.12 16 ALA B CA 1
ATOM 5567 C C . ALA B 1 16 ? 43.094 -87.938 -16.844 1 28.12 16 ALA B C 1
ATOM 5569 O O . ALA B 1 16 ? 43.938 -87.562 -15.977 1 28.12 16 ALA B O 1
ATOM 5570 N N . LYS B 1 17 ? 43.406 -87.375 -18.109 1 32.59 17 LYS B N 1
ATOM 5571 C CA . LYS B 1 17 ? 44.156 -86.188 -18.516 1 32.59 17 LYS B CA 1
ATOM 5572 C C . LYS B 1 17 ? 43.531 -84.938 -17.891 1 32.59 17 LYS B C 1
ATOM 5574 O O . LYS B 1 17 ? 42.344 -84.688 -17.969 1 32.59 17 LYS B O 1
ATOM 5579 N N . PRO B 1 18 ? 44.188 -84.25 -16.891 1 34.25 18 PRO B N 1
ATOM 5580 C CA . PRO B 1 18 ? 43.844 -83.125 -16.031 1 34.25 18 PRO B CA 1
ATOM 5581 C C . PRO B 1 18 ? 43.656 -81.812 -16.812 1 34.25 18 PRO B C 1
ATOM 5583 O O . PRO B 1 18 ? 43.656 -80.75 -16.234 1 34.25 18 PRO B O 1
ATOM 5586 N N . ILE B 1 19 ? 43.531 -81.875 -18.125 1 34.31 19 ILE B N 1
ATOM 5587 C CA . ILE B 1 19 ? 43.812 -80.625 -18.828 1 34.31 19 ILE B CA 1
ATOM 5588 C C . ILE B 1 19 ? 42.719 -79.625 -18.578 1 34.31 19 ILE B C 1
ATOM 5590 O O . ILE B 1 19 ? 42.781 -78.5 -19 1 34.31 19 ILE B O 1
ATOM 5594 N N . VAL B 1 20 ? 41.562 -80.125 -18.234 1 37.22 20 VAL B N 1
ATOM 5595 C CA . VAL B 1 20 ? 40.406 -79.25 -18.438 1 37.22 20 VAL B CA 1
ATOM 5596 C C . VAL B 1 20 ? 40.406 -78.188 -17.375 1 37.22 20 VAL B C 1
ATOM 5598 O O . VAL B 1 20 ? 39.5 -77.375 -17.312 1 37.22 20 VAL B O 1
ATOM 5601 N N . PHE B 1 21 ? 41.25 -78.312 -16.312 1 40.44 21 PHE B N 1
ATOM 5602 C CA . PHE B 1 21 ? 41 -77.438 -15.172 1 40.44 21 PHE B CA 1
ATOM 5603 C C . PHE B 1 21 ? 41.5 -76.062 -15.461 1 40.44 21 PHE B C 1
ATOM 5605 O O . PHE B 1 21 ? 41.281 -75.125 -14.664 1 40.44 21 PHE B O 1
ATOM 5612 N N . VAL B 1 22 ? 42.375 -75.938 -16.453 1 44.16 22 VAL B N 1
ATOM 5613 C CA . VAL B 1 22 ? 43.062 -74.625 -16.516 1 44.16 22 VAL B CA 1
ATOM 5614 C C . VAL B 1 22 ? 42.125 -73.562 -17.078 1 44.16 22 VAL B C 1
ATOM 5616 O O . VAL B 1 22 ? 42.156 -72.438 -16.625 1 44.16 22 VAL B O 1
ATOM 5619 N N . PRO B 1 23 ? 41.25 -74 -18.062 1 49 23 PRO B N 1
ATOM 5620 C CA . PRO B 1 23 ? 40.5 -72.812 -18.562 1 49 23 PRO B CA 1
ATOM 5621 C C . PRO B 1 23 ? 39.469 -72.312 -17.547 1 49 23 PRO B C 1
ATOM 5623 O O . PRO B 1 23 ? 39.156 -71.125 -17.562 1 49 23 PRO B O 1
ATOM 5626 N N . ILE B 1 24 ? 38.969 -73.125 -16.656 1 48.34 24 ILE B N 1
ATOM 5627 C CA . ILE B 1 24 ? 37.969 -72.688 -15.695 1 48.34 24 ILE B CA 1
ATOM 5628 C C . ILE B 1 24 ? 38.625 -71.75 -14.688 1 48.34 24 ILE B C 1
ATOM 5630 O O . ILE B 1 24 ? 38.031 -70.75 -14.305 1 48.34 24 ILE B O 1
ATOM 5634 N N . LEU B 1 25 ? 39.875 -72.062 -14.297 1 48.5 25 LEU B N 1
ATOM 5635 C CA . LEU B 1 25 ? 40.531 -71.188 -13.352 1 48.5 25 LEU B CA 1
ATOM 5636 C C . LEU B 1 25 ? 40.812 -69.812 -14.008 1 48.5 25 LEU B C 1
ATOM 5638 O O . LEU B 1 25 ? 40.688 -68.75 -13.375 1 48.5 25 LEU B O 1
ATOM 5642 N N . MET B 1 26 ? 41.188 -69.875 -15.289 1 48.41 26 MET B N 1
ATOM 5643 C CA . MET B 1 26 ? 41.438 -68.625 -15.922 1 48.41 26 MET B CA 1
ATOM 5644 C C . MET B 1 26 ? 40.156 -67.812 -16.094 1 48.41 26 MET B C 1
ATOM 5646 O O . MET B 1 26 ? 40.188 -66.562 -16.031 1 48.41 26 MET B O 1
ATOM 5650 N N . ILE B 1 27 ? 39.062 -68.438 -16.469 1 50.84 27 ILE B N 1
ATOM 5651 C CA . ILE B 1 27 ? 37.812 -67.688 -16.547 1 50.84 27 ILE B CA 1
ATOM 5652 C C . ILE B 1 27 ? 37.406 -67.188 -15.164 1 50.84 27 ILE B C 1
ATOM 5654 O O . ILE B 1 27 ? 36.969 -66.062 -15.016 1 50.84 27 ILE B O 1
ATOM 5658 N N . PHE B 1 28 ? 37.625 -68 -14.078 1 48.69 28 PHE B N 1
ATOM 5659 C CA . PHE B 1 28 ? 37.344 -67.5 -12.742 1 48.69 28 PHE B CA 1
ATOM 5660 C C . PHE B 1 28 ? 38.312 -66.375 -12.398 1 48.69 28 PHE B C 1
ATOM 5662 O O . PHE B 1 28 ? 37.938 -65.375 -11.766 1 48.69 28 PHE B O 1
ATOM 5669 N N . LEU B 1 29 ? 39.656 -66.625 -12.68 1 47.44 29 LEU B N 1
ATOM 5670 C CA . LEU B 1 29 ? 40.562 -65.5 -12.414 1 47.44 29 LEU B CA 1
ATOM 5671 C C . LEU B 1 29 ? 40.219 -64.312 -13.281 1 47.44 29 LEU B C 1
ATOM 5673 O O . LEU B 1 29 ? 40.312 -63.125 -12.82 1 47.44 29 LEU B O 1
ATOM 5677 N N . LEU B 1 30 ? 39.906 -64.5 -14.594 1 46.03 30 LEU B N 1
ATOM 5678 C CA . LEU B 1 30 ? 39.469 -63.344 -15.375 1 46.03 30 LEU B CA 1
ATOM 5679 C C . LEU B 1 30 ? 38.156 -62.812 -14.844 1 46.03 30 LEU B C 1
ATOM 5681 O O . LEU B 1 30 ? 37.875 -61.594 -14.938 1 46.03 30 LEU B O 1
ATOM 5685 N N . MET B 1 31 ? 37.188 -63.656 -14.383 1 44.69 31 MET B N 1
ATOM 5686 C CA . MET B 1 31 ? 36.031 -63.062 -13.734 1 44.69 31 MET B CA 1
ATOM 5687 C C . MET B 1 31 ? 36.406 -62.375 -12.438 1 44.69 31 MET B C 1
ATOM 5689 O O . MET B 1 31 ? 35.75 -61.406 -12.031 1 44.69 31 MET B O 1
ATOM 5693 N N . ILE B 1 32 ? 37.281 -62.938 -11.562 1 45.09 32 ILE B N 1
ATOM 5694 C CA . ILE B 1 32 ? 37.656 -62.188 -10.359 1 45.09 32 ILE B CA 1
ATOM 5695 C C . ILE B 1 32 ? 38.438 -60.938 -10.758 1 45.09 32 ILE B C 1
ATOM 5697 O O . ILE B 1 32 ? 38.344 -59.906 -10.102 1 45.09 32 ILE B O 1
ATOM 5701 N N . LEU B 1 33 ? 39.469 -61.094 -11.648 1 41.28 33 LEU B N 1
ATOM 5702 C CA . LEU B 1 33 ? 40.188 -59.875 -11.977 1 41.28 33 LEU B CA 1
ATOM 5703 C C . LEU B 1 33 ? 39.25 -58.812 -12.594 1 41.28 33 LEU B C 1
ATOM 5705 O O . LEU B 1 33 ? 39.625 -57.656 -12.734 1 41.28 33 LEU B O 1
ATOM 5709 N N . SER B 1 34 ? 38.281 -59.312 -13.406 1 36.34 34 SER B N 1
ATOM 5710 C CA . SER B 1 34 ? 37.344 -58.25 -13.797 1 36.34 34 SER B CA 1
ATOM 5711 C C . SER B 1 34 ? 36.562 -57.75 -12.594 1 36.34 34 SER B C 1
ATOM 5713 O O . SER B 1 34 ? 35.469 -57.188 -12.75 1 36.34 34 SER B O 1
ATOM 5715 N N . LEU B 1 35 ? 36.719 -58.438 -11.422 1 34.12 35 LEU B N 1
ATOM 5716 C CA . LEU B 1 35 ? 36.25 -57.594 -10.312 1 34.12 35 LEU B CA 1
ATOM 5717 C C . LEU B 1 35 ? 37 -56.25 -10.312 1 34.12 35 LEU B C 1
ATOM 5719 O O . LEU B 1 35 ? 38.188 -56.188 -9.984 1 34.12 35 LEU B O 1
ATOM 5723 N N . GLY B 1 36 ? 36.938 -55.562 -11.445 1 31.77 36 GLY B N 1
ATOM 5724 C CA . GLY B 1 36 ? 37.406 -54.188 -11.5 1 31.77 36 GLY B CA 1
ATOM 5725 C C . GLY B 1 36 ? 37.5 -53.531 -10.133 1 31.77 36 GLY B C 1
ATOM 5726 O O . GLY B 1 36 ? 36.844 -54 -9.18 1 31.77 36 GLY B O 1
ATOM 5727 N N . SER B 1 37 ? 38.719 -53 -9.773 1 34.44 37 SER B N 1
ATOM 5728 C CA . SER B 1 37 ? 38.781 -51.969 -8.734 1 34.44 37 SER B CA 1
ATOM 5729 C C . SER B 1 37 ? 37.438 -51.281 -8.547 1 34.44 37 SER B C 1
ATOM 5731 O O . SER B 1 37 ? 36.906 -50.719 -9.5 1 34.44 37 SER B O 1
ATOM 5733 N N . VAL B 1 38 ? 36.625 -51.938 -7.832 1 33 38 VAL B N 1
ATOM 5734 C CA . VAL B 1 38 ? 35.656 -51 -7.25 1 33 38 VAL B CA 1
ATOM 5735 C C . VAL B 1 38 ? 36.344 -49.688 -6.879 1 33 38 VAL B C 1
ATOM 5737 O O . VAL B 1 38 ? 37.156 -49.656 -5.949 1 33 38 VAL B O 1
ATOM 5740 N N . ASP B 1 39 ? 37.094 -49.062 -7.758 1 32.78 39 ASP B N 1
ATOM 5741 C CA . ASP B 1 39 ? 37.188 -47.656 -7.359 1 32.78 39 ASP B CA 1
ATOM 5742 C C . ASP B 1 39 ? 36.031 -47.25 -6.457 1 32.78 39 ASP B C 1
ATOM 5744 O O . ASP B 1 39 ? 34.875 -47.312 -6.871 1 32.78 39 ASP B O 1
ATOM 5748 N N . VAL B 1 40 ? 36.062 -47.75 -5.289 1 35.03 40 VAL B N 1
ATOM 5749 C CA . VAL B 1 40 ? 35.312 -46.969 -4.316 1 35.03 40 VAL B CA 1
ATOM 5750 C C . VAL B 1 40 ? 35.281 -45.5 -4.785 1 35.03 40 VAL B C 1
ATOM 5752 O O . VAL B 1 40 ? 36.25 -44.75 -4.641 1 35.03 40 VAL B O 1
ATOM 5755 N N . ALA B 1 41 ? 35.094 -45.344 -6 1 35.47 41 ALA B N 1
ATOM 5756 C CA . ALA B 1 41 ? 34.656 -43.969 -6.23 1 35.47 41 ALA B CA 1
ATOM 5757 C C . ALA B 1 41 ? 33.938 -43.406 -5.012 1 35.47 41 ALA B C 1
ATOM 5759 O O . ALA B 1 41 ? 32.938 -44 -4.555 1 35.47 41 ALA B O 1
ATOM 5760 N N . ALA B 1 42 ? 34.625 -43.188 -4.008 1 38.12 42 ALA B N 1
ATOM 5761 C CA . ALA B 1 42 ? 34.031 -42.281 -3.012 1 38.12 42 ALA B CA 1
ATOM 5762 C C . ALA B 1 42 ? 32.75 -41.656 -3.541 1 38.12 42 ALA B C 1
ATOM 5764 O O . ALA B 1 42 ? 32.781 -41 -4.598 1 38.12 42 ALA B O 1
ATOM 5765 N N . ASP B 1 43 ? 31.75 -42.344 -3.701 1 42.44 43 ASP B N 1
ATOM 5766 C CA . ASP B 1 43 ? 30.391 -41.938 -4.062 1 42.44 43 ASP B CA 1
ATOM 5767 C C . ASP B 1 43 ? 30.188 -40.438 -3.838 1 42.44 43 ASP B C 1
ATOM 5769 O O . ASP B 1 43 ? 30.109 -39.969 -2.695 1 42.44 43 ASP B O 1
ATOM 5773 N N . ASN B 1 44 ? 31.016 -39.656 -4.406 1 56.75 44 ASN B N 1
ATOM 5774 C CA . ASN B 1 44 ? 30.875 -38.188 -4.414 1 56.75 44 ASN B CA 1
ATOM 5775 C C . ASN B 1 44 ? 29.406 -37.781 -4.34 1 56.75 44 ASN B C 1
ATOM 5777 O O . ASN B 1 44 ? 28.625 -38.094 -5.246 1 56.75 44 ASN B O 1
ATOM 5781 N N . MET B 1 45 ? 28.875 -37.875 -3.232 1 77.88 45 MET B N 1
ATOM 5782 C CA . MET B 1 45 ? 27.531 -37.406 -2.973 1 77.88 45 MET B CA 1
ATOM 5783 C C . MET B 1 45 ? 27.266 -36.094 -3.68 1 77.88 45 MET B C 1
ATOM 5785 O O . MET B 1 45 ? 28.125 -35.188 -3.672 1 77.88 45 MET B O 1
ATOM 5789 N N . VAL B 1 46 ? 26.391 -36.188 -4.723 1 87.06 46 VAL B N 1
ATOM 5790 C CA . VAL B 1 46 ? 26.031 -34.969 -5.426 1 87.06 46 VAL B CA 1
ATOM 5791 C C . VAL B 1 46 ? 24.734 -34.406 -4.84 1 87.06 46 VAL B C 1
ATOM 5793 O O . VAL B 1 46 ? 23.734 -35.094 -4.715 1 87.06 46 VAL B O 1
ATOM 5796 N N . THR B 1 47 ? 24.875 -33.312 -4.309 1 88.62 47 THR B N 1
ATOM 5797 C CA . THR B 1 47 ? 23.703 -32.594 -3.816 1 88.62 47 THR B CA 1
ATOM 5798 C C . THR B 1 47 ? 23.109 -31.703 -4.906 1 88.62 47 THR B C 1
ATOM 5800 O O . THR B 1 47 ? 23.812 -30.859 -5.477 1 88.62 47 THR B O 1
ATOM 5803 N N . ASN B 1 48 ? 21.797 -31.906 -5.246 1 93.12 48 ASN B N 1
ATOM 5804 C CA . ASN B 1 48 ? 21.125 -31.141 -6.289 1 93.12 48 ASN B CA 1
ATOM 5805 C C . ASN B 1 48 ? 20.516 -29.859 -5.73 1 93.12 48 ASN B C 1
ATOM 5807 O O . ASN B 1 48 ? 19.75 -29.906 -4.762 1 93.12 48 ASN B O 1
ATOM 5811 N N . ILE B 1 49 ? 20.891 -28.812 -6.355 1 94.31 49 ILE B N 1
ATOM 5812 C CA . ILE B 1 49 ? 20.359 -27.5 -5.992 1 94.31 49 ILE B CA 1
ATOM 5813 C C . ILE B 1 49 ? 19.531 -26.938 -7.148 1 94.31 49 ILE B C 1
ATOM 5815 O O . ILE B 1 49 ? 19.922 -27.062 -8.312 1 94.31 49 ILE B O 1
ATOM 5819 N N . GLY B 1 50 ? 18.328 -26.469 -6.824 1 95.94 50 GLY B N 1
ATOM 5820 C CA . GLY B 1 50 ? 17.5 -25.859 -7.852 1 95.94 50 GLY B CA 1
ATOM 5821 C C . GLY B 1 50 ? 17.672 -24.359 -7.934 1 95.94 50 GLY B C 1
ATOM 5822 O O . GLY B 1 50 ? 17.75 -23.672 -6.906 1 95.94 50 GLY B O 1
ATOM 5823 N N . GLY B 1 51 ? 17.797 -23.859 -9.164 1 95.75 51 GLY B N 1
ATOM 5824 C CA . GLY B 1 51 ? 17.875 -22.422 -9.406 1 95.75 51 GLY B CA 1
ATOM 5825 C C . GLY B 1 51 ? 16.734 -21.906 -10.273 1 95.75 51 GLY B C 1
ATOM 5826 O O . GLY B 1 51 ? 16.5 -22.438 -11.367 1 95.75 51 GLY B O 1
ATOM 5827 N N . ILE B 1 52 ? 15.984 -20.953 -9.719 1 95.44 52 ILE B N 1
ATOM 5828 C CA . ILE B 1 52 ? 14.945 -20.281 -10.492 1 95.44 52 ILE B CA 1
ATOM 5829 C C . ILE B 1 52 ? 15.359 -18.844 -10.773 1 95.44 52 ILE B C 1
ATOM 5831 O O . ILE B 1 52 ? 15.273 -17.984 -9.891 1 95.44 52 ILE B O 1
ATOM 5835 N N . ILE B 1 53 ? 15.758 -18.578 -12.008 1 93.38 53 ILE B N 1
ATOM 5836 C CA . ILE B 1 53 ? 16.328 -17.281 -12.383 1 93.38 53 ILE B CA 1
ATOM 5837 C C . ILE B 1 53 ? 15.641 -16.766 -13.641 1 93.38 53 ILE B C 1
ATOM 5839 O O . ILE B 1 53 ? 15.18 -17.547 -14.469 1 93.38 53 ILE B O 1
ATOM 5843 N N . ASN B 1 54 ? 15.484 -15.469 -13.672 1 90.5 54 ASN B N 1
ATOM 5844 C CA . ASN B 1 54 ? 15 -14.828 -14.891 1 90.5 54 ASN B CA 1
ATOM 5845 C C . ASN B 1 54 ? 16.125 -14.609 -15.898 1 90.5 54 ASN B C 1
ATOM 5847 O O . ASN B 1 54 ? 16.891 -13.641 -15.781 1 90.5 54 ASN B O 1
ATOM 5851 N N . HIS B 1 55 ? 16.156 -15.328 -16.938 1 88 55 HIS B N 1
ATOM 5852 C CA . HIS B 1 55 ? 17.266 -15.32 -17.875 1 88 55 HIS B CA 1
ATOM 5853 C C . HIS B 1 55 ? 17.219 -14.086 -18.781 1 88 55 HIS B C 1
ATOM 5855 O O . HIS B 1 55 ? 18.219 -13.734 -19.406 1 88 55 HIS B O 1
ATOM 5861 N N . ASN B 1 56 ? 16.094 -13.43 -18.719 1 84.12 56 ASN B N 1
ATOM 5862 C CA . ASN B 1 56 ? 15.93 -12.266 -19.594 1 84.12 56 ASN B CA 1
ATOM 5863 C C . ASN B 1 56 ? 16.312 -10.977 -18.891 1 84.12 56 ASN B C 1
ATOM 5865 O O . ASN B 1 56 ? 16.422 -9.922 -19.516 1 84.12 56 ASN B O 1
ATOM 5869 N N . SER B 1 57 ? 16.578 -11.102 -17.641 1 86.56 57 SER B N 1
ATOM 5870 C CA . SER B 1 57 ? 16.891 -9.891 -16.891 1 86.56 57 SER B CA 1
ATOM 5871 C C . SER B 1 57 ? 18.375 -9.812 -16.562 1 86.56 57 SER B C 1
ATOM 5873 O O . SER B 1 57 ? 19.047 -10.844 -16.438 1 86.56 57 SER B O 1
ATOM 5875 N N . ARG B 1 58 ? 18.875 -8.609 -16.453 1 87.25 58 ARG B N 1
ATOM 5876 C CA . ARG B 1 58 ? 20.266 -8.398 -16.062 1 87.25 58 ARG B CA 1
ATOM 5877 C C . ARG B 1 58 ? 20.547 -8.992 -14.688 1 87.25 58 ARG B C 1
ATOM 5879 O O . ARG B 1 58 ? 21.625 -9.562 -14.461 1 87.25 58 ARG B O 1
ATOM 5886 N N . ILE B 1 59 ? 19.656 -8.867 -13.789 1 89.56 59 ILE B N 1
ATOM 5887 C CA . ILE B 1 59 ? 19.781 -9.391 -12.438 1 89.56 59 ILE B CA 1
ATOM 5888 C C . ILE B 1 59 ? 19.906 -10.914 -12.484 1 89.56 59 ILE B C 1
ATOM 5890 O O . ILE B 1 59 ? 20.797 -11.484 -11.844 1 89.56 59 ILE B O 1
ATOM 5894 N N . GLY B 1 60 ? 19.031 -11.5 -13.281 1 91.12 60 GLY B N 1
ATOM 5895 C CA . GLY B 1 60 ? 19.062 -12.953 -13.391 1 91.12 60 GLY B CA 1
ATOM 5896 C C . GLY B 1 60 ? 20.375 -13.469 -13.969 1 91.12 60 GLY B C 1
ATOM 5897 O O . GLY B 1 60 ? 20.891 -14.484 -13.508 1 91.12 60 GLY B O 1
ATOM 5898 N N . LYS B 1 61 ? 20.906 -12.797 -14.898 1 92.56 61 LYS B N 1
ATOM 5899 C CA . LYS B 1 61 ? 22.156 -13.195 -15.539 1 92.56 61 LYS B CA 1
ATOM 5900 C C . LYS B 1 61 ? 23.312 -13.148 -14.547 1 92.56 61 LYS B C 1
ATOM 5902 O O . LYS B 1 61 ? 24.141 -14.062 -14.5 1 92.56 61 LYS B O 1
ATOM 5907 N N . GLU B 1 62 ? 23.344 -12.125 -13.797 1 94.31 62 GLU B N 1
ATOM 5908 C CA . GLU B 1 62 ? 24.469 -12.016 -12.867 1 94.31 62 GLU B CA 1
ATOM 5909 C C . GLU B 1 62 ? 24.328 -13.016 -11.719 1 94.31 62 GLU B C 1
ATOM 5911 O O . GLU B 1 62 ? 25.328 -13.547 -11.227 1 94.31 62 GLU B O 1
ATOM 5916 N N . GLN B 1 63 ? 23.094 -13.242 -11.344 1 94.88 63 GLN B N 1
ATOM 5917 C CA . GLN B 1 63 ? 22.875 -14.242 -10.297 1 94.88 63 GLN B CA 1
ATOM 5918 C C . GLN B 1 63 ? 23.312 -15.625 -10.758 1 94.88 63 GLN B C 1
ATOM 5920 O O . GLN B 1 63 ? 23.984 -16.344 -10.016 1 94.88 63 GLN B O 1
ATOM 5925 N N . LYS B 1 64 ? 22.922 -15.977 -11.922 1 96 64 LYS B N 1
ATOM 5926 C CA . LYS B 1 64 ? 23.312 -17.281 -12.469 1 96 64 LYS B CA 1
ATOM 5927 C C . LYS B 1 64 ? 24.828 -17.422 -12.516 1 96 64 LYS B C 1
ATOM 5929 O O . LYS B 1 64 ? 25.375 -18.438 -12.078 1 96 64 LYS B O 1
ATOM 5934 N N . THR B 1 65 ? 25.453 -16.438 -13.062 1 97.19 65 THR B N 1
ATOM 5935 C CA . THR B 1 65 ? 26.906 -16.469 -13.195 1 97.19 65 THR B CA 1
ATOM 5936 C C . THR B 1 65 ? 27.562 -16.609 -11.828 1 97.19 65 THR B C 1
ATOM 5938 O O . THR B 1 65 ? 28.5 -17.391 -11.664 1 97.19 65 THR B O 1
ATOM 5941 N N . ALA B 1 66 ? 27.094 -15.844 -10.859 1 97.94 66 ALA B N 1
ATOM 5942 C CA . ALA B 1 66 ? 27.656 -15.867 -9.516 1 97.94 66 ALA B CA 1
ATOM 5943 C C . ALA B 1 66 ? 27.453 -17.234 -8.867 1 97.94 66 ALA B C 1
ATOM 5945 O O . ALA B 1 66 ? 28.359 -17.75 -8.203 1 97.94 66 ALA B O 1
ATOM 5946 N N . MET B 1 67 ? 26.281 -17.828 -9.055 1 97.69 67 MET B N 1
ATOM 5947 C CA . MET B 1 67 ? 26 -19.141 -8.492 1 97.69 67 MET B CA 1
ATOM 5948 C C . MET B 1 67 ? 26.891 -20.203 -9.141 1 97.69 67 MET B C 1
ATOM 5950 O O . MET B 1 67 ? 27.422 -21.078 -8.453 1 97.69 67 MET B O 1
ATOM 5954 N N . ASP B 1 68 ? 27.047 -20.125 -10.406 1 97.5 68 ASP B N 1
ATOM 5955 C CA . ASP B 1 68 ? 27.906 -21.078 -11.117 1 97.5 68 ASP B CA 1
ATOM 5956 C C . ASP B 1 68 ? 29.344 -21 -10.609 1 97.5 68 ASP B C 1
ATOM 5958 O O . ASP B 1 68 ? 30 -22.031 -10.438 1 97.5 68 ASP B O 1
ATOM 5962 N N . ILE B 1 69 ? 29.828 -19.828 -10.406 1 98 69 ILE B N 1
ATOM 5963 C CA . ILE B 1 69 ? 31.188 -19.625 -9.914 1 98 69 ILE B CA 1
ATOM 5964 C C . ILE B 1 69 ? 31.312 -20.234 -8.523 1 98 69 ILE B C 1
ATOM 5966 O O . ILE B 1 69 ? 32.312 -20.922 -8.227 1 98 69 ILE B O 1
ATOM 5970 N N . ALA B 1 70 ? 30.312 -19.953 -7.652 1 97.56 70 ALA B N 1
ATOM 5971 C CA . ALA B 1 70 ? 30.359 -20.469 -6.281 1 97.56 70 ALA B CA 1
ATOM 5972 C C . ALA B 1 70 ? 30.375 -21.984 -6.262 1 97.56 70 ALA B C 1
ATOM 5974 O O . ALA B 1 70 ? 31.141 -22.594 -5.508 1 97.56 70 ALA B O 1
ATOM 5975 N N . VAL B 1 71 ? 29.547 -22.625 -7.086 1 96.31 71 VAL B N 1
ATOM 5976 C CA . VAL B 1 71 ? 29.484 -24.078 -7.156 1 96.31 71 VAL B CA 1
ATOM 5977 C C . VAL B 1 71 ? 30.797 -24.625 -7.707 1 96.31 71 VAL B C 1
ATOM 5979 O O . VAL B 1 71 ? 31.312 -25.625 -7.199 1 96.31 71 VAL B O 1
ATOM 5982 N N . HIS B 1 72 ? 31.266 -23.984 -8.734 1 95.38 72 HIS B N 1
ATOM 5983 C CA . HIS B 1 72 ? 32.531 -24.406 -9.328 1 95.38 72 HIS B CA 1
ATOM 5984 C C . HIS B 1 72 ? 33.656 -24.344 -8.297 1 95.38 72 HIS B C 1
ATOM 5986 O O . HIS B 1 72 ? 34.469 -25.297 -8.195 1 95.38 72 HIS B O 1
ATOM 5992 N N . ASN B 1 73 ? 33.75 -23.25 -7.621 1 94.31 73 ASN B N 1
ATOM 5993 C CA . ASN B 1 73 ? 34.781 -23.094 -6.613 1 94.31 73 ASN B CA 1
ATOM 5994 C C . ASN B 1 73 ? 34.656 -24.125 -5.504 1 94.31 73 ASN B C 1
ATOM 5996 O O . ASN B 1 73 ? 35.656 -24.625 -5 1 94.31 73 ASN B O 1
ATOM 6000 N N . PHE B 1 74 ? 33.469 -24.453 -5.125 1 92.94 74 PHE B N 1
ATOM 6001 C CA . PHE B 1 74 ? 33.25 -25.469 -4.098 1 92.94 74 PHE B CA 1
ATOM 6002 C C . PHE B 1 74 ? 33.656 -26.844 -4.598 1 92.94 74 PHE B C 1
ATOM 6004 O O . PHE B 1 74 ? 34.312 -27.594 -3.895 1 92.94 74 PHE B O 1
ATOM 6011 N N . ASN B 1 75 ? 33.156 -27.141 -5.766 1 93.19 75 ASN B N 1
ATOM 6012 C CA . ASN B 1 75 ? 33.406 -28.469 -6.32 1 93.19 75 ASN B CA 1
ATOM 6013 C C . ASN B 1 75 ? 34.906 -28.688 -6.547 1 93.19 75 ASN B C 1
ATOM 6015 O O . ASN B 1 75 ? 35.375 -29.828 -6.469 1 93.19 75 ASN B O 1
ATOM 6019 N N . LYS B 1 76 ? 35.625 -27.672 -6.812 1 91.5 76 LYS B N 1
ATOM 6020 C CA . LYS B 1 76 ? 37.062 -27.766 -7 1 91.5 76 LYS B CA 1
ATOM 6021 C C . LYS B 1 76 ? 37.781 -28.078 -5.68 1 91.5 76 LYS B C 1
ATOM 6023 O O . LYS B 1 76 ? 38.781 -28.766 -5.66 1 91.5 76 LYS B O 1
ATOM 6028 N N . ARG B 1 77 ? 37.25 -27.562 -4.633 1 86.38 77 ARG B N 1
ATOM 6029 C CA . ARG B 1 77 ? 37.875 -27.703 -3.326 1 86.38 77 ARG B CA 1
ATOM 6030 C C . ARG B 1 77 ? 37.406 -28.984 -2.633 1 86.38 77 ARG B C 1
ATOM 6032 O O . ARG B 1 77 ? 38.125 -29.547 -1.813 1 86.38 77 ARG B O 1
ATOM 6039 N N . SER B 1 78 ? 36.219 -29.359 -2.971 1 82.38 78 SER B N 1
ATOM 6040 C CA . SER B 1 78 ? 35.625 -30.5 -2.262 1 82.38 78 SER B CA 1
ATOM 6041 C C . SER B 1 78 ? 35.938 -31.812 -2.973 1 82.38 78 SER B C 1
ATOM 6043 O O . SER B 1 78 ? 35.844 -31.906 -4.199 1 82.38 78 SER B O 1
ATOM 6045 N N . THR B 1 79 ? 36.406 -32.75 -2.244 1 74.75 79 THR B N 1
ATOM 6046 C CA . THR B 1 79 ? 36.75 -34.062 -2.826 1 74.75 79 THR B CA 1
ATOM 6047 C C . THR B 1 79 ? 35.625 -35.062 -2.562 1 74.75 79 THR B C 1
ATOM 6049 O O . THR B 1 79 ? 35.5 -36.062 -3.285 1 74.75 79 THR B O 1
ATOM 6052 N N . MET B 1 80 ? 34.781 -34.781 -1.646 1 73.5 80 MET B N 1
ATOM 6053 C CA . MET B 1 80 ? 33.844 -35.844 -1.229 1 73.5 80 MET B CA 1
ATOM 6054 C C . MET B 1 80 ? 32.406 -35.438 -1.567 1 73.5 80 MET B C 1
ATOM 6056 O O . MET B 1 80 ? 31.516 -36.281 -1.579 1 73.5 80 MET B O 1
ATOM 6060 N N . HIS B 1 81 ? 32.156 -34.219 -1.735 1 82.75 81 HIS B N 1
ATOM 6061 C CA . HIS B 1 81 ? 30.797 -33.75 -1.919 1 82.75 81 HIS B CA 1
ATOM 6062 C C . HIS B 1 81 ? 30.75 -32.688 -3.008 1 82.75 81 HIS B C 1
ATOM 6064 O O . HIS B 1 81 ? 31.469 -31.688 -2.947 1 82.75 81 HIS B O 1
ATOM 6070 N N . ASN B 1 82 ? 29.938 -33.031 -4.129 1 89.12 82 ASN B N 1
ATOM 6071 C CA . ASN B 1 82 ? 29.781 -32.031 -5.199 1 89.12 82 ASN B CA 1
ATOM 6072 C C . ASN B 1 82 ? 28.359 -31.484 -5.242 1 89.12 82 ASN B C 1
ATOM 6074 O O . ASN B 1 82 ? 27.422 -32.125 -4.758 1 89.12 82 ASN B O 1
ATOM 6078 N N . LEU B 1 83 ? 28.312 -30.297 -5.75 1 92.31 83 LEU B N 1
ATOM 6079 C CA . LEU B 1 83 ? 27.031 -29.641 -5.941 1 92.31 83 LEU B CA 1
ATOM 6080 C C . LEU B 1 83 ? 26.656 -29.578 -7.418 1 92.31 83 LEU B C 1
ATOM 6082 O O . LEU B 1 83 ? 27.531 -29.422 -8.273 1 92.31 83 LEU B O 1
ATOM 6086 N N . ALA B 1 84 ? 25.406 -29.859 -7.695 1 94.44 84 ALA B N 1
ATOM 6087 C CA . ALA B 1 84 ? 24.859 -29.703 -9.047 1 94.44 84 ALA B CA 1
ATOM 6088 C C . ALA B 1 84 ? 23.734 -28.688 -9.07 1 94.44 84 ALA B C 1
ATOM 6090 O O . ALA B 1 84 ? 22.812 -28.75 -8.258 1 94.44 84 ALA B O 1
ATOM 6091 N N . LEU B 1 85 ? 23.875 -27.734 -10.008 1 95.56 85 LEU B N 1
ATOM 6092 C CA . LEU B 1 85 ? 22.859 -26.703 -10.141 1 95.56 85 LEU B CA 1
ATOM 6093 C C . LEU B 1 85 ? 21.938 -26.984 -11.32 1 95.56 85 LEU B C 1
ATOM 6095 O O . LEU B 1 85 ? 22.406 -27.219 -12.438 1 95.56 85 LEU B O 1
ATOM 6099 N N . HIS B 1 86 ? 20.625 -27.016 -11.062 1 95.69 86 HIS B N 1
ATOM 6100 C CA . HIS B 1 86 ? 19.609 -27.188 -12.086 1 95.69 86 HIS B CA 1
ATOM 6101 C C . HIS B 1 86 ? 18.766 -25.922 -12.242 1 95.69 86 HIS B C 1
ATOM 6103 O O . HIS B 1 86 ? 18.062 -25.516 -11.312 1 95.69 86 HIS B O 1
ATOM 6109 N N . TYR B 1 87 ? 18.859 -25.328 -13.492 1 94.25 87 TYR B N 1
ATOM 6110 C CA . TYR B 1 87 ? 18.141 -24.078 -13.695 1 94.25 87 TYR B CA 1
ATOM 6111 C C . TYR B 1 87 ? 16.844 -24.297 -14.445 1 94.25 87 TYR B C 1
ATOM 6113 O O . TYR B 1 87 ? 16.75 -25.203 -15.289 1 94.25 87 TYR B O 1
ATOM 6121 N N . HIS B 1 88 ? 15.883 -23.578 -14.07 1 87.44 88 HIS B N 1
ATOM 6122 C CA . HIS B 1 88 ? 14.695 -23.406 -14.914 1 87.44 88 HIS B CA 1
ATOM 6123 C C . HIS B 1 88 ? 14.625 -22 -15.477 1 87.44 88 HIS B C 1
ATOM 6125 O O . HIS B 1 88 ? 14.805 -21.016 -14.742 1 87.44 88 HIS B O 1
ATOM 6131 N N . LYS B 1 89 ? 14.531 -21.984 -16.75 1 71.44 89 LYS B N 1
ATOM 6132 C CA . LYS B 1 89 ? 14.5 -20.688 -17.406 1 71.44 89 LYS B CA 1
ATOM 6133 C C . LYS B 1 89 ? 13.117 -20.047 -17.281 1 71.44 89 LYS B C 1
ATOM 6135 O O . LYS B 1 89 ? 12.125 -20.625 -17.719 1 71.44 89 LYS B O 1
ATOM 6140 N N . LEU B 1 90 ? 13.164 -18.969 -16.438 1 73.94 90 LEU B N 1
ATOM 6141 C CA . LEU B 1 90 ? 11.914 -18.266 -16.188 1 73.94 90 LEU B CA 1
ATOM 6142 C C . LEU B 1 90 ? 11.828 -16.984 -17.016 1 73.94 90 LEU B C 1
ATOM 6144 O O . LEU B 1 90 ? 12.852 -16.375 -17.312 1 73.94 90 LEU B O 1
ATOM 6148 N N . GLY B 1 91 ? 10.68 -16.672 -17.594 1 65.25 91 GLY B N 1
ATOM 6149 C CA . GLY B 1 91 ? 10.469 -15.398 -18.25 1 65.25 91 GLY B CA 1
ATOM 6150 C C . GLY B 1 91 ? 9.828 -14.367 -17.328 1 65.25 91 GLY B C 1
ATOM 6151 O O . GLY B 1 91 ? 9.117 -13.469 -17.797 1 65.25 91 GLY B O 1
ATOM 6152 N N . GLY B 1 92 ? 9.93 -14.461 -16.078 1 71.56 92 GLY B N 1
ATOM 6153 C CA . GLY B 1 92 ? 9.422 -13.375 -15.25 1 71.56 92 GLY B CA 1
ATOM 6154 C C . GLY B 1 92 ? 8.023 -13.625 -14.719 1 71.56 92 GLY B C 1
ATOM 6155 O O . GLY B 1 92 ? 7.48 -12.82 -13.969 1 71.56 92 GLY B O 1
ATOM 6156 N N . ASP B 1 93 ? 7.367 -14.609 -14.992 1 79.88 93 ASP B N 1
ATOM 6157 C CA . ASP B 1 93 ? 6.012 -14.914 -14.547 1 79.88 93 ASP B CA 1
ATOM 6158 C C . ASP B 1 93 ? 6.031 -15.734 -13.25 1 79.88 93 ASP B C 1
ATOM 6160 O O . ASP B 1 93 ? 6.559 -16.844 -13.219 1 79.88 93 ASP B O 1
ATOM 6164 N N . PRO B 1 94 ? 5.352 -15.234 -12.258 1 86.88 94 PRO B N 1
ATOM 6165 C CA . PRO B 1 94 ? 5.383 -15.914 -10.961 1 86.88 94 PRO B CA 1
ATOM 6166 C C . PRO B 1 94 ? 4.766 -17.312 -11.016 1 86.88 94 PRO B C 1
ATOM 6168 O O . PRO B 1 94 ? 5.223 -18.219 -10.32 1 86.88 94 PRO B O 1
ATOM 6171 N N . LEU B 1 95 ? 3.754 -17.516 -11.805 1 88.44 95 LEU B N 1
ATOM 6172 C CA . LEU B 1 95 ? 3.129 -18.828 -11.898 1 88.44 95 LEU B CA 1
ATOM 6173 C C . LEU B 1 95 ? 4.074 -19.828 -12.547 1 88.44 95 LEU B C 1
ATOM 6175 O O . LEU B 1 95 ? 4.105 -21 -12.156 1 88.44 95 LEU B O 1
ATOM 6179 N N . LYS B 1 96 ? 4.781 -19.375 -13.5 1 88.94 96 LYS B N 1
ATOM 6180 C CA . LYS B 1 96 ? 5.77 -20.25 -14.125 1 88.94 96 LYS B CA 1
ATOM 6181 C C . LYS B 1 96 ? 6.871 -20.625 -13.141 1 88.94 96 LYS B C 1
ATOM 6183 O O . LYS B 1 96 ? 7.406 -21.734 -13.195 1 88.94 96 LYS B O 1
ATOM 6188 N N . ALA B 1 97 ? 7.18 -19.688 -12.281 1 92.44 97 ALA B N 1
ATOM 6189 C CA . ALA B 1 97 ? 8.172 -19.969 -11.242 1 92.44 97 ALA B CA 1
ATOM 6190 C C . ALA B 1 97 ? 7.672 -21.078 -10.312 1 92.44 97 ALA B C 1
ATOM 6192 O O . ALA B 1 97 ? 8.453 -21.938 -9.883 1 92.44 97 ALA B O 1
ATOM 6193 N N . ALA B 1 98 ? 6.406 -21.047 -10.016 1 92.25 98 ALA B N 1
ATOM 6194 C CA . ALA B 1 98 ? 5.82 -22.078 -9.164 1 92.25 98 ALA B CA 1
ATOM 6195 C C . ALA B 1 98 ? 5.863 -23.438 -9.844 1 92.25 98 ALA B C 1
ATOM 6197 O O . ALA B 1 98 ? 6.184 -24.453 -9.211 1 92.25 98 ALA B O 1
ATOM 6198 N N . TYR B 1 99 ? 5.562 -23.438 -11.133 1 90.75 99 TYR B N 1
ATOM 6199 C CA . TYR B 1 99 ? 5.625 -24.688 -11.891 1 90.75 99 TYR B CA 1
ATOM 6200 C C . TYR B 1 99 ? 7.055 -25.203 -11.961 1 90.75 99 TYR B C 1
ATOM 6202 O O . TYR B 1 99 ? 7.289 -26.406 -11.859 1 90.75 99 TYR B O 1
ATOM 6210 N N . ALA B 1 100 ? 7.926 -24.297 -12.133 1 94.31 100 ALA B N 1
ATOM 6211 C CA . ALA B 1 100 ? 9.336 -24.672 -12.188 1 94.31 100 ALA B CA 1
ATOM 6212 C C . ALA B 1 100 ? 9.797 -25.281 -10.875 1 94.31 100 ALA B C 1
ATOM 6214 O O . ALA B 1 100 ? 10.539 -26.266 -10.867 1 94.31 100 ALA B O 1
ATOM 6215 N N . ALA B 1 101 ? 9.383 -24.688 -9.789 1 95.69 101 ALA B N 1
ATOM 6216 C CA . ALA B 1 101 ? 9.734 -25.203 -8.469 1 95.69 101 ALA B CA 1
ATOM 6217 C C . ALA B 1 101 ? 9.219 -26.625 -8.289 1 95.69 101 ALA B C 1
ATOM 6219 O O . ALA B 1 101 ? 9.945 -27.5 -7.797 1 95.69 101 ALA B O 1
ATOM 6220 N N . LYS B 1 102 ? 8.008 -26.859 -8.719 1 94.06 102 LYS B N 1
ATOM 6221 C CA . LYS B 1 102 ? 7.422 -28.203 -8.609 1 94.06 102 LYS B CA 1
ATOM 6222 C C . LYS B 1 102 ? 8.195 -29.219 -9.445 1 94.06 102 LYS B C 1
ATOM 6224 O O . LYS B 1 102 ? 8.438 -30.344 -9 1 94.06 102 LYS B O 1
ATOM 6229 N N . GLU B 1 103 ? 8.547 -28.812 -10.586 1 94.19 103 GLU B N 1
ATOM 6230 C CA . GLU B 1 103 ? 9.312 -29.688 -11.477 1 94.19 103 GLU B CA 1
ATOM 6231 C C . GLU B 1 103 ? 10.688 -30 -10.891 1 94.19 103 GLU B C 1
ATOM 6233 O O . GLU B 1 103 ? 11.125 -31.141 -10.914 1 94.19 103 GLU B O 1
ATOM 6238 N N . LEU B 1 104 ? 11.328 -29 -10.359 1 95.81 104 LEU B N 1
ATOM 6239 C CA . LEU B 1 104 ? 12.656 -29.188 -9.781 1 95.81 104 LEU B CA 1
ATOM 6240 C C . LEU B 1 104 ? 12.602 -30.141 -8.586 1 95.81 104 LEU B C 1
ATOM 6242 O O . LEU B 1 104 ? 13.484 -30.984 -8.43 1 95.81 104 LEU B O 1
ATOM 6246 N N . ILE B 1 105 ? 11.586 -30.047 -7.789 1 95.31 105 ILE B N 1
ATOM 6247 C CA . ILE B 1 105 ? 11.445 -30.859 -6.586 1 95.31 105 ILE B CA 1
ATOM 6248 C C . ILE B 1 105 ? 11.086 -32.281 -6.973 1 95.31 105 ILE B C 1
ATOM 6250 O O . ILE B 1 105 ? 11.711 -33.25 -6.496 1 95.31 105 ILE B O 1
ATOM 6254 N N . ASN B 1 106 ? 10.172 -32.438 -7.898 1 94.81 106 ASN B N 1
ATOM 6255 C CA . ASN B 1 106 ? 9.625 -33.781 -8.195 1 94.81 106 ASN B CA 1
ATOM 6256 C C . ASN B 1 106 ? 10.516 -34.531 -9.164 1 94.81 106 ASN B C 1
ATOM 6258 O O . ASN B 1 106 ? 10.664 -35.75 -9.055 1 94.81 106 ASN B O 1
ATOM 6262 N N . GLU B 1 107 ? 11.109 -33.844 -10.109 1 94.75 107 GLU B N 1
ATOM 6263 C CA . GLU B 1 107 ? 11.844 -34.531 -11.164 1 94.75 107 GLU B CA 1
ATOM 6264 C C . GLU B 1 107 ? 13.344 -34.531 -10.867 1 94.75 107 GLU B C 1
ATOM 6266 O O . GLU B 1 107 ? 14.016 -35.531 -11.117 1 94.75 107 GLU B O 1
ATOM 6271 N N . LYS B 1 108 ? 13.836 -33.469 -10.328 1 93.62 108 LYS B N 1
ATOM 6272 C CA . LYS B 1 108 ? 15.281 -33.375 -10.117 1 93.62 108 LYS B CA 1
ATOM 6273 C C . LYS B 1 108 ? 15.633 -33.656 -8.656 1 93.62 108 LYS B C 1
ATOM 6275 O O . LYS B 1 108 ? 16.812 -33.781 -8.312 1 93.62 108 LYS B O 1
ATOM 6280 N N . HIS B 1 109 ? 14.695 -33.688 -7.766 1 92.19 109 HIS B N 1
ATOM 6281 C CA . HIS B 1 109 ? 14.875 -34 -6.352 1 92.19 109 HIS B CA 1
ATOM 6282 C C . HIS B 1 109 ? 15.867 -33.031 -5.703 1 92.19 109 HIS B C 1
ATOM 6284 O O . HIS B 1 109 ? 16.812 -33.469 -5.047 1 92.19 109 HIS B O 1
ATOM 6290 N N . VAL B 1 110 ? 15.625 -31.797 -5.902 1 93.69 110 VAL B N 1
ATOM 6291 C CA . VAL B 1 110 ? 16.5 -30.781 -5.336 1 93.69 110 VAL B CA 1
ATOM 6292 C C . VAL B 1 110 ? 16.266 -30.688 -3.832 1 93.69 110 VAL B C 1
ATOM 6294 O O . VAL B 1 110 ? 15.156 -30.891 -3.354 1 93.69 110 VAL B O 1
ATOM 6297 N N . VAL B 1 111 ? 17.328 -30.328 -3.121 1 91.12 111 VAL B N 1
ATOM 6298 C CA . VAL B 1 111 ? 17.234 -30.266 -1.665 1 91.12 111 VAL B CA 1
ATOM 6299 C C . VAL B 1 111 ? 16.984 -28.828 -1.217 1 91.12 111 VAL B C 1
ATOM 6301 O O . VAL B 1 111 ? 16.531 -28.594 -0.093 1 91.12 111 VAL B O 1
ATOM 6304 N N . VAL B 1 112 ? 17.266 -27.922 -2.086 1 94.44 112 VAL B N 1
ATOM 6305 C CA . VAL B 1 112 ? 17.047 -26.5 -1.812 1 94.44 112 VAL B CA 1
ATOM 6306 C C . VAL B 1 112 ? 16.828 -25.75 -3.123 1 94.44 112 VAL B C 1
ATOM 6308 O O . VAL B 1 112 ? 17.344 -26.156 -4.172 1 94.44 112 VAL B O 1
ATOM 6311 N N . ILE B 1 113 ? 15.984 -24.797 -3.102 1 95.81 113 ILE B N 1
ATOM 6312 C CA . ILE B 1 113 ? 15.758 -23.938 -4.258 1 95.81 113 ILE B CA 1
ATOM 6313 C C . ILE B 1 113 ? 16.266 -22.531 -3.965 1 95.81 113 ILE B C 1
ATOM 6315 O O . ILE B 1 113 ? 16.047 -22 -2.875 1 95.81 113 ILE B O 1
ATOM 6319 N N . ILE B 1 114 ? 17 -21.969 -4.938 1 95.94 114 ILE B N 1
ATOM 6320 C CA . ILE B 1 114 ? 17.547 -20.625 -4.781 1 95.94 114 ILE B CA 1
ATOM 6321 C C . ILE B 1 114 ? 17.109 -19.75 -5.949 1 95.94 114 ILE B C 1
ATOM 6323 O O . ILE B 1 114 ? 16.938 -20.234 -7.074 1 95.94 114 ILE B O 1
ATOM 6327 N N . GLY B 1 115 ? 16.812 -18.531 -5.605 1 94.88 115 GLY B N 1
ATOM 6328 C CA . GLY B 1 115 ? 16.609 -17.625 -6.719 1 94.88 115 GLY B CA 1
ATOM 6329 C C . GLY B 1 115 ? 15.438 -16.672 -6.504 1 94.88 115 GLY B C 1
ATOM 6330 O O . GLY B 1 115 ? 15.281 -16.094 -5.426 1 94.88 115 GLY B O 1
ATOM 6331 N N . MET B 1 116 ? 14.641 -16.359 -7.586 1 91.81 116 MET B N 1
ATOM 6332 C CA . MET B 1 116 ? 13.492 -15.453 -7.645 1 91.81 116 MET B CA 1
ATOM 6333 C C . MET B 1 116 ? 13.938 -14 -7.598 1 91.81 116 MET B C 1
ATOM 6335 O O . MET B 1 116 ? 14.773 -13.625 -6.77 1 91.81 116 MET B O 1
ATOM 6339 N N . GLU B 1 117 ? 13.453 -13.258 -8.438 1 87.06 117 GLU B N 1
ATOM 6340 C CA . GLU B 1 117 ? 13.82 -11.852 -8.539 1 87.06 117 GLU B CA 1
ATOM 6341 C C . GLU B 1 117 ? 12.797 -10.961 -7.84 1 87.06 117 GLU B C 1
ATOM 6343 O O . GLU B 1 117 ? 13.141 -9.883 -7.34 1 87.06 117 GLU B O 1
ATOM 6348 N N . THR B 1 118 ? 11.586 -11.414 -7.832 1 84.31 118 THR B N 1
ATOM 6349 C CA . THR B 1 118 ? 10.516 -10.602 -7.266 1 84.31 118 THR B CA 1
ATOM 6350 C C . THR B 1 118 ? 9.852 -11.32 -6.098 1 84.31 118 THR B C 1
ATOM 6352 O O . THR B 1 118 ? 9.93 -12.547 -5.988 1 84.31 118 THR B O 1
ATOM 6355 N N . TRP B 1 119 ? 9.234 -10.57 -5.316 1 83.44 119 TRP B N 1
ATOM 6356 C CA . TRP B 1 119 ? 8.531 -11.148 -4.176 1 83.44 119 TRP B CA 1
ATOM 6357 C C . TRP B 1 119 ? 7.387 -12.047 -4.637 1 83.44 119 TRP B C 1
ATOM 6359 O O . TRP B 1 119 ? 7.102 -13.07 -4.012 1 83.44 119 TRP B O 1
ATOM 6369 N N . SER B 1 120 ? 6.711 -11.68 -5.695 1 83.12 120 SER B N 1
ATOM 6370 C CA . SER B 1 120 ? 5.605 -12.484 -6.199 1 83.12 120 SER B CA 1
ATOM 6371 C C . SER B 1 120 ? 6.07 -13.883 -6.582 1 83.12 120 SER B C 1
ATOM 6373 O O . SER B 1 120 ? 5.371 -14.867 -6.324 1 83.12 120 SER B O 1
ATOM 6375 N N . GLU B 1 121 ? 7.203 -13.922 -7.172 1 88.56 121 GLU B N 1
ATOM 6376 C CA . GLU B 1 121 ? 7.785 -15.227 -7.48 1 88.56 121 GLU B CA 1
ATOM 6377 C C . GLU B 1 121 ? 8.156 -15.984 -6.207 1 88.56 121 GLU B C 1
ATOM 6379 O O . GLU B 1 121 ? 7.875 -17.172 -6.086 1 88.56 121 GLU B O 1
ATOM 6384 N N . THR B 1 122 ? 8.766 -15.25 -5.316 1 89.88 122 THR B N 1
ATOM 6385 C CA . THR B 1 122 ? 9.234 -15.844 -4.07 1 89.88 122 THR B CA 1
ATOM 6386 C C . THR B 1 122 ? 8.07 -16.438 -3.279 1 89.88 122 THR B C 1
ATOM 6388 O O . THR B 1 122 ? 8.172 -17.547 -2.76 1 89.88 122 THR B O 1
ATOM 6391 N N . ALA B 1 123 ? 7 -15.719 -3.205 1 86.19 123 ALA B N 1
ATOM 6392 C CA . ALA B 1 123 ? 5.852 -16.156 -2.416 1 86.19 123 ALA B CA 1
ATOM 6393 C C . ALA B 1 123 ? 5.273 -17.453 -2.963 1 86.19 123 ALA B C 1
ATOM 6395 O O . ALA B 1 123 ? 4.957 -18.375 -2.197 1 86.19 123 ALA B O 1
ATOM 6396 N N . LEU B 1 124 ? 5.152 -17.578 -4.238 1 89.19 124 LEU B N 1
ATOM 6397 C CA . LEU B 1 124 ? 4.578 -18.766 -4.852 1 89.19 124 LEU B CA 1
ATOM 6398 C C . LEU B 1 124 ? 5.531 -19.953 -4.727 1 89.19 124 LEU B C 1
ATOM 6400 O O . LEU B 1 124 ? 5.102 -21.078 -4.426 1 89.19 124 LEU B O 1
ATOM 6404 N N . VAL B 1 125 ? 6.801 -19.641 -4.922 1 93.25 125 VAL B N 1
ATOM 6405 C CA . VAL B 1 125 ? 7.793 -20.703 -4.828 1 93.25 125 VAL B CA 1
ATOM 6406 C C . VAL B 1 125 ? 7.914 -21.172 -3.379 1 93.25 125 VAL B C 1
ATOM 6408 O O . VAL B 1 125 ? 8.078 -22.359 -3.113 1 93.25 125 VAL B O 1
ATOM 6411 N N . ALA B 1 126 ? 7.887 -20.234 -2.455 1 91.75 126 ALA B N 1
ATOM 6412 C CA . ALA B 1 126 ? 7.938 -20.578 -1.035 1 91.75 126 ALA B CA 1
ATOM 6413 C C . ALA B 1 126 ? 6.758 -21.453 -0.644 1 91.75 126 ALA B C 1
ATOM 6415 O O . ALA B 1 126 ? 6.898 -22.359 0.176 1 91.75 126 ALA B O 1
ATOM 6416 N N . SER B 1 127 ? 5.605 -21.156 -1.207 1 89.44 127 SER B N 1
ATOM 6417 C CA . SER B 1 127 ? 4.426 -21.984 -0.941 1 89.44 127 SER B CA 1
ATOM 6418 C C . SER B 1 127 ? 4.625 -23.406 -1.425 1 89.44 127 SER B C 1
ATOM 6420 O O . SER B 1 127 ? 4.277 -24.359 -0.722 1 89.44 127 SER B O 1
ATOM 6422 N N . VAL B 1 128 ? 5.188 -23.562 -2.588 1 93.62 128 VAL B N 1
ATOM 6423 C CA . VAL B 1 128 ? 5.469 -24.875 -3.148 1 93.62 128 VAL B CA 1
ATOM 6424 C C . VAL B 1 128 ? 6.504 -25.594 -2.289 1 93.62 128 VAL B C 1
ATOM 6426 O O . VAL B 1 128 ? 6.344 -26.781 -1.968 1 93.62 128 VAL B O 1
ATOM 6429 N N . GLY B 1 129 ? 7.566 -24.828 -1.93 1 94.12 129 GLY B N 1
ATOM 6430 C CA . GLY B 1 129 ? 8.609 -25.406 -1.093 1 94.12 129 GLY B CA 1
ATOM 6431 C C . GLY B 1 129 ? 8.102 -25.875 0.258 1 94.12 129 GLY B C 1
ATOM 6432 O O . GLY B 1 129 ? 8.477 -26.953 0.73 1 94.12 129 GLY B O 1
ATOM 6433 N N . ASN B 1 130 ? 7.273 -25.094 0.813 1 89.38 130 ASN B N 1
ATOM 6434 C CA . ASN B 1 130 ? 6.719 -25.453 2.113 1 89.38 130 ASN B CA 1
ATOM 6435 C C . ASN B 1 130 ? 5.855 -26.703 2.029 1 89.38 130 ASN B C 1
ATOM 6437 O O . ASN B 1 130 ? 5.898 -27.562 2.922 1 89.38 130 ASN B O 1
ATOM 6441 N N . GLN B 1 131 ? 5.082 -26.812 1.019 1 88.12 131 GLN B N 1
ATOM 6442 C CA . GLN B 1 131 ? 4.246 -28 0.822 1 88.12 131 GLN B CA 1
ATOM 6443 C C . GLN B 1 131 ? 5.098 -29.25 0.619 1 88.12 131 GLN B C 1
ATOM 6445 O O . GLN B 1 131 ? 4.758 -30.328 1.115 1 88.12 131 GLN B O 1
ATOM 6450 N N . ALA B 1 132 ? 6.215 -29.109 -0.052 1 93.06 132 ALA B N 1
ATOM 6451 C CA . ALA B 1 132 ? 7.098 -30.234 -0.369 1 93.06 132 ALA B CA 1
ATOM 6452 C C . ALA B 1 132 ? 8.172 -30.406 0.702 1 93.06 132 ALA B C 1
ATOM 6454 O O . ALA B 1 132 ? 8.977 -31.328 0.636 1 93.06 132 ALA B O 1
ATOM 6455 N N . GLN B 1 133 ? 8.258 -29.516 1.677 1 92 133 GLN B N 1
ATOM 6456 C CA . GLN B 1 133 ? 9.25 -29.516 2.744 1 92 133 GLN B CA 1
ATOM 6457 C C . GLN B 1 133 ? 10.664 -29.359 2.184 1 92 133 GLN B C 1
ATOM 6459 O O . GLN B 1 133 ? 11.562 -30.125 2.527 1 92 133 GLN B O 1
ATOM 6464 N N . VAL B 1 134 ? 10.797 -28.469 1.254 1 94.12 134 VAL B N 1
ATOM 6465 C CA . VAL B 1 134 ? 12.078 -28.109 0.658 1 94.12 134 VAL B CA 1
ATOM 6466 C C . VAL B 1 134 ? 12.367 -26.625 0.944 1 94.12 134 VAL B C 1
ATOM 6468 O O . VAL B 1 134 ? 11.586 -25.75 0.583 1 94.12 134 VAL B O 1
ATOM 6471 N N . PRO B 1 135 ? 13.469 -26.297 1.544 1 93.94 135 PRO B N 1
ATOM 6472 C CA . PRO B 1 135 ? 13.797 -24.906 1.841 1 93.94 135 PRO B CA 1
ATOM 6473 C C . PRO B 1 135 ? 14 -24.062 0.581 1 93.94 135 PRO B C 1
ATOM 6475 O O . PRO B 1 135 ? 14.445 -24.578 -0.447 1 93.94 135 PRO B O 1
ATOM 6478 N N . VAL B 1 136 ? 13.648 -22.797 0.69 1 94.75 136 VAL B N 1
ATOM 6479 C CA . VAL B 1 136 ? 13.781 -21.844 -0.408 1 94.75 136 VAL B CA 1
ATOM 6480 C C . VAL B 1 136 ? 14.602 -20.641 0.045 1 94.75 136 VAL B C 1
ATOM 6482 O O . VAL B 1 136 ? 14.32 -20.047 1.09 1 94.75 136 VAL B O 1
ATOM 6485 N N . ILE B 1 137 ? 15.633 -20.328 -0.694 1 94.62 137 ILE B N 1
ATOM 6486 C CA . ILE B 1 137 ? 16.422 -19.125 -0.452 1 94.62 137 ILE B CA 1
ATOM 6487 C C . ILE B 1 137 ? 16.078 -18.062 -1.49 1 94.62 137 ILE B C 1
ATOM 6489 O O . ILE B 1 137 ? 16.375 -18.219 -2.676 1 94.62 137 ILE B O 1
ATOM 6493 N N . SER B 1 138 ? 15.492 -17.047 -1.023 1 94 138 SER B N 1
ATOM 6494 C CA . SER B 1 138 ? 15.055 -15.992 -1.933 1 94 138 SER B CA 1
ATOM 6495 C C . SER B 1 138 ? 16.125 -14.914 -2.086 1 94 138 SER B C 1
ATOM 6497 O O . SER B 1 138 ? 16.75 -14.516 -1.106 1 94 138 SER B O 1
ATOM 6499 N N . LEU B 1 139 ? 16.281 -14.484 -3.332 1 92.81 139 LEU B N 1
ATOM 6500 C CA . LEU B 1 139 ? 17.203 -13.398 -3.637 1 92.81 139 LEU B CA 1
ATOM 6501 C C . LEU B 1 139 ? 16.453 -12.109 -3.934 1 92.81 139 LEU B C 1
ATOM 6503 O O . LEU B 1 139 ? 17.062 -11.117 -4.348 1 92.81 139 LEU B O 1
ATOM 6507 N N . ALA B 1 140 ? 15.109 -12.172 -3.758 1 85.75 140 ALA B N 1
ATOM 6508 C CA . ALA B 1 140 ? 14.273 -11.008 -4.039 1 85.75 140 ALA B CA 1
ATOM 6509 C C . ALA B 1 140 ? 14.508 -9.906 -3.012 1 85.75 140 ALA B C 1
ATOM 6511 O O . ALA B 1 140 ? 14.68 -10.18 -1.821 1 85.75 140 ALA B O 1
ATOM 6512 N N . ALA B 1 141 ? 14.469 -8.625 -3.664 1 68.44 141 ALA B N 1
ATOM 6513 C CA . ALA B 1 141 ? 14.633 -7.477 -2.777 1 68.44 141 ALA B CA 1
ATOM 6514 C C . ALA B 1 141 ? 13.359 -7.211 -1.982 1 68.44 141 ALA B C 1
ATOM 6516 O O . ALA B 1 141 ? 12.25 -7.477 -2.463 1 68.44 141 ALA B O 1
ATOM 6517 N N . GLY B 1 142 ? 13.43 -6.836 -0.716 1 61.38 142 GLY B N 1
ATOM 6518 C CA . GLY B 1 142 ? 12.289 -6.32 0.024 1 61.38 142 GLY B CA 1
ATOM 6519 C C . GLY B 1 142 ? 11.617 -7.367 0.895 1 61.38 142 GLY B C 1
ATOM 6520 O O . GLY B 1 142 ? 10.438 -7.66 0.72 1 61.38 142 GLY B O 1
ATOM 6521 N N . ALA B 1 143 ? 12.43 -7.906 1.673 1 60.41 143 ALA B N 1
ATOM 6522 C CA . ALA B 1 143 ? 12 -9 2.537 1 60.41 143 ALA B CA 1
ATOM 6523 C C . ALA B 1 143 ? 10.992 -8.516 3.576 1 60.41 143 ALA B C 1
ATOM 6525 O O . ALA B 1 143 ? 11.195 -7.48 4.207 1 60.41 143 ALA B O 1
ATOM 6526 N N . ILE B 1 144 ? 9.641 -8.984 3.395 1 62 144 ILE B N 1
ATOM 6527 C CA . ILE B 1 144 ? 8.695 -8.742 4.477 1 62 144 ILE B CA 1
ATOM 6528 C C . ILE B 1 144 ? 8.68 -9.93 5.43 1 62 144 ILE B C 1
ATOM 6530 O O . ILE B 1 144 ? 8.891 -11.07 5.012 1 62 144 ILE B O 1
ATOM 6534 N N . LYS B 1 145 ? 8.734 -9.578 6.633 1 61.16 145 LYS B N 1
ATOM 6535 C CA . LYS B 1 145 ? 8.656 -10.648 7.629 1 61.16 145 LYS B CA 1
ATOM 6536 C C . LYS B 1 145 ? 7.422 -11.516 7.41 1 61.16 145 LYS B C 1
ATOM 6538 O O . LYS B 1 145 ? 6.316 -11 7.215 1 61.16 145 LYS B O 1
ATOM 6543 N N . THR B 1 146 ? 7.734 -12.719 7.039 1 66.69 146 THR B N 1
ATOM 6544 C CA . THR B 1 146 ? 6.586 -13.594 6.824 1 66.69 146 THR B CA 1
ATOM 6545 C C . THR B 1 146 ? 6.625 -14.773 7.785 1 66.69 146 THR B C 1
ATOM 6547 O O . THR B 1 146 ? 7.695 -15.297 8.094 1 66.69 146 THR B O 1
ATOM 6550 N N . ARG B 1 147 ? 5.586 -15.062 8.453 1 66.69 147 ARG B N 1
ATOM 6551 C CA . ARG B 1 147 ? 5.453 -16.234 9.312 1 66.69 147 ARG B CA 1
ATOM 6552 C C . ARG B 1 147 ? 4.785 -17.391 8.57 1 66.69 147 ARG B C 1
ATOM 6554 O O . ARG B 1 147 ? 4.785 -18.531 9.047 1 66.69 147 ARG B O 1
ATOM 6561 N N . GLN B 1 148 ? 4.516 -17.141 7.387 1 75.5 148 GLN B N 1
ATOM 6562 C CA . GLN B 1 148 ? 3.721 -18.094 6.629 1 75.5 148 GLN B CA 1
ATOM 6563 C C . GLN B 1 148 ? 4.594 -19.234 6.086 1 75.5 148 GLN B C 1
ATOM 6565 O O . GLN B 1 148 ? 4.121 -20.359 5.914 1 75.5 148 GLN B O 1
ATOM 6570 N N . TRP B 1 149 ? 5.836 -18.875 5.844 1 84.94 149 TRP B N 1
ATOM 6571 C CA . TRP B 1 149 ? 6.711 -19.859 5.227 1 84.94 149 TRP B CA 1
ATOM 6572 C C . TRP B 1 149 ? 7.961 -20.078 6.07 1 84.94 149 TRP B C 1
ATOM 6574 O O . TRP B 1 149 ? 9.008 -19.484 5.809 1 84.94 149 TRP B O 1
ATOM 6584 N N . PRO B 1 150 ? 7.867 -21.016 6.973 1 83.44 150 PRO B N 1
ATOM 6585 C CA . PRO B 1 150 ? 9 -21.266 7.875 1 83.44 150 PRO B CA 1
ATOM 6586 C C . PRO B 1 150 ? 10.25 -21.734 7.137 1 83.44 150 PRO B C 1
ATOM 6588 O O . PRO B 1 150 ? 11.359 -21.594 7.652 1 83.44 150 PRO B O 1
ATOM 6591 N N . LEU B 1 151 ? 10.086 -22.312 5.922 1 90.75 151 LEU B N 1
ATOM 6592 C CA . LEU B 1 151 ? 11.234 -22.844 5.199 1 90.75 151 LEU B CA 1
ATOM 6593 C C . LEU B 1 151 ? 11.805 -21.812 4.234 1 90.75 151 LEU B C 1
ATOM 6595 O O . LEU B 1 151 ? 12.703 -22.125 3.445 1 90.75 151 LEU B O 1
ATOM 6599 N N . LEU B 1 152 ? 11.297 -20.594 4.289 1 91.5 152 LEU B N 1
ATOM 6600 C CA . LEU B 1 152 ? 11.781 -19.516 3.439 1 91.5 152 LEU B CA 1
ATOM 6601 C C . LEU B 1 152 ? 12.898 -18.734 4.129 1 91.5 152 LEU B C 1
ATOM 6603 O O . LEU B 1 152 ? 12.75 -18.312 5.277 1 91.5 152 LEU B O 1
ATOM 6607 N N . VAL B 1 153 ? 14.039 -18.656 3.488 1 91.56 153 VAL B N 1
ATOM 6608 C CA . VAL B 1 153 ? 15.156 -17.812 3.928 1 91.56 153 VAL B CA 1
ATOM 6609 C C . VAL B 1 153 ? 15.375 -16.688 2.93 1 91.56 153 VAL B C 1
ATOM 6611 O O . VAL B 1 153 ? 15.453 -16.922 1.722 1 91.56 153 VAL B O 1
ATOM 6614 N N . GLN B 1 154 ? 15.469 -15.562 3.422 1 90.69 154 GLN B N 1
ATOM 6615 C CA . GLN B 1 154 ? 15.602 -14.406 2.541 1 90.69 154 GLN B CA 1
ATOM 6616 C C . GLN B 1 154 ? 17 -13.797 2.633 1 90.69 154 GLN B C 1
ATOM 6618 O O . GLN B 1 154 ? 17.438 -13.406 3.715 1 90.69 154 GLN B O 1
ATOM 6623 N N . MET B 1 155 ? 17.656 -13.727 1.443 1 90.06 155 MET B N 1
ATOM 6624 C CA . MET B 1 155 ? 18.984 -13.133 1.345 1 90.06 155 MET B CA 1
ATOM 6625 C C . MET B 1 155 ? 18.875 -11.641 1.036 1 90.06 155 MET B C 1
ATOM 6627 O O . MET B 1 155 ? 19.453 -11.172 0.047 1 90.06 155 MET B O 1
ATOM 6631 N N . ALA B 1 156 ? 18.094 -10.922 1.737 1 82.5 156 ALA B N 1
ATOM 6632 C CA . ALA B 1 156 ? 17.922 -9.484 1.565 1 82.5 156 ALA B CA 1
ATOM 6633 C C . ALA B 1 156 ? 17.797 -8.781 2.914 1 82.5 156 ALA B C 1
ATOM 6635 O O . ALA B 1 156 ? 17.391 -9.391 3.902 1 82.5 156 ALA B O 1
ATOM 6636 N N . ASN B 1 157 ? 18.188 -7.512 2.928 1 77.94 157 ASN B N 1
ATOM 6637 C CA . ASN B 1 157 ? 18.109 -6.707 4.141 1 77.94 157 ASN B CA 1
ATOM 6638 C C . ASN B 1 157 ? 16.672 -6.363 4.492 1 77.94 157 ASN B C 1
ATOM 6640 O O . ASN B 1 157 ? 15.781 -6.438 3.643 1 77.94 157 ASN B O 1
ATOM 6644 N N . ASP B 1 158 ? 16.562 -5.961 5.746 1 76.75 158 ASP B N 1
ATOM 6645 C CA . ASP B 1 158 ? 15.258 -5.516 6.227 1 76.75 158 ASP B CA 1
ATOM 6646 C C . ASP B 1 158 ? 14.82 -4.238 5.516 1 76.75 158 ASP B C 1
ATOM 6648 O O . ASP B 1 158 ? 15.555 -3.25 5.488 1 76.75 158 ASP B O 1
ATOM 6652 N N . VAL B 1 159 ? 13.68 -4.258 4.996 1 83.75 159 VAL B N 1
ATOM 6653 C CA . VAL B 1 159 ? 13.148 -3.146 4.215 1 83.75 159 VAL B CA 1
ATOM 6654 C C . VAL B 1 159 ? 12.867 -1.959 5.129 1 83.75 159 VAL B C 1
ATOM 6656 O O . VAL B 1 159 ? 12.953 -0.805 4.703 1 83.75 159 VAL B O 1
ATOM 6659 N N . SER B 1 160 ? 12.602 -2.174 6.414 1 85.69 160 SER B N 1
ATOM 6660 C CA . SER B 1 160 ? 12.266 -1.099 7.344 1 85.69 160 SER B CA 1
ATOM 6661 C C . SER B 1 160 ? 13.438 -0.141 7.531 1 85.69 160 SER B C 1
ATOM 6663 O O . SER B 1 160 ? 13.242 1.072 7.633 1 85.69 160 SER B O 1
ATOM 6665 N N . GLU B 1 161 ? 14.609 -0.699 7.539 1 87.06 161 GLU B N 1
ATOM 6666 C CA . GLU B 1 161 ? 15.789 0.145 7.711 1 87.06 161 GLU B CA 1
ATOM 6667 C C . GLU B 1 161 ? 16.016 1.024 6.488 1 87.06 161 GLU B C 1
ATOM 6669 O O . GLU B 1 161 ? 16.422 2.184 6.617 1 87.06 161 GLU B O 1
ATOM 6674 N N . GLN B 1 162 ? 15.797 0.437 5.441 1 90.62 162 GLN B N 1
ATOM 6675 C CA . GLN B 1 162 ? 15.938 1.201 4.203 1 90.62 162 GLN B CA 1
ATOM 6676 C C . GLN B 1 162 ? 14.953 2.369 4.168 1 90.62 162 GLN B C 1
ATOM 6678 O O . GLN B 1 162 ? 15.305 3.469 3.738 1 90.62 162 GLN B O 1
ATOM 6683 N N . MET B 1 163 ? 13.734 2.143 4.602 1 93.44 163 MET B N 1
ATOM 6684 C CA . MET B 1 163 ? 12.711 3.186 4.605 1 93.44 163 MET B CA 1
ATOM 6685 C C . MET B 1 163 ? 13.062 4.281 5.605 1 93.44 163 MET B C 1
ATOM 6687 O O . MET B 1 163 ? 12.812 5.461 5.352 1 93.44 163 MET B O 1
ATOM 6691 N N . ASN B 1 164 ? 13.664 3.885 6.691 1 92.75 164 ASN B N 1
ATOM 6692 C CA . ASN B 1 164 ? 14.117 4.883 7.656 1 92.75 164 ASN B CA 1
ATOM 6693 C C . ASN B 1 164 ? 15.219 5.77 7.074 1 92.75 164 ASN B C 1
ATOM 6695 O O . ASN B 1 164 ? 15.281 6.961 7.375 1 92.75 164 ASN B O 1
ATOM 6699 N N . CYS B 1 165 ? 16.062 5.164 6.281 1 93.69 165 CYS B N 1
ATOM 6700 C CA . CYS B 1 165 ? 17.109 5.941 5.621 1 93.69 165 CYS B CA 1
ATOM 6701 C C . CYS B 1 165 ? 16.5 6.957 4.656 1 93.69 165 CYS B C 1
ATOM 6703 O O . CYS B 1 165 ? 16.906 8.125 4.645 1 93.69 165 CYS B O 1
ATOM 6705 N N . ILE B 1 166 ? 15.547 6.547 3.875 1 95.94 166 ILE B N 1
ATOM 6706 C CA . ILE B 1 166 ? 14.867 7.43 2.932 1 95.94 166 ILE B CA 1
ATOM 6707 C C . ILE B 1 166 ? 14.18 8.562 3.689 1 95.94 166 ILE B C 1
ATOM 6709 O O . ILE B 1 166 ? 14.25 9.727 3.277 1 95.94 166 ILE B O 1
ATOM 6713 N N . ALA B 1 167 ? 13.5 8.195 4.777 1 94.44 167 ALA B N 1
ATOM 6714 C CA . ALA B 1 167 ? 12.828 9.195 5.598 1 94.44 167 ALA B CA 1
ATOM 6715 C C . ALA B 1 167 ? 13.828 10.211 6.145 1 94.44 167 ALA B C 1
ATOM 6717 O O . ALA B 1 167 ? 13.539 11.414 6.199 1 94.44 167 ALA B O 1
ATOM 6718 N N . ALA B 1 168 ? 15 9.727 6.523 1 91.88 168 ALA B N 1
ATOM 6719 C CA . ALA B 1 168 ? 16.031 10.617 7.039 1 91.88 168 ALA B CA 1
ATOM 6720 C C . ALA B 1 168 ? 16.5 11.602 5.969 1 91.88 168 ALA B C 1
ATOM 6722 O O . ALA B 1 168 ? 16.812 12.758 6.273 1 91.88 168 ALA B O 1
ATOM 6723 N N . ILE B 1 169 ? 16.5 11.18 4.75 1 92.12 169 ILE B N 1
ATOM 6724 C CA . ILE B 1 169 ? 16.922 12.016 3.639 1 92.12 169 ILE B CA 1
ATOM 6725 C C . ILE B 1 169 ? 15.883 13.109 3.393 1 92.12 169 ILE B C 1
ATOM 6727 O O . ILE B 1 169 ? 16.234 14.273 3.186 1 92.12 169 ILE B O 1
ATOM 6731 N N . VAL B 1 170 ? 14.609 12.812 3.498 1 89.31 170 VAL B N 1
ATOM 6732 C CA . VAL B 1 170 ? 13.539 13.727 3.102 1 89.31 170 VAL B CA 1
ATOM 6733 C C . VAL B 1 170 ? 13.156 14.617 4.285 1 89.31 170 VAL B C 1
ATOM 6735 O O . VAL B 1 170 ? 12.492 15.641 4.109 1 89.31 170 VAL B O 1
ATOM 6738 N N . GLN B 1 171 ? 13.562 14.312 5.387 1 82.94 171 GLN B N 1
ATOM 6739 C CA . GLN B 1 171 ? 13.148 14.938 6.637 1 82.94 171 GLN B CA 1
ATOM 6740 C C . GLN B 1 171 ? 13.273 16.453 6.555 1 82.94 171 GLN B C 1
ATOM 6742 O O . GLN B 1 171 ? 14.312 16.984 6.145 1 82.94 171 GLN B O 1
ATOM 6747 N N . SER B 1 172 ? 12.211 17.188 6.926 1 64.44 172 SER B N 1
ATOM 6748 C CA . SER B 1 172 ? 12.148 18.625 7.16 1 64.44 172 SER B CA 1
ATOM 6749 C C . SER B 1 172 ? 12.109 19.391 5.844 1 64.44 172 SER B C 1
ATOM 6751 O O . SER B 1 172 ? 11.578 20.5 5.785 1 64.44 172 SER B O 1
ATOM 6753 N N . ASN B 1 173 ? 12.609 18.797 4.715 1 71.25 173 ASN B N 1
ATOM 6754 C CA . ASN B 1 173 ? 12.703 19.562 3.475 1 71.25 173 ASN B CA 1
ATOM 6755 C C . ASN B 1 173 ? 11.594 19.188 2.498 1 71.25 173 ASN B C 1
ATOM 6757 O O . ASN B 1 173 ? 11.07 20.047 1.789 1 71.25 173 ASN B O 1
ATOM 6761 N N . TRP B 1 174 ? 11.391 18.062 2.439 1 82.81 174 TRP B N 1
ATOM 6762 C CA . TRP B 1 174 ? 10.367 17.578 1.513 1 82.81 174 TRP B CA 1
ATOM 6763 C C . TRP B 1 174 ? 9.219 16.922 2.262 1 82.81 174 TRP B C 1
ATOM 6765 O O . TRP B 1 174 ? 9.203 15.703 2.453 1 82.81 174 TRP B O 1
ATOM 6775 N N . ILE B 1 175 ? 8.242 17.688 2.574 1 78.5 175 ILE B N 1
ATOM 6776 C CA . ILE B 1 175 ? 7.141 17.266 3.432 1 78.5 175 ILE B CA 1
ATOM 6777 C C . ILE B 1 175 ? 6.137 16.453 2.619 1 78.5 175 ILE B C 1
ATOM 6779 O O . ILE B 1 175 ? 5.621 15.438 3.098 1 78.5 175 ILE B O 1
ATOM 6783 N N . ARG B 1 176 ? 5.938 16.922 1.407 1 83.75 176 ARG B N 1
ATOM 6784 C CA . ARG B 1 176 ? 5.004 16.25 0.509 1 83.75 176 ARG B CA 1
ATOM 6785 C C . ARG B 1 176 ? 5.75 15.508 -0.592 1 83.75 176 ARG B C 1
ATOM 6787 O O . ARG B 1 176 ? 6.512 16.109 -1.352 1 83.75 176 ARG B O 1
ATOM 6794 N N . VAL B 1 177 ? 5.523 14.25 -0.624 1 91 177 VAL B N 1
ATOM 6795 C CA . VAL B 1 177 ? 6.312 13.477 -1.576 1 91 177 VAL B CA 1
ATOM 6796 C C . VAL B 1 177 ? 5.387 12.648 -2.463 1 91 177 VAL B C 1
ATOM 6798 O O . VAL B 1 177 ? 4.262 12.336 -2.074 1 91 177 VAL B O 1
ATOM 6801 N N . VAL B 1 178 ? 5.844 12.414 -3.688 1 92.56 178 VAL B N 1
ATOM 6802 C CA . VAL B 1 178 ? 5.207 11.5 -4.637 1 92.56 178 VAL B CA 1
ATOM 6803 C C . VAL B 1 178 ? 5.98 10.188 -4.68 1 92.56 178 VAL B C 1
ATOM 6805 O O . VAL B 1 178 ? 7.203 10.18 -4.824 1 92.56 178 VAL B O 1
ATOM 6808 N N . VAL B 1 179 ? 5.32 9.109 -4.473 1 95.94 179 VAL B N 1
ATOM 6809 C CA . VAL B 1 179 ? 5.992 7.812 -4.484 1 95.94 179 VAL B CA 1
ATOM 6810 C C . VAL B 1 179 ? 5.734 7.109 -5.816 1 95.94 179 VAL B C 1
ATOM 6812 O O . VAL B 1 179 ? 4.586 7.008 -6.258 1 95.94 179 VAL B O 1
ATOM 6815 N N . VAL B 1 180 ? 6.801 6.688 -6.438 1 96.5 180 VAL B N 1
ATOM 6816 C CA . VAL B 1 180 ? 6.75 5.996 -7.723 1 96.5 180 VAL B CA 1
ATOM 6817 C C . VAL B 1 180 ? 7.051 4.512 -7.523 1 96.5 180 VAL B C 1
ATOM 6819 O O . VAL B 1 180 ? 8.023 4.156 -6.859 1 96.5 180 VAL B O 1
ATOM 6822 N N . TYR B 1 181 ? 6.211 3.66 -8.023 1 93.75 181 TYR B N 1
ATOM 6823 C CA . TYR B 1 181 ? 6.523 2.238 -7.941 1 93.75 181 TYR B CA 1
ATOM 6824 C C . TYR B 1 181 ? 5.887 1.471 -9.094 1 93.75 181 TYR B C 1
ATOM 6826 O O . TYR B 1 181 ? 4.855 1.888 -9.633 1 93.75 181 TYR B O 1
ATOM 6834 N N . GLU B 1 182 ? 6.602 0.486 -9.484 1 91.56 182 GLU B N 1
ATOM 6835 C CA . GLU B 1 182 ? 6.098 -0.469 -10.461 1 91.56 182 GLU B CA 1
ATOM 6836 C C . GLU B 1 182 ? 5.273 -1.564 -9.797 1 91.56 182 GLU B C 1
ATOM 6838 O O . GLU B 1 182 ? 5.715 -2.174 -8.82 1 91.56 182 GLU B O 1
ATOM 6843 N N . GLU B 1 183 ? 4.062 -1.731 -10.281 1 83.94 183 GLU B N 1
ATOM 6844 C CA . GLU B 1 183 ? 3.188 -2.768 -9.742 1 83.94 183 GLU B CA 1
ATOM 6845 C C . GLU B 1 183 ? 3.703 -4.16 -10.086 1 83.94 183 GLU B C 1
ATOM 6847 O O . GLU B 1 183 ? 4.441 -4.332 -11.062 1 83.94 183 GLU B O 1
ATOM 6852 N N . ASP B 1 184 ? 3.334 -5.047 -9.188 1 79.31 184 ASP B N 1
ATOM 6853 C CA . ASP B 1 184 ? 3.703 -6.426 -9.492 1 79.31 184 ASP B CA 1
ATOM 6854 C C . ASP B 1 184 ? 2.832 -6.996 -10.609 1 79.31 184 ASP B C 1
ATOM 6856 O O . ASP B 1 184 ? 1.844 -6.375 -11.008 1 79.31 184 ASP B O 1
ATOM 6860 N N . MET B 1 185 ? 3.191 -8.078 -11.07 1 73 185 MET B N 1
ATOM 6861 C CA . MET B 1 185 ? 2.508 -8.695 -12.203 1 73 185 MET B CA 1
ATOM 6862 C C . MET B 1 185 ? 1.052 -9 -11.867 1 73 185 MET B C 1
ATOM 6864 O O . MET B 1 185 ? 0.208 -9.094 -12.758 1 73 185 MET B O 1
ATOM 6868 N N . TYR B 1 186 ? 0.766 -9.078 -10.594 1 73.12 186 TYR B N 1
ATOM 6869 C CA . TYR B 1 186 ? -0.599 -9.43 -10.219 1 73.12 186 TYR B CA 1
ATOM 6870 C C . TYR B 1 186 ? -1.317 -8.242 -9.586 1 73.12 186 TYR B C 1
ATOM 6872 O O . TYR B 1 186 ? -2.326 -8.414 -8.898 1 73.12 186 TYR B O 1
ATOM 6880 N N . GLY B 1 187 ? -0.791 -7.051 -9.945 1 65.62 187 GLY B N 1
ATOM 6881 C CA . GLY B 1 187 ? -1.459 -5.828 -9.523 1 65.62 187 GLY B CA 1
ATOM 6882 C C . GLY B 1 187 ? -1.245 -5.504 -8.062 1 65.62 187 GLY B C 1
ATOM 6883 O O . GLY B 1 187 ? -1.951 -4.664 -7.496 1 65.62 187 GLY B O 1
ATOM 6884 N N . GLY B 1 188 ? -0.346 -6.121 -7.516 1 74.44 188 GLY B N 1
ATOM 6885 C CA . GLY B 1 188 ? -0.088 -5.871 -6.105 1 74.44 188 GLY B CA 1
ATOM 6886 C C . GLY B 1 188 ? 0.792 -4.66 -5.867 1 74.44 188 GLY B C 1
ATOM 6887 O O . GLY B 1 188 ? 1.489 -4.203 -6.777 1 74.44 188 GLY B O 1
ATOM 6888 N N . VAL B 1 189 ? 0.567 -4.035 -4.734 1 82.38 189 VAL B N 1
ATOM 6889 C CA . VAL B 1 189 ? 1.38 -2.922 -4.254 1 82.38 189 VAL B CA 1
ATOM 6890 C C . VAL B 1 189 ? 2.566 -3.453 -3.453 1 82.38 189 VAL B C 1
ATOM 6892 O O . VAL B 1 189 ? 2.443 -4.449 -2.736 1 82.38 189 VAL B O 1
ATOM 6895 N N . PRO B 1 190 ? 3.695 -2.762 -3.721 1 82.75 190 PRO B N 1
ATOM 6896 C CA . PRO B 1 190 ? 4.855 -3.215 -2.951 1 82.75 190 PRO B CA 1
ATOM 6897 C C . PRO B 1 190 ? 4.621 -3.162 -1.443 1 82.75 190 PRO B C 1
ATOM 6899 O O . PRO B 1 190 ? 4.078 -2.182 -0.933 1 82.75 190 PRO B O 1
ATOM 6902 N N . ALA B 1 191 ? 5.047 -4.188 -0.807 1 80.56 191 ALA B N 1
ATOM 6903 C CA . ALA B 1 191 ? 4.855 -4.301 0.638 1 80.56 191 ALA B CA 1
ATOM 6904 C C . ALA B 1 191 ? 5.648 -3.225 1.379 1 80.56 191 ALA B C 1
ATOM 6906 O O . ALA B 1 191 ? 5.363 -2.926 2.541 1 80.56 191 ALA B O 1
ATOM 6907 N N . MET B 1 192 ? 6.566 -2.586 0.672 1 87.56 192 MET B N 1
ATOM 6908 C CA . MET B 1 192 ? 7.406 -1.561 1.283 1 87.56 192 MET B CA 1
ATOM 6909 C C . MET B 1 192 ? 6.637 -0.256 1.455 1 87.56 192 MET B C 1
ATOM 6911 O O . MET B 1 192 ? 7.047 0.616 2.223 1 87.56 192 MET B O 1
ATOM 6915 N N . LEU B 1 193 ? 5.57 -0.139 0.787 1 90.81 193 LEU B N 1
ATOM 6916 C CA . LEU B 1 193 ? 4.871 1.14 0.726 1 90.81 193 LEU B CA 1
ATOM 6917 C C . LEU B 1 193 ? 4.363 1.548 2.105 1 90.81 193 LEU B C 1
ATOM 6919 O O . LEU B 1 193 ? 4.582 2.68 2.543 1 90.81 193 LEU B O 1
ATOM 6923 N N . PRO B 1 194 ? 3.662 0.657 2.875 1 89.75 194 PRO B N 1
ATOM 6924 C CA . PRO B 1 194 ? 3.221 1.065 4.211 1 89.75 194 PRO B CA 1
ATOM 6925 C C . PRO B 1 194 ? 4.383 1.397 5.141 1 89.75 194 PRO B C 1
ATOM 6927 O O . PRO B 1 194 ? 4.266 2.281 5.992 1 89.75 194 PRO B O 1
ATOM 6930 N N . LEU B 1 195 ? 5.457 0.699 4.965 1 89.81 195 LEU B N 1
ATOM 6931 C CA . LEU B 1 195 ? 6.629 0.96 5.793 1 89.81 195 LEU B CA 1
ATOM 6932 C C . LEU B 1 195 ? 7.211 2.338 5.488 1 89.81 195 LEU B C 1
ATOM 6934 O O . LEU B 1 195 ? 7.629 3.053 6.402 1 89.81 195 LEU B O 1
ATOM 6938 N N . LEU B 1 196 ? 7.25 2.637 4.199 1 94.12 196 LEU B N 1
ATOM 6939 C CA . LEU B 1 196 ? 7.707 3.969 3.816 1 94.12 196 LEU B CA 1
ATOM 6940 C C . LEU B 1 196 ? 6.785 5.043 4.387 1 94.12 196 LEU B C 1
ATOM 6942 O O . LEU B 1 196 ? 7.254 6.055 4.914 1 94.12 196 LEU B O 1
ATOM 6946 N N . SER B 1 197 ? 5.488 4.801 4.23 1 92.5 197 SER B N 1
ATOM 6947 C CA . SER B 1 197 ? 4.504 5.754 4.734 1 92.5 197 SER B CA 1
ATOM 6948 C C . SER B 1 197 ? 4.699 6.012 6.223 1 92.5 197 SER B C 1
ATOM 6950 O O . SER B 1 197 ? 4.688 7.164 6.664 1 92.5 197 SER B O 1
ATOM 6952 N N . GLU B 1 198 ? 4.91 5.004 6.973 1 89.12 198 GLU B N 1
ATOM 6953 C CA . GLU B 1 198 ? 5.109 5.133 8.414 1 89.12 198 GLU B CA 1
ATOM 6954 C C . GLU B 1 198 ? 6.41 5.867 8.727 1 89.12 198 GLU B C 1
ATOM 6956 O O . GLU B 1 198 ? 6.449 6.719 9.617 1 89.12 198 GLU B O 1
ATOM 6961 N N . ALA B 1 199 ? 7.465 5.496 8.039 1 92.69 199 ALA B N 1
ATOM 6962 C CA . ALA B 1 199 ? 8.758 6.148 8.242 1 92.69 199 ALA B CA 1
ATOM 6963 C C . ALA B 1 199 ? 8.672 7.641 7.945 1 92.69 199 ALA B C 1
ATOM 6965 O O . ALA B 1 199 ? 9.234 8.461 8.68 1 92.69 199 ALA B O 1
ATOM 6966 N N . LEU B 1 200 ? 7.98 7.965 6.867 1 92.75 200 LEU B N 1
ATOM 6967 C CA . LEU B 1 200 ? 7.828 9.359 6.473 1 92.75 200 LEU B CA 1
ATOM 6968 C C . LEU B 1 200 ? 7.031 10.141 7.516 1 92.75 200 LEU B C 1
ATOM 6970 O O . LEU B 1 200 ? 7.383 11.266 7.855 1 92.75 200 LEU B O 1
ATOM 6974 N N . HIS B 1 201 ? 6.035 9.508 8.008 1 84.75 201 HIS B N 1
ATOM 6975 C CA . HIS B 1 201 ? 5.211 10.18 9.008 1 84.75 201 HIS B CA 1
ATOM 6976 C C . HIS B 1 201 ? 6.02 10.508 10.258 1 84.75 201 HIS B C 1
ATOM 6978 O O . HIS B 1 201 ? 5.816 11.555 10.883 1 84.75 201 HIS B O 1
ATOM 6984 N N . LYS B 1 202 ? 6.871 9.617 10.609 1 82.12 202 LYS B N 1
ATOM 6985 C CA . LYS B 1 202 ? 7.691 9.812 11.805 1 82.12 202 LYS B CA 1
ATOM 6986 C C . LYS B 1 202 ? 8.547 11.07 11.688 1 82.12 202 LYS B C 1
ATOM 6988 O O . LYS B 1 202 ? 8.883 11.688 12.695 1 82.12 202 LYS B O 1
ATOM 6993 N N . VAL B 1 203 ? 8.852 11.438 10.484 1 83.81 203 VAL B N 1
ATOM 6994 C CA . VAL B 1 203 ? 9.719 12.594 10.297 1 83.81 203 VAL B CA 1
ATOM 6995 C C . VAL B 1 203 ? 8.891 13.789 9.828 1 83.81 203 VAL B C 1
ATOM 6997 O O . VAL B 1 203 ? 9.445 14.82 9.438 1 83.81 203 VAL B O 1
ATOM 7000 N N . GLY B 1 204 ? 7.574 13.625 9.758 1 77.19 204 GLY B N 1
ATOM 7001 C CA . GLY B 1 204 ? 6.684 14.734 9.453 1 77.19 204 GLY B CA 1
ATOM 7002 C C . GLY B 1 204 ? 6.414 14.883 7.965 1 77.19 204 GLY B C 1
ATOM 7003 O O . GLY B 1 204 ? 5.953 15.93 7.516 1 77.19 204 GLY B O 1
ATOM 7004 N N . SER B 1 205 ? 6.754 13.922 7.184 1 84.31 205 SER B N 1
ATOM 7005 C CA . SER B 1 205 ? 6.469 13.906 5.754 1 84.31 205 SER B CA 1
ATOM 7006 C C . SER B 1 205 ? 5.359 12.914 5.418 1 84.31 205 SER B C 1
ATOM 7008 O O . SER B 1 205 ? 5.055 12.031 6.215 1 84.31 205 SER B O 1
ATOM 7010 N N . TYR B 1 206 ? 4.699 13.18 4.301 1 84.44 206 TYR B N 1
ATOM 7011 C CA . TYR B 1 206 ? 3.627 12.25 3.951 1 84.44 206 TYR B CA 1
ATOM 7012 C C . TYR B 1 206 ? 3.498 12.109 2.439 1 84.44 206 TYR B C 1
ATOM 7014 O O . TYR B 1 206 ? 3.93 12.984 1.688 1 84.44 206 TYR B O 1
ATOM 7022 N N . ILE B 1 207 ? 2.92 11.047 2.037 1 90.38 207 ILE B N 1
ATOM 7023 C CA . ILE B 1 207 ? 2.715 10.734 0.626 1 90.38 207 ILE B CA 1
ATOM 7024 C C . ILE B 1 207 ? 1.441 11.422 0.13 1 90.38 207 ILE B C 1
ATOM 7026 O O . ILE B 1 207 ? 0.365 11.234 0.704 1 90.38 207 ILE B O 1
ATOM 7030 N N . VAL B 1 208 ? 1.576 12.203 -0.95 1 85.94 208 VAL B N 1
ATOM 7031 C CA . VAL B 1 208 ? 0.414 12.938 -1.428 1 85.94 208 VAL B CA 1
ATOM 7032 C C . VAL B 1 208 ? -0.141 12.273 -2.686 1 85.94 208 VAL B C 1
ATOM 7034 O O . VAL B 1 208 ? -1.323 12.422 -3.004 1 85.94 208 VAL B O 1
ATOM 7037 N N . LEU B 1 209 ? 0.775 11.633 -3.35 1 89.25 209 LEU B N 1
ATOM 7038 C CA . LEU B 1 209 ? 0.379 11.023 -4.613 1 89.25 209 LEU B CA 1
ATOM 7039 C C . LEU B 1 209 ? 1.139 9.719 -4.844 1 89.25 209 LEU B C 1
ATOM 7041 O O . LEU B 1 209 ? 2.312 9.609 -4.484 1 89.25 209 LEU B O 1
ATOM 7045 N N . HIS B 1 210 ? 0.427 8.781 -5.387 1 91 210 HIS B N 1
ATOM 7046 C CA . HIS B 1 210 ? 1.012 7.504 -5.789 1 91 210 HIS B CA 1
ATOM 7047 C C . HIS B 1 210 ? 1.113 7.398 -7.305 1 91 210 HIS B C 1
ATOM 7049 O O . HIS B 1 210 ? 0.095 7.387 -8 1 91 210 HIS B O 1
ATOM 7055 N N . PHE B 1 211 ? 2.314 7.414 -7.793 1 93.12 211 PHE B N 1
ATOM 7056 C CA . PHE B 1 211 ? 2.582 7.223 -9.211 1 93.12 211 PHE B CA 1
ATOM 7057 C C . PHE B 1 211 ? 2.85 5.754 -9.523 1 93.12 211 PHE B C 1
ATOM 7059 O O . PHE B 1 211 ? 4.004 5.348 -9.68 1 93.12 211 PHE B O 1
ATOM 7066 N N . ALA B 1 212 ? 1.772 5.008 -9.633 1 90.5 212 ALA B N 1
ATOM 7067 C CA . ALA B 1 212 ? 1.867 3.574 -9.906 1 90.5 212 ALA B CA 1
ATOM 7068 C C . ALA B 1 212 ? 1.925 3.307 -11.406 1 90.5 212 ALA B C 1
ATOM 7070 O O . ALA B 1 212 ? 1.108 3.83 -12.172 1 90.5 212 ALA B O 1
ATOM 7071 N N . VAL B 1 213 ? 2.936 2.561 -11.812 1 91 213 VAL B N 1
ATOM 7072 C CA . VAL B 1 213 ? 3.041 2.184 -13.211 1 91 213 VAL B CA 1
ATOM 7073 C C . VAL B 1 213 ? 2.848 0.676 -13.359 1 91 213 VAL B C 1
ATOM 7075 O O . VAL B 1 213 ? 3.201 -0.093 -12.461 1 91 213 VAL B O 1
ATOM 7078 N N . ALA B 1 214 ? 2.264 0.29 -14.461 1 86.88 214 ALA B N 1
ATOM 7079 C CA . ALA B 1 214 ? 2.068 -1.128 -14.758 1 86.88 214 ALA B CA 1
ATOM 7080 C C . ALA B 1 214 ? 3.402 -1.825 -15.008 1 86.88 214 ALA B C 1
ATOM 7082 O O . ALA B 1 214 ? 4.41 -1.171 -15.281 1 86.88 214 ALA B O 1
ATOM 7083 N N . PRO B 1 215 ? 3.404 -3.127 -14.773 1 85.56 215 PRO B N 1
ATOM 7084 C CA . PRO B 1 215 ? 4.645 -3.848 -15.07 1 85.56 215 PRO B CA 1
ATOM 7085 C C . PRO B 1 215 ? 5.121 -3.637 -16.516 1 85.56 215 PRO B C 1
ATOM 7087 O O . PRO B 1 215 ? 4.309 -3.639 -17.438 1 85.56 215 PRO B O 1
ATOM 7090 N N . PHE B 1 216 ? 6.41 -3.467 -16.672 1 87.94 216 PHE B N 1
ATOM 7091 C CA . PHE B 1 216 ? 7.016 -3.141 -17.953 1 87.94 216 PHE B CA 1
ATOM 7092 C C . PHE B 1 216 ? 6.637 -4.18 -19.016 1 87.94 216 PHE B C 1
ATOM 7094 O O . PHE B 1 216 ? 6.32 -3.83 -20.141 1 87.94 216 PHE B O 1
ATOM 7101 N N . SER B 1 217 ? 6.598 -5.395 -18.578 1 80.31 217 SER B N 1
ATOM 7102 C CA . SER B 1 217 ? 6.379 -6.5 -19.5 1 80.31 217 SER B CA 1
ATOM 7103 C C . SER B 1 217 ? 4.926 -6.555 -19.969 1 80.31 217 SER B C 1
ATOM 7105 O O . SER B 1 217 ? 4.617 -7.16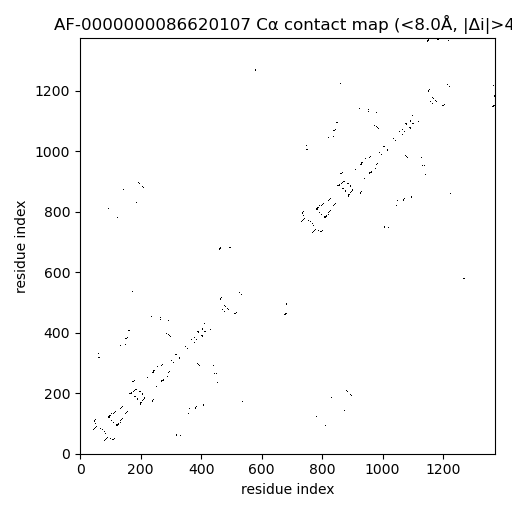8 -20.984 1 80.31 217 SER B O 1
ATOM 7107 N N . SER B 1 218 ? 4.039 -5.93 -19.219 1 79.38 218 SER B N 1
ATOM 7108 C CA . SER B 1 218 ? 2.621 -5.992 -19.547 1 79.38 218 SER B CA 1
ATOM 7109 C C . SER B 1 218 ? 2.229 -4.867 -20.5 1 79.38 218 SER B C 1
ATOM 7111 O O . SER B 1 218 ? 1.13 -4.875 -21.062 1 79.38 218 SER B O 1
ATOM 7113 N N . LEU B 1 219 ? 3.154 -3.934 -20.75 1 86.31 219 LEU B N 1
ATOM 7114 C CA . LEU B 1 219 ? 2.84 -2.756 -21.547 1 86.31 219 LEU B CA 1
ATOM 7115 C C . LEU B 1 219 ? 3.322 -2.93 -22.984 1 86.31 219 LEU B C 1
ATOM 7117 O O . LEU B 1 219 ? 4.449 -3.377 -23.219 1 86.31 219 LEU B O 1
ATOM 7121 N N . SER B 1 220 ? 2.396 -2.641 -23.906 1 86.19 220 SER B N 1
ATOM 7122 C CA . SER B 1 220 ? 2.783 -2.67 -25.312 1 86.19 220 SER B CA 1
ATOM 7123 C C . SER B 1 220 ? 3.699 -1.501 -25.656 1 86.19 220 SER B C 1
ATOM 7125 O O . SER B 1 220 ? 4.66 -1.66 -26.422 1 86.19 220 SER B O 1
ATOM 7127 N N . ASN B 1 221 ? 3.404 -0.362 -25.031 1 92.88 221 ASN B N 1
ATOM 7128 C CA . ASN B 1 221 ? 4.195 0.848 -25.234 1 92.88 221 ASN B CA 1
ATOM 7129 C C . ASN B 1 221 ? 4.477 1.557 -23.906 1 92.88 221 ASN B C 1
ATOM 7131 O O . ASN B 1 221 ? 3.822 2.547 -23.578 1 92.88 221 ASN B O 1
ATOM 7135 N N . PRO B 1 222 ? 5.539 1.07 -23.25 1 94.25 222 PRO B N 1
ATOM 7136 C CA . PRO B 1 222 ? 5.848 1.637 -21.938 1 94.25 222 PRO B CA 1
ATOM 7137 C C . PRO B 1 222 ? 6.164 3.129 -21.984 1 94.25 222 PRO B C 1
ATOM 7139 O O . PRO B 1 222 ? 5.801 3.877 -21.078 1 94.25 222 PRO B O 1
ATOM 7142 N N . LYS B 1 223 ? 6.797 3.613 -23.047 1 95.25 223 LYS B N 1
ATOM 7143 C CA . LYS B 1 223 ? 7.156 5.023 -23.188 1 95.25 223 LYS B CA 1
ATOM 7144 C C . LYS B 1 223 ? 5.914 5.906 -23.219 1 95.25 223 LYS B C 1
ATOM 7146 O O . LYS B 1 223 ? 5.844 6.906 -22.5 1 95.25 223 LYS B O 1
ATOM 7151 N N . GLN B 1 224 ? 5.031 5.531 -24 1 94.56 224 GLN B N 1
ATOM 7152 C CA . GLN B 1 224 ? 3.797 6.301 -24.109 1 94.56 224 GLN B CA 1
ATOM 7153 C C . GLN B 1 224 ? 3.006 6.266 -22.812 1 94.56 224 GLN B C 1
ATOM 7155 O O . GLN B 1 224 ? 2.445 7.281 -22.391 1 94.56 224 GLN B O 1
ATOM 7160 N N . PHE B 1 225 ? 2.953 5.164 -22.266 1 93.44 225 PHE B N 1
ATOM 7161 C CA . PHE B 1 225 ? 2.221 5.004 -21.016 1 93.44 225 PHE B CA 1
ATOM 7162 C C . PHE B 1 225 ? 2.777 5.934 -19.938 1 93.44 225 PHE B C 1
ATOM 7164 O O . PHE B 1 225 ? 2.021 6.656 -19.297 1 93.44 225 PHE B O 1
ATOM 7171 N N . VAL B 1 226 ? 4.074 5.879 -19.75 1 95.81 226 VAL B N 1
ATOM 7172 C CA . VAL B 1 226 ? 4.73 6.688 -18.719 1 95.81 226 VAL B CA 1
ATOM 7173 C C . VAL B 1 226 ? 4.605 8.172 -19.078 1 95.81 226 VAL B C 1
ATOM 7175 O O . VAL B 1 226 ? 4.375 9.008 -18.203 1 95.81 226 VAL B O 1
ATOM 7178 N N . HIS B 1 227 ? 4.727 8.469 -20.344 1 95.31 227 HIS B N 1
ATOM 7179 C CA . HIS B 1 227 ? 4.602 9.844 -20.812 1 95.31 227 HIS B CA 1
ATOM 7180 C C . HIS B 1 227 ? 3.238 10.422 -20.453 1 95.31 227 HIS B C 1
ATOM 7182 O O . HIS B 1 227 ? 3.15 11.531 -19.922 1 95.31 227 HIS B O 1
ATOM 7188 N N . GLU B 1 228 ? 2.248 9.695 -20.719 1 92.31 228 GLU B N 1
ATOM 7189 C CA . GLU B 1 228 ? 0.889 10.148 -20.453 1 92.31 228 GLU B CA 1
ATOM 7190 C C . GLU B 1 228 ? 0.657 10.32 -18.953 1 92.31 228 GLU B C 1
ATOM 7192 O O . GLU B 1 228 ? -0.004 11.273 -18.516 1 92.31 228 GLU B O 1
ATOM 7197 N N . LYS B 1 229 ? 1.143 9.414 -18.203 1 91.69 229 LYS B N 1
ATOM 7198 C CA . LYS B 1 229 ? 0.974 9.5 -16.75 1 91.69 229 LYS B CA 1
ATOM 7199 C C . LYS B 1 229 ? 1.716 10.703 -16.188 1 91.69 229 LYS B C 1
ATOM 7201 O O . LYS B 1 229 ? 1.219 11.367 -15.273 1 91.69 229 LYS B O 1
ATOM 7206 N N . LEU B 1 230 ? 2.914 11 -16.672 1 92.94 230 LEU B N 1
ATOM 7207 C CA . LEU B 1 230 ? 3.691 12.148 -16.234 1 92.94 230 LEU B CA 1
ATOM 7208 C C . LEU B 1 230 ? 3.008 13.453 -16.641 1 92.94 230 LEU B C 1
ATOM 7210 O O . LEU B 1 230 ? 3.051 14.438 -15.891 1 92.94 230 LEU B O 1
ATOM 7214 N N . MET B 1 231 ? 2.373 13.469 -17.766 1 90.25 231 MET B N 1
ATOM 7215 C CA . MET B 1 231 ? 1.666 14.656 -18.234 1 90.25 231 MET B CA 1
ATOM 7216 C C . MET B 1 231 ? 0.545 15.039 -17.281 1 90.25 231 MET B C 1
ATOM 7218 O O . MET B 1 231 ? 0.274 16.219 -17.062 1 90.25 231 MET B O 1
ATOM 7222 N N . LYS B 1 232 ? 0.013 14.031 -16.672 1 84 232 LYS B N 1
ATOM 7223 C CA . LYS B 1 232 ? -1.062 14.281 -15.711 1 84 232 LYS B CA 1
ATOM 7224 C C . LYS B 1 232 ? -0.522 14.914 -14.43 1 84 232 LYS B C 1
ATOM 7226 O O . LYS B 1 232 ? -1.264 15.562 -13.688 1 84 232 LYS B O 1
ATOM 7231 N N . LEU B 1 233 ? 0.762 14.68 -14.18 1 83.44 233 LEU B N 1
ATOM 7232 C CA . LEU B 1 233 ? 1.391 15.188 -12.961 1 83.44 233 LEU B CA 1
ATOM 7233 C C . LEU B 1 233 ? 1.896 16.609 -13.172 1 83.44 233 LEU B C 1
ATOM 7235 O O . LEU B 1 233 ? 2.299 17.281 -12.211 1 83.44 233 LEU B O 1
ATOM 7239 N N . LYS B 1 234 ? 1.873 17.031 -14.32 1 76.94 234 LYS B N 1
ATOM 7240 C CA . LYS B 1 234 ? 2.477 18.328 -14.641 1 76.94 234 LYS B CA 1
ATOM 7241 C C . LYS B 1 234 ? 1.823 19.453 -13.844 1 76.94 234 LYS B C 1
ATOM 7243 O O . LYS B 1 234 ? 2.486 20.422 -13.477 1 76.94 234 LYS B O 1
ATOM 7248 N N . SER B 1 235 ? 0.582 19.156 -13.508 1 67.38 235 SER B N 1
ATOM 7249 C CA . SER B 1 235 ? -0.123 20.203 -12.773 1 67.38 235 SER B CA 1
ATOM 7250 C C . SER B 1 235 ? 0.013 20.016 -11.266 1 67.38 235 SER B C 1
ATOM 7252 O O . SER B 1 235 ? -0.434 20.844 -10.484 1 67.38 235 SER B O 1
ATOM 7254 N N . SER B 1 236 ? 0.728 18.938 -11.07 1 65.12 236 SER B N 1
ATOM 7255 C CA . SER B 1 236 ? 0.844 18.641 -9.648 1 65.12 236 SER B CA 1
ATOM 7256 C C . SER B 1 236 ? 2.012 19.391 -9.016 1 65.12 236 SER B C 1
ATOM 7258 O O . SER B 1 236 ? 3.016 19.656 -9.68 1 65.12 236 SER B O 1
ATOM 7260 N N . GLN B 1 237 ? 1.858 19.906 -7.75 1 67.06 237 GLN B N 1
ATOM 7261 C CA . GLN B 1 237 ? 2.869 20.734 -7.098 1 67.06 237 GLN B CA 1
ATOM 7262 C C . GLN B 1 237 ? 3.877 19.875 -6.34 1 67.06 237 GLN B C 1
ATOM 7264 O O . GLN B 1 237 ? 5.066 20.203 -6.297 1 67.06 237 GLN B O 1
ATOM 7269 N N . PRO B 1 238 ? 3.578 18.859 -5.773 1 77.25 238 PRO B N 1
ATOM 7270 C CA . PRO B 1 238 ? 4.867 18.422 -5.23 1 77.25 238 PRO B CA 1
ATOM 7271 C C . PRO B 1 238 ? 5.777 17.812 -6.293 1 77.25 238 PRO B C 1
ATOM 7273 O O . PRO B 1 238 ? 5.293 17.172 -7.23 1 77.25 238 PRO B O 1
ATOM 7276 N N . ARG B 1 239 ? 7.102 18.172 -6.16 1 84.56 239 ARG B N 1
ATOM 7277 C CA . ARG B 1 239 ? 8.094 17.672 -7.105 1 84.56 239 ARG B CA 1
ATOM 7278 C C . ARG B 1 239 ? 9.188 16.891 -6.391 1 84.56 239 ARG B C 1
ATOM 7280 O O . ARG B 1 239 ? 10.367 17 -6.742 1 84.56 239 ARG B O 1
ATOM 7287 N N . ALA B 1 240 ? 8.922 16.375 -5.285 1 89.69 240 ALA B N 1
ATOM 7288 C CA . ALA B 1 240 ? 9.797 15.422 -4.602 1 89.69 240 ALA B CA 1
ATOM 7289 C C . ALA B 1 240 ? 9.328 13.984 -4.824 1 89.69 240 ALA B C 1
ATOM 7291 O O . ALA B 1 240 ? 8.234 13.609 -4.402 1 89.69 240 ALA B O 1
ATOM 7292 N N . PHE B 1 241 ? 10.188 13.25 -5.496 1 94.19 241 PHE B N 1
ATOM 7293 C CA . PHE B 1 241 ? 9.805 11.914 -5.941 1 94.19 241 PHE B CA 1
ATOM 7294 C C . PHE B 1 241 ? 10.664 10.852 -5.262 1 94.19 241 PHE B C 1
ATOM 7296 O O . PHE B 1 241 ? 11.883 11 -5.172 1 94.19 241 PHE B O 1
ATOM 7303 N N . ILE B 1 242 ? 10.039 9.867 -4.758 1 96.81 242 ILE B N 1
ATOM 7304 C CA . ILE B 1 242 ? 10.719 8.688 -4.234 1 96.81 242 ILE B CA 1
ATOM 7305 C C . ILE B 1 242 ? 10.406 7.477 -5.113 1 96.81 242 ILE B C 1
ATOM 7307 O O . ILE B 1 242 ? 9.25 7.055 -5.211 1 96.81 242 ILE B O 1
ATOM 7311 N N . VAL B 1 243 ? 11.383 6.965 -5.789 1 97 243 VAL B N 1
ATOM 7312 C CA . VAL B 1 243 ? 11.195 5.742 -6.562 1 97 243 VAL B CA 1
ATOM 7313 C C . VAL B 1 243 ? 11.383 4.523 -5.664 1 97 243 VAL B C 1
ATOM 7315 O O . VAL B 1 243 ? 12.516 4.109 -5.402 1 97 243 VAL B O 1
ATOM 7318 N N . LEU B 1 244 ? 10.281 3.988 -5.324 1 94.81 244 LEU B N 1
ATOM 7319 C CA . LEU B 1 244 ? 10.258 2.922 -4.328 1 94.81 244 LEU B CA 1
ATOM 7320 C C . LEU B 1 244 ? 10.719 1.601 -4.934 1 94.81 244 LEU B C 1
ATOM 7322 O O . LEU B 1 244 ? 11.531 0.888 -4.34 1 94.81 244 LEU B O 1
ATOM 7326 N N . HIS B 1 245 ? 10.164 1.256 -6.047 1 91.94 245 HIS B N 1
ATOM 7327 C CA . HIS B 1 245 ? 10.469 0.006 -6.734 1 91.94 245 HIS B CA 1
ATOM 7328 C C . HIS B 1 245 ? 10.18 0.109 -8.227 1 91.94 245 HIS B C 1
ATOM 7330 O O . HIS B 1 245 ? 9.109 0.571 -8.625 1 91.94 245 HIS B O 1
ATOM 7336 N N . ALA B 1 246 ? 11.156 -0.293 -9.031 1 92.44 246 ALA B N 1
ATOM 7337 C CA . ALA B 1 246 ? 11 -0.332 -10.477 1 92.44 246 ALA B CA 1
ATOM 7338 C C . ALA B 1 246 ? 12.062 -1.217 -11.125 1 92.44 246 ALA B C 1
ATOM 7340 O O . ALA B 1 246 ? 13.195 -1.287 -10.641 1 92.44 246 ALA B O 1
ATOM 7341 N N . SER B 1 247 ? 11.641 -1.911 -12.133 1 88.31 247 SER B N 1
ATOM 7342 C CA . SER B 1 247 ? 12.609 -2.672 -12.906 1 88.31 247 SER B CA 1
ATOM 7343 C C . SER B 1 247 ? 13.57 -1.745 -13.648 1 88.31 247 SER B C 1
ATOM 7345 O O . SER B 1 247 ? 13.312 -0.549 -13.781 1 88.31 247 SER B O 1
ATOM 7347 N N . LEU B 1 248 ? 14.68 -2.293 -14.109 1 88.56 248 LEU B N 1
ATOM 7348 C CA . LEU B 1 248 ? 15.688 -1.502 -14.797 1 88.56 248 LEU B CA 1
ATOM 7349 C C . LEU B 1 248 ? 15.117 -0.886 -16.078 1 88.56 248 LEU B C 1
ATOM 7351 O O . LEU B 1 248 ? 15.281 0.312 -16.312 1 88.56 248 LEU B O 1
ATOM 7355 N N . PRO B 1 249 ? 14.375 -1.676 -16.875 1 89.19 249 PRO B N 1
ATOM 7356 C CA . PRO B 1 249 ? 13.812 -1.057 -18.078 1 89.19 249 PRO B CA 1
ATOM 7357 C C . PRO B 1 249 ? 12.797 0.036 -17.75 1 89.19 249 PRO B C 1
ATOM 7359 O O . PRO B 1 249 ? 12.758 1.069 -18.422 1 89.19 249 PRO B O 1
ATOM 7362 N N . MET B 1 250 ? 11.984 -0.203 -16.75 1 93 250 MET B N 1
ATOM 7363 C CA . MET B 1 250 ? 10.992 0.802 -16.375 1 93 250 MET B CA 1
ATOM 7364 C C . MET B 1 250 ? 11.672 2.064 -15.852 1 93 250 MET B C 1
ATOM 7366 O O . MET B 1 250 ? 11.25 3.178 -16.172 1 93 250 MET B O 1
ATOM 7370 N N . THR B 1 251 ? 12.703 1.914 -15.031 1 93.56 251 THR B N 1
ATOM 7371 C CA . THR B 1 251 ? 13.453 3.053 -14.508 1 93.56 251 THR B CA 1
ATOM 7372 C C . THR B 1 251 ? 14.047 3.881 -15.641 1 93.56 251 THR B C 1
ATOM 7374 O O . THR B 1 251 ? 14.008 5.113 -15.602 1 93.56 251 THR B O 1
ATOM 7377 N N . THR B 1 252 ? 14.539 3.215 -16.641 1 91.31 252 THR B N 1
ATOM 7378 C CA . THR B 1 252 ? 15.125 3.891 -17.781 1 91.31 252 THR B CA 1
ATOM 7379 C C . THR B 1 252 ? 14.078 4.719 -18.516 1 91.31 252 THR B C 1
ATOM 7381 O O . THR B 1 252 ? 14.305 5.895 -18.828 1 91.31 252 THR B O 1
ATOM 7384 N N . VAL B 1 253 ? 12.961 4.133 -18.781 1 94.44 253 VAL B N 1
ATOM 7385 C CA . VAL B 1 253 ? 11.883 4.816 -19.484 1 94.44 253 VAL B CA 1
ATOM 7386 C C . VAL B 1 253 ? 11.352 5.973 -18.641 1 94.44 253 VAL B C 1
ATOM 7388 O O . VAL B 1 253 ? 11.078 7.055 -19.156 1 94.44 253 VAL B O 1
ATOM 7391 N N . LEU B 1 254 ? 11.219 5.723 -17.344 1 96 254 LEU B N 1
ATOM 7392 C CA . LEU B 1 254 ? 10.703 6.73 -16.406 1 96 254 LEU B CA 1
ATOM 7393 C C . LEU B 1 254 ? 11.562 7.992 -16.453 1 96 254 LEU B C 1
ATOM 7395 O O . LEU B 1 254 ? 11.039 9.094 -16.641 1 96 254 LEU B O 1
ATOM 7399 N N . PHE B 1 255 ? 12.852 7.895 -16.375 1 94.19 255 PHE B N 1
ATOM 7400 C CA . PHE B 1 255 ? 13.719 9.062 -16.281 1 94.19 255 PHE B CA 1
ATOM 7401 C C . PHE B 1 255 ? 13.93 9.703 -17.641 1 94.19 255 PHE B C 1
ATOM 7403 O O . PHE B 1 255 ? 14.094 10.922 -17.75 1 94.19 255 PHE B O 1
ATOM 7410 N N . THR B 1 256 ? 13.93 8.852 -18.719 1 93.5 256 THR B N 1
ATOM 7411 C CA . THR B 1 256 ? 14.008 9.43 -20.062 1 93.5 256 THR B CA 1
ATOM 7412 C C . THR B 1 256 ? 12.82 10.352 -20.312 1 93.5 256 THR B C 1
ATOM 7414 O O . T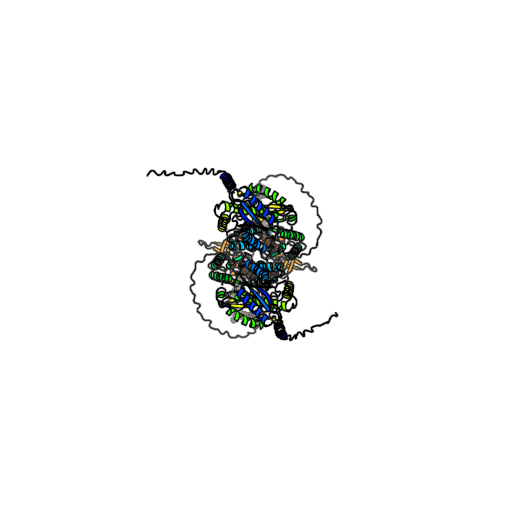HR B 1 256 ? 12.992 11.477 -20.781 1 93.5 256 THR B O 1
ATOM 7417 N N . GLU B 1 257 ? 11.633 9.867 -19.984 1 94.69 257 GLU B N 1
ATOM 7418 C CA . GLU B 1 257 ? 10.43 10.672 -20.188 1 94.69 257 GLU B CA 1
ATOM 7419 C C . GLU B 1 257 ? 10.359 11.828 -19.203 1 94.69 257 GLU B C 1
ATOM 7421 O O . GLU B 1 257 ? 9.883 12.914 -19.531 1 94.69 257 GLU B O 1
ATOM 7426 N N . ALA B 1 258 ? 10.758 11.555 -17.953 1 92.81 258 ALA B N 1
ATOM 7427 C CA . ALA B 1 258 ? 10.773 12.617 -16.938 1 92.81 258 ALA B CA 1
ATOM 7428 C C . ALA B 1 258 ? 11.672 13.766 -17.375 1 92.81 258 ALA B C 1
ATOM 7430 O O . ALA B 1 258 ? 11.336 14.938 -17.188 1 92.81 258 ALA B O 1
ATOM 7431 N N . LYS B 1 259 ? 12.812 13.461 -17.906 1 90.75 259 LYS B N 1
ATOM 7432 C CA . LYS B 1 259 ? 13.727 14.484 -18.406 1 90.75 259 LYS B CA 1
ATOM 7433 C C . LYS B 1 259 ? 13.094 15.266 -19.547 1 90.75 259 LYS B C 1
ATOM 7435 O O . LYS B 1 259 ? 13.172 16.5 -19.578 1 90.75 259 LYS B O 1
ATOM 7440 N N . LYS B 1 260 ? 12.453 14.586 -20.438 1 90.19 260 LYS B N 1
ATOM 7441 C CA . LYS B 1 260 ? 11.805 15.219 -21.578 1 90.19 260 LYS B CA 1
ATOM 7442 C C . LYS B 1 260 ? 10.734 16.203 -21.125 1 90.19 260 LYS B C 1
ATOM 7444 O O . LYS B 1 260 ? 10.531 17.234 -21.766 1 90.19 260 LYS B O 1
ATOM 7449 N N . LEU B 1 261 ? 10.102 15.906 -20.031 1 88.81 261 LEU B N 1
ATOM 7450 C CA . LEU B 1 261 ? 8.984 16.719 -19.562 1 88.81 261 LEU B CA 1
ATOM 7451 C C . LEU B 1 261 ? 9.43 17.656 -18.453 1 88.81 261 LEU B C 1
ATOM 7453 O O . LEU B 1 261 ? 8.594 18.234 -17.75 1 88.81 261 LEU B O 1
ATOM 7457 N N . ASP B 1 262 ? 10.695 17.719 -18.141 1 83.56 262 ASP B N 1
ATOM 7458 C CA . ASP B 1 262 ? 11.312 18.688 -17.234 1 83.56 262 ASP B CA 1
ATOM 7459 C C . ASP B 1 262 ? 11.031 18.328 -15.773 1 83.56 262 ASP B C 1
ATOM 7461 O O . ASP B 1 262 ? 10.75 19.203 -14.961 1 83.56 262 ASP B O 1
ATOM 7465 N N . PHE B 1 263 ? 10.961 17.016 -15.586 1 87.62 263 PHE B N 1
ATOM 7466 C CA . PHE B 1 263 ? 10.82 16.562 -14.203 1 87.62 263 PHE B CA 1
ATOM 7467 C C . PHE B 1 263 ? 12.188 16.266 -13.594 1 87.62 263 PHE B C 1
ATOM 7469 O O . PHE B 1 263 ? 12.281 15.914 -12.414 1 87.62 263 PHE B O 1
ATOM 7476 N N . VAL B 1 264 ? 13.219 16.328 -14.516 1 83.75 264 VAL B N 1
ATOM 7477 C CA . VAL B 1 264 ? 14.562 16.078 -14 1 83.75 264 VAL B CA 1
ATOM 7478 C C . VAL B 1 264 ? 15.391 17.359 -14.086 1 83.75 264 VAL B C 1
ATOM 7480 O O . VAL B 1 264 ? 15.414 18.031 -15.125 1 83.75 264 VAL B O 1
ATOM 7483 N N . GLY B 1 265 ? 16.375 17.672 -13.172 1 66.81 265 GLY B N 1
ATOM 7484 C CA . GLY B 1 265 ? 17.328 18.766 -13.258 1 66.81 265 GLY B CA 1
ATOM 7485 C C . GLY B 1 265 ? 16.75 20.094 -12.82 1 66.81 265 GLY B C 1
ATOM 7486 O O . GLY B 1 265 ? 17.469 21.094 -12.719 1 66.81 265 GLY B O 1
ATOM 7487 N N . LYS B 1 266 ? 15.812 20.625 -12.172 1 65.94 266 LYS B N 1
ATOM 7488 C CA . LYS B 1 266 ? 15.266 21.906 -11.719 1 65.94 266 LYS B CA 1
ATOM 7489 C C . LYS B 1 266 ? 14.805 21.812 -10.266 1 65.94 266 LYS B C 1
ATOM 7491 O O . LYS B 1 266 ? 15.594 21.469 -9.383 1 65.94 266 LYS B O 1
ATOM 7496 N N . GLU B 1 267 ? 13.648 22.031 -10.039 1 72.06 267 GLU B N 1
ATOM 7497 C CA . GLU B 1 267 ? 13.062 22.109 -8.703 1 72.06 267 GLU B CA 1
ATOM 7498 C C . GLU B 1 267 ? 12.57 20.75 -8.227 1 72.06 267 GLU B C 1
ATOM 7500 O O . GLU B 1 267 ? 12.055 20.625 -7.117 1 72.06 267 GLU B O 1
ATOM 7505 N N . SER B 1 268 ? 13.062 19.703 -9.094 1 83.75 268 SER B N 1
ATOM 7506 C CA . SER B 1 268 ? 12.578 18.375 -8.719 1 83.75 268 SER B CA 1
ATOM 7507 C C . SER B 1 268 ? 13.625 17.609 -7.922 1 83.75 268 SER B C 1
ATOM 7509 O O . SER B 1 268 ? 14.828 17.734 -8.18 1 83.75 268 SER B O 1
ATOM 7511 N N . PHE B 1 269 ? 13.266 16.969 -6.973 1 88.94 269 PHE B N 1
ATOM 7512 C CA . PHE B 1 269 ? 14.117 16.109 -6.152 1 88.94 269 PHE B CA 1
ATOM 7513 C C . PHE B 1 269 ? 13.719 14.641 -6.305 1 88.94 269 PHE B C 1
ATOM 7515 O O . PHE B 1 269 ? 12.547 14.297 -6.152 1 88.94 269 PHE B O 1
ATOM 7522 N N . TRP B 1 270 ? 14.703 13.812 -6.73 1 93.06 270 TRP B N 1
ATOM 7523 C CA . TRP B 1 270 ? 14.461 12.391 -6.902 1 93.06 270 TRP B CA 1
ATOM 7524 C C . TRP B 1 270 ? 15.336 11.57 -5.953 1 93.06 270 TRP B C 1
ATOM 7526 O O . TRP B 1 270 ? 16.531 11.836 -5.82 1 93.06 270 TRP B O 1
ATOM 7536 N N . VAL B 1 271 ? 14.758 10.641 -5.281 1 95.38 271 VAL B N 1
ATOM 7537 C CA . VAL B 1 271 ? 15.516 9.727 -4.426 1 95.38 271 VAL B CA 1
ATOM 7538 C C . VAL B 1 271 ? 15.195 8.281 -4.805 1 95.38 271 VAL B C 1
ATOM 7540 O O . VAL B 1 271 ? 14.023 7.91 -4.922 1 95.38 271 VAL B O 1
ATOM 7543 N N . LEU B 1 272 ? 16.203 7.477 -4.996 1 96.25 272 LEU B N 1
ATOM 7544 C CA . LEU B 1 272 ? 16.078 6.062 -5.332 1 96.25 272 LEU B CA 1
ATOM 7545 C C . LEU B 1 272 ? 16.312 5.188 -4.105 1 96.25 272 LEU B C 1
ATOM 7547 O O . LEU B 1 272 ? 17.25 5.434 -3.34 1 96.25 272 LEU B O 1
ATOM 7551 N N . THR B 1 273 ? 15.438 4.215 -3.939 1 94.31 273 THR B N 1
ATOM 7552 C CA . THR B 1 273 ? 15.664 3.229 -2.891 1 94.31 273 THR B CA 1
ATOM 7553 C C . THR B 1 273 ? 16.75 2.24 -3.309 1 94.31 273 THR B C 1
ATOM 7555 O O . THR B 1 273 ? 17.203 2.258 -4.453 1 94.31 273 THR B O 1
ATOM 7558 N N . ASP B 1 274 ? 17.156 1.448 -2.371 1 91.38 274 ASP B N 1
ATOM 7559 C CA . ASP B 1 274 ? 18.203 0.456 -2.633 1 91.38 274 ASP B CA 1
ATOM 7560 C C . ASP B 1 274 ? 17.766 -0.515 -3.729 1 91.38 274 ASP B C 1
ATOM 7562 O O . ASP B 1 274 ? 18.594 -0.943 -4.543 1 91.38 274 ASP B O 1
ATOM 7566 N N . SER B 1 275 ? 16.5 -0.824 -3.777 1 86.44 275 SER B N 1
ATOM 7567 C CA . SER B 1 275 ? 15.953 -1.763 -4.754 1 86.44 275 SER B CA 1
ATOM 7568 C C . SER B 1 275 ? 16.141 -1.25 -6.18 1 86.44 275 SER B C 1
ATOM 7570 O O . SER B 1 275 ? 16.234 -2.039 -7.121 1 86.44 275 SER B O 1
ATOM 7572 N N . VAL B 1 276 ? 16.266 0.039 -6.324 1 91.12 276 VAL B N 1
ATOM 7573 C CA . VAL B 1 276 ? 16.406 0.639 -7.645 1 91.12 276 VAL B CA 1
ATOM 7574 C C . VAL B 1 276 ? 17.859 1.066 -7.863 1 91.12 276 VAL B C 1
ATOM 7576 O O . VAL B 1 276 ? 18.438 0.801 -8.922 1 91.12 276 VAL B O 1
ATOM 7579 N N . ALA B 1 277 ? 18.422 1.645 -6.844 1 92.25 277 ALA B N 1
ATOM 7580 C CA . ALA B 1 277 ? 19.781 2.18 -6.969 1 92.25 277 ALA B CA 1
ATOM 7581 C C . ALA B 1 277 ? 20.797 1.058 -7.156 1 92.25 277 ALA B C 1
ATOM 7583 O O . ALA B 1 277 ? 21.844 1.256 -7.789 1 92.25 277 ALA B O 1
ATOM 7584 N N . SER B 1 278 ? 20.484 -0.068 -6.645 1 87.69 278 SER B N 1
ATOM 7585 C CA . SER B 1 278 ? 21.406 -1.192 -6.773 1 87.69 278 SER B CA 1
ATOM 7586 C C . SER B 1 278 ? 21.5 -1.668 -8.219 1 87.69 278 SER B C 1
ATOM 7588 O O . SER B 1 278 ? 22.438 -2.377 -8.594 1 87.69 278 SER B O 1
ATOM 7590 N N . LEU B 1 279 ? 20.562 -1.284 -9.031 1 86.44 279 LEU B N 1
ATOM 7591 C CA . LEU B 1 279 ? 20.562 -1.647 -10.445 1 86.44 279 LEU B CA 1
ATOM 7592 C C . LEU B 1 279 ? 21.578 -0.821 -11.219 1 86.44 279 LEU B C 1
ATOM 7594 O O . LEU B 1 279 ? 21.953 -1.182 -12.336 1 86.44 279 LEU B O 1
ATOM 7598 N N . LEU B 1 280 ? 22 0.222 -10.625 1 85.44 280 LEU B N 1
ATOM 7599 C CA . LEU B 1 280 ? 22.891 1.154 -11.312 1 85.44 280 LEU B CA 1
ATOM 7600 C C . LEU B 1 280 ? 24.234 0.509 -11.594 1 85.44 280 LEU B C 1
ATOM 7602 O O . LEU B 1 280 ? 24.922 0.886 -12.547 1 85.44 280 LEU B O 1
ATOM 7606 N N . ASP B 1 281 ? 24.578 -0.404 -10.727 1 79.06 281 ASP B N 1
ATOM 7607 C CA . ASP B 1 281 ? 25.844 -1.087 -10.922 1 79.06 281 ASP B CA 1
ATOM 7608 C C . ASP B 1 281 ? 25.859 -1.866 -12.234 1 79.06 281 ASP B C 1
ATOM 7610 O O . ASP B 1 281 ? 26.922 -2.055 -12.836 1 79.06 281 ASP B O 1
ATOM 7614 N N . SER B 1 282 ? 24.672 -2.236 -12.633 1 76.75 282 SER B N 1
ATOM 7615 C CA . SER B 1 282 ? 24.547 -3.09 -13.812 1 76.75 282 SER B CA 1
ATOM 7616 C C . SER B 1 282 ? 24.078 -2.295 -15.031 1 76.75 282 SER B C 1
ATOM 7618 O O . SER B 1 282 ? 23.938 -2.848 -16.125 1 76.75 282 SER B O 1
ATOM 7620 N N . ALA B 1 283 ? 23.891 -1.063 -14.805 1 78 283 ALA B N 1
ATOM 7621 C CA . ALA B 1 283 ? 23.312 -0.246 -15.867 1 78 283 ALA B CA 1
ATOM 7622 C C . ALA B 1 283 ? 24.406 0.288 -16.797 1 78 283 ALA B C 1
ATOM 7624 O O . ALA B 1 283 ? 25.562 0.395 -16.406 1 78 283 ALA B O 1
ATOM 7625 N N . ASN B 1 284 ? 23.953 0.526 -18.031 1 76.44 284 ASN B N 1
ATOM 7626 C CA . ASN B 1 284 ? 24.844 1.141 -19 1 76.44 284 ASN B CA 1
ATOM 7627 C C . ASN B 1 284 ? 24.953 2.648 -18.797 1 76.44 284 ASN B C 1
ATOM 7629 O O . ASN B 1 284 ? 24.109 3.246 -18.125 1 76.44 284 ASN B O 1
ATOM 7633 N N . SER B 1 285 ? 26 3.162 -19.359 1 74.38 285 SER B N 1
ATOM 7634 C CA . SER B 1 285 ? 26.25 4.59 -19.203 1 74.38 285 SER B CA 1
ATOM 7635 C C . SER B 1 285 ? 25.094 5.418 -19.734 1 74.38 285 SER B C 1
ATOM 7637 O O . SER B 1 285 ? 24.781 6.484 -19.203 1 74.38 285 SER B O 1
ATOM 7639 N N . SER B 1 286 ? 24.453 4.91 -20.703 1 75 286 SER B N 1
ATOM 7640 C CA . SER B 1 286 ? 23.359 5.648 -21.312 1 75 286 SER B CA 1
ATOM 7641 C C . SER B 1 286 ? 22.188 5.77 -20.344 1 75 286 SER B C 1
ATOM 7643 O O . SER B 1 286 ? 21.375 6.695 -20.453 1 75 286 SER B O 1
ATOM 7645 N N . PHE B 1 287 ? 22.188 4.887 -19.391 1 78.62 287 PHE B N 1
ATOM 7646 C CA . PHE B 1 287 ? 21.141 4.875 -18.375 1 78.62 287 PHE B CA 1
ATOM 7647 C C . PHE B 1 287 ? 21.219 6.117 -17.5 1 78.62 287 PHE B C 1
ATOM 7649 O O . PHE B 1 287 ? 20.188 6.676 -17.109 1 78.62 287 PHE B O 1
ATOM 7656 N N . PHE B 1 288 ? 22.406 6.66 -17.406 1 81.69 288 PHE B N 1
ATOM 7657 C CA . PHE B 1 288 ? 22.656 7.742 -16.469 1 81.69 288 PHE B CA 1
ATOM 7658 C C . PHE B 1 288 ? 22.344 9.094 -17.109 1 81.69 288 PHE B C 1
ATOM 7660 O O . PHE B 1 288 ? 22.188 10.094 -16.391 1 81.69 288 PHE B O 1
ATOM 7667 N N . SER B 1 289 ? 22.203 9.102 -18.406 1 83 289 SER B N 1
ATOM 7668 C CA . SER B 1 289 ? 22.109 10.375 -19.109 1 83 289 SER B CA 1
ATOM 7669 C C . SER B 1 289 ? 20.859 11.141 -18.703 1 83 289 SER B C 1
ATOM 7671 O O . SER B 1 289 ? 20.828 12.375 -18.75 1 83 289 SER B O 1
ATOM 7673 N N . SER B 1 290 ? 19.922 10.445 -18.219 1 87.31 290 SER B N 1
ATOM 7674 C CA . SER B 1 290 ? 18.656 11.102 -17.906 1 87.31 290 SER B CA 1
ATOM 7675 C C . SER B 1 290 ? 18.469 11.234 -16.391 1 87.31 290 SER B C 1
ATOM 7677 O O . SER B 1 290 ? 17.406 11.648 -15.93 1 87.31 290 SER B O 1
ATOM 7679 N N . MET B 1 291 ? 19.5 10.977 -15.617 1 90.12 291 MET B N 1
ATOM 7680 C CA . MET B 1 291 ? 19.297 10.875 -14.18 1 90.12 291 MET B CA 1
ATOM 7681 C C . MET B 1 291 ? 20.203 11.852 -13.43 1 90.12 291 MET B C 1
ATOM 7683 O O . MET B 1 291 ? 20.594 11.594 -12.289 1 90.12 291 MET B O 1
ATOM 7687 N N . ASP B 1 292 ? 20.484 12.906 -14.047 1 86.62 292 ASP B N 1
ATOM 7688 C CA . ASP B 1 292 ? 21.359 13.875 -13.406 1 86.62 292 ASP B CA 1
ATOM 7689 C C . ASP B 1 292 ? 20.703 14.477 -12.164 1 86.62 292 ASP B C 1
ATOM 7691 O O . ASP B 1 292 ? 19.547 14.914 -12.227 1 86.62 292 ASP B O 1
ATOM 7695 N N . GLY B 1 293 ? 21.438 14.453 -11.047 1 86.75 293 GLY B N 1
ATOM 7696 C CA . GLY B 1 293 ? 20.938 15.07 -9.82 1 86.75 293 GLY B CA 1
ATOM 7697 C C . GLY B 1 293 ? 20.188 14.117 -8.922 1 86.75 293 GLY B C 1
ATOM 7698 O O . GLY B 1 293 ? 19.906 14.43 -7.766 1 86.75 293 GLY B O 1
ATOM 7699 N N . VAL B 1 294 ? 19.922 12.93 -9.391 1 92 294 VAL B N 1
ATOM 7700 C CA . VAL B 1 294 ? 19.172 11.945 -8.633 1 92 294 VAL B CA 1
ATOM 7701 C C . VAL B 1 294 ? 20.016 11.414 -7.48 1 92 294 VAL B C 1
ATOM 7703 O O . VAL B 1 294 ? 21.219 11.203 -7.633 1 92 294 VAL B O 1
ATOM 7706 N N . VAL B 1 295 ? 19.375 11.328 -6.34 1 92.75 295 VAL B N 1
ATOM 7707 C CA . VAL B 1 295 ? 20.016 10.758 -5.156 1 92.75 295 VAL B CA 1
ATOM 7708 C C . VAL B 1 295 ? 19.531 9.336 -4.93 1 92.75 295 VAL B C 1
ATOM 7710 O O . VAL B 1 295 ? 18.406 8.984 -5.336 1 92.75 295 VAL B O 1
ATOM 7713 N N . GLY B 1 296 ? 20.391 8.492 -4.406 1 94.62 296 GLY B N 1
ATOM 7714 C CA . GLY B 1 296 ? 20 7.121 -4.117 1 94.62 296 GLY B CA 1
ATOM 7715 C C . GLY B 1 296 ? 20.734 6.523 -2.938 1 94.62 296 GLY B C 1
ATOM 7716 O O . GLY B 1 296 ? 21.688 7.117 -2.434 1 94.62 296 GLY B O 1
ATOM 7717 N N . ILE B 1 297 ? 20.219 5.461 -2.455 1 94.75 297 ILE B N 1
ATOM 7718 C CA . ILE B 1 297 ? 20.891 4.723 -1.399 1 94.75 297 ILE B CA 1
ATOM 7719 C C . ILE B 1 297 ? 21.234 3.316 -1.888 1 94.75 297 ILE B C 1
ATOM 7721 O O . ILE B 1 297 ? 20.453 2.707 -2.625 1 94.75 297 ILE B O 1
ATOM 7725 N N . LYS B 1 298 ? 22.344 2.869 -1.524 1 92 298 LYS B N 1
ATOM 7726 C CA . LYS B 1 298 ? 22.828 1.541 -1.893 1 92 298 LYS B CA 1
ATOM 7727 C C . LYS B 1 298 ? 23.422 0.818 -0.689 1 92 298 LYS B C 1
ATOM 7729 O O . LYS B 1 298 ? 24.078 1.437 0.146 1 92 298 LYS B O 1
ATOM 7734 N N . THR B 1 299 ? 23.172 -0.444 -0.696 1 89.94 299 THR B N 1
ATOM 7735 C CA . THR B 1 299 ? 23.828 -1.247 0.331 1 89.94 299 THR B CA 1
ATOM 7736 C C . THR B 1 299 ? 25.344 -1.221 0.154 1 89.94 299 THR B C 1
ATOM 7738 O O . THR B 1 299 ? 25.844 -1.412 -0.955 1 89.94 299 THR B O 1
ATOM 7741 N N . GLU B 1 300 ? 26 -0.963 1.259 1 90.56 300 GLU B N 1
ATOM 7742 C CA . GLU B 1 300 ? 27.453 -0.896 1.217 1 90.56 300 GLU B CA 1
ATOM 7743 C C . GLU B 1 300 ? 28.078 -2.275 1.412 1 90.56 300 GLU B C 1
ATOM 7745 O O . GLU B 1 300 ? 27.609 -3.062 2.238 1 90.56 300 GLU B O 1
ATOM 7750 N N . TYR B 1 301 ? 29 -2.623 0.569 1 88.81 301 TYR B N 1
ATOM 7751 C CA . TYR B 1 301 ? 29.844 -3.809 0.726 1 88.81 301 TYR B CA 1
ATOM 7752 C C . TYR B 1 301 ? 31.281 -3.516 0.324 1 88.81 301 TYR B C 1
ATOM 7754 O O . TYR B 1 301 ? 31.547 -2.559 -0.407 1 88.81 301 TYR B O 1
ATOM 7762 N N . SER B 1 302 ? 32.219 -4.324 0.792 1 87.75 302 SER B N 1
ATOM 7763 C CA . SER B 1 302 ? 33.625 -4.098 0.538 1 87.75 302 SER B CA 1
ATOM 7764 C C . SER B 1 302 ? 34.031 -4.602 -0.844 1 87.75 302 SER B C 1
ATOM 7766 O O . SER B 1 302 ? 33.844 -5.777 -1.163 1 87.75 302 SER B O 1
ATOM 7768 N N . GLU B 1 303 ? 34.594 -3.705 -1.594 1 89.25 303 GLU B N 1
ATOM 7769 C CA . GLU B 1 303 ? 35.062 -4.074 -2.924 1 89.25 303 GLU B CA 1
ATOM 7770 C C . GLU B 1 303 ? 36.562 -4.266 -2.936 1 89.25 303 GLU B C 1
ATOM 7772 O O . GLU B 1 303 ? 37.156 -4.547 -3.982 1 89.25 303 GLU B O 1
ATOM 7777 N N . ASN B 1 304 ? 37.188 -4.207 -1.752 1 89.75 304 ASN B N 1
ATOM 7778 C CA . ASN B 1 304 ? 38.625 -4.27 -1.681 1 89.75 304 ASN B CA 1
ATOM 7779 C C . ASN B 1 304 ? 39.094 -5.531 -0.958 1 89.75 304 ASN B C 1
ATOM 7781 O O . ASN B 1 304 ? 40.312 -5.789 -0.871 1 89.75 304 ASN B O 1
ATOM 7785 N N . SER B 1 305 ? 38.219 -6.309 -0.557 1 91.88 305 SER B N 1
ATOM 7786 C CA . SER B 1 305 ? 38.594 -7.551 0.097 1 91.88 305 SER B CA 1
ATOM 7787 C C . SER B 1 305 ? 39.188 -8.539 -0.901 1 91.88 305 SER B C 1
ATOM 7789 O O . SER B 1 305 ? 38.875 -8.508 -2.088 1 91.88 305 SER B O 1
ATOM 7791 N N . LYS B 1 306 ? 40.062 -9.383 -0.413 1 94 306 LYS B N 1
ATOM 7792 C CA . LYS B 1 306 ? 40.688 -10.391 -1.266 1 94 306 LYS B CA 1
ATOM 7793 C C . LYS B 1 306 ? 39.625 -11.312 -1.882 1 94 306 LYS B C 1
ATOM 7795 O O . LYS B 1 306 ? 39.719 -11.656 -3.062 1 94 306 LYS B O 1
ATOM 7800 N N . GLN B 1 307 ? 38.719 -11.68 -1.112 1 94.31 307 GLN B N 1
ATOM 7801 C CA . GLN B 1 307 ? 37.656 -12.562 -1.585 1 94.31 307 GLN B CA 1
ATOM 7802 C C . GLN B 1 307 ? 36.875 -11.914 -2.729 1 94.31 307 GLN B C 1
ATOM 7804 O O . GLN B 1 307 ? 36.531 -12.578 -3.713 1 94.31 307 GLN B O 1
ATOM 7809 N N . TYR B 1 308 ? 36.562 -10.656 -2.605 1 96.25 308 TYR B N 1
ATOM 7810 C CA . TYR B 1 308 ? 35.812 -9.953 -3.639 1 96.25 308 TYR B CA 1
ATOM 7811 C C . TYR B 1 308 ? 36.625 -9.844 -4.926 1 96.25 308 TYR B C 1
ATOM 7813 O O . TYR B 1 308 ? 36.094 -10.055 -6.02 1 96.25 308 TYR B O 1
ATOM 7821 N N . LEU B 1 309 ? 37.906 -9.555 -4.793 1 96.31 309 LEU B N 1
ATOM 7822 C CA . LEU B 1 309 ? 38.75 -9.359 -5.965 1 96.31 309 LEU B CA 1
ATOM 7823 C C . LEU B 1 309 ? 38.906 -10.664 -6.75 1 96.31 309 LEU B C 1
ATOM 7825 O O . LEU B 1 309 ? 38.906 -10.648 -7.984 1 96.31 309 LEU B O 1
ATOM 7829 N N . GLU B 1 310 ? 39 -11.711 -6.031 1 96.31 310 GLU B N 1
ATOM 7830 C CA . GLU B 1 310 ? 39.062 -13.016 -6.691 1 96.31 310 GLU B CA 1
ATOM 7831 C C . GLU B 1 310 ? 37.75 -13.336 -7.406 1 96.31 310 GLU B C 1
ATOM 7833 O O . GLU B 1 310 ? 37.75 -13.805 -8.547 1 96.31 310 GLU B O 1
ATOM 7838 N N . PHE B 1 311 ? 36.719 -13.133 -6.738 1 97.38 311 PHE B N 1
ATOM 7839 C CA . PHE B 1 311 ? 35.406 -13.344 -7.328 1 97.38 311 PHE B CA 1
ATOM 7840 C C . PHE B 1 311 ? 35.219 -12.445 -8.547 1 97.38 311 PHE B C 1
ATOM 7842 O O . PHE B 1 311 ? 34.688 -12.891 -9.57 1 97.38 311 PHE B O 1
ATOM 7849 N N . TYR B 1 312 ? 35.562 -11.172 -8.352 1 96.62 312 TYR B N 1
ATOM 7850 C CA . TYR B 1 312 ? 35.375 -10.172 -9.406 1 96.62 312 TYR B CA 1
ATOM 7851 C C . TYR B 1 312 ? 36.062 -10.617 -10.688 1 96.62 312 TYR B C 1
ATOM 7853 O O . TYR B 1 312 ? 35.5 -10.5 -11.781 1 96.62 312 TYR B O 1
ATOM 7861 N N . GLU B 1 313 ? 37.219 -11.141 -10.594 1 97 313 GLU B N 1
ATOM 7862 C CA . GLU B 1 313 ? 37.969 -11.594 -11.766 1 97 313 GLU B CA 1
ATOM 7863 C C . GLU B 1 313 ? 37.281 -12.773 -12.438 1 97 313 GLU B C 1
ATOM 7865 O O . GLU B 1 313 ? 37.156 -12.82 -13.664 1 97 313 GLU B O 1
ATOM 7870 N N . GLN B 1 314 ? 36.875 -13.703 -11.633 1 97.75 314 GLN B N 1
ATOM 7871 C CA . GLN B 1 314 ? 36.156 -14.852 -12.164 1 97.75 314 GLN B CA 1
ATOM 7872 C C . GLN B 1 314 ? 34.844 -14.422 -12.828 1 97.75 314 GLN B C 1
ATOM 7874 O O . GLN B 1 314 ? 34.5 -14.914 -13.906 1 97.75 314 GLN B O 1
ATOM 7879 N N . PHE B 1 315 ? 34.156 -13.562 -12.156 1 97.56 315 PHE B N 1
ATOM 7880 C CA . PHE B 1 315 ? 32.844 -13.102 -12.633 1 97.56 315 PHE B CA 1
ATOM 7881 C C . PHE B 1 315 ? 33 -12.367 -13.961 1 97.56 315 PHE B C 1
ATOM 7883 O O . PHE B 1 315 ? 32.25 -12.648 -14.906 1 97.56 315 PHE B O 1
ATOM 7890 N N . ARG B 1 316 ? 33.906 -11.438 -13.984 1 95.81 316 ARG B N 1
ATOM 7891 C CA . ARG B 1 316 ? 34.125 -10.641 -15.188 1 95.81 316 ARG B CA 1
ATOM 7892 C C . ARG B 1 316 ? 34.438 -11.523 -16.391 1 95.81 316 ARG B C 1
ATOM 7894 O O . ARG B 1 316 ? 33.844 -11.352 -17.453 1 95.81 316 ARG B O 1
ATOM 7901 N N . GLN B 1 317 ? 35.25 -12.477 -16.234 1 96.75 317 GLN B N 1
ATOM 7902 C CA . GLN B 1 317 ? 35.656 -13.375 -17.312 1 96.75 317 GLN B CA 1
ATOM 7903 C C . GLN B 1 317 ? 34.469 -14.227 -17.781 1 96.75 317 GLN B C 1
ATOM 7905 O O . GLN B 1 317 ? 34.188 -14.312 -18.969 1 96.75 317 GLN B O 1
ATOM 7910 N N . ARG B 1 318 ? 33.781 -14.781 -16.875 1 97.06 318 ARG B N 1
ATOM 7911 C CA . ARG B 1 318 ? 32.688 -15.68 -17.203 1 97.06 318 ARG B CA 1
ATOM 7912 C C . ARG B 1 318 ? 31.516 -14.906 -17.766 1 97.06 318 ARG B C 1
ATOM 7914 O O . ARG B 1 318 ? 30.844 -15.367 -18.703 1 97.06 318 ARG B O 1
ATOM 7921 N N . PHE B 1 319 ? 31.188 -13.789 -17.172 1 96 319 PHE B N 1
ATOM 7922 C CA . PHE B 1 319 ? 30.047 -12.992 -17.609 1 96 319 PHE B CA 1
ATOM 7923 C C . PHE B 1 319 ? 30.266 -12.445 -19.016 1 96 319 PHE B C 1
ATOM 7925 O O . PHE B 1 319 ? 29.344 -12.383 -19.812 1 96 319 PHE B O 1
ATOM 7932 N N . GLN B 1 320 ? 31.469 -12.055 -19.297 1 94.75 320 GLN B N 1
ATOM 7933 C CA . GLN B 1 320 ? 31.812 -11.562 -20.625 1 94.75 320 GLN B CA 1
ATOM 7934 C C . GLN B 1 320 ? 31.703 -12.664 -21.656 1 94.75 320 GLN B C 1
ATOM 7936 O O . GLN B 1 320 ? 31.281 -12.422 -22.797 1 94.75 320 GLN B O 1
ATOM 7941 N N . LEU B 1 321 ? 32.094 -13.828 -21.297 1 95.25 321 LEU B N 1
ATOM 7942 C CA . LEU B 1 321 ? 32.031 -14.969 -22.188 1 95.25 321 LEU B CA 1
ATOM 7943 C C . LEU B 1 321 ? 30.594 -15.383 -22.469 1 95.25 321 LEU B C 1
ATOM 7945 O O . LEU B 1 321 ? 30.234 -15.68 -23.609 1 95.25 321 LEU B O 1
ATOM 7949 N N . GLU B 1 322 ? 29.781 -15.391 -21.469 1 94.31 322 GLU B N 1
ATOM 7950 C CA . GLU B 1 322 ? 28.422 -15.898 -21.578 1 94.31 322 GLU B CA 1
ATOM 7951 C C . GLU B 1 322 ? 27.484 -14.828 -22.125 1 94.31 322 GLU B C 1
ATOM 7953 O O . GLU B 1 322 ? 26.516 -15.141 -22.844 1 94.31 322 GLU B O 1
ATOM 7958 N N . TYR B 1 323 ? 27.703 -13.617 -21.688 1 92.94 323 TYR B N 1
ATOM 7959 C CA . TYR B 1 323 ? 26.812 -12.531 -22.062 1 92.94 323 TYR B CA 1
ATOM 7960 C C . TYR B 1 323 ? 27.594 -11.391 -22.703 1 92.94 323 TYR B C 1
ATOM 7962 O O . TYR B 1 323 ? 27.609 -10.266 -22.203 1 92.94 323 TYR B O 1
ATOM 7970 N N . ALA B 1 324 ? 28.031 -11.531 -23.906 1 90.56 324 ALA B N 1
ATOM 7971 C CA . ALA B 1 324 ? 28.891 -10.586 -24.609 1 90.56 324 ALA B CA 1
ATOM 7972 C C . ALA B 1 324 ? 28.125 -9.328 -25 1 90.56 324 ALA B C 1
ATOM 7974 O O . ALA B 1 324 ? 28.703 -8.258 -25.172 1 90.56 324 ALA B O 1
ATOM 7975 N N . GLU B 1 325 ? 26.828 -9.477 -25.016 1 86.69 325 GLU B N 1
ATOM 7976 C CA . GLU B 1 325 ? 26 -8.359 -25.469 1 86.69 325 GLU B CA 1
ATOM 7977 C C . GLU B 1 325 ? 25.844 -7.316 -24.359 1 86.69 325 GLU B C 1
ATOM 7979 O O . GLU B 1 325 ? 25.469 -6.172 -24.625 1 86.69 325 GLU B O 1
ATOM 7984 N N . GLU B 1 326 ? 26.219 -7.754 -23.125 1 86.12 326 GLU B N 1
ATOM 7985 C CA . GLU B 1 326 ? 26.125 -6.809 -22.031 1 86.12 326 GLU B CA 1
ATOM 7986 C C . GLU B 1 326 ? 27.266 -5.793 -22.062 1 86.12 326 GLU B C 1
ATOM 7988 O O . GLU B 1 326 ? 28.375 -6.113 -22.5 1 86.12 326 GLU B O 1
ATOM 7993 N N . GLU B 1 327 ? 26.984 -4.586 -21.688 1 81.25 327 GLU B N 1
ATOM 7994 C CA . GLU B 1 327 ? 27.969 -3.516 -21.75 1 81.25 327 GLU B CA 1
ATOM 7995 C C . GLU B 1 327 ? 28.734 -3.402 -20.438 1 81.25 327 GLU B C 1
ATOM 7997 O O . GLU B 1 327 ? 29.891 -2.967 -20.422 1 81.25 327 GLU B O 1
ATOM 8002 N N . ASN B 1 328 ? 28.156 -3.754 -19.391 1 85.75 328 ASN B N 1
ATOM 8003 C CA . ASN B 1 328 ? 28.766 -3.662 -18.062 1 85.75 328 ASN B CA 1
ATOM 8004 C C . ASN B 1 328 ? 28.969 -5.043 -17.453 1 85.75 328 ASN B C 1
ATOM 8006 O O . ASN B 1 328 ? 28.016 -5.801 -17.281 1 85.75 328 ASN B O 1
ATOM 8010 N N . TYR B 1 329 ? 30.25 -5.316 -17.062 1 90 329 TYR B N 1
ATOM 8011 C CA . TYR B 1 329 ? 30.562 -6.66 -16.594 1 90 329 TYR B CA 1
ATOM 8012 C C . TYR B 1 329 ? 30.875 -6.652 -15.094 1 90 329 TYR B C 1
ATOM 8014 O O . TYR B 1 329 ? 31.406 -7.629 -14.562 1 90 329 TYR B O 1
ATOM 8022 N N . LYS B 1 330 ? 30.609 -5.586 -14.461 1 89.38 330 LYS B N 1
ATOM 8023 C CA . LYS B 1 330 ? 30.812 -5.52 -13.016 1 89.38 330 LYS B CA 1
ATOM 8024 C C . LYS B 1 330 ? 29.641 -6.168 -12.273 1 89.38 330 LYS B C 1
ATOM 8026 O O . LYS B 1 330 ? 28.484 -5.938 -12.609 1 89.38 330 LYS B O 1
ATOM 8031 N N . PRO B 1 331 ? 29.953 -7.023 -11.297 1 93.62 331 PRO B N 1
ATOM 8032 C CA . PRO B 1 331 ? 28.875 -7.621 -10.508 1 93.62 331 PRO B CA 1
ATOM 8033 C C . PRO B 1 331 ? 28.219 -6.625 -9.555 1 93.62 331 PRO B C 1
ATOM 8035 O O . PRO B 1 331 ? 28.891 -5.75 -9.008 1 93.62 331 PRO B O 1
ATOM 8038 N N . GLY B 1 332 ? 26.938 -6.734 -9.43 1 91 332 GLY B N 1
ATOM 8039 C CA . GLY B 1 332 ? 26.203 -5.965 -8.438 1 91 332 GLY B CA 1
ATOM 8040 C C . GLY B 1 332 ? 25.906 -6.75 -7.172 1 91 332 GLY B C 1
ATOM 8041 O O . GLY B 1 332 ? 26.422 -7.855 -6.988 1 91 332 GLY B O 1
ATOM 8042 N N . ILE B 1 333 ? 25.188 -6.18 -6.297 1 91.12 333 ILE B N 1
ATOM 8043 C CA . ILE B 1 333 ? 24.859 -6.781 -5.008 1 91.12 333 ILE B CA 1
ATOM 8044 C C . ILE B 1 333 ? 24.094 -8.086 -5.227 1 91.12 333 ILE B C 1
ATOM 8046 O O . ILE B 1 333 ? 24.219 -9.023 -4.434 1 91.12 333 ILE B O 1
ATOM 8050 N N . HIS B 1 334 ? 23.312 -8.195 -6.309 1 92.69 334 HIS B N 1
ATOM 8051 C CA . HIS B 1 334 ? 22.531 -9.391 -6.594 1 92.69 334 HIS B CA 1
ATOM 8052 C C . HIS B 1 334 ? 23.438 -10.578 -6.895 1 92.69 334 HIS B C 1
ATOM 8054 O O . HIS B 1 334 ? 23.109 -11.711 -6.523 1 92.69 334 HIS B O 1
ATOM 8060 N N . ALA B 1 335 ? 24.484 -10.32 -7.586 1 95.56 335 ALA B N 1
ATOM 8061 C CA . ALA B 1 335 ? 25.469 -11.375 -7.824 1 95.56 335 ALA B CA 1
ATOM 8062 C C . ALA B 1 335 ? 26.125 -11.812 -6.516 1 95.56 335 ALA B C 1
ATOM 8064 O O . ALA B 1 335 ? 26.297 -13.008 -6.273 1 95.56 335 ALA B O 1
ATOM 8065 N N . LEU B 1 336 ? 26.469 -10.836 -5.727 1 95.81 336 LEU B N 1
ATOM 8066 C CA . LEU B 1 336 ? 27.156 -11.125 -4.473 1 95.81 336 LEU B CA 1
ATOM 8067 C C . LEU B 1 336 ? 26.281 -11.953 -3.543 1 95.81 336 LEU B C 1
ATOM 8069 O O . LEU B 1 336 ? 26.75 -12.906 -2.924 1 95.81 336 LEU B O 1
ATOM 8073 N N . ARG B 1 337 ? 25.016 -11.625 -3.496 1 94.31 337 ARG B N 1
ATOM 8074 C CA . ARG B 1 337 ? 24.078 -12.352 -2.643 1 94.31 337 ARG B CA 1
ATOM 8075 C C . ARG B 1 337 ? 23.859 -13.766 -3.162 1 94.31 337 ARG B C 1
ATOM 8077 O O . ARG B 1 337 ? 23.641 -14.695 -2.379 1 94.31 337 ARG B O 1
ATOM 8084 N N . ALA B 1 338 ? 23.797 -13.852 -4.445 1 96.69 338 ALA B N 1
ATOM 8085 C CA . ALA B 1 338 ? 23.656 -15.18 -5.035 1 96.69 338 ALA B CA 1
ATOM 8086 C C . ALA B 1 338 ? 24.844 -16.062 -4.691 1 96.69 338 ALA B C 1
ATOM 8088 O O . ALA B 1 338 ? 24.688 -17.234 -4.32 1 96.69 338 ALA B O 1
ATOM 8089 N N . TYR B 1 339 ? 26.047 -15.57 -4.812 1 98 339 TYR B N 1
ATOM 8090 C CA . TYR B 1 339 ? 27.25 -16.281 -4.441 1 98 339 TYR B CA 1
ATOM 8091 C C . TYR B 1 339 ? 27.234 -16.688 -2.973 1 98 339 TYR B C 1
ATOM 8093 O O . TYR B 1 339 ? 27.531 -17.828 -2.625 1 98 339 TYR B O 1
ATOM 8101 N N . ASP B 1 340 ? 26.859 -15.758 -2.148 1 96.56 340 ASP B N 1
ATOM 8102 C CA . ASP B 1 340 ? 26.844 -15.977 -0.705 1 96.56 340 ASP B CA 1
ATOM 8103 C C . ASP B 1 340 ? 25.797 -17.016 -0.325 1 96.56 340 ASP B C 1
ATOM 8105 O O . ASP B 1 340 ? 25.938 -17.719 0.675 1 96.56 340 ASP B O 1
ATOM 8109 N N . SER B 1 341 ? 24.703 -17.094 -1.09 1 95.94 341 SER B N 1
ATOM 8110 C CA . SER B 1 341 ? 23.688 -18.094 -0.825 1 95.94 341 SER B CA 1
ATOM 8111 C C . SER B 1 341 ? 24.234 -19.5 -0.992 1 95.94 341 SER B C 1
ATOM 8113 O O . SER B 1 341 ? 23.969 -20.391 -0.17 1 95.94 341 SER B O 1
ATOM 8115 N N . ILE B 1 342 ? 24.984 -19.719 -2.047 1 96.12 342 ILE B N 1
ATOM 8116 C CA . ILE B 1 342 ? 25.625 -21.016 -2.258 1 96.12 342 ILE B CA 1
ATOM 8117 C C . ILE B 1 342 ? 26.641 -21.281 -1.155 1 96.12 342 ILE B C 1
ATOM 8119 O O . ILE B 1 342 ? 26.75 -22.391 -0.65 1 96.12 342 ILE B O 1
ATOM 8123 N N . THR B 1 343 ? 27.359 -20.25 -0.815 1 95 343 THR B N 1
ATOM 8124 C CA . THR B 1 343 ? 28.344 -20.375 0.26 1 95 343 THR B CA 1
ATOM 8125 C C . THR B 1 343 ? 27.656 -20.766 1.568 1 95 343 THR B C 1
ATOM 8127 O O . THR B 1 343 ? 28.188 -21.562 2.34 1 95 343 THR B O 1
ATOM 8130 N N . ALA B 1 344 ? 26.516 -20.156 1.84 1 93.56 344 ALA B N 1
ATOM 8131 C CA . ALA B 1 344 ? 25.75 -20.5 3.037 1 93.56 344 ALA B CA 1
ATOM 8132 C C . ALA B 1 344 ? 25.312 -21.953 3.016 1 93.56 344 ALA B C 1
ATOM 8134 O O . ALA B 1 344 ? 25.359 -22.641 4.039 1 93.56 344 ALA B O 1
ATOM 8135 N N . ILE B 1 345 ? 24.891 -22.422 1.876 1 92.06 345 ILE B N 1
ATOM 8136 C CA . ILE B 1 345 ? 24.469 -23.812 1.719 1 92.06 345 ILE B CA 1
ATOM 8137 C C . ILE B 1 345 ? 25.656 -24.75 1.978 1 92.06 345 ILE B C 1
ATOM 8139 O O . ILE B 1 345 ? 25.516 -25.734 2.699 1 92.06 345 ILE B O 1
ATOM 8143 N N . THR B 1 346 ? 26.766 -24.438 1.386 1 90.12 346 THR B N 1
ATOM 8144 C CA . THR B 1 346 ? 27.938 -25.297 1.533 1 90.12 346 THR B CA 1
ATOM 8145 C C . THR B 1 346 ? 28.438 -25.297 2.979 1 90.12 346 THR B C 1
ATOM 8147 O O . THR B 1 346 ? 28.891 -26.312 3.484 1 90.12 346 THR B O 1
ATOM 8150 N N . ALA B 1 347 ? 28.328 -24.109 3.598 1 88.56 347 ALA B N 1
ATOM 8151 C CA . ALA B 1 347 ? 28.672 -24.047 5.016 1 88.56 347 ALA B CA 1
ATOM 8152 C C . ALA B 1 347 ? 27.734 -24.922 5.852 1 88.56 347 ALA B C 1
ATOM 8154 O O . ALA B 1 347 ? 28.172 -25.547 6.82 1 88.56 347 ALA B O 1
ATOM 8155 N N . ALA B 1 348 ? 26.516 -24.906 5.457 1 86.88 348 ALA B N 1
ATOM 8156 C CA . ALA B 1 348 ? 25.516 -25.719 6.156 1 86.88 348 ALA B CA 1
ATOM 8157 C C . ALA B 1 348 ? 25.781 -27.203 5.926 1 86.88 348 ALA B C 1
ATOM 8159 O O . ALA B 1 348 ? 25.609 -28.031 6.84 1 86.88 348 ALA B O 1
ATOM 8160 N N . LEU B 1 349 ? 26.156 -27.531 4.711 1 80.75 349 LEU B N 1
ATOM 8161 C CA . LEU B 1 349 ? 26.438 -28.906 4.363 1 80.75 349 LEU B CA 1
ATOM 8162 C C . LEU B 1 349 ? 27.688 -29.406 5.074 1 80.75 349 LEU B C 1
ATOM 8164 O O . LEU B 1 349 ? 27.766 -30.578 5.473 1 80.75 349 LEU B O 1
ATOM 8168 N N . ASP B 1 350 ? 28.609 -28.578 5.191 1 79.5 350 ASP B N 1
ATOM 8169 C CA . ASP B 1 350 ? 29.859 -28.953 5.859 1 79.5 350 ASP B CA 1
ATOM 8170 C C . ASP B 1 350 ? 29.625 -29.203 7.348 1 79.5 350 ASP B C 1
ATOM 8172 O O . ASP B 1 350 ? 30.312 -30.031 7.957 1 79.5 350 ASP B O 1
ATOM 8176 N N . ARG B 1 351 ? 28.766 -28.469 7.875 1 76.19 351 ARG B N 1
ATOM 8177 C CA . ARG B 1 351 ? 28.469 -28.625 9.297 1 76.19 351 ARG B CA 1
ATOM 8178 C C . ARG B 1 351 ? 27.703 -29.922 9.555 1 76.19 351 ARG B C 1
ATOM 8180 O O . ARG B 1 351 ? 27.859 -30.547 10.602 1 76.19 351 ARG B O 1
ATOM 8187 N N . ASP B 1 352 ? 26.812 -30.188 8.633 1 64.44 352 ASP B N 1
ATOM 8188 C CA . ASP B 1 352 ? 25.953 -31.344 8.844 1 64.44 352 ASP B CA 1
ATOM 8189 C C . ASP B 1 352 ? 26.547 -32.594 8.172 1 64.44 352 ASP B C 1
ATOM 8191 O O . ASP B 1 352 ? 26.344 -32.812 6.977 1 64.44 352 ASP B O 1
ATOM 8195 N N . LYS B 1 353 ? 27.641 -33.156 8.672 1 58.5 353 LYS B N 1
ATOM 8196 C CA . LYS B 1 353 ? 28.312 -34.312 8.125 1 58.5 353 LYS B CA 1
ATOM 8197 C C . LYS B 1 353 ? 27.312 -35.469 7.949 1 58.5 353 LYS B C 1
ATOM 8199 O O . LYS B 1 353 ? 27.656 -36.531 7.391 1 58.5 353 LYS B O 1
ATOM 8204 N N . LYS B 1 354 ? 26.156 -35.312 8.531 1 55.94 354 LYS B N 1
ATOM 8205 C CA . LYS B 1 354 ? 25.219 -36.438 8.562 1 55.94 354 LYS B CA 1
ATOM 8206 C C . LYS B 1 354 ? 24.25 -36.375 7.387 1 55.94 354 LYS B C 1
ATOM 8208 O O . LYS B 1 354 ? 24.312 -35.469 6.566 1 55.94 354 LYS B O 1
ATOM 8213 N N . THR B 1 355 ? 23.188 -37.344 7.402 1 53.59 355 THR B N 1
ATOM 8214 C CA . THR B 1 355 ? 22.125 -37.594 6.434 1 53.59 355 THR B CA 1
ATOM 8215 C C . THR B 1 355 ? 21.328 -36.312 6.199 1 53.59 355 THR B C 1
ATOM 8217 O O . THR B 1 355 ? 20.797 -35.719 7.141 1 53.59 355 THR B O 1
ATOM 8220 N N . PHE B 1 356 ? 21.391 -35.781 4.902 1 58.34 356 PHE B N 1
ATOM 8221 C CA . PHE B 1 356 ? 20.875 -34.5 4.414 1 58.34 356 PHE B CA 1
ATOM 8222 C C . PHE B 1 356 ? 19.344 -34.531 4.391 1 58.34 356 PHE B C 1
ATOM 8224 O O . PHE B 1 356 ? 18.734 -35.344 3.715 1 58.34 356 PHE B O 1
ATOM 8231 N N . THR B 1 357 ? 18.688 -34.25 5.551 1 64.88 357 THR B N 1
ATOM 8232 C CA . THR B 1 357 ? 17.25 -34 5.422 1 64.88 357 THR B CA 1
ATOM 8233 C C . THR B 1 357 ? 16.969 -32.5 5.281 1 64.88 357 THR B C 1
ATOM 8235 O O . THR B 1 357 ? 17.797 -31.672 5.672 1 64.88 357 THR B O 1
ATOM 8238 N N . SER B 1 358 ? 15.953 -32.188 4.473 1 68.69 358 SER B N 1
ATOM 8239 C CA . SER B 1 358 ? 15.539 -30.812 4.223 1 68.69 358 SER B CA 1
ATOM 8240 C C . SER B 1 358 ? 15.43 -30.016 5.527 1 68.69 358 SER B C 1
ATOM 8242 O O . SER B 1 358 ? 15.812 -28.844 5.586 1 68.69 358 SER B O 1
ATOM 8244 N N . GLU B 1 359 ? 14.906 -30.609 6.539 1 72.81 359 GLU B N 1
ATOM 8245 C CA . GLU B 1 359 ? 14.711 -29.938 7.82 1 72.81 359 GLU B CA 1
ATOM 8246 C C . GLU B 1 359 ? 16.047 -29.609 8.477 1 72.81 359 GLU B C 1
ATOM 8248 O O . GLU B 1 359 ? 16.219 -28.516 9.039 1 72.81 359 GLU B O 1
ATOM 8253 N N . ARG B 1 360 ? 16.906 -30.5 8.344 1 78.94 360 ARG B N 1
ATOM 8254 C CA . ARG B 1 360 ? 18.219 -30.297 8.961 1 78.94 360 ARG B CA 1
ATOM 8255 C C . ARG B 1 360 ? 19.016 -29.234 8.211 1 78.94 360 ARG B C 1
ATOM 8257 O O . ARG B 1 360 ? 19.75 -28.453 8.828 1 78.94 360 ARG B O 1
ATOM 8264 N N . LEU B 1 361 ? 18.75 -29.203 6.977 1 83.25 361 LEU B N 1
ATOM 8265 C CA . LEU B 1 361 ? 19.438 -28.203 6.168 1 83.25 361 LEU B CA 1
ATOM 8266 C C . LEU B 1 361 ? 19.016 -26.797 6.578 1 83.25 361 LEU B C 1
ATOM 8268 O O . LEU B 1 361 ? 19.859 -25.891 6.672 1 83.25 361 LEU B O 1
ATOM 8272 N N . LEU B 1 362 ? 17.719 -26.625 6.875 1 85.5 362 LEU B N 1
ATOM 8273 C CA . LEU B 1 362 ? 17.219 -25.312 7.27 1 85.5 362 LEU B CA 1
ATOM 8274 C C . LEU B 1 362 ? 17.828 -24.875 8.602 1 85.5 362 LEU B C 1
ATOM 8276 O O . LEU B 1 362 ? 18.203 -23.719 8.766 1 85.5 362 LEU B O 1
ATOM 8280 N N . ASP B 1 363 ? 17.906 -25.781 9.484 1 84.75 363 ASP B N 1
ATOM 8281 C CA . ASP B 1 363 ? 18.484 -25.484 10.789 1 84.75 363 ASP B CA 1
ATOM 8282 C C . ASP B 1 363 ? 19.969 -25.109 10.664 1 84.75 363 ASP B C 1
ATOM 8284 O O . ASP B 1 363 ? 20.438 -24.156 11.305 1 84.75 363 ASP B O 1
ATOM 8288 N N . SER B 1 364 ? 20.594 -25.875 9.852 1 85.88 364 SER B N 1
ATOM 8289 C CA . SER B 1 364 ? 22 -25.594 9.633 1 85.88 364 SER B CA 1
ATOM 8290 C C . SER B 1 364 ? 22.188 -24.266 8.914 1 85.88 364 SER B C 1
ATOM 8292 O O . SER B 1 364 ? 23.125 -23.516 9.211 1 85.88 364 SER B O 1
ATOM 8294 N N . LEU B 1 365 ? 21.344 -24 7.988 1 88 365 LEU B N 1
ATOM 8295 C CA . LEU B 1 365 ? 21.406 -22.766 7.219 1 88 365 LEU B CA 1
ATOM 8296 C C . LEU B 1 365 ? 21.188 -21.547 8.117 1 88 365 LEU B C 1
ATOM 8298 O O . LEU B 1 365 ? 21.906 -20.562 8.031 1 88 365 LEU B O 1
ATOM 8302 N N . THR B 1 366 ? 20.203 -21.625 8.992 1 86.94 366 THR B N 1
ATOM 8303 C CA . THR B 1 366 ? 19.828 -20.484 9.828 1 86.94 366 THR B CA 1
ATOM 8304 C C . THR B 1 366 ? 20.844 -20.281 10.953 1 86.94 366 THR B C 1
ATOM 8306 O O . THR B 1 366 ? 20.906 -19.219 11.562 1 86.94 366 THR B O 1
ATOM 8309 N N . SER B 1 367 ? 21.719 -21.281 11.133 1 86.94 367 SER B N 1
ATOM 8310 C CA . SER B 1 367 ? 22.719 -21.188 12.188 1 86.94 367 SER B CA 1
ATOM 8311 C C . SER B 1 367 ? 24.078 -20.797 11.625 1 86.94 367 SER B C 1
ATOM 8313 O O . SER B 1 367 ? 25.016 -20.547 12.383 1 86.94 367 SER B O 1
ATOM 8315 N N . THR B 1 368 ? 24.109 -20.656 10.398 1 87.62 368 THR B N 1
ATOM 8316 C CA . THR B 1 368 ? 25.391 -20.312 9.766 1 87.62 368 THR B CA 1
ATOM 8317 C C . THR B 1 368 ? 25.688 -18.812 9.922 1 87.62 368 THR B C 1
ATOM 8319 O O . THR B 1 368 ? 24.766 -17.984 9.891 1 87.62 368 THR B O 1
ATOM 8322 N N . SER B 1 369 ? 26.953 -18.516 10.18 1 90.12 369 SER B N 1
ATOM 8323 C CA . SER B 1 369 ? 27.438 -17.141 10.242 1 90.12 369 SER B CA 1
ATOM 8324 C C . SER B 1 369 ? 28.828 -17.016 9.602 1 90.12 369 SER B C 1
ATOM 8326 O O . SER B 1 369 ? 29.734 -17.781 9.922 1 90.12 369 SER B O 1
ATOM 8328 N N . PHE B 1 370 ? 28.953 -16.188 8.633 1 91.62 370 PHE B N 1
ATOM 8329 C CA . PHE B 1 370 ? 30.234 -15.977 7.973 1 91.62 370 PHE B CA 1
ATOM 8330 C C . PHE B 1 370 ? 30.281 -14.609 7.309 1 91.62 370 PHE B C 1
ATOM 8332 O O . PHE B 1 370 ? 29.25 -13.945 7.168 1 91.62 370 PHE B O 1
ATOM 8339 N N . THR B 1 371 ? 31.438 -14.18 6.992 1 91.81 371 THR B N 1
ATOM 8340 C CA . THR B 1 371 ? 31.609 -12.961 6.215 1 91.81 371 THR B CA 1
ATOM 8341 C C . THR B 1 371 ? 31.656 -13.266 4.723 1 91.81 371 THR B C 1
ATOM 8343 O O . THR B 1 371 ? 32.594 -13.883 4.238 1 91.81 371 THR B O 1
ATOM 8346 N N . GLY B 1 372 ? 30.609 -12.875 4.047 1 93.88 372 GLY B N 1
ATOM 8347 C CA . GLY B 1 372 ? 30.516 -13.141 2.619 1 93.88 372 GLY B CA 1
ATOM 8348 C C . GLY B 1 372 ? 30.922 -11.953 1.769 1 93.88 372 GLY B C 1
ATOM 8349 O O . GLY B 1 372 ? 31.547 -11.016 2.262 1 93.88 372 GLY B O 1
ATOM 8350 N N . LEU B 1 373 ? 30.641 -12.078 0.45 1 95.12 373 LEU B N 1
ATOM 8351 C CA . LEU B 1 373 ? 30.953 -11.023 -0.506 1 95.12 373 LEU B CA 1
ATOM 8352 C C . LEU B 1 373 ? 30.047 -9.812 -0.287 1 95.12 373 LEU B C 1
ATOM 8354 O O . LEU B 1 373 ? 30.469 -8.672 -0.504 1 95.12 373 LEU B O 1
ATOM 8358 N N . SER B 1 374 ? 28.766 -10.055 0.102 1 92.19 374 SER B N 1
ATOM 8359 C CA . SER B 1 374 ? 27.781 -8.992 0.258 1 92.19 374 SER B CA 1
ATOM 8360 C C . SER B 1 374 ? 27.781 -8.453 1.683 1 92.19 374 SER B C 1
ATOM 8362 O O . SER B 1 374 ? 26.938 -7.617 2.031 1 92.19 374 SER B O 1
ATOM 8364 N N . GLY B 1 375 ? 28.656 -8.922 2.518 1 89.44 375 GLY B N 1
ATOM 8365 C CA . GLY B 1 375 ? 28.719 -8.5 3.908 1 89.44 375 GLY B CA 1
ATOM 8366 C C . GLY B 1 375 ? 28.609 -9.656 4.883 1 89.44 375 GLY B C 1
ATOM 8367 O O . GLY B 1 375 ? 28.906 -10.805 4.535 1 89.44 375 GLY B O 1
ATOM 8368 N N . GLU B 1 376 ? 28.219 -9.328 6.105 1 89.25 376 GLU B N 1
ATOM 8369 C CA . GLU B 1 376 ? 28.047 -10.359 7.125 1 89.25 376 GLU B CA 1
ATOM 8370 C C . GLU B 1 376 ? 26.766 -11.148 6.906 1 89.25 376 GLU B C 1
ATOM 8372 O O . GLU B 1 376 ? 25.688 -10.562 6.793 1 89.25 376 GLU B O 1
ATOM 8377 N N . ILE B 1 377 ? 26.875 -12.438 6.852 1 92.44 377 ILE B N 1
ATOM 8378 C CA . ILE B 1 377 ? 25.734 -13.312 6.625 1 92.44 377 ILE B CA 1
ATOM 8379 C C . ILE B 1 377 ? 25.344 -14 7.93 1 92.44 377 ILE B C 1
ATOM 8381 O O . ILE B 1 377 ? 26.094 -14.852 8.43 1 92.44 377 ILE B O 1
ATOM 8385 N N . ARG B 1 378 ? 24.344 -13.555 8.484 1 90.69 378 ARG B N 1
ATOM 8386 C CA . ARG B 1 378 ? 23.703 -14.133 9.664 1 90.69 378 ARG B CA 1
ATOM 8387 C C . ARG B 1 378 ? 22.188 -14.047 9.555 1 90.69 378 ARG B C 1
ATOM 8389 O O . ARG B 1 378 ? 21.641 -13.023 9.125 1 90.69 378 ARG B O 1
ATOM 8396 N N . PHE B 1 379 ? 21.516 -15.133 9.898 1 87.81 379 PHE B N 1
ATOM 8397 C CA . PHE B 1 379 ? 20.078 -15.164 9.734 1 87.81 379 PHE B CA 1
ATOM 8398 C C . PHE B 1 379 ? 19.375 -15.102 11.086 1 87.81 379 PHE B C 1
ATOM 8400 O O . PHE B 1 379 ? 19.828 -15.711 12.055 1 87.81 379 PHE B O 1
ATOM 8407 N N . GLU B 1 380 ? 18.453 -14.242 11.109 1 82.81 380 GLU B N 1
ATOM 8408 C CA . GLU B 1 380 ? 17.516 -14.18 12.227 1 82.81 380 GLU B CA 1
ATOM 8409 C C . GLU B 1 380 ? 16.062 -14.188 11.734 1 82.81 380 GLU B C 1
ATOM 8411 O O . GLU B 1 380 ? 15.68 -13.352 10.922 1 82.81 380 GLU B O 1
ATOM 8416 N N . ASP B 1 381 ? 15.234 -15.109 12.141 1 78.38 381 ASP B N 1
ATOM 8417 C CA . ASP B 1 381 ? 13.836 -15.234 11.742 1 78.38 381 ASP B CA 1
ATOM 8418 C C . ASP B 1 381 ? 13.711 -15.352 10.227 1 78.38 381 ASP B C 1
ATOM 8420 O O . ASP B 1 381 ? 12.883 -14.664 9.617 1 78.38 381 ASP B O 1
ATOM 8424 N N . GLY B 1 382 ? 14.703 -16.062 9.594 1 80.56 382 GLY B N 1
ATOM 8425 C CA . GLY B 1 382 ? 14.625 -16.375 8.18 1 80.56 382 GLY B CA 1
ATOM 8426 C C . GLY B 1 382 ? 15.117 -15.25 7.293 1 80.56 382 GLY B C 1
ATOM 8427 O O . GLY B 1 382 ? 14.984 -15.305 6.07 1 80.56 382 GLY B O 1
ATOM 8428 N N . ARG B 1 383 ? 15.672 -14.172 7.859 1 84.75 383 ARG B N 1
ATOM 8429 C CA . ARG B 1 383 ? 16.203 -13.055 7.074 1 84.75 383 ARG B CA 1
ATOM 8430 C C . ARG B 1 383 ? 17.594 -12.664 7.551 1 84.75 383 ARG B C 1
ATOM 8432 O O . ARG B 1 383 ? 18.016 -13.055 8.641 1 84.75 383 ARG B O 1
ATOM 8439 N N . LEU B 1 384 ? 18.234 -11.859 6.746 1 84.75 384 LEU B N 1
ATOM 8440 C CA . LEU B 1 384 ? 19.547 -11.367 7.129 1 84.75 384 LEU B CA 1
ATOM 8441 C C . LEU B 1 384 ? 19.453 -10.375 8.281 1 84.75 384 LEU B C 1
ATOM 8443 O O . LEU B 1 384 ? 18.594 -9.477 8.258 1 84.75 384 LEU B O 1
ATOM 8447 N N . SER B 1 385 ? 20.094 -10.562 9.391 1 77.44 385 SER B N 1
ATOM 8448 C CA . SER B 1 385 ? 19.953 -9.781 10.617 1 77.44 385 SER B CA 1
ATOM 8449 C C . SER B 1 385 ? 20.969 -8.648 10.664 1 77.44 385 SER B C 1
ATOM 8451 O O . SER B 1 385 ? 20.875 -7.754 11.5 1 77.44 385 SER B O 1
ATOM 8453 N N . TYR B 1 386 ? 21.812 -8.516 9.789 1 69.69 386 TYR B N 1
ATOM 8454 C CA . TYR B 1 386 ? 22.859 -7.523 9.977 1 69.69 386 TYR B CA 1
ATOM 8455 C C . TYR B 1 386 ? 22.375 -6.133 9.562 1 69.69 386 TYR B C 1
ATOM 8457 O O . TYR B 1 386 ? 21.578 -5.996 8.641 1 69.69 386 TYR B O 1
ATOM 8465 N N . GLN B 1 387 ? 22.766 -5.27 10.445 1 66.69 387 GLN B N 1
ATOM 8466 C CA . GLN B 1 387 ? 22.484 -3.869 10.156 1 66.69 387 GLN B CA 1
ATOM 8467 C C . GLN B 1 387 ? 23.266 -3.387 8.938 1 66.69 387 GLN B C 1
ATOM 8469 O O . GLN B 1 387 ? 24.5 -3.441 8.93 1 66.69 387 GLN B O 1
ATOM 8474 N N . SER B 1 388 ? 22.469 -2.998 8.078 1 78.81 388 SER B N 1
ATOM 8475 C CA . SER B 1 388 ? 23.078 -2.6 6.816 1 78.81 388 SER B CA 1
ATOM 8476 C C . SER B 1 388 ? 23.547 -1.147 6.855 1 78.81 388 SER B C 1
ATOM 8478 O O . SER B 1 388 ? 22.922 -0.314 7.523 1 78.81 388 SER B O 1
ATOM 8480 N N . ILE B 1 389 ? 24.75 -0.918 6.379 1 88.94 389 ILE B N 1
ATOM 8481 C CA . ILE B 1 389 ? 25.203 0.431 6.074 1 88.94 389 ILE B CA 1
ATOM 8482 C C . ILE B 1 389 ? 24.828 0.798 4.641 1 88.94 389 ILE B C 1
ATOM 8484 O O . ILE B 1 389 ? 25.062 0.02 3.713 1 88.94 389 ILE B O 1
ATOM 8488 N N . TYR B 1 390 ? 24.172 1.897 4.535 1 93 390 TYR B N 1
ATOM 8489 C CA . TYR B 1 390 ? 23.781 2.359 3.211 1 93 390 TYR B CA 1
ATOM 8490 C C . TYR B 1 390 ? 24.703 3.473 2.725 1 93 390 TYR B C 1
ATOM 8492 O O . TYR B 1 390 ? 25.031 4.387 3.482 1 93 390 TYR B O 1
ATOM 8500 N N . ARG B 1 391 ? 25.094 3.33 1.548 1 93.38 391 ARG B N 1
ATOM 8501 C CA . ARG B 1 391 ? 25.812 4.391 0.846 1 93.38 391 ARG B CA 1
ATOM 8502 C C . ARG B 1 391 ? 24.844 5.352 0.171 1 93.38 391 ARG B C 1
ATOM 8504 O O . ARG B 1 391 ? 23.922 4.926 -0.542 1 93.38 391 ARG B O 1
ATOM 8511 N N . VAL B 1 392 ? 24.984 6.641 0.475 1 94.06 392 VAL B N 1
ATOM 8512 C CA . VAL B 1 392 ? 24.188 7.66 -0.199 1 94.06 392 VAL B CA 1
ATOM 8513 C C . VAL B 1 392 ? 24.906 8.148 -1.448 1 94.06 392 VAL B C 1
ATOM 8515 O O . VAL B 1 392 ? 26.062 8.586 -1.371 1 94.06 392 VAL B O 1
ATOM 8518 N N . ILE B 1 393 ? 24.203 8.094 -2.586 1 93.31 393 ILE B N 1
ATOM 8519 C CA . ILE B 1 393 ? 24.891 8.406 -3.836 1 93.31 393 ILE B CA 1
ATOM 8520 C C . ILE B 1 393 ? 24.156 9.523 -4.566 1 93.31 393 ILE B C 1
ATOM 8522 O O . ILE B 1 393 ? 22.984 9.797 -4.277 1 93.31 393 ILE B O 1
ATOM 8526 N N . ASN B 1 394 ? 24.859 10.164 -5.438 1 91.62 394 ASN B N 1
ATOM 8527 C CA . ASN B 1 394 ? 24.328 11.172 -6.348 1 91.62 394 ASN B CA 1
ATOM 8528 C C . ASN B 1 394 ? 24.766 10.914 -7.785 1 91.62 394 ASN B C 1
ATOM 8530 O O . ASN B 1 394 ? 25.938 10.617 -8.039 1 91.62 394 ASN B O 1
ATOM 8534 N N . ILE B 1 395 ? 23.828 10.883 -8.625 1 90.25 395 ILE B N 1
ATOM 8535 C CA . ILE B 1 395 ? 24.125 10.625 -10.031 1 90.25 395 ILE B CA 1
ATOM 8536 C C . ILE B 1 395 ? 24.469 11.938 -10.742 1 90.25 395 ILE B C 1
ATOM 8538 O O . ILE B 1 395 ? 23.688 12.891 -10.703 1 90.25 395 ILE B O 1
ATOM 8542 N N . PHE B 1 396 ? 25.656 11.906 -11.273 1 83.75 396 PHE B N 1
ATOM 8543 C CA . PHE B 1 396 ? 26.109 13.062 -12.023 1 83.75 396 PHE B CA 1
ATOM 8544 C C . PHE B 1 396 ? 27.172 12.672 -13.039 1 83.75 396 PHE B C 1
ATOM 8546 O O . PHE B 1 396 ? 28 11.797 -12.766 1 83.75 396 PHE B O 1
ATOM 8553 N N . ASN B 1 397 ? 27.219 13.258 -14.18 1 80.38 397 ASN B N 1
ATOM 8554 C CA . ASN B 1 397 ? 28.219 13.047 -15.211 1 80.38 397 ASN B CA 1
ATOM 8555 C C . ASN B 1 397 ? 28.281 11.578 -15.641 1 80.38 397 ASN B C 1
ATOM 8557 O O . ASN B 1 397 ? 29.359 10.977 -15.633 1 80.38 397 ASN B O 1
ATOM 8561 N N . MET B 1 398 ? 27.25 10.945 -15.797 1 80.94 398 MET B N 1
ATOM 8562 C CA . MET B 1 398 ? 27.078 9.617 -16.375 1 80.94 398 MET B CA 1
ATOM 8563 C C . MET B 1 398 ? 27.609 8.547 -15.414 1 80.94 398 MET B C 1
ATOM 8565 O O . MET B 1 398 ? 28.047 7.48 -15.852 1 80.94 398 MET B O 1
ATOM 8569 N N . THR B 1 399 ? 27.719 8.914 -14.172 1 84.94 399 THR B N 1
ATOM 8570 C CA . THR B 1 399 ? 28.109 7.984 -13.117 1 84.94 399 THR B CA 1
ATOM 8571 C C . THR B 1 399 ? 27.484 8.383 -11.781 1 84.94 399 THR B C 1
ATOM 8573 O O . THR B 1 399 ? 26.656 9.305 -11.734 1 84.94 399 THR B O 1
ATOM 8576 N N . TYR B 1 400 ? 27.719 7.527 -10.773 1 88.56 400 TYR B N 1
ATOM 8577 C CA . TYR B 1 400 ? 27.25 7.938 -9.461 1 88.56 400 TYR B CA 1
ATOM 8578 C C . TYR B 1 400 ? 28.406 8.094 -8.484 1 88.56 400 TYR B C 1
ATOM 8580 O O . TYR B 1 400 ? 29.406 7.371 -8.586 1 88.56 400 TYR B O 1
ATOM 8588 N N . ASN B 1 401 ? 28.281 9.133 -7.68 1 88.12 401 ASN B N 1
ATOM 8589 C CA . ASN B 1 401 ? 29.297 9.422 -6.672 1 88.12 401 ASN B CA 1
ATOM 8590 C C . ASN B 1 401 ? 28.75 9.242 -5.258 1 88.12 401 ASN B C 1
ATOM 8592 O O . ASN B 1 401 ? 27.578 9.5 -5.008 1 88.12 401 ASN B O 1
ATOM 8596 N N . THR B 1 402 ? 29.656 8.844 -4.383 1 90.56 402 THR B N 1
ATOM 8597 C CA . THR B 1 402 ? 29.266 8.641 -2.994 1 90.56 402 THR B CA 1
ATOM 8598 C C . THR B 1 402 ? 29.297 9.961 -2.227 1 90.56 402 THR B C 1
ATOM 8600 O O . THR B 1 402 ? 30.312 10.68 -2.256 1 90.56 402 THR B O 1
ATOM 8603 N N . LEU B 1 403 ? 28.203 10.281 -1.617 1 89.31 403 LEU B N 1
ATOM 8604 C CA . LEU B 1 403 ? 28.109 11.484 -0.798 1 89.31 403 LEU B CA 1
ATOM 8605 C C . LEU B 1 403 ? 28.453 11.18 0.656 1 89.31 403 LEU B C 1
ATOM 8607 O O . LEU B 1 403 ? 28.953 12.055 1.38 1 89.31 403 LEU B O 1
ATOM 8611 N N . GLY B 1 404 ? 28.141 10.023 1.082 1 91.44 404 GLY B N 1
ATOM 8612 C CA . GLY B 1 404 ? 28.344 9.578 2.451 1 91.44 404 GLY B CA 1
ATOM 8613 C C . GLY B 1 404 ? 27.625 8.273 2.764 1 91.44 404 GLY B C 1
ATOM 8614 O O . GLY B 1 404 ? 27.328 7.496 1.859 1 91.44 404 GLY B O 1
ATOM 8615 N N . TYR B 1 405 ? 27.484 8.078 4.094 1 92.75 405 TYR B N 1
ATOM 8616 C CA . TYR B 1 405 ? 26.906 6.82 4.559 1 92.75 405 TYR B CA 1
ATOM 8617 C C . TYR B 1 405 ? 25.844 7.062 5.613 1 92.75 405 TYR B C 1
ATOM 8619 O O . TYR B 1 405 ? 25.781 8.141 6.211 1 92.75 405 TYR B O 1
ATOM 8627 N N . TRP B 1 406 ? 24.969 6.09 5.707 1 92.94 406 TRP B N 1
ATOM 8628 C CA . TRP B 1 406 ? 23.922 6.152 6.73 1 92.94 406 TRP B CA 1
ATOM 8629 C C . TRP B 1 406 ? 23.734 4.793 7.391 1 92.94 406 TRP B C 1
ATOM 8631 O O . TRP B 1 406 ? 23.766 3.76 6.719 1 92.94 406 TRP B O 1
ATOM 8641 N N . SER B 1 407 ? 23.562 4.711 8.656 1 90.12 407 SER B N 1
ATOM 8642 C CA . SER B 1 407 ? 23.156 3.541 9.43 1 90.12 407 SER B CA 1
ATOM 8643 C C . SER B 1 407 ? 22.234 3.93 10.578 1 90.12 407 SER B C 1
ATOM 8645 O O . SER B 1 407 ? 22.25 5.074 11.031 1 90.12 407 SER B O 1
ATOM 8647 N N . PRO B 1 408 ? 21.375 3.021 10.938 1 84.69 408 PRO B N 1
ATOM 8648 C CA . PRO B 1 408 ? 20.516 3.33 12.078 1 84.69 408 PRO B CA 1
ATOM 8649 C C . PRO B 1 408 ? 21.297 3.656 13.344 1 84.69 408 PRO B C 1
ATOM 8651 O O . PRO B 1 408 ? 20.828 4.402 14.195 1 84.69 408 PRO B O 1
ATOM 8654 N N . ASP B 1 409 ? 22.469 3.258 13.43 1 81.19 409 ASP B N 1
ATOM 8655 C CA . ASP B 1 409 ? 23.281 3.404 14.633 1 81.19 409 ASP B CA 1
ATOM 8656 C C . ASP B 1 409 ? 23.891 4.797 14.719 1 81.19 409 ASP B C 1
ATOM 8658 O O . ASP B 1 409 ? 23.922 5.406 15.789 1 81.19 409 ASP B O 1
ATOM 8662 N N . PHE B 1 410 ? 24.359 5.285 13.547 1 83.75 410 PHE B N 1
ATOM 8663 C CA . PHE B 1 410 ? 25.125 6.527 13.641 1 83.75 410 PHE B CA 1
ATOM 8664 C C . PHE B 1 410 ? 24.484 7.617 12.797 1 83.75 410 PHE B C 1
ATOM 8666 O O . PHE B 1 410 ? 24.906 8.773 12.836 1 83.75 410 PHE B O 1
ATOM 8673 N N . GLY B 1 411 ? 23.453 7.312 12.109 1 87.88 411 GLY B N 1
ATOM 8674 C CA . GLY B 1 411 ? 22.891 8.305 11.203 1 87.88 411 GLY B CA 1
ATOM 8675 C C . GLY B 1 411 ? 23.766 8.562 9.984 1 87.88 411 GLY B C 1
ATOM 8676 O O . GLY B 1 411 ? 24.266 7.629 9.367 1 87.88 411 GLY B O 1
ATOM 8677 N N . PHE B 1 412 ? 23.922 9.812 9.578 1 89.62 412 PHE B N 1
ATOM 8678 C CA . PHE B 1 412 ? 24.703 10.156 8.398 1 89.62 412 PHE B CA 1
ATOM 8679 C C . PHE B 1 412 ? 26.156 10.422 8.773 1 89.62 412 PHE B C 1
ATOM 8681 O O . PHE B 1 412 ? 26.438 11.008 9.82 1 89.62 412 PHE B O 1
ATOM 8688 N N . SER B 1 413 ? 27.047 9.922 7.926 1 88.75 413 SER B N 1
ATOM 8689 C CA . SER B 1 413 ? 28.484 10.141 8.102 1 88.75 413 SER B CA 1
ATOM 8690 C C . SER B 1 413 ? 29.203 10.219 6.758 1 88.75 413 SER B C 1
ATOM 8692 O O . SER B 1 413 ? 28.781 9.578 5.789 1 88.75 413 SER B O 1
ATOM 8694 N N . LYS B 1 414 ? 30.203 10.938 6.73 1 86.19 414 LYS B N 1
ATOM 8695 C CA . LYS B 1 414 ? 30.969 11.07 5.496 1 86.19 414 LYS B CA 1
ATOM 8696 C C . LYS B 1 414 ? 31.906 9.875 5.297 1 86.19 414 LYS B C 1
ATOM 8698 O O . LYS B 1 414 ? 32.25 9.547 4.164 1 86.19 414 LYS B O 1
ATOM 8703 N N . SER B 1 415 ? 32.281 9.281 6.398 1 84.44 415 SER B N 1
ATOM 8704 C CA . SER B 1 415 ? 33.188 8.148 6.309 1 84.44 415 SER B CA 1
ATOM 8705 C C . SER B 1 415 ? 32.719 6.973 7.145 1 84.44 415 SER B C 1
ATOM 8707 O O . SER B 1 415 ? 31.812 7.121 7.977 1 84.44 415 SER B O 1
ATOM 8709 N N . LEU B 1 416 ? 33.25 5.824 6.824 1 83.06 416 LEU B N 1
ATOM 8710 C CA . LEU B 1 416 ? 32.875 4.609 7.551 1 83.06 416 LEU B CA 1
ATOM 8711 C C . LEU B 1 416 ? 33.719 4.449 8.805 1 83.06 416 LEU B C 1
ATOM 8713 O O . LEU B 1 416 ? 33.5 3.531 9.594 1 83.06 416 LEU B O 1
ATOM 8717 N N . ASP B 1 417 ? 34.594 5.379 8.945 1 74.81 417 ASP B N 1
ATOM 8718 C CA . ASP B 1 417 ? 35.469 5.297 10.117 1 74.81 417 ASP B CA 1
ATOM 8719 C C . ASP B 1 417 ? 34.719 5.664 11.391 1 74.81 417 ASP B C 1
ATOM 8721 O O . ASP B 1 417 ? 34.062 6.719 11.461 1 74.81 417 ASP B O 1
ATOM 8725 N N . VAL B 1 418 ? 34.594 4.66 12.211 1 62.66 418 VAL B N 1
ATOM 8726 C CA . VAL B 1 418 ? 33.844 4.738 13.461 1 62.66 418 VAL B CA 1
ATOM 8727 C C . VAL B 1 418 ? 34.188 6.039 14.188 1 62.66 418 VAL B C 1
ATOM 8729 O O . VAL B 1 418 ? 33.312 6.645 14.82 1 62.66 418 VAL B O 1
ATOM 8732 N N . ALA B 1 419 ? 35.469 6.48 14.078 1 54.06 419 ALA B N 1
ATOM 8733 C CA . ALA B 1 419 ? 35.875 7.684 14.789 1 54.06 419 ALA B CA 1
ATOM 8734 C C . ALA B 1 419 ? 35.062 8.898 14.352 1 54.06 419 ALA B C 1
ATOM 8736 O O . ALA B 1 419 ? 34.969 9.883 15.086 1 54.06 419 ALA B O 1
ATOM 8737 N N . GLU B 1 420 ? 34.469 8.758 13.273 1 55.47 420 GLU B N 1
ATOM 8738 C CA . GLU B 1 420 ? 33.75 9.898 12.695 1 55.47 420 GLU B CA 1
ATOM 8739 C C . GLU B 1 420 ? 32.25 9.781 12.914 1 55.47 420 GLU B C 1
ATOM 8741 O O . GLU B 1 420 ? 31.5 10.703 12.602 1 55.47 420 GLU B O 1
ATOM 8746 N N . TYR B 1 421 ? 32.031 8.594 13.633 1 56.38 421 TYR B N 1
ATOM 8747 C CA . TYR B 1 421 ? 30.594 8.375 13.844 1 56.38 421 TYR B CA 1
ATOM 8748 C C . TYR B 1 421 ? 30.031 9.391 14.828 1 56.38 421 TYR B C 1
ATOM 8750 O O . TYR B 1 421 ? 30.672 9.711 15.836 1 56.38 421 TYR B O 1
ATOM 8758 N N . GLY B 1 422 ? 29 9.914 14.586 1 51.81 422 GLY B N 1
ATOM 8759 C CA . GLY B 1 422 ? 28.328 10.789 15.539 1 51.81 422 GLY B CA 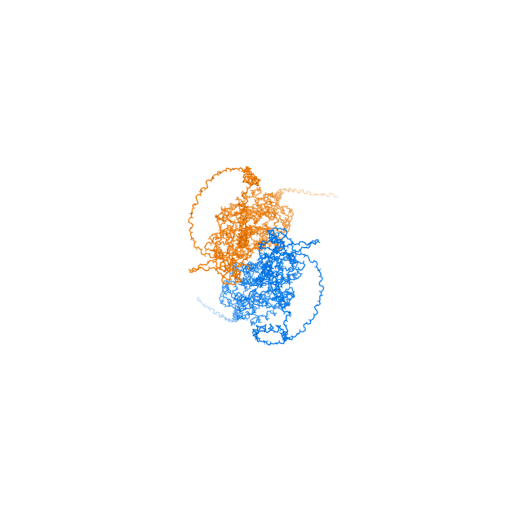1
ATOM 8760 C C . GLY B 1 422 ? 28.844 12.219 15.508 1 51.81 422 GLY B C 1
ATOM 8761 O O . GLY B 1 422 ? 28.281 13.109 16.141 1 51.81 422 GLY B O 1
ATOM 8762 N N . LYS B 1 423 ? 30.312 12.414 15.07 1 48.94 423 LYS B N 1
ATOM 8763 C CA . LYS B 1 423 ? 30.891 13.758 15.078 1 48.94 423 LYS B CA 1
ATOM 8764 C C . LYS B 1 423 ? 30.031 14.727 14.258 1 48.94 423 LYS B C 1
ATOM 8766 O O . LYS B 1 423 ? 30.219 15.938 14.328 1 48.94 423 LYS B O 1
ATOM 8771 N N . ASN B 1 424 ? 29.766 14.156 13.242 1 47.31 424 ASN B N 1
ATOM 8772 C CA . ASN B 1 424 ? 28.844 15.055 12.562 1 47.31 424 ASN B CA 1
ATOM 8773 C C . ASN B 1 424 ? 27.641 15.383 13.438 1 47.31 424 ASN B C 1
ATOM 8775 O O . ASN B 1 424 ? 26.641 14.672 13.414 1 47.31 424 ASN B O 1
ATOM 8779 N N . ASP B 1 425 ? 28.031 15.297 14.711 1 39.03 425 ASP B N 1
ATOM 8780 C CA . ASP B 1 425 ? 27.219 15.703 15.852 1 39.03 425 ASP B CA 1
ATOM 8781 C C . ASP B 1 425 ? 26.109 16.656 15.422 1 39.03 425 ASP B C 1
ATOM 8783 O O . ASP B 1 425 ? 26.203 17.297 14.367 1 39.03 425 ASP B O 1
ATOM 8787 N N . SER B 1 426 ? 25.266 17.031 16.594 1 37.12 426 SER B N 1
ATOM 8788 C CA . SER B 1 426 ? 24.125 17.547 17.359 1 37.12 426 SER B CA 1
ATOM 8789 C C . SER B 1 426 ? 23.844 19 17 1 37.12 426 SER B C 1
ATOM 8791 O O . SER B 1 426 ? 22.875 19.594 17.484 1 37.12 426 SER B O 1
ATOM 8793 N N . SER B 1 427 ? 24.922 19.562 16.812 1 34.75 427 SER B N 1
ATOM 8794 C CA . SER B 1 427 ? 24.75 21 17.047 1 34.75 427 SER B CA 1
ATOM 8795 C C . SER B 1 427 ? 23.828 21.625 16 1 34.75 427 SER B C 1
ATOM 8797 O O . SER B 1 427 ? 23.312 22.734 16.188 1 34.75 427 SER B O 1
ATOM 8799 N N . GLY B 1 428 ? 24.047 21.422 14.703 1 39.47 428 GLY B N 1
ATOM 8800 C CA . GLY B 1 428 ? 23.406 22.406 13.836 1 39.47 428 GLY B CA 1
ATOM 8801 C C . GLY B 1 428 ? 22.016 21.984 13.398 1 39.47 428 GLY B C 1
ATOM 8802 O O . GLY B 1 428 ? 21.672 20.797 13.438 1 39.47 428 GLY B O 1
ATOM 8803 N N . LYS B 1 429 ? 21.047 22.938 13.57 1 46.03 429 LYS B N 1
ATOM 8804 C CA . LYS B 1 429 ? 19.703 23.344 13.188 1 46.03 429 LYS B CA 1
ATOM 8805 C C . LYS B 1 429 ? 19.391 22.969 11.734 1 46.03 429 LYS B C 1
ATOM 8807 O O . LYS B 1 429 ? 20.141 23.344 10.828 1 46.03 429 LYS B O 1
ATOM 8812 N N . GLY B 1 430 ? 19.219 21.672 11.156 1 56.47 430 GLY B N 1
ATOM 8813 C CA . GLY B 1 430 ? 18.719 21.422 9.812 1 56.47 430 GLY B CA 1
ATOM 8814 C C . GLY B 1 430 ? 18.656 19.938 9.469 1 56.47 430 GLY B C 1
ATOM 8815 O O . GLY B 1 430 ? 18.953 19.094 10.32 1 56.47 430 GLY B O 1
ATOM 8816 N N . ASN B 1 431 ? 18.297 19.547 8.438 1 66.94 431 ASN B N 1
ATOM 8817 C CA . ASN B 1 431 ? 18.25 18.203 7.859 1 66.94 431 ASN B CA 1
ATOM 8818 C C . ASN B 1 431 ? 19.641 17.594 7.766 1 66.94 431 ASN B C 1
ATOM 8820 O O . ASN B 1 431 ? 20.516 18.125 7.074 1 66.94 431 ASN B O 1
ATOM 8824 N N . PRO B 1 432 ? 19.969 16.594 8.672 1 72.25 432 PRO B N 1
ATOM 8825 C CA . PRO B 1 432 ? 21.297 15.977 8.672 1 72.25 432 PRO B CA 1
ATOM 8826 C C . PRO B 1 432 ? 21.766 15.586 7.273 1 72.25 432 PRO B C 1
ATOM 8828 O O . PRO B 1 432 ? 22.969 15.57 7.008 1 72.25 432 PRO B O 1
ATOM 8831 N N . PHE B 1 433 ? 20.906 15.352 6.43 1 84.31 433 PHE B N 1
ATOM 8832 C CA . PHE B 1 433 ? 21.266 15.008 5.059 1 84.31 433 PHE B CA 1
ATOM 8833 C C . PHE B 1 433 ? 21.844 16.203 4.336 1 84.31 433 PHE B C 1
ATOM 8835 O O . PHE B 1 433 ? 22.812 16.078 3.578 1 84.31 433 PHE B O 1
ATOM 8842 N N . LEU B 1 434 ? 21.266 17.281 4.59 1 74.94 434 LEU B N 1
ATOM 8843 C CA . LEU B 1 434 ? 21.766 18.484 3.932 1 74.94 434 LEU B CA 1
ATOM 8844 C C . LEU B 1 434 ? 23.156 18.844 4.445 1 74.94 434 LEU B C 1
ATOM 8846 O O . LEU B 1 434 ? 23.969 19.406 3.703 1 74.94 434 LEU B O 1
ATOM 8850 N N . LYS B 1 435 ? 23.406 18.5 5.66 1 73.81 435 LYS B N 1
ATOM 8851 C CA . LYS B 1 435 ? 24.75 18.688 6.207 1 73.81 435 LYS B CA 1
ATOM 8852 C C . LYS B 1 435 ? 25.75 17.75 5.547 1 73.81 435 LYS B C 1
ATOM 8854 O O . LYS B 1 435 ? 26.891 18.141 5.297 1 73.81 435 LYS B O 1
ATOM 8859 N N . LEU B 1 436 ? 25.266 16.578 5.281 1 76.94 436 LEU B N 1
ATOM 8860 C CA . LEU B 1 436 ? 26.094 15.594 4.605 1 76.94 436 LEU B CA 1
ATOM 8861 C C . LEU B 1 436 ? 26.531 16.094 3.23 1 76.94 436 LEU B C 1
ATOM 8863 O O . LEU B 1 436 ? 27.672 15.883 2.82 1 76.94 436 LEU B O 1
ATOM 8867 N N . VAL B 1 437 ? 25.594 16.75 2.555 1 74.44 437 VAL B N 1
ATOM 8868 C CA . VAL B 1 437 ? 25.859 17.109 1.168 1 74.44 437 VAL B CA 1
ATOM 8869 C C . VAL B 1 437 ? 26.344 18.562 1.095 1 74.44 437 VAL B C 1
ATOM 8871 O O . VAL B 1 437 ? 26.516 19.109 0.003 1 74.44 437 VAL B O 1
ATOM 8874 N N . ASP B 1 438 ? 26.688 19.047 2.229 1 63.28 438 ASP B N 1
ATOM 8875 C CA . ASP B 1 438 ? 27.141 20.438 2.322 1 63.28 438 ASP B CA 1
ATOM 8876 C C . ASP B 1 438 ? 26.234 21.375 1.544 1 63.28 438 ASP B C 1
ATOM 8878 O O . ASP B 1 438 ? 26.703 22.219 0.776 1 63.28 438 ASP B O 1
ATOM 8882 N N . GLY B 1 439 ? 25.031 20.969 1.672 1 55.75 439 GLY B N 1
ATOM 8883 C CA . GLY B 1 439 ? 24 21.812 1.099 1 55.75 439 GLY B CA 1
ATOM 8884 C C . GLY B 1 439 ? 23.906 21.719 -0.412 1 55.75 439 GLY B C 1
ATOM 8885 O O . GLY B 1 439 ? 23.125 22.438 -1.045 1 55.75 439 GLY B O 1
ATOM 8886 N N . PHE B 1 440 ? 24.828 20.812 -0.967 1 60.09 440 PHE B N 1
ATOM 8887 C CA . PHE B 1 440 ? 24.812 20.797 -2.426 1 60.09 440 PHE B CA 1
ATOM 8888 C C . PHE B 1 440 ? 24.594 19.375 -2.945 1 60.09 440 PHE B C 1
ATOM 8890 O O . PHE B 1 440 ? 25.219 18.438 -2.469 1 60.09 440 PHE B O 1
ATOM 8897 N N . ILE B 1 441 ? 23.406 19.188 -3.486 1 63.12 441 ILE B N 1
ATOM 8898 C CA . ILE B 1 441 ? 23.219 18.031 -4.348 1 63.12 441 ILE B CA 1
ATOM 8899 C C . ILE B 1 441 ? 23.609 18.375 -5.781 1 63.12 441 ILE B C 1
ATOM 8901 O O . ILE B 1 441 ? 23.172 19.406 -6.312 1 63.12 441 ILE B O 1
ATOM 8905 N N . LYS B 1 442 ? 24.656 17.922 -6.203 1 61.53 442 LYS B N 1
ATOM 8906 C CA . LYS B 1 442 ? 25.109 18.312 -7.531 1 61.53 442 LYS B CA 1
ATOM 8907 C C . LYS B 1 442 ? 24 18.172 -8.57 1 61.53 442 LYS B C 1
ATOM 8909 O O . LYS B 1 442 ? 23.594 17.047 -8.898 1 61.53 442 LYS B O 1
ATOM 8914 N N . PRO B 1 443 ? 22.984 19.234 -8.5 1 53.19 443 PRO B N 1
ATOM 8915 C CA . PRO B 1 443 ? 21.844 19.188 -9.414 1 53.19 443 PRO B CA 1
ATOM 8916 C C . PRO B 1 443 ? 22.266 19.125 -10.883 1 53.19 443 PRO B C 1
ATOM 8918 O O . PRO B 1 443 ? 23.422 19.406 -11.211 1 53.19 443 PRO B O 1
ATOM 8921 N N . PRO B 1 444 ? 21.156 18.453 -11.641 1 47.38 444 PRO B N 1
ATOM 8922 C CA . PRO B 1 444 ? 21.312 18.781 -13.062 1 47.38 444 PRO B CA 1
ATOM 8923 C C . PRO B 1 444 ? 21.312 20.281 -13.336 1 47.38 444 PRO B C 1
ATOM 8925 O O . PRO B 1 444 ? 20.516 21.016 -12.75 1 47.38 444 PRO B O 1
ATOM 8928 N N . GLY B 1 445 ? 22.281 20.719 -13.883 1 49.56 445 GLY B N 1
ATOM 8929 C CA . GLY B 1 445 ? 22.469 22.109 -14.258 1 49.56 445 GLY B CA 1
ATOM 8930 C C . GLY B 1 445 ? 23.031 22.969 -13.141 1 49.56 445 GLY B C 1
ATOM 8931 O O . GLY B 1 445 ? 23.578 22.438 -12.164 1 49.56 445 GLY B O 1
ATOM 8932 N N . ASP B 1 446 ? 22.875 24.375 -13.18 1 50.44 446 ASP B N 1
ATOM 8933 C CA . ASP B 1 446 ? 23.516 25.469 -12.438 1 50.44 446 ASP B CA 1
ATOM 8934 C C . ASP B 1 446 ? 22.828 25.688 -11.086 1 50.44 446 ASP B C 1
ATOM 8936 O O . ASP B 1 446 ? 23 26.734 -10.461 1 50.44 446 ASP B O 1
ATOM 8940 N N . LEU B 1 447 ? 21.938 24.734 -10.75 1 52.88 447 LEU B N 1
ATOM 8941 C CA . LEU B 1 447 ? 21.281 25.141 -9.508 1 52.88 447 LEU B CA 1
ATOM 8942 C C . LEU B 1 447 ? 22.188 24.891 -8.312 1 52.88 447 LEU B C 1
ATOM 8944 O O . LEU B 1 447 ? 22.672 23.766 -8.109 1 52.88 447 LEU B O 1
ATOM 8948 N N . LYS B 1 448 ? 22.781 25.766 -7.793 1 57.69 448 LYS B N 1
ATOM 8949 C CA . LYS B 1 448 ? 23.688 25.719 -6.652 1 57.69 448 LYS B CA 1
ATOM 8950 C C . LYS B 1 448 ? 22.922 25.547 -5.344 1 57.69 448 LYS B C 1
ATOM 8952 O O . LYS B 1 448 ? 23.422 25.906 -4.277 1 57.69 448 LYS B O 1
ATOM 8957 N N . ARG B 1 449 ? 21.5 25.094 -5.465 1 64.06 449 ARG B N 1
ATOM 8958 C CA . ARG B 1 449 ? 20.75 24.953 -4.219 1 64.06 449 ARG B CA 1
ATOM 8959 C C . ARG B 1 449 ? 20 23.625 -4.176 1 64.06 449 ARG B C 1
ATOM 8961 O O . ARG B 1 449 ? 19.891 22.953 -5.195 1 64.06 449 ARG B O 1
ATOM 8968 N N . VAL B 1 450 ? 19.656 23.203 -3.004 1 67.12 450 VAL B N 1
ATOM 8969 C CA . VAL B 1 450 ? 18.844 22 -2.809 1 67.12 450 VAL B CA 1
ATOM 8970 C C . VAL B 1 450 ? 17.438 22.219 -3.371 1 67.12 450 VAL B C 1
ATOM 8972 O O . VAL B 1 450 ? 16.812 23.25 -3.096 1 67.12 450 VAL B O 1
ATOM 8975 N N . PRO B 1 451 ? 17.062 21.344 -4.27 1 69 451 PRO B N 1
ATOM 8976 C CA . PRO B 1 451 ? 15.719 21.516 -4.836 1 69 451 PRO B CA 1
ATOM 8977 C C . PRO B 1 451 ? 14.633 21.531 -3.77 1 69 451 PRO B C 1
ATOM 8979 O O . PRO B 1 451 ? 14.695 20.781 -2.797 1 69 451 PRO B O 1
ATOM 8982 N N . GLU B 1 452 ? 13.656 22.406 -3.904 1 66.25 452 GLU B N 1
ATOM 8983 C CA . GLU B 1 452 ? 12.594 22.578 -2.914 1 66.25 452 GLU B CA 1
ATOM 8984 C C . GLU B 1 452 ? 11.539 21.484 -3.033 1 66.25 452 GLU B C 1
ATOM 8986 O O . GLU B 1 452 ? 10.758 21.266 -2.107 1 66.25 452 GLU B O 1
ATOM 8991 N N . GLY B 1 453 ? 11.641 20.734 -4.113 1 65 453 GLY B N 1
ATOM 8992 C CA . GLY B 1 453 ? 10.625 19.719 -4.289 1 65 453 GLY B CA 1
ATOM 8993 C C . GLY B 1 453 ? 9.242 20.281 -4.562 1 65 453 GLY B C 1
ATOM 8994 O O . GLY B 1 453 ? 8.234 19.719 -4.133 1 65 453 GLY B O 1
ATOM 8995 N N . TRP B 1 454 ? 9.117 21.484 -4.984 1 68.69 454 TRP B N 1
ATOM 8996 C CA . TRP B 1 454 ? 7.902 22.25 -5.27 1 68.69 454 TRP B CA 1
ATOM 8997 C C . TRP B 1 454 ? 8.086 23.125 -6.496 1 68.69 454 TRP B C 1
ATOM 8999 O O . TRP B 1 454 ? 9.203 23.562 -6.793 1 68.69 454 TRP B O 1
ATOM 9009 N N . THR B 1 455 ? 7.043 23.094 -7.273 1 68.12 455 THR B N 1
ATOM 9010 C CA . THR B 1 455 ? 7.125 24.047 -8.383 1 68.12 455 THR B CA 1
ATOM 9011 C C . THR B 1 455 ? 7.133 25.484 -7.863 1 68.12 455 THR B C 1
ATOM 9013 O O . THR B 1 455 ? 6.102 25.984 -7.41 1 68.12 455 THR B O 1
ATOM 9016 N N . MET B 1 456 ? 8.266 26 -7.973 1 69.19 456 MET B N 1
ATOM 9017 C CA . MET B 1 456 ? 8.414 27.359 -7.441 1 69.19 456 MET B CA 1
ATOM 9018 C C . MET B 1 456 ? 7.754 28.375 -8.367 1 69.19 456 MET B C 1
ATOM 9020 O O . MET B 1 456 ? 7.754 28.203 -9.586 1 69.19 456 MET B O 1
ATOM 9024 N N . PRO B 1 457 ? 7.078 29.375 -7.758 1 73.56 457 PRO B N 1
ATOM 9025 C CA . PRO B 1 457 ? 6.5 30.438 -8.578 1 73.56 457 PRO B CA 1
ATOM 9026 C C . PRO B 1 457 ? 7.527 31.109 -9.492 1 73.56 457 PRO B C 1
ATOM 9028 O O . PRO B 1 457 ? 8.695 31.234 -9.117 1 73.56 457 PRO B O 1
ATOM 9031 N N . SER B 1 458 ? 7.184 31.312 -10.766 1 73.44 458 SER B N 1
ATOM 9032 C CA . SER B 1 458 ? 8.016 32 -11.758 1 73.44 458 SER B CA 1
ATOM 9033 C C . SER B 1 458 ? 7.379 33.312 -12.203 1 73.44 458 SER B C 1
ATOM 9035 O O . SER B 1 458 ? 6.289 33.656 -11.758 1 73.44 458 SER B O 1
ATOM 9037 N N . LEU B 1 459 ? 8.188 34.125 -12.93 1 73.81 459 LEU B N 1
ATOM 9038 C CA . LEU B 1 459 ? 7.656 35.375 -13.43 1 73.81 459 LEU B CA 1
ATOM 9039 C C . LEU B 1 459 ? 6.449 35.156 -14.328 1 73.81 459 LEU B C 1
ATOM 9041 O O . LEU B 1 459 ? 5.512 35.969 -14.336 1 73.81 459 LEU B O 1
ATOM 9045 N N . GLU B 1 460 ? 6.492 34 -14.938 1 71.06 460 GLU B N 1
ATOM 9046 C CA . GLU B 1 460 ? 5.379 33.656 -15.812 1 71.06 460 GLU B CA 1
ATOM 9047 C C . GLU B 1 460 ? 4.164 33.219 -15.016 1 71.06 460 GLU B C 1
ATOM 9049 O O . GLU B 1 460 ? 3.025 33.5 -15.375 1 71.06 460 GLU B O 1
ATOM 9054 N N . ASN B 1 461 ? 4.477 32.5 -13.867 1 76.44 461 ASN B N 1
ATOM 9055 C CA . ASN B 1 461 ? 3.436 32 -12.969 1 76.44 461 ASN B CA 1
ATOM 9056 C C . ASN B 1 461 ? 3.713 32.406 -11.523 1 76.44 461 ASN B C 1
ATOM 9058 O O . ASN B 1 461 ? 4.141 31.578 -10.719 1 76.44 461 ASN B O 1
ATOM 9062 N N . PRO B 1 462 ? 3.369 33.656 -11.258 1 81.06 462 PRO B N 1
ATOM 9063 C CA . PRO B 1 462 ? 3.713 34.156 -9.922 1 81.06 462 PRO B CA 1
ATOM 9064 C C . PRO B 1 462 ? 2.781 33.594 -8.836 1 81.06 462 PRO B C 1
ATOM 9066 O O . PRO B 1 462 ? 1.694 33.094 -9.148 1 81.06 462 PRO B O 1
ATOM 9069 N N . LEU B 1 463 ? 3.277 33.594 -7.641 1 82.5 463 LEU B N 1
ATOM 9070 C CA . LEU B 1 463 ? 2.463 33.25 -6.48 1 82.5 463 LEU B CA 1
ATOM 9071 C C . LEU B 1 463 ? 1.324 34.25 -6.305 1 82.5 463 LEU B C 1
ATOM 9073 O O . LEU B 1 463 ? 1.553 35.469 -6.293 1 82.5 463 LEU B O 1
ATOM 9077 N N . ILE B 1 464 ? 0.115 33.812 -6.258 1 78.31 464 ILE B N 1
ATOM 9078 C CA . ILE B 1 464 ? -1.039 34.688 -6.094 1 78.31 464 ILE B CA 1
ATOM 9079 C C . ILE B 1 464 ? -1.375 34.844 -4.613 1 78.31 464 ILE B C 1
ATOM 9081 O O . ILE B 1 464 ? -1.62 33.844 -3.926 1 78.31 464 ILE B O 1
ATOM 9085 N N . ILE B 1 465 ? -1.345 35.969 -4.148 1 81.19 465 ILE B N 1
ATOM 9086 C CA . ILE B 1 465 ? -1.668 36.281 -2.756 1 81.19 465 ILE B CA 1
ATOM 9087 C C . ILE B 1 465 ? -3.029 36.969 -2.682 1 81.19 465 ILE B C 1
ATOM 9089 O O . ILE B 1 465 ? -3.217 38.031 -3.238 1 81.19 465 ILE B O 1
ATOM 9093 N N . GLY B 1 466 ? -3.949 36.344 -2.033 1 77.5 466 GLY B N 1
ATOM 9094 C CA . GLY B 1 466 ? -5.262 36.938 -1.836 1 77.5 466 GLY B CA 1
ATOM 9095 C C . GLY B 1 466 ? -5.305 37.906 -0.687 1 77.5 466 GLY B C 1
ATOM 9096 O O . GLY B 1 466 ? -4.918 37.594 0.437 1 77.5 466 GLY B O 1
ATOM 9097 N N . VAL B 1 467 ? -5.742 39.156 -1.003 1 79.12 467 VAL B N 1
ATOM 9098 C CA . VAL B 1 467 ? -5.891 40.219 -0.009 1 79.12 467 VAL B CA 1
ATOM 9099 C C . VAL B 1 467 ? -7.371 40.531 0.208 1 79.12 467 VAL B C 1
ATOM 9101 O O . VAL B 1 467 ? -8.094 40.812 -0.744 1 79.12 467 VAL B O 1
ATOM 9104 N N . PRO B 1 468 ? -7.738 40.344 1.442 1 76.31 468 PRO B N 1
ATOM 9105 C CA . PRO B 1 468 ? -9.148 40.625 1.695 1 76.31 468 PRO B CA 1
ATOM 9106 C C . PRO B 1 468 ? -9.492 42.094 1.433 1 76.31 468 PRO B C 1
ATOM 9108 O O . PRO B 1 468 ? -8.82 43 1.948 1 76.31 468 PRO B O 1
ATOM 9111 N N . GLY B 1 469 ? -10.414 42.344 0.574 1 69.75 469 GLY B N 1
ATOM 9112 C CA . GLY B 1 469 ? -10.852 43.719 0.242 1 69.75 469 GLY B CA 1
ATOM 9113 C C . GLY B 1 469 ? -11.586 44.406 1.376 1 69.75 469 GLY B C 1
ATOM 9114 O O . GLY B 1 469 ? -11.508 45.625 1.527 1 69.75 469 GLY B O 1
ATOM 9115 N N . ASN B 1 470 ? -12.438 43.594 2.039 1 62.56 470 ASN B N 1
ATOM 9116 C CA . ASN B 1 470 ? -13.234 44.188 3.113 1 62.56 470 ASN B CA 1
ATOM 9117 C C . ASN B 1 470 ? -12.578 43.969 4.473 1 62.56 470 ASN B C 1
ATOM 9119 O O . ASN B 1 470 ? -13.172 43.375 5.367 1 62.56 470 ASN B O 1
ATOM 9123 N N . ALA B 1 471 ? -11.273 44.312 4.52 1 57.69 471 ALA B N 1
ATOM 9124 C CA . ALA B 1 471 ? -10.617 44.094 5.805 1 57.69 471 ALA B CA 1
ATOM 9125 C C . ALA B 1 471 ? -11.086 45.125 6.84 1 57.69 471 ALA B C 1
ATOM 9127 O O . ALA B 1 471 ? -11.344 46.281 6.508 1 57.69 471 ALA B O 1
ATOM 9128 N N . THR B 1 472 ? -11.641 44.688 7.984 1 55.19 472 THR B N 1
ATOM 9129 C CA . THR B 1 472 ? -12.148 45.5 9.062 1 55.19 472 THR B CA 1
ATOM 9130 C C . THR B 1 472 ? -11.102 46.531 9.508 1 55.19 472 THR B C 1
ATOM 9132 O O . THR B 1 472 ? -11.438 47.625 9.914 1 55.19 472 THR B O 1
ATOM 9135 N N . SER B 1 473 ? -9.82 46.094 9.43 1 57.53 473 SER B N 1
ATOM 9136 C CA . SER B 1 473 ? -8.773 47 9.891 1 57.53 473 SER B CA 1
ATOM 9137 C C . SER B 1 473 ? -7.867 47.406 8.742 1 57.53 473 SER B C 1
ATOM 9139 O O . SER B 1 473 ? -7.117 46.625 8.195 1 57.53 473 SER B O 1
ATOM 9141 N N . GLU B 1 474 ? -8 48.625 8.328 1 65.12 474 GLU B N 1
ATOM 9142 C CA . GLU B 1 474 ? -7.238 49.219 7.219 1 65.12 474 GLU B CA 1
ATOM 9143 C C . GLU B 1 474 ? -5.742 49.188 7.523 1 65.12 474 GLU B C 1
ATOM 9145 O O . GLU B 1 474 ? -4.918 49.281 6.609 1 65.12 474 GLU B O 1
ATOM 9150 N N . ASN B 1 475 ? -5.461 49.125 8.812 1 68.12 475 ASN B N 1
ATOM 9151 C CA . ASN B 1 475 ? -4.047 49.094 9.172 1 68.12 475 ASN B CA 1
ATOM 9152 C C . ASN B 1 475 ? -3.404 47.75 8.836 1 68.12 475 ASN B C 1
ATOM 9154 O O . ASN B 1 475 ? -2.189 47.688 8.641 1 68.12 475 ASN B O 1
ATOM 9158 N N . LEU B 1 476 ? -4.184 46.812 8.789 1 74.75 476 LEU B N 1
ATOM 9159 C CA . LEU B 1 476 ? -3.639 45.5 8.492 1 74.75 476 LEU B CA 1
ATOM 9160 C C . LEU B 1 476 ? -3.48 45.312 6.988 1 74.75 476 LEU B C 1
ATOM 9162 O O . LEU B 1 476 ? -2.42 44.875 6.523 1 74.75 476 LEU B O 1
ATOM 9166 N N . VAL B 1 477 ? -4.559 45.594 6.293 1 79.94 477 VAL B N 1
ATOM 9167 C CA . VAL B 1 477 ? -4.543 45.5 4.84 1 79.94 477 VAL B CA 1
ATOM 9168 C C . VAL B 1 477 ? -5.426 46.594 4.238 1 79.94 477 VAL B C 1
ATOM 9170 O O . VAL B 1 477 ? -6.52 46.844 4.742 1 79.94 477 VAL B O 1
ATOM 9173 N N . LYS B 1 478 ? -4.906 47.281 3.299 1 79.06 478 LYS B N 1
ATOM 9174 C CA . LYS B 1 478 ? -5.641 48.344 2.621 1 79.06 478 LYS B CA 1
ATOM 9175 C C . LYS B 1 478 ? -5.473 48.281 1.107 1 79.06 478 LYS B C 1
ATOM 9177 O O . LYS B 1 478 ? -4.363 48.062 0.613 1 79.06 478 LYS B O 1
ATOM 9182 N N . ILE B 1 479 ? -6.578 48.25 0.472 1 84.75 479 ILE B N 1
ATOM 9183 C CA . ILE B 1 479 ? -6.562 48.25 -0.987 1 84.75 479 ILE B CA 1
ATOM 9184 C C . ILE B 1 479 ? -7.023 49.594 -1.518 1 84.75 479 ILE B C 1
ATOM 9186 O O . ILE B 1 479 ? -8.117 50.062 -1.186 1 84.75 479 ILE B O 1
ATOM 9190 N N . THR B 1 480 ? -6.195 50.281 -2.131 1 81.62 480 THR B N 1
ATOM 9191 C CA . THR B 1 480 ? -6.531 51.562 -2.697 1 81.62 480 THR B CA 1
ATOM 9192 C C . THR B 1 480 ? -6.57 51.5 -4.223 1 81.62 480 THR B C 1
ATOM 9194 O O . THR B 1 480 ? -5.664 50.938 -4.848 1 81.62 480 THR B O 1
ATOM 9197 N N . SER B 1 481 ? -7.707 51.781 -4.73 1 77.75 481 SER B N 1
ATOM 9198 C CA . SER B 1 481 ? -7.844 51.812 -6.184 1 77.75 481 SER B CA 1
ATOM 9199 C C . SER B 1 481 ? -7.293 53.094 -6.777 1 77.75 481 SER B C 1
ATOM 9201 O O . SER B 1 481 ? -7.48 54.156 -6.211 1 77.75 481 SER B O 1
ATOM 9203 N N . ILE B 1 482 ? -6.336 53.031 -7.637 1 67.88 482 ILE B N 1
ATOM 9204 C CA . ILE B 1 482 ? -5.844 54.188 -8.359 1 67.88 482 ILE B CA 1
ATOM 9205 C C . ILE B 1 482 ? -6.906 54.656 -9.344 1 67.88 482 ILE B C 1
ATOM 9207 O O . ILE B 1 482 ? -7.477 53.875 -10.094 1 67.88 482 ILE B O 1
ATOM 9211 N N . LYS B 1 483 ? -7.172 56.062 -9.258 1 69 483 LYS B N 1
ATOM 9212 C CA . LYS B 1 483 ? -8.125 56.656 -10.188 1 69 483 LYS B CA 1
ATOM 9213 C C . LYS B 1 483 ? -7.715 56.406 -11.633 1 69 483 LYS B C 1
ATOM 9215 O O . LYS B 1 483 ? -6.555 56.594 -12.008 1 69 483 LYS B O 1
ATOM 9220 N N . ASN B 1 484 ? -8.555 55.812 -12.539 1 65 484 ASN B N 1
ATOM 9221 C CA . ASN B 1 484 ? -8.469 55.594 -13.977 1 65 484 ASN B CA 1
ATOM 9222 C C . ASN B 1 484 ? -7.535 54.438 -14.32 1 65 484 ASN B C 1
ATOM 9224 O O . ASN B 1 484 ? -6.957 54.406 -15.406 1 65 484 ASN B O 1
ATOM 9228 N N . SER B 1 485 ? -7.051 53.688 -13.32 1 64.88 485 SER B N 1
ATOM 9229 C CA . SER B 1 485 ? -6.211 52.531 -13.648 1 64.88 485 SER B CA 1
ATOM 9230 C C . SER B 1 485 ? -6.758 51.25 -13.023 1 64.88 485 SER B C 1
ATOM 9232 O O . SER B 1 485 ? -7.445 51.281 -12.008 1 64.88 485 SER B O 1
ATOM 9234 N N . ALA B 1 486 ? -6.719 50.25 -13.727 1 68.25 486 ALA B N 1
ATOM 9235 C CA . ALA B 1 486 ? -7.148 48.938 -13.297 1 68.25 486 ALA B CA 1
ATOM 9236 C C . ALA B 1 486 ? -6.207 48.375 -12.227 1 68.25 486 ALA B C 1
ATOM 9238 O O . ALA B 1 486 ? -6.516 47.375 -11.586 1 68.25 486 ALA B O 1
ATOM 9239 N N . GLU B 1 487 ? -5.219 49.219 -12.031 1 76.94 487 GLU B N 1
ATOM 9240 C CA . GLU B 1 487 ? -4.219 48.719 -11.109 1 76.94 487 GLU B CA 1
ATOM 9241 C C . GLU B 1 487 ? -4.523 49.125 -9.672 1 76.94 487 GLU B C 1
ATOM 9243 O O . GLU B 1 487 ? -4.996 50.25 -9.43 1 76.94 487 GLU B O 1
ATOM 9248 N N . LYS B 1 488 ? -4.461 48.25 -8.766 1 83.44 488 LYS B N 1
ATOM 9249 C CA . LYS B 1 488 ? -4.73 48.5 -7.348 1 83.44 488 LYS B CA 1
ATOM 9250 C C . LYS B 1 488 ? -3.438 48.5 -6.539 1 83.44 488 LYS B C 1
ATOM 9252 O O . LYS B 1 488 ? -2.477 47.812 -6.879 1 83.44 488 LYS B O 1
ATOM 9257 N N . ILE B 1 489 ? -3.416 49.469 -5.645 1 85.19 489 ILE B N 1
ATOM 9258 C CA . ILE B 1 489 ? -2.27 49.531 -4.746 1 85.19 489 ILE B CA 1
ATOM 9259 C C . ILE B 1 489 ? -2.6 48.844 -3.43 1 85.19 489 ILE B C 1
ATOM 9261 O O . ILE B 1 489 ? -3.643 49.094 -2.824 1 85.19 489 ILE B O 1
ATOM 9265 N N . TYR B 1 490 ? -1.752 47.938 -3.096 1 88 490 TYR B N 1
ATOM 9266 C CA . TYR B 1 490 ? -1.92 47.156 -1.86 1 88 490 TYR B CA 1
ATOM 9267 C C . TYR B 1 490 ? -0.967 47.656 -0.78 1 88 490 TYR B C 1
ATOM 9269 O O . TYR B 1 490 ? 0.226 47.844 -1.032 1 88 490 TYR B O 1
ATOM 9277 N N . SER B 1 491 ? -1.532 48.062 0.297 1 82.5 491 SER B N 1
ATOM 9278 C CA . SER B 1 491 ? -0.726 48.531 1.418 1 82.5 491 SER B CA 1
ATOM 9279 C C . SER B 1 491 ? -1.26 48 2.744 1 82.5 491 SER B C 1
ATOM 9281 O O . SER B 1 491 ? -2.305 47.344 2.785 1 82.5 491 SER B O 1
ATOM 9283 N N . GLY B 1 492 ? -0.452 48.219 3.82 1 80.88 492 GLY B N 1
ATOM 9284 C CA . GLY B 1 492 ? -0.825 47.781 5.152 1 80.88 492 GLY B CA 1
ATOM 9285 C C . GLY B 1 492 ? 0.277 47 5.848 1 80.88 492 GLY B C 1
ATOM 9286 O O . GLY B 1 492 ? 1.329 46.75 5.258 1 80.88 492 GLY B O 1
ATOM 9287 N N . PHE B 1 493 ? -0.013 46.719 7.066 1 80.19 493 PHE B N 1
ATOM 9288 C CA . PHE B 1 493 ? 0.956 46.031 7.906 1 80.19 493 PHE B CA 1
ATOM 9289 C C . PHE B 1 493 ? 1.324 44.688 7.305 1 80.19 493 PHE B C 1
ATOM 9291 O O . PHE B 1 493 ? 2.506 44.375 7.16 1 80.19 493 PHE B O 1
ATOM 9298 N N . CYS B 1 494 ? 0.343 43.875 6.957 1 82.44 494 CYS B N 1
ATOM 9299 C CA . CYS B 1 494 ? 0.572 42.5 6.465 1 82.44 494 CYS B CA 1
ATOM 9300 C C . CYS B 1 494 ? 1.327 42.531 5.141 1 82.44 494 CYS B C 1
ATOM 9302 O O . CYS B 1 494 ? 2.176 41.688 4.891 1 82.44 494 CYS B O 1
ATOM 9304 N N . ILE B 1 495 ? 1.004 43.5 4.371 1 87.38 495 ILE B N 1
ATOM 9305 C CA . ILE B 1 495 ? 1.656 43.594 3.072 1 87.38 495 ILE B CA 1
ATOM 9306 C C . ILE B 1 495 ? 3.127 43.969 3.264 1 87.38 495 ILE B C 1
ATOM 9308 O O . ILE B 1 495 ? 4.004 43.406 2.6 1 87.38 495 ILE B O 1
ATOM 9312 N N . ARG B 1 496 ? 3.375 44.875 4.129 1 86.44 496 ARG B N 1
ATOM 9313 C CA . ARG B 1 496 ? 4.746 45.281 4.391 1 86.44 496 ARG B CA 1
ATOM 9314 C C . ARG B 1 496 ? 5.566 44.156 4.992 1 86.44 496 ARG B C 1
ATOM 9316 O O . ARG B 1 496 ? 6.746 44 4.676 1 86.44 496 ARG B O 1
ATOM 9323 N N . VAL B 1 497 ? 4.914 43.531 5.875 1 87.12 497 VAL B N 1
ATOM 9324 C CA . VAL B 1 497 ? 5.59 42.375 6.453 1 87.12 497 VAL B CA 1
ATOM 9325 C C . VAL B 1 497 ? 5.965 41.375 5.352 1 87.12 497 VAL B C 1
ATOM 9327 O O . VAL B 1 497 ? 7.086 40.875 5.328 1 87.12 497 VAL B O 1
ATOM 9330 N N . PHE B 1 498 ? 5.078 41.125 4.465 1 90.19 498 PHE B N 1
ATOM 9331 C CA . PHE B 1 498 ? 5.32 40.188 3.381 1 90.19 498 PHE B CA 1
ATOM 9332 C C . PHE B 1 498 ? 6.449 40.656 2.479 1 90.19 498 PHE B C 1
ATOM 9334 O O . PHE B 1 498 ? 7.27 39.875 2.018 1 90.19 498 PHE B O 1
ATOM 9341 N N . GLU B 1 499 ? 6.492 41.906 2.254 1 88.94 499 GLU B N 1
ATOM 9342 C CA . GLU B 1 499 ? 7.555 42.469 1.422 1 88.94 499 GLU B CA 1
ATOM 9343 C C . GLU B 1 499 ? 8.914 42.344 2.1 1 88.94 499 GLU B C 1
ATOM 9345 O O . GLU B 1 499 ? 9.922 42.094 1.437 1 88.94 499 GLU B O 1
ATOM 9350 N N . GLU B 1 500 ? 8.883 42.5 3.379 1 88.62 500 GLU B N 1
ATOM 9351 C CA . GLU B 1 500 ? 10.125 42.312 4.113 1 88.62 500 GLU B CA 1
ATOM 9352 C C . GLU B 1 500 ? 10.562 40.844 4.098 1 88.62 500 GLU B C 1
ATOM 9354 O O . GLU B 1 500 ? 11.75 40.562 4.043 1 88.62 500 GLU B O 1
ATOM 9359 N N . VAL B 1 501 ? 9.586 40.031 4.207 1 90.12 501 VAL B N 1
ATOM 9360 C CA . VAL B 1 501 ? 9.859 38.594 4.164 1 90.12 501 VAL B CA 1
ATOM 9361 C C . VAL B 1 501 ? 10.477 38.219 2.816 1 90.12 501 VAL B C 1
ATOM 9363 O O . VAL B 1 501 ? 11.43 37.438 2.76 1 90.12 501 VAL B O 1
ATOM 9366 N N . LYS B 1 502 ? 10.023 38.75 1.75 1 88.56 502 LYS B N 1
ATOM 9367 C CA . LYS B 1 502 ? 10.523 38.469 0.408 1 88.56 502 LYS B CA 1
ATOM 9368 C C . LYS B 1 502 ? 11.992 38.844 0.277 1 88.56 502 LYS B C 1
ATOM 9370 O O . LYS B 1 502 ? 12.75 38.219 -0.453 1 88.56 502 LYS B O 1
ATOM 9375 N N . ARG B 1 503 ? 12.359 39.781 0.99 1 84.38 503 ARG B N 1
ATOM 9376 C CA . ARG B 1 503 ? 13.727 40.281 0.918 1 84.38 503 ARG B CA 1
ATOM 9377 C C . ARG B 1 503 ? 14.695 39.375 1.672 1 84.38 503 ARG B C 1
ATOM 9379 O O . ARG B 1 503 ? 15.875 39.281 1.329 1 84.38 503 ARG B O 1
ATOM 9386 N N . ILE B 1 504 ? 14.109 38.75 2.607 1 82.94 504 ILE B N 1
ATOM 9387 C CA . ILE B 1 504 ? 14.961 37.906 3.463 1 82.94 504 ILE B CA 1
ATOM 9388 C C . ILE B 1 504 ? 15.047 36.5 2.904 1 82.94 504 ILE B C 1
ATOM 9390 O O . ILE B 1 504 ? 16 35.781 3.195 1 82.94 504 ILE B O 1
ATOM 9394 N N . LEU B 1 505 ? 14.133 36.188 2.107 1 83.12 505 LEU B N 1
ATOM 9395 C CA . LEU B 1 505 ? 14.125 34.844 1.549 1 83.12 505 LEU B CA 1
ATOM 9396 C C . LEU B 1 505 ? 15.344 34.594 0.671 1 83.12 505 LEU B C 1
ATOM 9398 O O . LEU B 1 505 ? 15.836 35.531 0.018 1 83.12 505 LEU B O 1
ATOM 9402 N N . GLU B 1 506 ? 15.898 33.469 0.665 1 72.69 506 GLU B N 1
ATOM 9403 C CA . GLU B 1 506 ? 17.109 33.094 -0.063 1 72.69 506 GLU B CA 1
ATOM 9404 C C . GLU B 1 506 ? 16.812 32.875 -1.545 1 72.69 506 GLU B C 1
ATOM 9406 O O . GLU B 1 506 ? 17.703 32.5 -2.305 1 72.69 506 GLU B O 1
ATOM 9411 N N . TYR B 1 507 ? 15.57 32.969 -1.913 1 75 507 TYR B N 1
ATOM 9412 C CA . TYR B 1 507 ? 15.18 32.844 -3.311 1 75 507 TYR B CA 1
ATOM 9413 C C . TYR B 1 507 ? 14.141 33.875 -3.703 1 75 507 TYR B C 1
ATOM 9415 O O . TYR B 1 507 ? 13.484 34.469 -2.842 1 75 507 TYR B O 1
ATOM 9423 N N . ASP B 1 508 ? 14.125 34.125 -4.988 1 78.94 508 ASP B N 1
ATOM 9424 C CA . ASP B 1 508 ? 13.133 35.094 -5.48 1 78.94 508 ASP B CA 1
ATOM 9425 C C . ASP B 1 508 ? 11.734 34.469 -5.465 1 78.94 508 ASP B C 1
ATOM 9427 O O . ASP B 1 508 ? 11.562 33.281 -5.805 1 78.94 508 ASP B O 1
ATOM 9431 N N . LEU B 1 509 ? 10.812 35.156 -4.922 1 85.38 509 LEU B N 1
ATOM 9432 C CA . LEU B 1 509 ? 9.422 34.719 -4.871 1 85.38 509 LEU B CA 1
ATOM 9433 C C . LEU B 1 509 ? 8.516 35.688 -5.621 1 85.38 509 LEU B C 1
ATOM 9435 O O . LEU B 1 509 ? 7.902 36.562 -5.016 1 85.38 509 LEU B O 1
ATOM 9439 N N . PRO B 1 510 ? 8.539 35.562 -6.977 1 84.56 510 PRO B N 1
ATOM 9440 C CA . PRO B 1 510 ? 7.59 36.406 -7.715 1 84.56 510 PRO B CA 1
ATOM 9441 C C . PRO B 1 510 ? 6.148 36.219 -7.238 1 84.56 510 PRO B C 1
ATOM 9443 O O . PRO B 1 510 ? 5.676 35.094 -7.102 1 84.56 510 PRO B O 1
ATOM 9446 N N . SER B 1 511 ? 5.531 37.281 -6.859 1 86.94 511 SER B N 1
ATOM 9447 C CA . SER B 1 511 ? 4.184 37.188 -6.309 1 86.94 511 SER B CA 1
ATOM 9448 C C . SER B 1 511 ? 3.301 38.312 -6.84 1 86.94 511 SER B C 1
ATOM 9450 O O . SER B 1 511 ? 3.803 39.344 -7.324 1 86.94 511 SER B O 1
ATOM 9452 N N . ARG B 1 512 ? 2.07 38.062 -6.957 1 85.25 512 ARG B N 1
ATOM 9453 C CA . ARG B 1 512 ? 1.069 39.062 -7.359 1 85.25 512 ARG B CA 1
ATOM 9454 C C . ARG B 1 512 ? -0.085 39.094 -6.363 1 85.25 512 ARG B C 1
ATOM 9456 O O . ARG B 1 512 ? -0.57 38.062 -5.922 1 85.25 512 ARG B O 1
ATOM 9463 N N . TYR B 1 513 ? -0.458 40.312 -5.953 1 86.75 513 TYR B N 1
ATOM 9464 C CA . TYR B 1 513 ? -1.578 40.5 -5.039 1 86.75 513 TYR B CA 1
ATOM 9465 C C . TYR B 1 513 ? -2.9 40.562 -5.797 1 86.75 513 TYR B C 1
ATOM 9467 O O . TYR B 1 513 ? -2.988 41.156 -6.863 1 86.75 513 TYR B O 1
ATOM 9475 N N . VAL B 1 514 ? -3.863 39.844 -5.316 1 82.5 514 VAL B N 1
ATOM 9476 C CA . VAL B 1 514 ? -5.199 39.875 -5.906 1 82.5 514 VAL B CA 1
ATOM 9477 C C . VAL B 1 514 ? -6.238 40.156 -4.824 1 82.5 514 VAL B C 1
ATOM 9479 O O . VAL B 1 514 ? -6.152 39.625 -3.717 1 82.5 514 VAL B O 1
ATOM 9482 N N . GLU B 1 515 ? -7.117 41.062 -5.164 1 82.25 515 GLU B N 1
ATOM 9483 C CA . GLU B 1 515 ? -8.188 41.438 -4.234 1 82.25 515 GLU B CA 1
ATOM 9484 C C . GLU B 1 515 ? -9.227 40.312 -4.137 1 82.25 515 GLU B C 1
ATOM 9486 O O . GLU B 1 515 ? -9.641 39.75 -5.156 1 82.25 515 GLU B O 1
ATOM 9491 N N . PHE B 1 516 ? -9.492 39.906 -2.922 1 78.38 516 PHE B N 1
ATOM 9492 C CA . PHE B 1 516 ? -10.539 38.938 -2.662 1 78.38 516 PHE B CA 1
ATOM 9493 C C . PHE B 1 516 ? -11.719 39.562 -1.944 1 78.38 516 PHE B C 1
ATOM 9495 O O . PHE B 1 516 ? -11.57 40.094 -0.836 1 78.38 516 PHE B O 1
ATOM 9502 N N . ASN B 1 517 ? -12.836 39.531 -2.691 1 72.19 517 ASN B N 1
ATOM 9503 C CA . ASN B 1 517 ? -14.055 40.094 -2.125 1 72.19 517 ASN B CA 1
ATOM 9504 C C . ASN B 1 517 ? -14.914 39.031 -1.447 1 72.19 517 ASN B C 1
ATOM 9506 O O . ASN B 1 517 ? -15.477 38.156 -2.117 1 72.19 517 ASN B O 1
ATOM 9510 N N . GLY B 1 518 ? -14.672 38.656 -0.218 1 65.62 518 GLY B N 1
ATOM 9511 C CA . GLY B 1 518 ? -15.445 37.688 0.558 1 65.62 518 GLY B CA 1
ATOM 9512 C C . GLY B 1 518 ? -15.102 37.719 2.035 1 65.62 518 GLY B C 1
ATOM 9513 O O . GLY B 1 518 ? -14.414 38.625 2.51 1 65.62 518 GLY B O 1
ATOM 9514 N N . THR B 1 519 ? -15.836 36.844 2.773 1 60.84 519 THR B N 1
ATOM 9515 C CA . THR B 1 519 ? -15.555 36.719 4.195 1 60.84 519 THR B CA 1
ATOM 9516 C C . THR B 1 519 ? -14.25 35.969 4.418 1 60.84 519 THR B C 1
ATOM 9518 O O . THR B 1 519 ? -13.742 35.312 3.502 1 60.84 519 THR B O 1
ATOM 9521 N N . TYR B 1 520 ? -13.672 36.281 5.473 1 59.91 520 TYR B N 1
ATOM 9522 C CA . TYR B 1 520 ? -12.453 35.562 5.836 1 59.91 520 TYR B CA 1
ATOM 9523 C C . TYR B 1 520 ? -12.656 34.062 5.762 1 59.91 520 TYR B C 1
ATOM 9525 O O . TYR B 1 520 ? -11.766 33.344 5.316 1 59.91 520 TYR B O 1
ATOM 9533 N N . ASP B 1 521 ? -13.789 33.719 6.137 1 60.88 521 ASP B N 1
ATOM 9534 C CA . ASP B 1 521 ? -14.086 32.312 6.086 1 60.88 521 ASP B CA 1
ATOM 9535 C C . ASP B 1 521 ? -14.047 31.781 4.648 1 60.88 521 ASP B C 1
ATOM 9537 O O . ASP B 1 521 ? -13.57 30.672 4.395 1 60.88 521 ASP B O 1
ATOM 9541 N N . ASN B 1 522 ? -14.469 32.625 3.844 1 63.41 522 ASN B N 1
ATOM 9542 C CA . ASN B 1 522 ? -14.422 32.219 2.438 1 63.41 522 ASN B CA 1
ATOM 9543 C C . ASN B 1 522 ? -12.984 32.125 1.93 1 63.41 522 ASN B C 1
ATOM 9545 O O . ASN B 1 522 ? -12.664 31.25 1.133 1 63.41 522 ASN B O 1
ATOM 9549 N N . LEU B 1 523 ? -12.227 33.062 2.48 1 68.12 523 LEU B N 1
ATOM 9550 C CA . LEU B 1 523 ? -10.828 33.031 2.068 1 68.12 523 LEU B CA 1
ATOM 9551 C C . LEU B 1 523 ? -10.133 31.766 2.52 1 68.12 523 LEU B C 1
ATOM 9553 O O . LEU B 1 523 ? -9.414 31.141 1.738 1 68.12 523 LEU B O 1
ATOM 9557 N N . VAL B 1 524 ? -10.406 31.453 3.715 1 64.31 524 VAL B N 1
ATOM 9558 C CA . VAL B 1 524 ? -9.828 30.219 4.262 1 64.31 524 VAL B CA 1
ATOM 9559 C C . VAL B 1 524 ? -10.375 29.016 3.5 1 64.31 524 VAL B C 1
ATOM 9561 O O . VAL B 1 524 ? -9.633 28.062 3.223 1 64.31 524 VAL B O 1
ATOM 9564 N N . GLY B 1 525 ? -11.594 29.125 3.271 1 61.09 525 GLY B N 1
ATOM 9565 C CA . GLY B 1 525 ? -12.203 28.062 2.496 1 61.09 525 GLY B CA 1
ATOM 9566 C C . GLY B 1 525 ? -11.57 27.875 1.134 1 61.09 525 GLY B C 1
ATOM 9567 O O . GLY B 1 525 ? -11.367 26.734 0.69 1 61.09 525 GLY B O 1
ATOM 9568 N N . ASN B 1 526 ? -11.164 29 0.569 1 62.34 526 ASN B N 1
ATOM 9569 C CA . ASN B 1 526 ? -10.539 28.922 -0.747 1 62.34 526 ASN B CA 1
ATOM 9570 C C . ASN B 1 526 ? -9.164 28.266 -0.677 1 62.34 526 ASN B C 1
ATOM 9572 O O . ASN B 1 526 ? -8.734 27.625 -1.634 1 62.34 526 ASN B O 1
ATOM 9576 N N . VAL B 1 527 ? -8.602 28.438 0.413 1 63.91 527 VAL B N 1
ATOM 9577 C CA . VAL B 1 527 ? -7.312 27.781 0.597 1 63.91 527 VAL B CA 1
ATOM 9578 C C . VAL B 1 527 ? -7.531 26.281 0.835 1 63.91 527 VAL B C 1
ATOM 9580 O O . VAL B 1 527 ? -6.82 25.453 0.272 1 63.91 527 VAL B O 1
ATOM 9583 N N . ALA B 1 528 ? -8.578 26.156 1.633 1 58.19 528 ALA B N 1
ATOM 9584 C CA . ALA B 1 528 ? -8.891 24.766 1.973 1 58.19 528 ALA B CA 1
ATOM 9585 C C . ALA B 1 528 ? -9.359 24 0.745 1 58.19 528 ALA B C 1
ATOM 9587 O O . ALA B 1 528 ? -9.039 22.812 0.589 1 58.19 528 ALA B O 1
ATOM 9588 N N . ASN B 1 529 ? -10.078 24.75 -0.049 1 51.44 529 ASN B N 1
ATOM 9589 C CA . ASN B 1 529 ? -10.648 24.109 -1.23 1 51.44 529 ASN B CA 1
ATOM 9590 C C . ASN B 1 529 ? -9.664 24.125 -2.398 1 51.44 529 ASN B C 1
ATOM 9592 O O . ASN B 1 529 ? -10.047 23.859 -3.539 1 51.44 529 ASN B O 1
ATOM 9596 N N . LYS B 1 530 ? -8.383 24.5 -2.027 1 54.56 530 LYS B N 1
ATOM 9597 C CA . LYS B 1 530 ? -7.238 24.406 -2.932 1 54.56 530 LYS B CA 1
ATOM 9598 C C . LYS B 1 530 ? -7.387 25.391 -4.098 1 54.56 530 LYS B C 1
ATOM 9600 O O . LYS B 1 530 ? -6.859 25.141 -5.184 1 54.56 530 LYS B O 1
ATOM 9605 N N . VAL B 1 531 ? -8.352 26.312 -3.883 1 51.12 531 VAL B N 1
ATOM 9606 C CA . VAL B 1 531 ? -8.281 27.438 -4.809 1 51.12 531 VAL B CA 1
ATOM 9607 C C . VAL B 1 531 ? -6.91 28.109 -4.707 1 51.12 531 VAL B C 1
ATOM 9609 O O . VAL B 1 531 ? -6.297 28.438 -5.727 1 51.12 531 VAL B O 1
ATOM 9612 N N . PHE B 1 532 ? -6.477 28.031 -3.467 1 52.34 532 PHE B N 1
ATOM 9613 C CA . PHE B 1 532 ? -5.102 28.422 -3.182 1 52.34 532 PHE B CA 1
ATOM 9614 C C . PHE B 1 532 ? -4.277 27.203 -2.764 1 52.34 532 PHE B C 1
ATOM 9616 O O . PHE B 1 532 ? -4.746 26.359 -1.994 1 52.34 532 PHE B O 1
ATOM 9623 N N . GLN B 1 533 ? -3.082 27.062 -3.438 1 59.12 533 GLN B N 1
ATOM 9624 C CA . GLN B 1 533 ? -2.254 25.891 -3.166 1 59.12 533 GLN B CA 1
ATOM 9625 C C . GLN B 1 533 ? -1.895 25.812 -1.686 1 59.12 533 GLN B C 1
ATOM 9627 O O . GLN B 1 533 ? -1.613 26.828 -1.048 1 59.12 533 GLN B O 1
ATOM 9632 N N . LYS B 1 534 ? -2.24 24.719 -1.095 1 60.81 534 LYS B N 1
ATOM 9633 C CA . LYS B 1 534 ? -1.894 24.469 0.3 1 60.81 534 LYS B CA 1
ATOM 9634 C C . LYS B 1 534 ? -0.715 23.5 0.404 1 60.81 534 LYS B C 1
ATOM 9636 O O . LYS B 1 534 ? -0.476 22.703 -0.505 1 60.81 534 LYS B O 1
ATOM 9641 N N . GLY B 1 535 ? 0.152 23.875 1.354 1 61.19 535 GLY B N 1
ATOM 9642 C CA . GLY B 1 535 ? 1.19 22.906 1.689 1 61.19 535 GLY B CA 1
ATOM 9643 C C . GLY B 1 535 ? 2.529 23.234 1.053 1 61.19 535 GLY B C 1
ATOM 9644 O O . GLY B 1 535 ? 3.41 22.359 0.98 1 61.19 535 GLY B O 1
ATOM 9645 N N . SER B 1 536 ? 2.594 24.375 0.439 1 67.56 536 SER B N 1
ATOM 9646 C CA . SER B 1 536 ? 3.865 24.797 -0.136 1 67.56 536 SER B CA 1
ATOM 9647 C C . SER B 1 536 ? 4.938 24.938 0.939 1 67.56 536 SER B C 1
ATOM 9649 O O . SER B 1 536 ? 4.652 25.391 2.049 1 67.56 536 SER B O 1
ATOM 9651 N N . PRO B 1 537 ? 6.051 24.359 0.609 1 66.12 537 PRO B N 1
ATOM 9652 C CA . PRO B 1 537 ? 7.141 24.594 1.562 1 66.12 537 PRO B CA 1
ATOM 9653 C C . PRO B 1 537 ? 7.434 26.078 1.777 1 66.12 537 PRO B C 1
ATOM 9655 O O . PRO B 1 537 ? 8.102 26.438 2.748 1 66.12 537 PRO B O 1
ATOM 9658 N N . ILE B 1 538 ? 6.824 26.875 0.907 1 73.25 538 ILE B N 1
ATOM 9659 C CA . ILE B 1 538 ? 7.043 28.328 1.006 1 73.25 538 ILE B CA 1
ATOM 9660 C C . ILE B 1 538 ? 6.453 28.844 2.314 1 73.25 538 ILE B C 1
ATOM 9662 O O . ILE B 1 538 ? 6.977 29.797 2.902 1 73.25 538 ILE B O 1
ATOM 9666 N N . ALA B 1 539 ? 5.363 28.203 2.686 1 71.31 539 ALA B N 1
ATOM 9667 C CA . ALA B 1 539 ? 4.715 28.641 3.916 1 71.31 539 ALA B CA 1
ATOM 9668 C C . ALA B 1 539 ? 5.664 28.547 5.105 1 71.31 539 ALA B C 1
ATOM 9670 O O . ALA B 1 539 ? 5.727 29.469 5.934 1 71.31 539 ALA B O 1
ATOM 9671 N N . ALA B 1 540 ? 6.359 27.469 5.09 1 67.31 540 ALA B N 1
ATOM 9672 C CA . ALA B 1 540 ? 7.32 27.281 6.172 1 67.31 540 ALA B CA 1
ATOM 9673 C C . ALA B 1 540 ? 8.445 28.312 6.082 1 67.31 540 ALA B C 1
ATOM 9675 O O . ALA B 1 540 ? 8.898 28.844 7.102 1 67.31 540 ALA B O 1
ATOM 9676 N N . ASP B 1 541 ? 8.859 28.562 4.918 1 74.44 541 ASP B N 1
ATOM 9677 C CA . ASP B 1 541 ? 9.93 29.531 4.719 1 74.44 541 ASP B CA 1
ATOM 9678 C C . ASP B 1 541 ? 9.477 30.938 5.133 1 74.44 541 ASP B C 1
ATOM 9680 O O . ASP B 1 541 ? 10.234 31.688 5.754 1 74.44 541 ASP B O 1
ATOM 9684 N N . ILE B 1 542 ? 8.281 31.188 4.793 1 79.44 542 ILE B N 1
ATOM 9685 C CA . ILE B 1 542 ? 7.738 32.5 5.141 1 79.44 542 ILE B CA 1
ATOM 9686 C C . ILE B 1 542 ? 7.602 32.625 6.656 1 79.44 542 ILE B C 1
ATOM 9688 O O . ILE B 1 542 ? 7.949 33.656 7.238 1 79.44 542 ILE B O 1
ATOM 9692 N N . SER B 1 543 ? 7.164 31.578 7.207 1 71.25 543 SER B N 1
ATOM 9693 C CA . SER B 1 543 ? 7.023 31.594 8.656 1 71.25 543 SER B CA 1
ATOM 9694 C C . SER B 1 543 ? 8.375 31.781 9.344 1 71.25 543 SER B C 1
ATOM 9696 O O . SER B 1 543 ? 8.492 32.531 10.32 1 71.25 543 SER B O 1
ATOM 9698 N N . LYS B 1 544 ? 9.336 31.094 8.859 1 71.56 544 LYS B N 1
ATOM 9699 C CA . LYS B 1 544 ? 10.688 31.234 9.383 1 71.56 544 LYS B CA 1
ATOM 9700 C C . LYS B 1 544 ? 11.203 32.656 9.188 1 71.56 544 LYS B C 1
ATOM 9702 O O . LYS B 1 544 ? 11.859 33.219 10.07 1 71.56 544 LYS B O 1
ATOM 9707 N N . ALA B 1 545 ? 10.914 33.156 8.07 1 79.31 545 ALA B N 1
ATOM 9708 C CA . ALA B 1 545 ? 11.328 34.5 7.773 1 79.31 545 ALA B CA 1
ATOM 9709 C C . ALA B 1 545 ? 10.648 35.5 8.711 1 79.31 545 ALA B C 1
ATOM 9711 O O . ALA B 1 545 ? 11.273 36.469 9.156 1 79.31 545 ALA B O 1
ATOM 9712 N N . ILE B 1 546 ? 9.453 35.281 8.977 1 77.19 546 ILE B N 1
ATOM 9713 C CA . ILE B 1 546 ? 8.719 36.156 9.883 1 77.19 546 ILE B CA 1
ATOM 9714 C C . ILE B 1 546 ? 9.336 36.094 11.281 1 77.19 546 ILE B C 1
ATOM 9716 O O . ILE B 1 546 ? 9.477 37.094 11.953 1 77.19 546 ILE B O 1
ATOM 9720 N N . LEU B 1 547 ? 9.695 34.906 11.602 1 67.69 547 LEU B N 1
ATOM 9721 C CA . LEU B 1 547 ? 10.344 34.75 12.898 1 67.69 547 LEU B CA 1
ATOM 9722 C C . LEU B 1 547 ? 11.672 35.5 12.945 1 67.69 547 LEU B C 1
ATOM 9724 O O . LEU B 1 547 ? 12.023 36.094 13.969 1 67.69 547 LEU B O 1
ATOM 9728 N N . ARG B 1 548 ? 12.375 35.438 11.93 1 74.81 548 ARG B N 1
ATOM 9729 C CA . ARG B 1 548 ? 13.625 36.156 11.852 1 74.81 548 ARG B CA 1
ATOM 9730 C C . ARG B 1 548 ? 13.391 37.656 11.938 1 74.81 548 ARG B C 1
ATOM 9732 O O . ARG B 1 548 ? 14.164 38.406 12.562 1 74.81 548 ARG B O 1
ATOM 9739 N N . LEU B 1 549 ? 12.359 38.094 11.359 1 76.5 549 LEU B N 1
ATOM 9740 C CA . LEU B 1 549 ? 12.008 39.5 11.414 1 76.5 549 LEU B CA 1
ATOM 9741 C C . LEU B 1 549 ? 11.633 39.906 12.836 1 76.5 549 LEU B C 1
ATOM 9743 O O . LEU B 1 549 ? 11.875 41.062 13.242 1 76.5 549 LEU B O 1
ATOM 9747 N N . THR B 1 550 ? 11.109 39 13.445 1 69.88 550 THR B N 1
ATOM 9748 C CA . THR B 1 550 ? 10.758 39.281 14.836 1 69.88 550 THR B CA 1
ATOM 9749 C C . THR B 1 550 ? 12.008 39.375 15.703 1 69.88 550 THR B C 1
ATOM 9751 O O . THR B 1 550 ? 12.102 40.25 16.578 1 69.88 550 THR B O 1
ATOM 9754 N N . GLU B 1 551 ? 12.922 38.5 15.352 1 68.31 551 GLU B N 1
ATOM 9755 C CA . GLU B 1 551 ? 14.156 38.438 16.125 1 68.31 551 GLU B CA 1
ATOM 9756 C C . GLU B 1 551 ? 15.039 39.656 15.852 1 68.31 551 GLU B C 1
ATOM 9758 O O . GLU B 1 551 ? 15.719 40.156 16.75 1 68.31 551 GLU B O 1
ATOM 9763 N N . ASP B 1 552 ? 14.953 40.094 14.68 1 71.75 552 ASP B N 1
ATOM 9764 C CA . ASP B 1 552 ? 15.805 41.219 14.305 1 71.75 552 ASP B CA 1
ATOM 9765 C C . ASP B 1 552 ? 15.148 42.562 14.648 1 71.75 552 ASP B C 1
ATOM 9767 O O . ASP B 1 552 ? 15.766 43.625 14.523 1 71.75 552 ASP B O 1
ATOM 9771 N N . GLY B 1 553 ? 13.852 42.531 15.125 1 69.56 553 GLY B N 1
ATOM 9772 C CA . GLY B 1 553 ? 13.164 43.719 15.578 1 69.56 553 GLY B CA 1
ATOM 9773 C C . GLY B 1 553 ? 12.414 44.438 14.469 1 69.56 553 GLY B C 1
ATOM 9774 O O . GLY B 1 553 ? 11.703 45.406 14.727 1 69.56 553 GLY B O 1
ATOM 9775 N N . THR B 1 554 ? 12.609 43.969 13.328 1 81.25 554 THR B N 1
ATOM 9776 C CA . THR B 1 554 ? 11.961 44.625 12.188 1 81.25 554 THR B CA 1
ATOM 9777 C C . THR B 1 554 ? 10.438 44.531 12.312 1 81.25 554 THR B C 1
ATOM 9779 O O . THR B 1 554 ? 9.727 45.469 11.969 1 81.25 554 THR B O 1
ATOM 9782 N N . LEU B 1 555 ? 9.992 43.469 12.727 1 79.75 555 LEU B N 1
ATOM 9783 C CA . LEU B 1 555 ? 8.547 43.281 12.859 1 79.75 555 LEU B CA 1
ATOM 9784 C C . LEU B 1 555 ? 7.969 44.281 13.867 1 79.75 555 LEU B C 1
ATOM 9786 O O . LEU B 1 555 ? 6.883 44.812 13.656 1 79.75 555 LEU B O 1
ATOM 9790 N N . LYS B 1 556 ? 8.695 44.438 14.898 1 73.31 556 LYS B N 1
ATOM 9791 C CA . LYS B 1 556 ? 8.25 45.406 15.906 1 73.31 556 LYS B CA 1
ATOM 9792 C C . LYS B 1 556 ? 8.195 46.812 15.336 1 73.31 556 LYS B C 1
ATOM 9794 O O . LYS B 1 556 ? 7.258 47.562 15.609 1 73.31 556 LYS B O 1
ATOM 9799 N N . ARG B 1 557 ? 9.148 47.125 14.633 1 78.44 557 ARG B N 1
ATOM 9800 C CA . ARG B 1 557 ? 9.172 48.438 13.992 1 78.44 557 ARG B CA 1
ATOM 9801 C C . ARG B 1 557 ? 7.973 48.594 13.062 1 78.44 557 ARG B C 1
ATOM 9803 O O . ARG B 1 557 ? 7.328 49.656 13.062 1 78.44 557 ARG B O 1
ATOM 9810 N N . LEU B 1 558 ? 7.66 47.594 12.406 1 80.94 558 LEU B N 1
ATOM 9811 C CA . LEU B 1 558 ? 6.539 47.656 11.484 1 80.94 558 LEU B CA 1
ATOM 9812 C C . LEU B 1 558 ? 5.215 47.719 12.234 1 80.94 558 LEU B C 1
ATOM 9814 O O . LEU B 1 558 ? 4.289 48.438 11.812 1 80.94 558 LEU B O 1
ATOM 9818 N N . GLU B 1 559 ? 5.168 47.031 13.211 1 76.38 559 GLU B N 1
ATOM 9819 C CA . GLU B 1 559 ? 3.961 47.062 14.031 1 76.38 559 GLU B CA 1
ATOM 9820 C C . GLU B 1 559 ? 3.719 48.469 14.609 1 76.38 559 GLU B C 1
ATOM 9822 O O . GLU B 1 559 ? 2.584 48.938 14.641 1 76.38 559 GLU B O 1
ATOM 9827 N N . GLU B 1 560 ? 4.758 49.062 15.055 1 69.75 560 GLU B N 1
ATOM 9828 C CA . GLU B 1 560 ? 4.664 50.406 15.609 1 69.75 560 GLU B CA 1
ATOM 9829 C C . GLU B 1 560 ? 4.281 51.406 14.531 1 69.75 560 GLU B C 1
ATOM 9831 O O . GLU B 1 560 ? 3.504 52.344 14.781 1 69.75 560 GLU B O 1
ATOM 9836 N N . GLU B 1 561 ? 4.789 51.094 13.484 1 74.88 561 GLU B N 1
ATOM 9837 C CA . GLU B 1 561 ? 4.535 52.031 12.383 1 74.88 561 GLU B CA 1
ATOM 9838 C C . GLU B 1 561 ? 3.092 51.906 11.891 1 74.88 561 GLU B C 1
ATOM 9840 O O . GLU B 1 561 ? 2.463 52.906 11.547 1 74.88 561 GLU B O 1
ATOM 9845 N N . TRP B 1 562 ? 2.594 50.719 11.883 1 71.44 562 TRP B N 1
ATOM 9846 C CA . TRP B 1 562 ? 1.329 50.531 11.188 1 71.44 562 TRP B CA 1
ATOM 9847 C C . TRP B 1 562 ? 0.193 50.281 12.18 1 71.44 562 TRP B C 1
ATOM 9849 O O . TRP B 1 562 ? -0.965 50.594 11.891 1 71.44 562 TRP B O 1
ATOM 9859 N N . LEU B 1 563 ? 0.54 49.625 13.164 1 63.44 563 LEU B N 1
ATOM 9860 C CA . LEU B 1 563 ? -0.537 49.219 14.07 1 63.44 563 LEU B CA 1
ATOM 9861 C C . LEU B 1 563 ? -0.619 50.188 15.266 1 63.44 563 LEU B C 1
ATOM 9863 O O . LEU B 1 563 ? -1.648 50.25 15.938 1 63.44 563 LEU B O 1
ATOM 9867 N N . THR B 1 564 ? 0.408 50.906 15.602 1 53.44 564 THR B N 1
ATOM 9868 C CA . THR B 1 564 ? 0.343 51.875 16.688 1 53.44 564 THR B CA 1
ATOM 9869 C C . THR B 1 564 ? -0.152 53.219 16.188 1 53.44 564 THR B C 1
ATOM 9871 O O . THR B 1 564 ? 0.309 53.719 15.148 1 53.44 564 THR B O 1
ATOM 9874 N N . PRO B 1 565 ? -1.313 53.719 16.375 1 44.66 565 PRO B N 1
ATOM 9875 C CA . PRO B 1 565 ? -1.814 55.031 15.992 1 44.66 565 PRO B CA 1
ATOM 9876 C C . PRO B 1 565 ? -0.73 56.094 16.016 1 44.66 565 PRO B C 1
ATOM 9878 O O . PRO B 1 565 ? 0.146 56.062 16.891 1 44.66 565 PRO B O 1
ATOM 9881 N N . SER B 1 566 ? -0.366 56.531 14.938 1 38.66 566 SER B N 1
ATOM 9882 C CA . SER B 1 566 ? 0.448 57.719 14.938 1 38.66 566 SER B CA 1
ATOM 9883 C C . SER B 1 566 ? -0.074 58.75 15.938 1 38.66 566 SER B C 1
ATOM 9885 O O . SER B 1 566 ? -1.271 59.031 15.977 1 38.66 566 SER B O 1
ATOM 9887 N N . ALA B 1 567 ? 0.38 59.031 16.875 1 34.28 567 ALA B N 1
ATOM 9888 C CA . ALA B 1 567 ? 0.154 60.281 17.594 1 34.28 567 ALA B CA 1
ATOM 9889 C C . ALA B 1 567 ? 0.137 61.469 16.625 1 34.28 567 ALA B C 1
ATOM 9891 O O . ALA B 1 567 ? 0.881 62.438 16.812 1 34.28 567 ALA B O 1
ATOM 9892 N N . GLU B 1 568 ? -0.029 61.406 15.359 1 33.56 568 GLU B N 1
ATOM 9893 C CA . GLU B 1 568 ? -0.369 62.719 14.805 1 33.56 568 GLU B CA 1
ATOM 9894 C C . GLU B 1 568 ? -1.687 63.219 15.375 1 33.56 568 GLU B C 1
ATOM 9896 O O . GLU B 1 568 ? -2.742 62.625 15.148 1 33.56 568 GLU B O 1
ATOM 9901 N N . CYS B 1 569 ? -1.734 63.781 16.484 1 32.19 569 CYS B N 1
ATOM 9902 C CA . CYS B 1 569 ? -2.529 64.875 16.938 1 32.19 569 CYS B CA 1
ATOM 9903 C C . CYS B 1 569 ? -2.904 65.812 15.773 1 32.19 569 CYS B C 1
ATOM 9905 O O . CYS B 1 569 ? -2.068 66.125 14.914 1 32.19 569 CYS B O 1
ATOM 9907 N N . ARG B 1 570 ? -4.203 65.812 15.578 1 33.09 570 ARG B N 1
ATOM 9908 C CA . ARG B 1 570 ? -5.016 66.938 15.062 1 33.09 570 ARG B CA 1
ATOM 9909 C C . ARG B 1 570 ? -4.309 68.25 15.242 1 33.09 570 ARG B C 1
ATOM 9911 O O . ARG B 1 570 ? -4.641 69.062 16.141 1 33.09 570 ARG B O 1
ATOM 9918 N N . ASN B 1 571 ? -3.086 68.5 15.109 1 29.2 571 ASN B N 1
ATOM 9919 C CA . ASN B 1 571 ? -2.729 69.938 15.18 1 29.2 571 ASN B CA 1
ATOM 9920 C C . ASN B 1 571 ? -3.32 70.688 14.016 1 29.2 571 ASN B C 1
ATOM 9922 O O . ASN B 1 571 ? -3.043 71.875 13.859 1 29.2 571 ASN B O 1
ATOM 9926 N N . SER B 1 572 ? -3.742 70.188 12.961 1 27.5 572 SER B N 1
ATOM 9927 C CA . SER B 1 572 ? -3.992 71.375 12.188 1 27.5 572 SER B CA 1
ATOM 9928 C C . SER B 1 572 ? -5.301 72.062 12.609 1 27.5 572 SER B C 1
ATOM 9930 O O . SER B 1 572 ? -5.43 73.25 12.562 1 27.5 572 SER B O 1
ATOM 9932 N N . GLN B 1 573 ? -6.484 71.625 12.422 1 27.09 573 GLN B N 1
ATOM 9933 C CA . GLN B 1 573 ? -7.457 72.75 12.484 1 27.09 573 GLN B CA 1
ATOM 9934 C C . GLN B 1 573 ? -7.668 73.188 13.922 1 27.09 573 GLN B C 1
ATOM 9936 O O . GLN B 1 573 ? -7.805 74.438 14.172 1 27.09 573 GLN B O 1
ATOM 9941 N N . THR B 1 574 ? -8.609 72.688 14.773 1 27.31 574 THR B N 1
ATOM 9942 C CA . THR B 1 574 ? -8.836 73.625 15.875 1 27.31 574 THR B CA 1
ATOM 9943 C C . THR B 1 574 ? -7.562 73.812 16.688 1 27.31 574 THR B C 1
ATOM 9945 O O . THR B 1 574 ? -7 72.812 17.219 1 27.31 574 THR B O 1
ATOM 9948 N N . ASP B 1 575 ? -6.691 74.75 16.516 1 25.58 575 ASP B N 1
ATOM 9949 C CA . ASP B 1 575 ? -6.203 76 17.203 1 25.58 575 ASP B CA 1
ATOM 9950 C C . ASP B 1 575 ? -7.145 76.375 18.328 1 25.58 575 ASP B C 1
ATOM 9952 O O . ASP B 1 575 ? -7.738 77.438 18.297 1 25.58 575 ASP B O 1
ATOM 9956 N N . LYS B 1 576 ? -8.289 75.688 18.641 1 29.33 576 LYS B N 1
ATOM 9957 C CA . LYS B 1 576 ? -8.57 75.812 20.062 1 29.33 576 LYS B CA 1
ATOM 9958 C C . LYS B 1 576 ? -7.43 75.188 20.891 1 29.33 576 LYS B C 1
ATOM 9960 O O . LYS B 1 576 ? -6.801 74.25 20.5 1 29.33 576 LYS B O 1
ATOM 9965 N N . ASN B 1 577 ? -7.062 75.875 22.094 1 25.3 577 ASN B N 1
ATOM 9966 C CA . ASN B 1 577 ? -6.094 76 23.172 1 25.3 577 ASN B CA 1
ATOM 9967 C C . ASN B 1 577 ? -5.914 74.688 23.938 1 25.3 577 ASN B C 1
ATOM 9969 O O . ASN B 1 577 ? -5.121 74.625 24.891 1 25.3 577 ASN B O 1
ATOM 9973 N N . ILE B 1 578 ? -6.535 73.625 23.969 1 25.42 578 ILE B N 1
ATOM 9974 C CA . ILE B 1 578 ? -5.996 72.938 25.141 1 25.42 578 ILE B CA 1
ATOM 9975 C C . ILE B 1 578 ? -4.496 72.688 24.969 1 25.42 578 ILE B C 1
ATOM 9977 O O . ILE B 1 578 ? -4.059 72.188 23.922 1 25.42 578 ILE B O 1
ATOM 9981 N N . ASP B 1 579 ? -3.762 73.062 25.875 1 24.66 579 ASP B N 1
ATOM 9982 C CA . ASP B 1 579 ? -2.643 73.25 26.781 1 24.66 579 ASP B CA 1
ATOM 9983 C C . ASP B 1 579 ? -2.008 71.875 27.156 1 24.66 579 ASP B C 1
ATOM 9985 O O . ASP B 1 579 ? -1.265 71.812 28.125 1 24.66 579 ASP B O 1
ATOM 9989 N N . VAL B 1 580 ? -2.309 70.875 26.594 1 26.45 580 VAL B N 1
ATOM 9990 C CA . VAL B 1 580 ? -1.418 69.875 27.203 1 26.45 580 VAL B CA 1
ATOM 9991 C C . VAL B 1 580 ? 0.033 70.312 27.031 1 26.45 580 VAL B C 1
ATOM 9993 O O . VAL B 1 580 ? 0.483 70.562 25.906 1 26.45 580 VAL B O 1
ATOM 9996 N N . LEU B 1 581 ? 0.494 70.75 28.125 1 25.56 581 LEU B N 1
ATOM 9997 C CA . LEU B 1 581 ? 1.816 71.312 28.328 1 25.56 581 LEU B CA 1
ATOM 9998 C C . LEU B 1 581 ? 2.91 70.375 27.875 1 25.56 581 LEU B C 1
ATOM 10000 O O . LEU B 1 581 ? 3.057 69.25 28.438 1 25.56 581 LEU B O 1
ATOM 10004 N N . SER B 1 582 ? 2.883 69.938 26.812 1 25.09 582 SER B N 1
ATOM 10005 C CA . SER B 1 582 ? 4.16 69.375 26.453 1 25.09 582 SER B CA 1
ATOM 10006 C C . SER B 1 582 ? 5.328 70.125 27.047 1 25.09 582 SER B C 1
ATOM 10008 O O . SER B 1 582 ? 5.211 71.312 27.312 1 25.09 582 SER B O 1
ATOM 10010 N N . PHE B 1 583 ? 6.207 69.375 27.688 1 31.38 583 PHE B N 1
ATOM 10011 C CA . PHE B 1 583 ? 7.234 70.188 28.312 1 31.38 583 PHE B CA 1
ATOM 10012 C C . PHE B 1 583 ? 7.625 71.375 27.406 1 31.38 583 PHE B C 1
ATOM 10014 O O . PHE B 1 583 ? 7.949 72.438 27.891 1 31.38 583 PHE B O 1
ATOM 10021 N N . GLN B 1 584 ? 7.492 71.062 26.156 1 30.69 584 GLN B N 1
ATOM 10022 C CA . GLN B 1 584 ? 7.918 72.125 25.281 1 30.69 584 GLN B CA 1
ATOM 10023 C C . GLN B 1 584 ? 6.809 73.188 25.109 1 30.69 584 GLN B C 1
ATOM 10025 O O . GLN B 1 584 ? 7.074 74.375 24.781 1 30.69 584 GLN B O 1
ATOM 10030 N N . SER B 1 585 ? 5.605 72.75 25.156 1 32.19 585 SER B N 1
ATOM 10031 C CA . SER B 1 585 ? 4.512 73.75 25.125 1 32.19 585 SER B CA 1
ATOM 10032 C C . SER B 1 585 ? 4.43 74.5 26.438 1 32.19 585 SER B C 1
ATOM 10034 O O . SER B 1 585 ? 3.676 75.5 26.531 1 32.19 585 SER B O 1
ATOM 10036 N N . PHE B 1 586 ? 4.754 73.812 27.5 1 33.69 586 PHE B N 1
ATOM 10037 C CA . PHE B 1 586 ? 5.117 74.438 28.75 1 33.69 586 PHE B CA 1
ATOM 10038 C C . PHE B 1 586 ? 6.422 75.188 28.609 1 33.69 586 PHE B C 1
ATOM 10040 O O . PHE B 1 586 ? 6.922 75.75 29.594 1 33.69 586 PHE B O 1
ATOM 10047 N N . TRP B 1 587 ? 6.887 74.938 27.469 1 35.22 587 TRP B N 1
ATOM 10048 C CA . TRP B 1 587 ? 8.055 75.75 27.078 1 35.22 587 TRP B CA 1
ATOM 10049 C C . TRP B 1 587 ? 7.707 77.188 26.984 1 35.22 587 TRP B C 1
ATOM 10051 O O . TRP B 1 587 ? 8.539 78.062 27.297 1 35.22 587 TRP B O 1
ATOM 10061 N N . GLY B 1 588 ? 6.426 77.25 26.5 1 36.12 588 GLY B N 1
ATOM 10062 C CA . GLY B 1 588 ? 5.922 78.625 26.469 1 36.12 588 GLY B CA 1
ATOM 10063 C C . GLY B 1 588 ? 5.742 79.25 27.859 1 36.12 588 GLY B C 1
ATOM 10064 O O . GLY B 1 588 ? 6.02 80.438 28.062 1 36.12 588 GLY B O 1
ATOM 10065 N N . LEU B 1 589 ? 5.137 78.312 28.656 1 39.5 589 LEU B N 1
ATOM 10066 C CA . LEU B 1 589 ? 5.074 78.75 30.062 1 39.5 589 LEU B CA 1
ATOM 10067 C C . LEU B 1 589 ? 6.477 78.875 30.656 1 39.5 589 LEU B C 1
ATOM 10069 O O . LEU B 1 589 ? 6.734 79.75 31.469 1 39.5 589 LEU B O 1
ATOM 10073 N N . TYR B 1 590 ? 7.316 77.938 30.203 1 43.59 590 TYR B N 1
ATOM 10074 C CA . TYR B 1 590 ? 8.742 78.062 30.484 1 43.59 590 TYR B CA 1
ATOM 10075 C C . TYR B 1 590 ? 9.344 79.25 29.734 1 43.59 590 TYR B C 1
ATOM 10077 O O . TYR B 1 590 ? 10.156 80 30.281 1 43.59 590 TYR B O 1
ATOM 10085 N N . LEU B 1 591 ? 8.906 79.312 28.5 1 40.81 591 LEU B N 1
ATOM 10086 C CA . LEU B 1 591 ? 9.281 80.5 27.75 1 40.81 591 LEU B CA 1
ATOM 10087 C C . LEU B 1 591 ? 8.641 81.75 28.359 1 40.81 591 LEU B C 1
ATOM 10089 O O . LEU B 1 591 ? 9.273 82.812 28.438 1 40.81 591 LEU B O 1
ATOM 10093 N N . PHE B 1 592 ? 7.34 81.5 28.703 1 45.41 592 PHE B N 1
ATOM 10094 C CA . PHE B 1 592 ? 6.672 82.625 29.406 1 45.41 592 PHE B CA 1
ATOM 10095 C C . PHE B 1 592 ? 7.258 82.812 30.797 1 45.41 592 PHE B C 1
ATOM 10097 O O . PHE B 1 592 ? 7.449 83.938 31.234 1 45.41 592 PHE B O 1
ATOM 10104 N N . SER B 1 593 ? 7.633 81.625 31.531 1 47.41 593 SER B N 1
ATOM 10105 C CA . SER B 1 593 ? 8.375 81.688 32.781 1 47.41 593 SER B CA 1
ATOM 10106 C C . SER B 1 593 ? 9.805 82.188 32.562 1 47.41 593 SER B C 1
ATOM 10108 O O . SER B 1 593 ? 10.32 83 33.344 1 47.41 593 SER B O 1
ATOM 10110 N N . ILE B 1 594 ? 10.367 81.688 31.422 1 52.66 594 ILE B N 1
ATOM 10111 C CA . ILE B 1 594 ? 11.688 82.188 31.031 1 52.66 594 ILE B CA 1
ATOM 10112 C C . ILE B 1 594 ? 11.578 83.688 30.578 1 52.66 594 ILE B C 1
ATOM 10114 O O . ILE B 1 594 ? 12.398 84.5 30.969 1 52.66 594 ILE B O 1
ATOM 10118 N N . ALA B 1 595 ? 10.539 83.875 29.859 1 50.22 595 ALA B N 1
ATOM 10119 C CA . ALA B 1 595 ? 10.312 85.25 29.422 1 50.22 595 ALA B CA 1
ATOM 10120 C C . ALA B 1 595 ? 9.961 86.125 30.594 1 50.22 595 ALA B C 1
ATOM 10122 O O . ALA B 1 595 ? 10.477 87.25 30.703 1 50.22 595 ALA B O 1
ATOM 10123 N N . THR B 1 596 ? 9.102 85.562 31.484 1 55.66 596 THR B N 1
ATOM 10124 C CA . THR B 1 596 ? 8.758 86.312 32.656 1 55.66 596 THR B CA 1
ATOM 10125 C C . THR B 1 596 ? 9.938 86.438 33.625 1 55.66 596 THR B C 1
ATOM 10127 O O . THR B 1 596 ? 10.188 87.438 34.219 1 55.66 596 THR B O 1
ATOM 10130 N N . SER B 1 597 ? 10.711 85.25 33.75 1 55.38 597 SER B N 1
ATOM 10131 C CA . SER B 1 597 ? 11.93 85.25 34.531 1 55.38 597 SER B CA 1
ATOM 10132 C C . SER B 1 597 ? 13.016 86.125 33.906 1 55.38 597 SER B C 1
ATOM 10134 O O . SER B 1 597 ? 13.727 86.812 34.594 1 55.38 597 SER B O 1
ATOM 10136 N N . SER B 1 598 ? 13.086 86 32.562 1 55.31 598 SER B N 1
ATOM 10137 C CA . SER B 1 598 ? 14.016 86.875 31.859 1 55.31 598 SER B CA 1
ATOM 10138 C C . SER B 1 598 ? 13.609 88.375 31.969 1 55.31 598 SER B C 1
ATOM 10140 O O . SER B 1 598 ? 14.469 89.25 32.125 1 55.31 598 SER B O 1
ATOM 10142 N N . ILE B 1 599 ? 12.305 88.562 31.875 1 59.44 599 ILE B N 1
ATOM 10143 C CA . ILE B 1 599 ? 11.805 89.938 32.062 1 59.44 599 ILE B CA 1
ATOM 10144 C C . ILE B 1 599 ? 12.031 90.375 33.531 1 59.44 599 ILE B C 1
ATOM 10146 O O . ILE B 1 599 ? 12.453 91.5 33.781 1 59.44 599 ILE B O 1
ATOM 10150 N N . CYS B 1 600 ? 11.828 89.375 34.531 1 58.38 600 CYS B N 1
ATOM 10151 C CA . CYS B 1 600 ? 12.117 89.688 35.938 1 58.38 600 CYS B CA 1
ATOM 10152 C C . CYS B 1 600 ? 13.609 89.875 36.156 1 58.38 600 CYS B C 1
ATOM 10154 O O . CYS B 1 600 ? 14.023 90.75 36.875 1 58.38 600 CYS B O 1
ATOM 10156 N N . CYS B 1 601 ? 14.414 89.062 35.469 1 61.78 601 CYS B N 1
ATOM 10157 C CA . CYS B 1 601 ? 15.859 89.188 35.531 1 61.78 601 CYS B CA 1
ATOM 10158 C C . CYS B 1 601 ? 16.328 90.5 34.875 1 61.78 601 CYS B C 1
ATOM 10160 O O . CYS B 1 601 ? 17.188 91.188 35.406 1 61.78 601 CYS B O 1
ATOM 10162 N N . LEU B 1 602 ? 15.742 90.875 33.75 1 60.62 602 LEU B N 1
ATOM 10163 C CA . LEU B 1 602 ? 16.078 92.125 33.094 1 60.62 602 LEU B CA 1
ATOM 10164 C C . LEU B 1 602 ? 15.625 93.312 33.938 1 60.62 602 LEU B C 1
ATOM 10166 O O . LEU B 1 602 ? 16.344 94.312 34.062 1 60.62 602 LEU B O 1
ATOM 10170 N N . LEU B 1 603 ? 14.414 93.125 34.531 1 60 603 LEU B N 1
ATOM 10171 C CA . LEU B 1 603 ? 13.953 94.188 35.438 1 60 603 LEU B CA 1
ATOM 10172 C C . LEU B 1 603 ? 14.828 94.25 36.688 1 60 603 LEU B C 1
ATOM 10174 O O . LEU B 1 603 ? 15.141 95.375 37.156 1 60 603 LEU B O 1
ATOM 10178 N N . PHE B 1 604 ? 15.273 93.062 37.188 1 58.69 604 PHE B N 1
ATOM 10179 C CA . PHE B 1 604 ? 16.203 93.062 38.312 1 58.69 604 PHE B CA 1
ATOM 10180 C C . PHE B 1 604 ? 17.562 93.625 37.938 1 58.69 604 PHE B C 1
ATOM 10182 O O . PHE B 1 604 ? 18.156 94.375 38.688 1 58.69 604 PHE B O 1
ATOM 10189 N N . LEU B 1 605 ? 18 93.25 36.75 1 61.22 605 LEU B N 1
ATOM 10190 C CA . LEU B 1 605 ? 19.266 93.812 36.281 1 61.22 605 LEU B CA 1
ATOM 10191 C C . LEU B 1 605 ? 19.156 95.312 36.094 1 61.22 605 LEU B C 1
ATOM 10193 O O . LEU B 1 605 ? 20.078 96.062 36.438 1 61.22 605 LEU B O 1
ATOM 10197 N N . ALA B 1 606 ? 18.047 95.75 35.594 1 59.25 606 ALA B N 1
ATOM 10198 C CA . ALA B 1 606 ? 17.828 97.188 35.438 1 59.25 606 ALA B CA 1
ATOM 10199 C C . ALA B 1 606 ? 17.781 97.875 36.781 1 59.25 606 ALA B C 1
ATOM 10201 O O . ALA B 1 606 ? 18.312 99 36.969 1 59.25 606 ALA B O 1
ATOM 10202 N N . LYS B 1 607 ? 17.156 97.188 37.719 1 58.84 607 LYS B N 1
ATOM 10203 C CA . LYS B 1 607 ? 17.141 97.75 39.062 1 58.84 607 LYS B CA 1
ATOM 10204 C C . LYS B 1 607 ? 18.547 97.75 39.656 1 58.84 607 LYS B C 1
ATOM 10206 O O . LYS B 1 607 ? 18.938 98.688 40.344 1 58.84 607 LYS B O 1
ATOM 10211 N N . LEU B 1 608 ? 19.25 96.75 39.438 1 55.31 608 LEU B N 1
ATOM 10212 C CA . LEU B 1 608 ? 20.609 96.688 39.938 1 55.31 608 LEU B CA 1
ATOM 10213 C C . LEU B 1 608 ? 21.469 97.75 39.281 1 55.31 608 LEU B C 1
ATOM 10215 O O . LEU B 1 608 ? 22.281 98.375 39.938 1 55.31 608 LEU B O 1
ATOM 10219 N N . LEU B 1 609 ? 21.406 97.938 38 1 52 609 LEU B N 1
ATOM 10220 C CA . LEU B 1 609 ? 22.188 99 37.312 1 52 609 LEU B CA 1
ATOM 10221 C C . LEU B 1 609 ? 21.797 100.375 37.812 1 52 609 LEU B C 1
ATOM 10223 O O . LEU B 1 609 ? 22.656 101.25 38 1 52 609 LEU B O 1
ATOM 10227 N N . LYS B 1 610 ? 20.469 100.562 37.906 1 48.84 610 LYS B N 1
ATOM 10228 C CA . LYS B 1 610 ? 20.047 101.875 38.406 1 48.84 610 LYS B CA 1
ATOM 10229 C C . LYS B 1 610 ? 20.609 102.125 39.812 1 48.84 610 LYS B C 1
ATOM 10231 O O . LYS B 1 610 ? 21 103.25 40.125 1 48.84 610 LYS B O 1
ATOM 10236 N N . SER B 1 611 ? 20.578 101.062 40.656 1 46.53 611 SER B N 1
ATOM 10237 C CA . SER B 1 611 ? 21.141 101.312 41.969 1 46.53 611 SER B CA 1
ATOM 10238 C C . SER B 1 611 ? 22.641 101.562 41.906 1 46.53 611 SER B C 1
ATOM 10240 O O . SER B 1 611 ? 23.203 102.25 42.75 1 46.53 611 SER B O 1
ATOM 10242 N N . PHE B 1 612 ? 23.25 100.812 41.031 1 42.47 612 PHE B N 1
ATOM 10243 C CA . PHE B 1 612 ? 24.672 101.062 40.906 1 42.47 612 PHE B CA 1
ATOM 10244 C C . PHE B 1 612 ? 24.938 102.5 40.438 1 42.47 612 PHE B C 1
ATOM 10246 O O . PHE B 1 612 ? 26 103.062 40.688 1 42.47 612 PHE B O 1
ATOM 10253 N N . TYR B 1 613 ? 24.156 103.125 39.531 1 37 613 TYR B N 1
ATOM 10254 C CA . TYR B 1 613 ? 24.391 104.5 39.094 1 37 613 TYR B CA 1
ATOM 10255 C C . TYR B 1 613 ? 24.344 105.438 40.281 1 37 613 TYR B C 1
ATOM 10257 O O . TYR B 1 613 ? 25.078 106.438 40.312 1 37 613 TYR B O 1
ATOM 10265 N N . HIS B 1 614 ? 23.344 105.312 41.094 1 35.91 614 HIS B N 1
ATOM 10266 C CA . HIS B 1 614 ? 23.25 106.438 42.062 1 35.91 614 HIS B CA 1
ATOM 10267 C C . HIS B 1 614 ? 24.453 106.438 43 1 35.91 614 HIS B C 1
ATOM 10269 O O . HIS B 1 614 ? 24.672 107.438 43.719 1 35.91 614 HIS B O 1
ATOM 10275 N N . ASP B 1 615 ? 24.844 105.312 43.438 1 36.19 615 ASP B N 1
ATOM 10276 C CA . ASP B 1 615 ? 25.797 105.438 44.531 1 36.19 615 ASP B CA 1
ATOM 10277 C C . ASP B 1 615 ? 27.141 105.938 44.031 1 36.19 615 ASP B C 1
ATOM 10279 O O . ASP B 1 615 ? 28.141 105.938 44.75 1 36.19 615 ASP B O 1
ATOM 10283 N N . HIS B 1 616 ? 27.391 106.062 42.75 1 35.44 616 HIS B N 1
ATOM 10284 C CA . HIS B 1 616 ? 28.734 106.5 42.375 1 35.44 616 HIS B CA 1
ATOM 10285 C C . HIS B 1 616 ? 29.031 107.875 42.875 1 35.44 616 HIS B C 1
ATOM 10287 O O . HIS B 1 616 ? 30.047 108.5 42.469 1 35.44 616 HIS B O 1
ATOM 10293 N N . GLU B 1 617 ? 27.984 108.625 43.312 1 32.34 617 GLU B N 1
ATOM 10294 C CA . GLU B 1 617 ? 28.484 109.938 43.438 1 32.34 617 GLU B CA 1
ATOM 10295 C C . GLU B 1 617 ? 29.672 110.062 44.406 1 32.34 617 GLU B C 1
ATOM 10297 O O . GLU B 1 617 ? 30.562 110.875 44.219 1 32.34 617 GLU B O 1
ATOM 10302 N N . SER B 1 618 ? 29.453 109.5 45.625 1 29.34 618 SER B N 1
ATOM 10303 C CA . SER B 1 618 ? 30.203 110.312 46.562 1 29.34 618 SER B CA 1
ATOM 10304 C C . SER B 1 618 ? 31.688 110 46.531 1 29.34 618 SER B C 1
ATOM 10306 O O . SER B 1 618 ? 32.531 110.875 46.594 1 29.34 618 SER B O 1
ATOM 10308 N N . ASP B 1 619 ? 32.156 108.812 47.219 1 29.27 619 ASP B N 1
ATOM 10309 C CA . ASP B 1 619 ? 33.406 108.875 47.969 1 29.27 619 ASP B CA 1
ATOM 10310 C C . ASP B 1 619 ? 34.625 108.688 47.031 1 29.27 619 ASP B C 1
ATOM 10312 O O . ASP B 1 619 ? 34.5 108.062 46 1 29.27 619 ASP B O 1
ATOM 10316 N N . ASP B 1 620 ? 35.812 109.438 47.25 1 30.58 620 ASP B N 1
ATOM 10317 C CA . ASP B 1 620 ? 37.125 109.812 46.688 1 30.58 620 ASP B CA 1
ATOM 10318 C C . ASP B 1 620 ? 37.969 108.562 46.469 1 30.58 620 ASP B C 1
ATOM 10320 O O . ASP B 1 620 ? 39.188 108.625 46.219 1 30.58 620 ASP B O 1
ATOM 10324 N N . ILE B 1 621 ? 37.562 107.312 47 1 29.62 621 ILE B N 1
ATOM 10325 C CA . ILE B 1 621 ? 38.656 106.375 47.281 1 29.62 621 ILE B CA 1
ATOM 10326 C C . ILE B 1 621 ? 39.312 105.938 46 1 29.62 621 ILE B C 1
ATOM 10328 O O . ILE B 1 621 ? 38.656 105.625 45 1 29.62 621 ILE B O 1
ATOM 10332 N N . HIS B 1 622 ? 40.719 106 45.812 1 28.92 622 HIS B N 1
ATOM 10333 C CA . HIS B 1 622 ? 41.844 105.875 44.938 1 28.92 622 HIS B CA 1
ATOM 10334 C C . HIS B 1 622 ? 41.906 104.5 44.25 1 28.92 622 HIS B C 1
ATOM 10336 O O . HIS B 1 622 ? 42.719 104.312 43.344 1 28.92 622 HIS B O 1
ATOM 10342 N N . GLY B 1 623 ? 41.469 103.375 44.969 1 28.7 623 GLY B N 1
ATOM 10343 C CA . GLY B 1 623 ? 42.188 102.125 44.938 1 28.7 623 GLY B CA 1
ATOM 10344 C C . GLY B 1 623 ? 41.969 101.375 43.625 1 28.7 623 GLY B C 1
ATOM 10345 O O . GLY B 1 623 ? 40.938 101.562 42.938 1 28.7 623 GLY B O 1
ATOM 10346 N N . SER B 1 624 ? 43.031 100.875 43.031 1 31.69 624 SER B N 1
ATOM 10347 C CA . SER B 1 624 ? 43.281 100.312 41.688 1 31.69 624 SER B CA 1
ATOM 10348 C C . SER B 1 624 ? 42.281 99.188 41.375 1 31.69 624 SER B C 1
ATOM 10350 O O . SER B 1 624 ? 41.844 98.5 42.281 1 31.69 624 SER B O 1
ATOM 10352 N N . ASP B 1 625 ? 41.781 99.25 40.219 1 28.3 625 ASP B N 1
ATOM 10353 C CA . ASP B 1 625 ? 40.656 98.75 39.406 1 28.3 625 ASP B CA 1
ATOM 10354 C C . ASP B 1 625 ? 40.812 97.25 39.125 1 28.3 625 ASP B C 1
ATOM 10356 O O . ASP B 1 625 ? 41.406 96.875 38.125 1 28.3 625 ASP B O 1
ATOM 10360 N N . ASP B 1 626 ? 41.344 96.438 40.156 1 34.09 626 ASP B N 1
ATOM 10361 C CA . ASP B 1 626 ? 41.531 95.062 39.781 1 34.09 626 ASP B CA 1
ATOM 10362 C C . ASP B 1 626 ? 40.219 94.438 39.219 1 34.09 626 ASP B C 1
ATOM 10364 O O . ASP B 1 626 ? 39.219 94.375 39.906 1 34.09 626 ASP B O 1
ATOM 10368 N N . SER B 1 627 ? 39.969 94.75 37.938 1 34.66 627 SER B N 1
ATOM 10369 C CA . SER B 1 627 ? 38.688 94.562 37.25 1 34.66 627 SER B CA 1
ATOM 10370 C C . SER B 1 627 ? 38.125 93.125 37.469 1 34.66 627 SER B C 1
ATOM 10372 O O . SER B 1 627 ? 38.875 92.188 37.562 1 34.66 627 SER B O 1
ATOM 10374 N N . VAL B 1 628 ? 37.062 93.062 38.156 1 37.94 628 VAL B N 1
ATOM 10375 C CA . VAL B 1 628 ? 36.25 91.938 38.562 1 37.94 628 VAL B CA 1
ATOM 10376 C C . VAL B 1 628 ? 36.188 90.875 37.406 1 37.94 628 VAL B C 1
ATOM 10378 O O . VAL B 1 628 ? 35.75 89.75 37.625 1 37.94 628 VAL B O 1
ATOM 10381 N N . TRP B 1 629 ? 36.688 91.312 36.188 1 34.94 629 TRP B N 1
ATOM 10382 C CA . TRP B 1 629 ? 36.531 90.438 35.031 1 34.94 629 TRP B CA 1
ATOM 10383 C C . TRP B 1 629 ? 37.375 89.188 35.219 1 34.94 629 TRP B C 1
ATOM 10385 O O . TRP B 1 629 ? 36.906 88.062 34.969 1 34.94 629 TRP B O 1
ATOM 10395 N N . ASN B 1 630 ? 38.656 89.438 35.688 1 38.69 630 ASN B N 1
ATOM 10396 C CA . ASN B 1 630 ? 39.656 88.375 35.75 1 38.69 630 ASN B CA 1
ATOM 10397 C C . ASN B 1 630 ? 39.219 87.25 36.688 1 38.69 630 ASN B C 1
ATOM 10399 O O . ASN B 1 630 ? 39.625 86.125 36.531 1 38.69 630 ASN B O 1
ATOM 10403 N N . LYS B 1 631 ? 38.406 87.75 37.75 1 39.56 631 LYS B N 1
ATOM 10404 C CA . LYS B 1 631 ? 38.094 86.75 38.719 1 39.56 631 LYS B CA 1
ATOM 10405 C C . LYS B 1 631 ? 37.125 85.688 38.125 1 39.56 631 LYS B C 1
ATOM 10407 O O . LYS B 1 631 ? 37.25 84.5 38.406 1 39.56 631 LYS B O 1
ATOM 10412 N N . THR B 1 632 ? 36.25 86.125 37.281 1 41.22 632 THR B N 1
ATOM 10413 C CA . THR B 1 632 ? 35.188 85.25 36.844 1 41.22 632 THR B CA 1
ATOM 10414 C C . THR B 1 632 ? 35.781 84.188 35.844 1 41.22 632 THR B C 1
ATOM 10416 O O . THR B 1 632 ? 35.375 83.062 35.844 1 41.22 632 THR B O 1
ATOM 10419 N N . VAL B 1 633 ? 36.875 84.562 35.062 1 41.38 633 VAL B N 1
ATOM 10420 C CA . VAL B 1 633 ? 37.469 83.688 34.125 1 41.38 633 VAL B CA 1
ATOM 10421 C C . VAL B 1 633 ? 38.125 82.5 34.844 1 41.38 633 VAL B C 1
ATOM 10423 O O . VAL B 1 633 ? 38.094 81.375 34.375 1 41.38 633 VAL B O 1
ATOM 10426 N N . ARG B 1 634 ? 38.812 82.812 36 1 38.97 634 ARG B N 1
ATOM 10427 C CA . ARG B 1 634 ? 39.594 81.75 36.656 1 38.97 634 ARG B CA 1
ATOM 10428 C C . ARG B 1 634 ? 38.688 80.562 37.062 1 38.97 634 ARG B C 1
ATOM 10430 O O . ARG B 1 634 ? 39.094 79.438 36.969 1 38.97 634 ARG B O 1
ATOM 10437 N N . LEU B 1 635 ? 37.5 81 37.594 1 37.34 635 LEU B N 1
ATOM 10438 C CA . LEU B 1 635 ? 36.719 79.875 38.094 1 37.34 635 LEU B CA 1
ATOM 10439 C C . LEU B 1 635 ? 36.281 78.938 36.969 1 37.34 635 LEU B C 1
ATOM 10441 O O . LEU B 1 635 ? 36.156 77.75 37.156 1 37.34 635 LEU B O 1
ATOM 10445 N N . GLY B 1 636 ? 36.062 79.438 35.688 1 36.06 636 GLY B N 1
ATOM 10446 C CA . GLY B 1 636 ? 35.594 78.625 34.594 1 36.06 636 GLY B CA 1
ATOM 10447 C C . GLY B 1 636 ? 36.594 77.562 34.219 1 36.06 636 GLY B C 1
ATOM 10448 O O . GLY B 1 636 ? 36.219 76.5 33.719 1 36.06 636 GLY B O 1
ATOM 10449 N N . ARG B 1 637 ? 37.875 77.812 34.281 1 35.97 637 ARG B N 1
ATOM 10450 C CA . ARG B 1 637 ? 38.906 76.875 33.812 1 35.97 637 ARG B CA 1
ATOM 10451 C C . ARG B 1 637 ? 38.812 75.562 34.562 1 35.97 637 ARG B C 1
ATOM 10453 O O . ARG B 1 637 ? 39.25 74.5 34.062 1 35.97 637 ARG B O 1
ATOM 10460 N N . TYR B 1 638 ? 38.562 75.625 35.875 1 32.06 638 TYR B N 1
ATOM 10461 C CA . TYR B 1 638 ? 38.75 74.375 36.625 1 32.06 638 TYR B CA 1
ATOM 10462 C C . TYR B 1 638 ? 37.781 73.312 36.125 1 32.06 638 TYR B C 1
ATOM 10464 O O . TYR B 1 638 ? 38.094 72.125 36.188 1 32.06 638 TYR B O 1
ATOM 10472 N N . LEU B 1 639 ? 36.594 73.562 35.75 1 27.38 639 LEU B N 1
ATOM 10473 C CA . LEU B 1 639 ? 35.625 72.5 35.562 1 27.38 639 LEU B CA 1
ATOM 10474 C C . LEU B 1 639 ? 35.969 71.688 34.312 1 27.38 639 LEU B C 1
ATOM 10476 O O . LEU B 1 639 ? 35.531 70.562 34.156 1 27.38 639 LEU B O 1
ATOM 10480 N N . TYR B 1 640 ? 36.625 72.25 33.281 1 25.55 640 TYR B N 1
ATOM 10481 C CA . TYR B 1 640 ? 36.719 71.562 32 1 25.55 640 TYR B CA 1
ATOM 10482 C C . TYR B 1 640 ? 37.688 70.375 32.094 1 25.55 640 TYR B C 1
ATOM 10484 O O . TYR B 1 640 ? 37.719 69.5 31.188 1 25.55 640 TYR B O 1
ATOM 10492 N N . LYS B 1 641 ? 38.688 70.312 32.875 1 25.44 641 LYS B N 1
ATOM 10493 C CA . LYS B 1 641 ? 39.844 69.438 32.562 1 25.44 641 LYS B CA 1
ATOM 10494 C C . LYS B 1 641 ? 39.5 67.938 32.594 1 25.44 641 LYS B C 1
ATOM 10496 O O . LYS B 1 641 ? 40.312 67.125 32.281 1 25.44 641 LYS B O 1
ATOM 10501 N N . ALA B 1 642 ? 38.594 67.5 33.312 1 23.53 642 ALA B N 1
ATOM 10502 C CA . ALA B 1 642 ? 38.906 66.125 33.781 1 23.53 642 ALA B CA 1
ATOM 10503 C C . ALA B 1 642 ? 38.781 65.125 32.656 1 23.53 642 ALA B C 1
ATOM 10505 O O . ALA B 1 642 ? 39.344 64 32.719 1 23.53 642 ALA B O 1
ATOM 10506 N N . GLU B 1 643 ? 37.875 65.125 31.656 1 22.48 643 GLU B N 1
ATOM 10507 C CA . GLU B 1 643 ? 37.438 63.812 31.188 1 22.48 643 GLU B CA 1
ATOM 10508 C C . GLU B 1 643 ? 38.375 63.281 30.094 1 22.48 643 GLU B C 1
ATOM 10510 O O . GLU B 1 643 ? 38.094 62.219 29.516 1 22.48 643 GLU B O 1
ATOM 10515 N N . THR B 1 644 ? 39.312 63.906 29.609 1 21.84 644 THR B N 1
ATOM 10516 C CA . THR B 1 644 ? 39.719 63.562 28.25 1 21.84 644 THR B CA 1
ATOM 10517 C C . THR B 1 644 ? 40.5 62.25 28.25 1 21.84 644 THR B C 1
ATOM 10519 O O . THR B 1 644 ? 41.25 61.969 27.328 1 21.84 644 THR B O 1
ATOM 10522 N N . GLY B 1 645 ? 40.156 61.125 29 1 20.92 645 GLY B N 1
ATOM 10523 C CA . GLY B 1 645 ? 41.188 60.062 28.953 1 20.92 645 GLY B CA 1
ATOM 10524 C C . GLY B 1 645 ? 41.312 59.438 27.594 1 20.92 645 GLY B C 1
ATOM 10525 O O . GLY B 1 645 ? 40.344 59.281 26.875 1 20.92 645 GLY B O 1
ATOM 10526 N N . ASN B 1 646 ? 42.5 59.344 26.875 1 19.69 646 ASN B N 1
ATOM 10527 C CA . ASN B 1 646 ? 43.125 59.094 25.562 1 19.69 646 ASN B CA 1
ATOM 10528 C C . ASN B 1 646 ? 42.969 57.625 25.141 1 19.69 646 ASN B C 1
ATOM 10530 O O . ASN B 1 646 ? 43.562 56.75 25.781 1 19.69 646 ASN B O 1
ATOM 10534 N N . PRO B 1 647 ? 41.812 57.094 24.641 1 20.77 647 PRO B N 1
ATOM 10535 C CA . PRO B 1 647 ? 41.781 55.688 24.281 1 20.77 647 PRO B CA 1
ATOM 10536 C C . PRO B 1 647 ? 42.781 55.312 23.188 1 20.77 647 PRO B C 1
ATOM 10538 O O . PRO B 1 647 ? 43.031 56.125 22.297 1 20.77 647 PRO B O 1
ATOM 10541 N N . THR B 1 648 ? 43.594 54.281 23.375 1 18.72 648 THR B N 1
ATOM 10542 C CA . THR B 1 648 ? 44.781 53.75 22.719 1 18.72 648 THR B CA 1
ATOM 10543 C C . THR B 1 648 ? 44.469 53.219 21.328 1 18.72 648 THR B C 1
ATOM 10545 O O . THR B 1 648 ? 43.375 52.656 21.109 1 18.72 648 THR B O 1
ATOM 10548 N N . ARG B 1 649 ? 45.344 53.344 20.188 1 18.34 649 ARG B N 1
ATOM 10549 C CA . ARG B 1 649 ? 45.625 53.438 18.75 1 18.34 649 ARG B CA 1
ATOM 10550 C C . ARG B 1 649 ? 45.75 52.031 18.125 1 18.34 649 ARG B C 1
ATOM 10552 O O . ARG B 1 649 ? 46.781 51.375 18.25 1 18.34 649 ARG B O 1
ATOM 10559 N N . ALA B 1 650 ? 44.812 51.062 18.156 1 20.02 650 ALA B N 1
ATOM 10560 C CA . ALA B 1 650 ? 45.25 49.781 17.641 1 20.02 650 ALA B CA 1
ATOM 10561 C C . ALA B 1 650 ? 45.625 49.875 16.172 1 20.02 650 ALA B C 1
ATOM 10563 O O . ALA B 1 650 ? 45.094 50.719 15.438 1 20.02 650 ALA B O 1
ATOM 10564 N N . PRO B 1 651 ? 46.562 48.906 15.609 1 19.38 651 PRO B N 1
ATOM 10565 C CA . PRO B 1 651 ? 47.469 48.906 14.453 1 19.38 651 PRO B CA 1
ATOM 10566 C C . PRO B 1 651 ? 46.719 48.656 13.133 1 19.38 651 PRO B C 1
ATOM 10568 O O . PRO B 1 651 ? 45.656 48.062 13.125 1 19.38 651 PRO B O 1
ATOM 10571 N N . THR B 1 652 ? 47.25 49.094 11.852 1 17.66 652 THR B N 1
ATOM 10572 C CA . THR B 1 652 ? 47 49.562 10.492 1 17.66 652 THR B CA 1
ATOM 10573 C C . THR B 1 652 ? 47.062 48.406 9.508 1 17.66 652 THR B C 1
ATOM 10575 O O . THR B 1 652 ? 47.031 48.625 8.289 1 17.66 652 THR B O 1
ATOM 10578 N N . SER B 1 653 ? 46.844 47.125 9.766 1 18.81 653 SER B N 1
ATOM 10579 C CA . SER B 1 653 ? 47.438 46.25 8.75 1 18.81 653 SER B CA 1
ATOM 10580 C C . SER B 1 653 ? 46.812 46.469 7.387 1 18.81 653 SER B C 1
ATOM 10582 O O . SER B 1 653 ? 45.656 46.906 7.301 1 18.81 653 SER B O 1
ATOM 10584 N N . SER B 1 654 ? 47.531 46.031 6.219 1 17.88 654 SER B N 1
ATOM 10585 C CA . SER B 1 654 ? 47.812 46.344 4.82 1 17.88 654 SER B CA 1
ATOM 10586 C C . SER B 1 654 ? 46.719 45.812 3.91 1 17.88 654 SER B C 1
ATOM 10588 O O . SER B 1 654 ? 46.094 44.781 4.219 1 17.88 654 SER B O 1
ATOM 10590 N N . ARG B 1 655 ? 46.438 46.406 2.621 1 18.02 655 ARG B N 1
ATOM 10591 C CA . ARG B 1 655 ? 45.438 46.875 1.651 1 18.02 655 ARG B CA 1
ATOM 10592 C C . ARG B 1 655 ? 45.312 45.906 0.487 1 18.02 655 ARG B C 1
ATOM 10594 O O . ARG B 1 655 ? 44.5 46.094 -0.406 1 18.02 655 ARG B O 1
ATOM 10601 N N . GLU B 1 656 ? 46 44.75 0.28 1 19.88 656 GLU B N 1
ATOM 10602 C CA . GLU B 1 656 ? 46.281 44.594 -1.15 1 19.88 656 GLU B CA 1
ATOM 10603 C C . GLU B 1 656 ? 45 44.312 -1.914 1 19.88 656 GLU B C 1
ATOM 10605 O O . GLU B 1 656 ? 44.094 43.656 -1.385 1 19.88 656 GLU B O 1
ATOM 10610 N N . THR B 1 657 ? 44.75 44.938 -3.188 1 17.62 657 THR B N 1
ATOM 10611 C CA . THR B 1 657 ? 43.688 45.344 -4.102 1 17.62 657 THR B CA 1
ATOM 10612 C C . THR B 1 657 ? 43.312 44.219 -5.047 1 17.62 657 THR B C 1
ATOM 10614 O O . THR B 1 657 ? 42.438 44.406 -5.922 1 17.62 657 THR B O 1
ATOM 10617 N N . PRO B 1 658 ? 43.031 43 -4.66 1 18.89 658 PRO B N 1
ATOM 10618 C CA . PRO B 1 658 ? 43 42.062 -5.781 1 18.89 658 PRO B CA 1
ATOM 10619 C C . PRO B 1 658 ? 41.938 42.375 -6.809 1 18.89 658 PRO B C 1
ATOM 10621 O O . PRO B 1 658 ? 40.906 42.969 -6.457 1 18.89 658 PRO B O 1
ATOM 10624 N N . HIS B 1 659 ? 42.25 42.469 -8.148 1 18.56 659 HIS B N 1
ATOM 10625 C CA . HIS B 1 659 ? 41.688 42.906 -9.43 1 18.56 659 HIS B CA 1
ATOM 10626 C C . HIS B 1 659 ? 40.562 42 -9.891 1 18.56 659 HIS B C 1
ATOM 10628 O O . HIS B 1 659 ? 40.812 40.844 -10.242 1 18.56 659 HIS B O 1
ATOM 10634 N N . ILE B 1 660 ? 39.344 42.031 -9.344 1 16.91 660 ILE B N 1
ATOM 10635 C CA . ILE B 1 660 ? 38.219 41.125 -9.555 1 16.91 660 ILE B CA 1
ATOM 10636 C C . ILE B 1 660 ? 37.594 41.375 -10.93 1 16.91 660 ILE B C 1
ATOM 10638 O O . ILE B 1 660 ? 36.5 41.969 -11.031 1 16.91 660 ILE B O 1
ATOM 10642 N N . ARG B 1 661 ? 38.25 41.594 -12.062 1 17 661 ARG B N 1
ATOM 10643 C CA . ARG B 1 661 ? 37.5 42.219 -13.141 1 17 661 ARG B CA 1
ATOM 10644 C C . ARG B 1 661 ? 36.562 41.219 -13.789 1 17 661 ARG B C 1
ATOM 10646 O O . ARG B 1 661 ? 35.844 41.531 -14.75 1 17 661 ARG B O 1
ATOM 10653 N N . ASN B 1 662 ? 36.469 39.938 -13.469 1 17.5 662 ASN B N 1
ATOM 10654 C CA . ASN B 1 662 ? 36.031 39.094 -14.586 1 17.5 662 ASN B CA 1
ATOM 10655 C C . ASN B 1 662 ? 34.625 39.469 -15.062 1 17.5 662 ASN B C 1
ATOM 10657 O O . ASN B 1 662 ? 33.75 39.719 -14.242 1 17.5 662 ASN B O 1
ATOM 10661 N N . MET B 1 663 ? 34.469 39.938 -16.344 1 16.66 663 MET B N 1
ATOM 10662 C CA . MET B 1 663 ? 33.469 40.469 -17.25 1 16.66 663 MET B CA 1
ATOM 10663 C C . MET B 1 663 ? 32.312 39.5 -17.453 1 16.66 663 MET B C 1
ATOM 10665 O O . MET B 1 663 ? 32.531 38.344 -17.812 1 16.66 663 MET B O 1
ATOM 10669 N N . ILE B 1 664 ? 31.125 39.75 -16.812 1 16.64 664 ILE B N 1
ATOM 10670 C CA . ILE B 1 664 ? 29.812 39.125 -16.719 1 16.64 664 ILE B CA 1
ATOM 10671 C C . ILE B 1 664 ? 29.125 39.156 -18.078 1 16.64 664 ILE B C 1
ATOM 10673 O O . ILE B 1 664 ? 28.766 40.219 -18.594 1 16.64 664 ILE B O 1
ATOM 10677 N N . ARG B 1 665 ? 29.656 38.469 -19.109 1 17.47 665 ARG B N 1
ATOM 10678 C CA . ARG B 1 665 ? 28.922 38.625 -20.375 1 17.47 665 ARG B CA 1
ATOM 10679 C C . ARG B 1 665 ? 27.484 38.125 -20.234 1 17.47 665 ARG B C 1
ATOM 10681 O O . ARG B 1 665 ? 27.234 37.062 -19.625 1 17.47 665 ARG B O 1
ATOM 10688 N N . LEU B 1 666 ? 26.438 38.938 -20.547 1 16.09 666 LEU B N 1
ATOM 10689 C CA . LEU B 1 666 ? 24.984 39.125 -20.531 1 16.09 666 LEU B CA 1
ATOM 10690 C C . LEU B 1 666 ? 24.312 38.125 -21.484 1 16.09 666 LEU B C 1
ATOM 10692 O O . LEU B 1 666 ? 24.375 38.281 -22.703 1 16.09 666 LEU B O 1
ATOM 10696 N N . SER B 1 667 ? 24.625 36.812 -21.469 1 17.06 667 SER B N 1
ATOM 10697 C CA . SER B 1 667 ? 23.984 36.094 -22.562 1 17.06 667 SER B CA 1
ATOM 10698 C C . SER B 1 667 ? 22.469 36.219 -22.469 1 17.06 667 SER B C 1
ATOM 10700 O O . SER B 1 667 ? 21.906 36.281 -21.375 1 17.06 667 SER B O 1
ATOM 10702 N N . LYS B 1 668 ? 21.656 36.562 -23.594 1 17.72 668 LYS B N 1
ATOM 10703 C CA . LYS B 1 668 ? 20.312 36.938 -24.047 1 17.72 668 LYS B CA 1
ATOM 10704 C C . LYS B 1 668 ? 19.359 35.75 -23.906 1 17.72 668 LYS B C 1
ATOM 10706 O O . LYS B 1 668 ? 19.531 34.719 -24.547 1 17.72 668 LYS B O 1
ATOM 10711 N N . PHE B 1 669 ? 18.875 35.406 -22.734 1 16.89 669 PHE B N 1
ATOM 10712 C CA . PHE B 1 669 ? 17.938 34.312 -22.531 1 16.89 669 PHE B CA 1
ATOM 10713 C C . PHE B 1 669 ? 16.609 34.625 -23.219 1 16.89 669 PHE B C 1
ATOM 10715 O O . PHE B 1 669 ? 16.078 35.719 -23.078 1 16.89 669 PHE B O 1
ATOM 10722 N N . LYS B 1 670 ? 16.344 33.938 -24.344 1 18.38 670 LYS B N 1
ATOM 10723 C CA . LYS B 1 670 ? 15.109 33.969 -25.109 1 18.38 670 LYS B CA 1
ATOM 10724 C C . LYS B 1 670 ? 13.922 33.531 -24.266 1 18.38 670 LYS B C 1
ATOM 10726 O O . LYS B 1 670 ? 14.039 32.594 -23.453 1 18.38 670 LYS B O 1
ATOM 10731 N N . LYS B 1 671 ? 12.672 34.25 -24.312 1 18.08 671 LYS B N 1
ATOM 10732 C CA . LYS B 1 671 ? 11.406 34.5 -23.625 1 18.08 671 LYS B CA 1
ATOM 10733 C C . LYS B 1 671 ? 10.438 33.344 -23.828 1 18.08 671 LYS B C 1
ATOM 10735 O O . LYS B 1 671 ? 9.742 33.25 -24.844 1 18.08 671 LYS B O 1
ATOM 10740 N N . ARG B 1 672 ? 10.773 32.062 -23.688 1 18.72 672 ARG B N 1
ATOM 10741 C CA . ARG B 1 672 ? 9.633 31.234 -24.047 1 18.72 672 ARG B CA 1
ATOM 10742 C C . ARG B 1 672 ? 8.492 31.391 -23.047 1 18.72 672 ARG B C 1
ATOM 10744 O O . ARG B 1 672 ? 8.727 31.484 -21.844 1 18.72 672 ARG B O 1
ATOM 10751 N N . LYS B 1 673 ? 7.168 31.625 -23.516 1 18.69 673 LYS B N 1
ATOM 10752 C CA . LYS B 1 673 ? 5.867 32.094 -23.062 1 18.69 673 LYS B CA 1
ATOM 10753 C C . LYS B 1 673 ? 5.16 31.031 -22.219 1 18.69 673 LYS B C 1
ATOM 10755 O O . LYS B 1 673 ? 3.98 31.172 -21.906 1 18.69 673 LYS B O 1
ATOM 10760 N N . ASN B 1 674 ? 5.754 30.078 -21.641 1 18.22 674 ASN B N 1
ATOM 10761 C CA . ASN B 1 674 ? 4.797 29.078 -21.188 1 18.22 674 ASN B CA 1
ATOM 10762 C C . ASN B 1 674 ? 3.998 29.562 -19.984 1 18.22 674 ASN B C 1
ATOM 10764 O O . ASN B 1 674 ? 4.57 30.094 -19.031 1 18.22 674 ASN B O 1
ATOM 10768 N N . ARG B 1 675 ? 2.609 29.672 -20.047 1 20.38 675 ARG B N 1
ATOM 10769 C CA . ARG B 1 675 ? 1.568 30.312 -19.25 1 20.38 675 ARG B CA 1
ATOM 10770 C C . ARG B 1 675 ? 1.316 29.547 -17.953 1 20.38 675 ARG B C 1
ATOM 10772 O O . ARG B 1 675 ? 0.174 29.438 -17.516 1 20.38 675 ARG B O 1
ATOM 10779 N N . GLU B 1 676 ? 2.189 28.922 -17.406 1 23.2 676 GLU B N 1
ATOM 10780 C CA . GLU B 1 676 ? 1.675 28.094 -16.328 1 23.2 676 GLU B CA 1
ATOM 10781 C C . GLU B 1 676 ? 1.332 28.922 -15.094 1 23.2 676 GLU B C 1
ATOM 10783 O O . GLU B 1 676 ? 2.16 29.703 -14.617 1 23.2 676 GLU B O 1
ATOM 10788 N N . ASN B 1 677 ? 0.029 29.062 -14.727 1 20.91 677 ASN B N 1
ATOM 10789 C CA . ASN B 1 677 ? -0.534 29.953 -13.711 1 20.91 677 ASN B CA 1
ATOM 10790 C C . ASN B 1 677 ? -0.22 29.453 -12.305 1 20.91 677 ASN B C 1
ATOM 10792 O O . ASN B 1 677 ? -0.494 28.297 -11.969 1 20.91 677 ASN B O 1
ATOM 10796 N N . HIS B 1 678 ? 0.809 29.828 -11.734 1 22.27 678 HIS B N 1
ATOM 10797 C CA . HIS B 1 678 ? 1.261 29.531 -10.375 1 22.27 678 HIS B CA 1
ATOM 10798 C C . HIS B 1 678 ? 0.38 30.219 -9.344 1 22.27 678 HIS B C 1
ATOM 10800 O O . HIS B 1 678 ? 0.095 31.422 -9.461 1 22.27 678 HIS B O 1
ATOM 10806 N N . PHE B 1 679 ? -0.5 29.547 -8.719 1 23.61 679 PHE B N 1
ATOM 10807 C CA . PHE B 1 679 ? -1.49 30.109 -7.809 1 23.61 679 PHE B CA 1
ATOM 10808 C C . PHE B 1 679 ? -0.85 30.484 -6.48 1 23.61 679 PHE B C 1
ATOM 10810 O O . PHE B 1 679 ? 0.215 29.969 -6.129 1 23.61 679 PHE B O 1
ATOM 10817 N N . LEU B 1 680 ? -1.844 31.172 -5.453 1 24.55 680 LEU B N 1
ATOM 10818 C CA . LEU B 1 680 ? -1.944 32.344 -4.602 1 24.55 680 LEU B CA 1
ATOM 10819 C C . LEU B 1 680 ? -1.675 32 -3.143 1 24.55 680 LEU B C 1
ATOM 10821 O O . LEU B 1 680 ? -2.102 30.953 -2.668 1 24.55 680 LEU B O 1
ATOM 10825 N N . PHE B 1 681 ? -0.621 32.469 -2.535 1 25.2 681 PHE B N 1
ATOM 10826 C CA . PHE B 1 681 ? -0.306 32.562 -1.113 1 25.2 681 PHE B CA 1
ATOM 10827 C C . PHE B 1 681 ? -1.21 33.562 -0.417 1 25.2 681 PHE B C 1
ATOM 10829 O O . PHE B 1 681 ? -1.562 34.594 -0.998 1 25.2 681 PHE B O 1
ATOM 10836 N N . ILE B 1 682 ? -2.059 33.094 0.518 1 24.09 682 ILE B N 1
ATOM 10837 C CA . ILE B 1 682 ? -2.957 33.969 1.248 1 24.09 682 ILE B CA 1
ATOM 10838 C C . ILE B 1 682 ? -2.162 34.781 2.262 1 24.09 682 ILE B C 1
ATOM 10840 O O . ILE B 1 682 ? -1.456 34.219 3.104 1 24.09 682 ILE B O 1
ATOM 10844 N N . LEU B 1 683 ? -1.771 35.969 1.907 1 23 683 LEU B N 1
ATOM 10845 C CA . LEU B 1 683 ? -1.267 37 2.816 1 23 683 LEU B CA 1
ATOM 10846 C C . LEU B 1 683 ? -2.412 37.688 3.562 1 23 683 LEU B C 1
ATOM 10848 O O . LEU B 1 683 ? -3.404 38.094 2.951 1 23 683 LEU B O 1
ATOM 10852 N N . GLY B 1 684 ? -2.539 37.719 4.844 1 23.25 684 GLY B N 1
ATOM 10853 C CA . GLY B 1 684 ? -3.324 38.5 5.777 1 23.25 684 GLY B CA 1
ATOM 10854 C C . GLY B 1 684 ? -4.109 37.656 6.766 1 23.25 684 GLY B C 1
ATOM 10855 O O . GLY B 1 684 ? -5.008 38.156 7.438 1 23.25 684 GLY B O 1
ATOM 10856 N N . ALA B 1 685 ? -4.16 36.375 6.535 1 21.42 685 ALA B N 1
ATOM 10857 C CA . ALA B 1 685 ? -5.18 35.844 7.438 1 21.42 685 ALA B CA 1
ATOM 10858 C C . ALA B 1 685 ? -4.676 35.812 8.875 1 21.42 685 ALA B C 1
ATOM 10860 O O . ALA B 1 685 ? -3.617 35.25 9.148 1 21.42 685 ALA B O 1
ATOM 10861 N N . GLU B 1 686 ? -4.855 36.938 9.711 1 19.53 686 GLU B N 1
ATOM 10862 C CA . GLU B 1 686 ? -4.934 36.844 11.164 1 19.53 686 GLU B CA 1
ATOM 10863 C C . GLU B 1 686 ? -5.68 35.594 11.594 1 19.53 686 GLU B C 1
ATOM 10865 O O . GLU B 1 686 ? -5.383 35 12.648 1 19.53 686 GLU B O 1
ATOM 10870 N N . ARG B 1 687 ? -6.906 35.375 11.094 1 19.38 687 ARG B N 1
ATOM 10871 C CA . ARG B 1 687 ? -7.652 34.281 11.734 1 19.38 687 ARG B CA 1
ATOM 10872 C C . ARG B 1 687 ? -7.117 32.938 11.32 1 19.38 687 ARG B C 1
ATOM 10874 O O . ARG B 1 687 ? -6.93 32.656 10.125 1 19.38 687 ARG B O 1
#

Radius of gyration: 49.43 Å; Cα contacts (8 Å, |Δi|>4): 2164; chains: 2; bounding box: 97×239×150 Å

Nearest PDB structures (foldseek):
  4eyk-assembly1_A  TM=8.189E-01  e=5.819E-18  Rhodopseudomonas palustris BisB5
  4q6b-assembly1_A  TM=7.814E-01  e=8.297E-17  Desulfitobacterium hafniense DCB-2
  3uk0-assembly1_A  TM=7.801E-01  e=8.917E-16  Rhodopseudomonas palustris BisB5
  4jb2-assembly1_A  TM=7.442E-01  e=1.968E-15  Rhodopseudomonas palustris CGA009
  3ukj-assembly1_A  TM=7.378E-01  e=5.145E-15  Rhodopseudomonas palustris HaA2

pLDDT: mean 70.34, std 24.81, range [15.98, 98.0]

Foldseek 3Di:
DDDPCPPCPPPPPCPPDPVPVVVVVVVVVVVVPVVPPPVVQLPQAEAEEEEEFAPPALLRLLLVLLLVVLQVVCQVPDRRHHYDYDYDHDNQDLVVLLVSLLCCCVPVVHQEYEEDAAVSNVVSSLVSCQVSLHAYEYLYEADDQDPPRLSAFYLYDHLLFLLLLVLLQCAPQQQEEEEEAEAGQVRDDRPSVVSNQVSNVVRNHHYDYYHYDYAPVVDPDLLVRLLVSVVVCPPPWFQEYEYEYDGLVNLQSNLVSCQVVPSAFDQHEYEYTQNHVLCQLQDDLVSLPRHALYKYKHWDFDCPDPQNVVSQVSQQVSSCVVPVVGDHRGRTLSSQSSSVLSVLQVQLCVVPVDDSHSVSSSVSSQCDWDATRSGTAHHDSSYGPDWTKMFMWGRHDSGIDTLFIATPVQGTFRDPPVVGGVVVDPPDDDSSNCVSNVQDSPTDDDPRGDRSSTDAADPLAAAAAEDEDPDPDVQAWHWADDPPDPDIDIDHLLVVLQVQLCVPQPDHHGYDYDYDHDDPVVVVVCCVVPVAPPDRCVVVSSVVSSVVCVVVCVSVVSCCVRVNPDPPPPPPDDPPDDDDCPVVVVVVVVVVVVVVVVVVVVVVVVVVVVVVVVVPPDDPDPDDDPDPVVPVVVVVPPPPPPDDDDDDDDDDDDDDDPDPDDDPDPPDDDDPNDDHNHNHHHGRPPD/DDDDPPVCPPPPPCVPDPPPPVVVVVVVVVVVVVVPPPPVQLPQAEAEEEEEFAPPALLRLLLVLLLVVLQVVCQVVDRRHHYDYDYDHDNQDLVVLLVSLLCCCPPVVHQEYEEDAAVSNLVSSLVSCQVSLHAYEYLYEADDQDPPRLRAFYLYDHLLFLLLLVLLQCAPQQQEEEEEAEAGQVRDDRPSVVSNQVSNVVRNHHYDYYHYDYAPVVDPDLLVRLLVSVVVCPLPWFQEYEYEYDGLVNLQSNLVSCQVVPSAFALHEYEYTQNHVLCQLQDDLVSLPRHALYKYKHWDFDCPDPQNVVSQVSQQVSSCVVPVVGDHRGRTLSSQSSSVLSVLQVQLCVVPVDDDHSVSSSVSSQCDWDATRSGTAHHDSSYGDDWTKMFMWGRHDSGIDTLFIATPVQGTFRDPPCVGGCVLDDPDDDSSNCVSNVQARPGRDDPRGDRSSTDAADPLAAAEAEDEDPDPDVQAWHWADDPPDPDIDIDHLLVVLQVQLCVPQPDHHGYDYDYDYDDLVVVVVCVVVPVFPPDRCVVVSSVVSSVVCVVVCVSVVSCCVRVPPPPPPPPPDPPPDDCPPDVVVVVVVVVVVVVVVVVVVVVVVVVVVVVVVPVPPDDPDDDDCPDPPVVVVVVVVPPPPDDPPDPDDDDDDDDDDPDPPPDPPPPDPDDDNDNDHHYHHHGRPPD

Secondary structure (DSSP, 8-state):
-----------------GGGHHHHHHHHHHHHHTS---------EEEEEEEEEETTSHHHHHHHHHHHHHHHHHHHH-SSEEEEEEEEEE-S-HHHHHHHHHHHHHHS--SEEEE-SSHHHHHHHHHHHHHHT--EEE--S-B---SS-TTEEE-S-BHHHHHHHHHHHHTTT--EEEEEEEPPTTSPBPTHHHHHHHHHHHTT-EEEEEEEE--GGG-S-HHHHHHHHHHHHTT--B-EEEEEE--HHHHHHHHHHHHHTT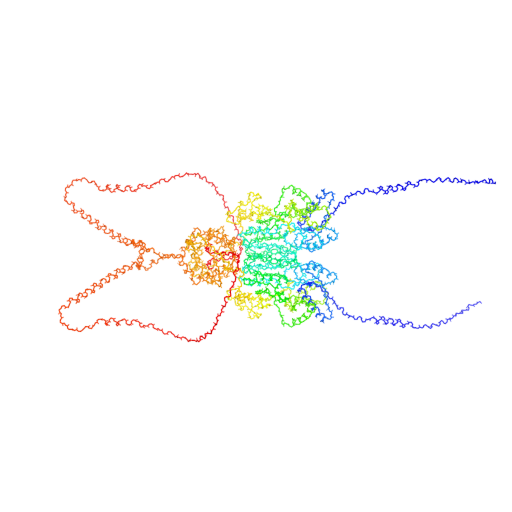-SSTT-EEEE-HHHHGGGGG--HHHHTT-TT-EEEEE---SSSHHHHHHHHHHHHHHHHH-TT-S-----HHHHHHHHHHHHHHHHHHH--S---HHHHHHHHHT-EEE-SSSEEEEETTEE-SPPPEEEEEEETTEEEEEEEEETTTEEESSS-GGGTTTS-TTSSS-HHHHHTTT----SSS--S---SB----SSSPEEEEEETT-S-TTT-EEEEPTT-SPEEEESHHHHHHHHHHHHSSS---EEEEEE-S-HHHHHHHHHTTSS----HHHHHHHHHHHHHHHHTHHHHHHHHHTS-------SS---S-S---TTTTHHHHHHHHHHHHHHHHHHHHHHHHHHHGGGSS---------THHHHHHHHHGGG-S------------------------------------EEEE-----/------------------TTHHHHHHHHHHHHHTS---------EEEEEEEEEETTSHHHHHHHHHHHHHHHHHHHH-SSEEEEEEEEEE-S-HHHHHHHHHHHHHHS--SEEEE-SSHHHHHHHHHHHHHHT--EEE--S-B---SS-TTEEE-S-BHHHHHHHHHHHHTTT--EEEEEEEPPTTSPBPTHHHHHHHHHHHTT-EEEEEEEE--GGG-S-HHHHHHHHHHHHTT--B-EEEEEE--HHHHHHHHHHHHHTT-SSSS-EEEE-HHHHGGGGG--HHHHTT-TT-EEEEE---SSSHHHHHHHHHHHHHHHHH-TT-S-----HHHHHHHHHHHHHHHHHHH--S---HHHHHHHHHH-EEE-SSSEEEEETTEE-SPPPEEEEEEETTEEEEEEEEETTTEEESSS-GGGTTTS-S-SSS-HHHHHTTT----SSS--S---SB----SSSPEEEEEETT-S-TTT-EEEEPTT-S-EEEESHHHHHHHHHHHHSSS---EEEEEE-S-HHHHHHHHHTTSS----HHHHHHHHHHHHHHHHTHHHHHHHHHTS-------SS---------TTTSHHHHHHHHHHHHHHHHHHHHHHHHHHHHTTSS---------THHHHHHHHHHHHGGG-------------------------------------EE-----

Solvent-accessible surface area (backbone atoms only — not comparable to full-atom values): 76261 Å² total; per-residue (Å²): 136,88,85,81,78,76,78,78,79,78,83,76,82,74,80,76,76,72,68,68,55,54,59,52,46,45,49,47,46,49,53,52,60,61,50,51,77,69,63,68,57,69,70,48,46,68,46,39,33,27,33,41,38,30,67,83,38,73,64,26,45,40,23,51,51,28,35,52,51,39,42,50,56,44,38,70,70,37,84,55,51,37,66,40,83,45,76,40,87,34,88,74,48,34,68,57,42,28,52,43,47,51,46,36,44,73,74,62,55,32,52,35,36,36,35,32,72,41,54,66,25,36,39,42,30,32,52,53,20,51,74,69,58,26,32,27,39,29,56,20,64,63,48,67,94,60,82,75,40,85,46,37,34,35,63,26,53,58,42,63,60,54,26,44,51,53,23,50,59,34,28,86,62,40,42,47,28,31,39,30,32,44,31,42,92,68,62,35,40,62,61,58,51,64,49,35,44,38,33,20,38,75,48,67,20,47,69,56,41,77,51,72,38,72,34,60,88,66,41,93,51,54,61,58,53,51,43,55,57,51,60,67,45,66,81,48,52,64,31,21,37,36,38,58,34,46,53,70,70,47,49,47,46,48,32,49,45,30,38,74,71,61,55,44,25,69,39,31,35,44,38,29,30,44,71,35,38,46,48,54,55,55,42,51,60,73,58,34,69,39,37,38,35,28,30,27,30,26,79,54,55,65,76,78,41,70,69,36,49,54,47,48,54,53,45,33,55,51,43,44,70,75,42,63,86,55,86,48,61,54,81,35,66,60,18,29,40,34,24,36,50,50,49,43,48,52,52,22,49,66,68,45,81,60,88,88,40,42,68,56,48,50,56,34,42,50,67,42,70,50,80,47,56,56,34,69,44,36,44,50,93,43,24,39,60,55,82,64,44,29,33,33,32,36,23,45,92,52,40,73,42,78,56,26,33,36,30,93,85,48,40,62,28,74,57,87,50,67,88,46,49,54,58,68,55,85,72,70,92,65,45,65,44,43,62,60,38,71,50,44,53,68,35,33,70,87,48,84,49,62,47,60,15,34,73,69,46,36,89,72,25,25,28,19,21,40,32,57,61,76,45,91,47,54,45,44,36,34,76,43,74,44,88,98,45,96,56,68,45,78,40,32,38,44,50,50,50,50,55,54,35,54,68,66,45,94,53,85,70,43,64,43,82,38,81,33,87,60,53,68,66,49,52,52,45,32,33,71,69,51,68,18,71,70,83,52,70,59,58,55,51,49,52,51,37,48,44,49,30,51,73,72,41,51,45,56,54,45,40,50,67,42,68,39,76,69,82,74,69,82,70,71,71,81,84,70,72,88,69,80,63,44,70,68,63,50,38,49,57,45,46,48,50,45,48,50,48,47,49,49,47,48,49,49,49,48,48,49,44,49,58,53,57,65,62,61,69,70,81,82,80,80,78,86,76,84,65,77,67,68,64,67,60,62,70,67,62,69,81,72,70,75,88,68,86,80,85,89,84,84,89,80,86,87,74,87,71,82,84,82,83,84,86,79,81,80,79,84,81,81,83,74,88,65,82,62,58,70,35,32,40,74,55,61,76,84,114,138,81,82,76,81,75,73,81,74,82,76,79,82,79,80,76,80,75,70,73,57,56,61,57,50,48,50,48,46,51,53,52,61,61,51,52,78,70,65,70,56,69,72,49,46,67,47,37,34,28,34,41,36,31,68,84,39,73,64,26,46,40,23,52,52,28,35,52,50,41,43,50,55,45,38,72,72,36,84,57,50,36,66,40,82,44,76,41,88,35,90,74,50,35,68,58,40,31,53,42,47,50,46,36,44,73,73,62,54,33,52,34,37,36,34,31,71,40,55,67,25,36,40,42,31,32,52,52,22,52,76,69,56,26,30,29,39,30,55,20,66,63,47,66,94,62,82,75,40,85,47,36,32,36,62,26,53,56,44,63,59,54,25,44,52,54,24,51,59,35,28,86,62,39,42,48,28,33,40,31,31,44,30,41,93,68,61,35,41,64,62,59,50,63,49,35,46,36,32,21,38,76,48,67,19,46,70,57,41,76,50,72,38,72,34,60,88,64,43,93,51,54,60,59,54,51,42,55,56,49,59,66,43,67,81,48,49,66,30,22,37,34,39,59,37,46,54,72,69,45,48,45,46,49,30,48,46,30,37,75,69,65,56,44,36,61,42,35,34,42,37,30,31,44,71,35,38,46,48,55,54,55,44,49,58,75,60,34,69,38,37,36,34,29,31,28,29,26,78,55,58,64,76,78,43,70,68,37,49,55,47,49,54,52,46,33,55,51,43,44,70,76,42,64,86,55,87,49,62,55,79,34,64,59,17,28,39,34,24,36,50,50,50,44,49,51,52,22,49,65,70,46,82,60,87,88,40,41,68,55,46,50,55,33,41,49,67,41,71,50,77,48,56,56,36,70,44,35,44,50,95,43,23,40,60,55,83,64,45,31,32,33,31,36,22,45,93,53,41,73,44,80,56,27,33,35,29,92,87,50,41,60,28,73,58,88,49,67,88,46,50,48,65,71,52,84,74,71,92,67,44,65,43,42,62,59,39,69,49,43,51,69,36,26,68,88,48,84,50,62,49,61,15,34,72,70,45,34,89,68,10,27,25,24,23,42,32,57,59,75,45,90,47,55,44,43,36,32,74,43,75,43,89,97,45,94,54,68,46,78,39,33,36,47,50,50,51,50,56,53,35,55,69,68,44,94,54,83,70,41,62,43,82,39,80,32,87,61,53,68,66,50,52,52,43,32,34,71,69,51,68,15,67,68,83,52,70,58,57,56,50,48,51,51,38,48,44,49,30,50,74,73,41,53,45,55,54,46,41,49,67,40,68,37,77,68,80,72,66,75,63,68,72,74,82,64,71,90,62,75,45,37,74,65,60,32,27,46,51,40,40,45,42,43,45,47,45,47,48,48,47,49,51,46,48,49,49,49,51,53,54,55,58,64,65,64,68,70,85,83,81,80,76,82,77,76,59,70,64,65,60,59,55,60,63,61,61,66,74,69,66,76,73,75,80,80,83,84,84,82,88,80,87,89,78,86,71,82,84,79,68,86,80,81,79,79,77,83,79,81,84,78,77,69,72,55,77,33,61,22,48,74,55,65,74,84,114

Sequence (1374 aa):
MHANRRFLHTAFGITAKPIVFVPILMIFLLMILSLGSVDVAADNMVTNIGGIINHNSRIGKEQKTAMDIAVHNFNKRSTMHNLALHYHKLGGDPLKAAYAAKELINEKHVVVIIGMETWSETALVASVGNQAQVPVISLAAGAIKTRQWPLLVQMANDVSEQMNCIAAIVQSNWIRVVVVYEEDMYGGVPAMLPLLSEALHKVGSYIVLHFAVAPFSSLSNPKQFVHEKLMKLKSSQPRAFIVLHASLPMTTVLFTEAKKLDFVGKESFWVLTDSVASLLDSANSSFFSSMDGVVGIKTEYSENSKQYLEFYEQFRQRFQLEYAEEENYKPGIHALRAYDSITAITAALDRDKKTFTSERLLDSLTSTSFTGLSGEIRFEDGRLSYQSIYRVINIFNMTYNTLGYWSPDFGFSKSLDVAEYGKNDSSGKGNPFLKLVDGFIKPPGDLKRVPEGWTMPSLENPLIIGVPGNATSENLVKITSIKNSAEKIYSGFCIRVFEEVKRILEYDLPSRYVEFNGTYDNLVGNVANKVFQKGSPIAADISKAILRLTEDGTLKRLEEEWLTPSAECRNSQTDKNIDVLSFQSFWGLYLFSIATSSICCLLFLAKLLKSFYHDHESDDIHGSDDSVWNKTVRLGRYLYKAETGNPTRAPTSSRETPHIRNMIRLSKFKKRKNRENHFLFILGAERMHANRRFLHTAFGITAKPIVFVPILMIFLLMILSLGSVDVAADNMVTNIGGIINHNSRIGKEQKTAMDIAVHNFNKRSTMHNLALHYHKLGGDPLKAAYAAKELINEKHVVVIIGMETWSETALVASVGNQAQVPVISLAAGAIKTRQWPLLVQMANDVSEQMNCIAAIVQSNWIRVVVVYEEDMYGGVPAMLPLLSEALHKVGSYIVLHFAVAPFSSLSNPKQFVHEKLMKLKSSQPRAFIVLHASLPMTTVLFTEAKKLDFVGKESFWVLTDSVASLLDSANSSFFSSMDGVVGIKTEYSENSKQYLEFYEQFRQRFQLEYAEEENYKPGIHALRAYDSITAITAALDRDKKTFTSERLLDSLTSTSFTGLSGEIRFEDGRLSYQSIYRVINIFNMTYNTLGYWSPDFGFSKSLDVAEYGKNDSSGKGNPFLKLVDGFIKPPGDLKRVPEGWTMPSLENPLIIGVPGNATSENLVKITSIKNSAEKIYSGFCIRVFEEVKRILEYDLPSRYVEFNGTYDNLVGNVANKVFQKGSPIAADISKAILRLTEDGTLKRLEEEWLTPSAECRNSQTDKNIDVLSFQSFWGLYLFSIATSSICCLLFLAKLLKSFYHDHESDDIHGSDDSVWNKTVRLGRYLYKAETGNPTRAPTSSRETPHIRNMIRLSKFKKRKNRENHFLFILGAER